Protein AF-0000000078442994 (afdb_homodimer)

Sequence (1228 aa):
MGSVDSTATPLGGVQLVDRFIDEPRSLRVAVVGGGLSGITAGILLPAKVPGIQLTIFEKNNELSGTWLTNRYPGVRCDIPSHAYQSTFAPNPQWTDAFSFGGEIRDYWQGVARQHGVYDHVQLGRRVDAAEWSQEAGEWTVTVSDVATGATYVHTFDILITAVGIFDNWALPDYPGLADFQGHLRHAQNWDASFDPAGKRVAVIGNGASGIQLTTNLQKTVARLDHYVRHRTWIASSFAANGDKNDEATVTTQEDGQGAPREPGDLGSDIFHHERKATPQPYTEKQRAARAADPEAYLAFRKALEIKYWHRFGTVFKHAPANDTLREQFTASMRERVQKKPALLHDLIPDFSPNCRRLTPGPGYLEALAEDNVDYVRTPIRRFTATGIETEDGVVREVDAIICATGADASKSGPGPAPPFPITVAGSTKSLGDVWTAHGHPHTYLGTATPGFPNLFFVLGPHASGPSGTVPYSVETHVAHLARVLRKVASEGIRSIVPSRQAALDFEAWATAFFQTTVFSEPCRSWYNAGTPGGYISGLWPGSMAHLATIRRAPRWEDYEYTYLGPADETGSVNRFAWYFGNGWTRKETDPAADLVSYLHIPGTVPLKDLHDVEMGSVDSTATPLGGVQLVDRFIDEPRSLRVAVVGGGLSGITAGILLPAKVPGIQLTIFEKNNELSGTWLTNRYPGVRCDIPSHAYQSTFAPNPQWTDAFSFGGEIRDYWQGVARQHGVYDHVQLGRRVDAAEWSQEAGEWTVTVSDVATGATYVHTFDILITAVGIFDNWALPDYPGLADFQGHLRHAQNWDASFDPAGKRVAVIGNGASGIQLTTNLQKTVARLDHYVRHRTWIASSFAANGDKNDEATVTTQEDGQGAPREPGDLGSDIFHHERKATPQPYTEKQRAARAADPEAYLAFRKALEIKYWHRFGTVFKHAPANDTLREQFTASMRERVQKKPALLHDLIPDFSPNCRRLTPGPGYLEALAEDNVDYVRTPIRRFTATGIETEDGVVREVDAIICATGADASKSGPGPAPPFPITVAGSTKSLGDVWTAHGHPHTYLGTATPGFPNLFFVLGPHASGPSGTVPYSVETHVAHLARVLRKVASEGIRSIVPSRQAALDFEAWATAFFQTTVFSEPCRSWYNAGTPGGYISGLWPGSMAHLATIRRAPRWEDYEYTYLGPADETGSVNRFAWYFGNGWTRKETDPAADLVSYLHIPGTVPLKDLHDVE

Solvent-accessible surface area (backbone atoms only — not comparable to full-atom values): 64532 Å² total; per-residue (Å²): 128,56,62,78,72,45,68,60,69,83,67,60,80,49,69,76,32,92,43,39,39,77,57,55,45,68,43,39,33,38,32,37,22,35,16,70,54,26,42,48,41,43,45,41,40,66,55,48,22,76,64,55,43,63,38,29,34,16,50,46,86,60,60,25,38,68,35,59,51,40,65,37,64,70,44,52,48,91,52,45,36,81,54,61,46,49,67,69,61,71,66,52,65,57,56,27,50,52,32,40,24,66,59,53,22,51,49,50,44,47,51,26,61,76,55,51,24,67,82,32,48,42,63,25,23,33,69,59,34,36,35,35,32,80,88,75,43,30,33,41,36,35,32,26,32,64,89,78,63,49,74,47,79,47,74,25,52,33,43,33,42,19,63,60,78,67,73,53,64,50,77,79,94,48,51,41,56,87,49,39,69,49,50,75,36,39,43,61,56,49,60,88,83,67,73,57,66,66,31,32,36,32,38,36,30,69,48,71,64,18,35,36,36,50,36,55,46,58,79,46,30,55,30,34,42,39,37,34,87,71,57,55,65,51,33,63,27,87,77,58,72,56,78,91,71,73,70,71,68,82,68,73,77,76,70,83,82,78,71,77,72,61,85,48,80,73,63,70,63,63,74,73,53,51,63,56,63,57,88,50,66,51,49,71,65,53,25,50,52,31,61,72,32,60,68,62,34,49,53,50,39,45,65,57,44,50,56,36,57,66,51,55,66,34,43,33,56,93,26,69,58,25,53,51,48,43,54,50,36,51,51,50,52,49,64,46,20,57,85,35,58,77,52,48,73,70,36,61,50,96,64,60,63,61,29,38,86,73,40,42,48,42,53,26,51,48,39,56,37,36,88,50,32,45,80,37,61,69,53,76,54,30,34,34,53,50,30,42,26,28,70,89,65,54,70,46,76,34,50,28,41,38,38,23,68,53,34,34,37,76,80,15,43,44,40,66,47,69,96,40,54,39,34,41,67,92,54,91,54,30,53,57,52,32,19,51,48,42,63,29,64,62,36,37,84,22,36,32,25,52,32,41,59,36,40,35,40,45,62,42,47,29,38,40,34,85,20,54,41,69,51,58,38,44,50,46,49,47,46,34,49,30,56,50,50,42,49,35,30,35,41,29,44,47,36,46,26,42,34,62,65,50,21,48,43,45,50,18,44,37,52,45,49,36,66,52,22,30,59,43,39,79,44,68,24,73,40,24,32,58,34,53,52,40,70,68,34,50,39,29,68,32,30,33,69,33,50,53,59,54,44,68,53,80,66,50,54,42,41,41,78,44,53,38,60,66,54,37,97,85,62,51,52,46,69,48,32,42,21,48,20,66,20,36,40,58,59,70,75,37,87,83,49,75,87,54,71,82,58,57,62,66,76,75,61,52,67,58,50,52,82,70,65,132,128,58,62,77,70,43,67,61,69,83,68,60,81,49,71,79,30,93,43,38,37,79,56,55,45,67,44,39,34,37,34,36,23,36,17,72,53,24,42,48,41,43,43,42,39,67,54,49,24,76,65,55,44,62,39,28,34,17,50,47,86,61,59,25,39,67,36,59,52,40,67,39,64,71,44,53,47,90,53,46,36,81,54,62,47,49,68,68,61,72,67,51,65,56,56,27,49,52,31,42,23,66,59,53,23,51,49,50,44,49,51,28,60,75,56,51,23,66,82,31,48,42,63,24,25,34,71,59,33,36,36,34,32,80,88,75,44,31,33,41,34,35,33,28,32,65,88,78,62,49,74,47,79,46,75,25,52,33,43,32,43,20,64,60,80,67,73,54,63,51,76,78,90,49,50,40,57,86,51,39,69,49,52,74,36,40,43,60,56,48,60,86,83,67,74,58,65,66,31,33,35,33,38,34,30,69,49,71,63,19,35,36,36,50,34,54,45,56,79,46,30,55,30,36,42,39,36,33,86,69,56,54,64,52,33,64,27,86,76,58,72,56,76,88,70,72,70,71,70,82,68,74,78,78,68,85,81,78,74,78,72,63,85,47,79,75,63,67,63,64,76,72,54,54,61,58,64,57,89,52,66,50,49,70,65,53,24,51,52,32,61,73,33,60,68,62,36,48,52,51,41,45,65,58,44,50,55,37,59,66,51,54,63,36,42,33,56,92,26,69,58,26,53,50,48,44,54,51,36,51,52,51,52,49,64,47,18,58,82,36,56,77,53,48,73,70,37,63,50,95,66,59,62,61,29,38,87,72,38,42,49,40,53,26,52,48,40,56,37,35,89,48,32,44,81,37,60,70,52,76,54,29,34,33,53,50,30,42,26,27,70,89,64,54,70,47,76,33,52,28,40,38,38,24,68,54,34,36,38,76,79,15,42,43,41,69,49,70,95,40,54,37,34,40,67,92,53,91,54,32,52,56,51,33,20,50,48,43,62,30,63,63,37,38,84,24,36,34,26,53,33,41,60,36,40,35,40,44,63,42,47,29,39,41,35,84,21,53,42,68,51,56,38,44,51,45,50,45,44,32,49,30,54,52,50,42,48,35,29,36,42,30,44,46,36,45,25,40,34,62,65,50,21,47,40,44,52,18,44,38,52,44,47,36,66,52,22,31,61,42,38,81,44,68,25,74,40,23,36,58,33,52,50,41,70,67,36,50,40,29,69,32,30,33,68,32,49,53,57,53,43,68,52,79,66,50,55,43,40,43,76,45,52,39,61,68,53,39,98,85,63,51,54,46,70,48,31,43,21,49,20,65,21,36,38,59,60,68,75,38,87,83,49,76,88,54,72,83,58,56,60,68,76,76,62,52,68,58,51,51,81,71,66,131

Radius of gyration: 36.92 Å; Cα contacts (8 Å, |Δi|>4): 2644; chains: 2; bounding box: 71×122×85 Å

Secondary structure (DSSP, 8-state):
--------------PPP---TT-PPP-EEEEE--SHHHHHHHHHHHHHSTT-EEEEEESSSSS-THHHH--STT-B-SS-GGGSS-SSS--TT-SBSS-BHHHHHHHHHHHHHHTTGGGGEEETEEEEEEEEETTTTEEEEEEEETTT--EEEEEESEEEE---SSS-B-----TTGGG--SEEEEGGG--TT---TT-EEEEE--SHHHHHHHHHHTTT-SEEEEE-SS---B-S-SSTTS-TT----------SSS------SS-GGGTT----SS--BPPHHHHHHHHH-HHHHHHHHHHHHGGGGS-GGGGBTT-HHHHHHHHHHHHHHHHHTTTSTTHHHHHS-SS-TTSS--B--TTHHHHHTSTTEEEE-SPEEEE-SSEEEETTS-EEE-SEEEE---B-SSTTTTS---SS-EEETT-S-BHHHHHHHHTS---BTTTB-TT-TTEEESS-TT-S-SSS-HHHHHHHHHHHHHHHHHHHHHTTEEEEEE-HHHHHHHHHHHHHHHHTBGGGSS---GGGTT-TT----SS-SS-HHHHHHHHTS--GGGEEEEE-S-B-TTS-B-TTHHHHTTS--GGGG-TTS-TTTT---TTSS-GGGTTT--/--------------PPP---TT-PPP-EEEEE--SHHHHHHHHHHHHHSTT-EEEEEESSSSS-THHHH--STT-B-SS-GGGSS-SSS--TT-SBSS-BHHHHHHHHHHHHHHTTGGGGEEETEEEEEEEEETTTTEEEEEEEETTT--EEEEEESEEEE---SSS-B-----TTGGG--SEEEEGGG--TT---TT-EEEEE--SHHHHHHHHHHTTT-SEEEEE-SS---B-S-SSTTS-TT----------SSS------SS-GGGTT----SS--BPPHHHHHHHHH-HHHHHHHHHHHHGGGGS-GGGGBTT-HHHHHHHHHHHHHHHHHTTTSTTHHHHHS-SS-TTSS--B--TTHHHHHTSTTEEEE-SPEEEE-SSEEEETTS-EEE-SEEEE---B-SSTTTTTT--SS-EEETT-S-BHHHHHHHHTS---BTTTB-TT-TTEEESS-TT-S-SSS-HHHHHHHHHHHHHHHHHHHHHTTEEEEEE-HHHHHHHHHHHHHHHHTBGGGSS---GGGTT-TT----SS-SS-HHHHHHHHTS--GGGEEEEE-S-B-TTS-B-TTHHHHTTS--GGGG-TTS-TTTT---TTSS-GGGTTT--

Organism: NCBI:txid1398154

Foldseek 3Di:
DDPPDPDDDDDFDADFFFDFLPDFFEFEEEEEAQALLLLLLLQVLPVQFPNYQAAYEAQAQAHHALLVQQDAPQAWDQAFPQQADAPVDGALQAFFRIHHSVVSSVRSRVSSVVRVSVVRYDYNKAWFEWAAEPVVLWIWIWIARNVPRDIDIDITNFYEYDNADFRQADDDDFACPVLAAFAEEASSNDDPPDDQAAFEEEEEEDPQSSLSNLLRSLVGHQAYEYEYAAAAQAAQGPLQLDDPPPPVPPPPPDPDDDDPPPVPPLPPPSNHDGDASDTHTDDPVSSVVCVVDVVNVVVSSCVRQVSQQPCQQLFFPPGPSQVSRLVVSLVVLCVLLVLPNVCSVVHRHPFTPPLADHHNSHSSSNSCNDPRYHYHNADWNHAHHFATAGPVGDGDGTNYYYYHPTRQLVVCFLWRDDPHFYYYPPDPDTQNRVQNVVRHRQAQCQFAHAPHWSYTYALGWQQAASGGYNSVSSNLSSVLVSVVSNCCRSQQWSTKHFDSVNSVVLQVVLVVLCVRGSNQAQDQYSQRSRGGNHRGGNHNSDGRVVSSVCSVDDDSVRMDTDGDRDAGPVRHHDSRSVNCRPVHHPQVVDPPHDPPVLDDDPPPDDPVCRPVDD/DDPPDPDDDDDFDADFFFDFLPDFFEFEEEEEAQALLLLLLLQVLPVQFPNYQAAYEAQAQAHHALLVQQDAPQAWDQAFPQQADAPVDGALQQFFRIHHSVVSSVRSRVSSVVRVSVVRYDYNKAWFEWAAEPVVLWIWIWIARNVPRDIDIDITNFYEYDNAFFRQADDDDFACPVQAAFAEEASSNDDPPDDQAAFEEEEEEDDQSSLSNLLRSLVGHQAYEYEYAAAAQAAQGPLQLDDPPPPVPPPPPDPDDDDPPPVPPLPPPSNHDGDASDTHTDDPVSSVVCVVDVVNVVVSSCVRQVSQQPCQQLFFPPGPSQVSRLVVSLVVLCVLLVLPNVCSVVHRHPATPPLADHHNSHSSSNSCNDPRYHYHNFDWNHAHHFATAGPVGDGDGTNYYYYHPTRPLVVCFLFNDDPHFYYYPPDPDTQSRVQNVVRHRQAQCQFAHAPHWSYTYALGWQQAASGGYNSVSSNLSSVLVSVVSNCCRSQQWSTKHFDSVNSVVLQVVLVVLCVRGSNQAQDQYSQRSRGGNHRGGNHNSDGRVVSSVCSVDDDSVRMDTDGDRDAGPVRHHDSRSVNCRPVHHPQVVDPPHDPPVLDDDPPPDDPVCRPVDD

pLDDT: mean 88.98, std 16.57, range [26.0, 98.94]

Nearest PDB structures (foldseek):
  2xls-assembly1_A  TM=7.537E-01  e=5.213E-21  Methylophaga aminisulfidivorans
  2xlp-assembly2_C  TM=7.330E-01  e=2.479E-21  Methylophaga aminisulfidivorans
  2xvi-assembly2_C  TM=7.214E-01  e=2.211E-21  Methylophaga aminisulfidivorans
  2xlr-assembly2_A  TM=7.302E-01  e=2.943E-21  Methylophaga aminisulfidivorans
  5iq4-assembly1_B  TM=7.133E-01  e=6.552E-21  Roseovarius nubinhibens ISM

InterPro domains:
  IPR020946 Flavin monooxygenase-like [PF00743] (28-244)
  IPR036188 FAD/NAD(P)-binding domain superfamily [G3DSA:3.50.50.60] (22-303)
  IPR036188 FAD/NAD(P)-binding domain superfamily [G3DSA:3.50.50.60] (380-563)
  IPR036188 FAD/NAD(P)-binding domain superfamily [SSF51905] (25-247)
  IPR036188 FAD/NAD(P)-binding domain superfamily [SSF51905] (346-560)

Structure (mmCIF, N/CA/C/O backbone):
data_AF-0000000078442994-model_v1
#
loop_
_entity.id
_entity.type
_entity.pdbx_description
1 polymer 'Uncharacterized protein'
#
loop_
_atom_site.group_PDB
_atom_site.id
_atom_site.type_symbol
_atom_site.label_atom_id
_atom_site.label_alt_id
_atom_site.label_comp_id
_atom_site.label_asym_id
_atom_site.label_entity_id
_atom_site.label_seq_id
_atom_site.pdbx_PDB_ins_code
_atom_site.Cartn_x
_atom_site.Cartn_y
_atom_site.Cartn_z
_atom_site.occupancy
_atom_site.B_iso_or_equiv
_atom_site.auth_seq_id
_atom_site.auth_comp_id
_atom_site.auth_asym_id
_atom_site.auth_atom_id
_atom_site.pdbx_PDB_model_num
ATOM 1 N N . MET A 1 1 ? -6.871 13.547 -18.406 1 42.81 1 MET A N 1
ATOM 2 C CA . MET A 1 1 ? -6.043 14 -17.281 1 42.81 1 MET A CA 1
ATOM 3 C C . MET A 1 1 ? -6.59 15.289 -16.688 1 42.81 1 MET A C 1
ATOM 5 O O . MET A 1 1 ? -7.434 15.953 -17.297 1 42.81 1 MET A O 1
ATOM 9 N N . GLY A 1 2 ? -6.281 15.695 -15.477 1 50.88 2 GLY A N 1
ATOM 10 C CA . GLY A 1 2 ? -6.891 16.594 -14.508 1 50.88 2 GLY A CA 1
ATOM 11 C C . GLY A 1 2 ? -7.086 18 -15.031 1 50.88 2 GLY A C 1
ATOM 12 O O . GLY A 1 2 ? -6.145 18.797 -15.07 1 50.88 2 GLY A O 1
ATOM 13 N N . SER A 1 3 ? -8.055 18.078 -15.883 1 62.03 3 SER A N 1
ATOM 14 C CA . SER A 1 3 ? -8.352 19.438 -16.297 1 62.03 3 SER A CA 1
ATOM 15 C C . SER A 1 3 ? -8.562 20.359 -15.086 1 62.03 3 SER A C 1
ATOM 17 O O . SER A 1 3 ? -9.055 19.906 -14.047 1 62.03 3 SER A O 1
ATOM 19 N N . VAL A 1 4 ? -7.832 21.453 -15.125 1 68.19 4 VAL A N 1
ATOM 20 C CA . VAL A 1 4 ? -8.031 22.484 -14.125 1 68.19 4 VAL A CA 1
ATOM 21 C C . VAL A 1 4 ? -9.484 22.969 -14.156 1 68.19 4 VAL A C 1
ATOM 23 O O . VAL A 1 4 ? -9.953 23.5 -15.164 1 68.19 4 VAL A O 1
ATOM 26 N N . ASP A 1 5 ? -10.422 22.25 -13.445 1 66 5 ASP A N 1
ATOM 27 C CA . ASP A 1 5 ? -11.828 22.641 -13.336 1 66 5 ASP A CA 1
ATOM 28 C C . ASP A 1 5 ? -12.039 23.594 -12.164 1 66 5 ASP A C 1
ATOM 30 O O . ASP A 1 5 ? -11.727 23.266 -11.016 1 66 5 ASP A O 1
ATOM 34 N N . SER A 1 6 ? -12.344 24.812 -12.469 1 59.19 6 SER A N 1
ATOM 35 C CA . SER A 1 6 ? -12.516 25.859 -11.469 1 59.19 6 SER A CA 1
ATOM 36 C C . SER A 1 6 ? -13.984 26.047 -11.109 1 59.19 6 SER A C 1
ATOM 38 O O . SER A 1 6 ? -14.375 27.109 -10.617 1 59.19 6 SER A O 1
ATOM 40 N N . THR A 1 7 ? -14.812 25.047 -11.414 1 62.41 7 THR A N 1
ATOM 41 C CA . THR A 1 7 ? -16.219 25.25 -11.102 1 62.41 7 THR A CA 1
ATOM 42 C C . THR A 1 7 ? -16.516 24.859 -9.664 1 62.41 7 THR A C 1
ATOM 44 O O . THR A 1 7 ? -16.047 23.828 -9.188 1 62.41 7 THR A O 1
ATOM 47 N N . ALA A 1 8 ? -17.125 25.812 -8.93 1 66.19 8 ALA A N 1
ATOM 48 C CA . ALA A 1 8 ? -17.594 25.516 -7.582 1 66.19 8 ALA A CA 1
ATOM 49 C C . ALA A 1 8 ? -18.641 24.391 -7.605 1 66.19 8 ALA A C 1
ATOM 51 O O . ALA A 1 8 ? -19.641 24.484 -8.328 1 66.19 8 ALA A O 1
ATOM 52 N N . THR A 1 9 ? -18.328 23.188 -7.145 1 68.88 9 THR A N 1
ATOM 53 C CA . THR A 1 9 ? -19.266 22.078 -7.031 1 68.88 9 THR A CA 1
ATOM 54 C C . THR A 1 9 ? -19.844 22 -5.617 1 68.88 9 THR A C 1
ATOM 56 O O . THR A 1 9 ? -19.094 21.969 -4.641 1 68.88 9 THR A O 1
ATOM 59 N N . PRO A 1 10 ? -21.203 22.188 -5.516 1 68.31 10 PRO A N 1
ATOM 60 C CA . PRO A 1 10 ? -21.781 22.031 -4.18 1 68.31 10 PRO A CA 1
ATOM 61 C C . PRO A 1 10 ? -21.406 20.703 -3.525 1 68.31 10 PRO A C 1
ATOM 63 O O . PRO A 1 10 ? -21.391 19.672 -4.195 1 68.31 10 PRO A O 1
ATOM 66 N N . LEU A 1 11 ? -20.906 20.891 -2.271 1 75.06 11 LEU A N 1
ATOM 67 C CA . LEU A 1 11 ? -20.578 19.688 -1.532 1 75.06 11 LEU A CA 1
ATOM 68 C C . LEU A 1 11 ? -21.844 18.953 -1.106 1 75.06 11 LEU A C 1
ATOM 70 O O . LEU A 1 11 ? -22.812 19.578 -0.66 1 75.06 11 LEU A O 1
ATOM 74 N N . GLY A 1 12 ? -22.094 17.766 -1.598 1 68.06 12 GLY A N 1
ATOM 75 C CA . GLY A 1 12 ? -23.25 16.984 -1.16 1 68.06 12 GLY A CA 1
ATOM 76 C C . GLY A 1 12 ? -23.25 16.703 0.331 1 68.06 12 GLY A C 1
ATOM 77 O O . GLY A 1 12 ? -22.219 16.828 0.991 1 68.06 12 GLY A O 1
ATOM 78 N N . GLY A 1 13 ? -24.438 16.484 0.915 1 82.31 13 GLY A N 1
ATOM 79 C CA . GLY A 1 13 ? -24.562 16.094 2.309 1 82.31 13 GLY A CA 1
ATOM 80 C C . GLY A 1 13 ? -24 14.719 2.594 1 82.31 13 GLY A C 1
ATOM 81 O O . GLY A 1 13 ? -24.109 13.812 1.768 1 82.31 13 GLY A O 1
ATOM 82 N N . VAL A 1 14 ? -23.141 14.586 3.59 1 91.94 14 VAL A N 1
ATOM 83 C CA . VAL A 1 14 ? -22.594 13.32 4.047 1 91.94 14 VAL A CA 1
ATOM 84 C C . VAL A 1 14 ? -23.062 13.031 5.469 1 91.94 14 VAL A C 1
ATOM 86 O O . VAL A 1 14 ? -23.047 13.914 6.328 1 91.94 14 VAL A O 1
ATOM 89 N N . GLN A 1 15 ? -23.609 11.875 5.602 1 93.88 15 GLN A N 1
ATOM 90 C CA . GLN A 1 15 ? -23.922 11.414 6.953 1 93.88 15 GLN A CA 1
ATOM 91 C C . GLN A 1 15 ? -22.703 10.734 7.582 1 93.88 15 GLN A C 1
ATOM 93 O O . GLN A 1 15 ? -22.156 9.789 7.012 1 93.88 15 GLN A O 1
ATOM 98 N N . LEU A 1 16 ? -22.344 11.195 8.711 1 95.75 16 LEU A N 1
ATOM 99 C CA . LEU A 1 16 ? -21.188 10.602 9.398 1 95.75 16 LEU A CA 1
ATOM 100 C C . LEU A 1 16 ? -21.547 9.227 9.945 1 95.75 16 LEU A C 1
ATOM 102 O O . LEU A 1 16 ? -22.672 9.008 10.406 1 95.75 16 LEU A O 1
ATOM 106 N N . VAL A 1 17 ? -20.672 8.406 9.883 1 97.06 17 VAL A N 1
ATOM 107 C CA . VAL A 1 17 ? -20.812 7.066 10.445 1 97.06 17 VAL A CA 1
ATOM 108 C C . VAL A 1 17 ? -20.078 6.984 11.781 1 97.06 17 VAL A C 1
ATOM 110 O O . VAL A 1 17 ? -18.906 7.328 11.867 1 97.06 17 VAL A O 1
ATOM 113 N N . ASP A 1 18 ? -20.781 6.578 12.828 1 97.25 18 ASP A N 1
ATOM 114 C CA . ASP A 1 18 ? -20.188 6.512 14.156 1 97.25 18 ASP A CA 1
ATOM 115 C C . ASP A 1 18 ? -19.375 5.223 14.336 1 97.25 18 ASP A C 1
ATOM 117 O O . ASP A 1 18 ? -19.875 4.254 14.922 1 97.25 18 ASP A O 1
ATOM 121 N N . ARG A 1 19 ? -18.172 5.23 13.898 1 97.81 19 ARG A N 1
ATOM 122 C CA . ARG A 1 19 ? -17.219 4.129 14.031 1 97.81 19 ARG A CA 1
ATOM 123 C C . ARG A 1 19 ? -15.789 4.652 14.117 1 97.81 19 ARG A C 1
ATOM 125 O O . ARG A 1 19 ? -15.516 5.789 13.734 1 97.81 19 ARG A O 1
ATOM 132 N N . PHE A 1 20 ? -14.898 3.775 14.602 1 98.06 20 PHE A N 1
ATOM 133 C CA . PHE A 1 20 ? -13.484 4.129 14.711 1 98.06 20 PHE A CA 1
ATOM 134 C C . PHE A 1 20 ? -12.711 3.627 13.5 1 98.06 20 PHE A C 1
ATOM 136 O O . PHE A 1 20 ? -12.961 2.525 13.008 1 98.06 20 PHE A O 1
ATOM 143 N N . ILE A 1 21 ? -11.773 4.391 13.031 1 97.81 21 ILE A N 1
ATOM 144 C CA . ILE A 1 21 ? -11.078 4.109 11.781 1 97.81 21 ILE A CA 1
ATOM 145 C C . ILE A 1 21 ? -10.25 2.838 11.93 1 97.81 21 ILE A C 1
ATOM 147 O O . ILE A 1 21 ? -9.984 2.145 10.945 1 97.81 21 ILE A O 1
ATOM 151 N N . ASP A 1 22 ? -9.828 2.469 13.156 1 96.44 22 ASP A N 1
ATOM 152 C CA . ASP A 1 22 ? -8.922 1.343 13.367 1 96.44 22 ASP A CA 1
ATOM 153 C C . ASP A 1 22 ? -9.695 0.079 13.734 1 96.44 22 ASP A C 1
ATOM 155 O O . ASP A 1 22 ? -9.133 -0.844 14.328 1 96.44 22 ASP A O 1
ATOM 159 N N . GLU A 1 23 ? -10.969 0.028 13.391 1 96.5 23 GLU A N 1
ATOM 160 C CA . GLU A 1 23 ? -11.789 -1.155 13.617 1 96.5 23 GLU A CA 1
ATOM 161 C C . GLU A 1 23 ? -12.258 -1.761 12.297 1 96.5 23 GLU A C 1
ATOM 163 O O . GLU A 1 23 ? -13.336 -1.434 11.797 1 96.5 23 GLU A O 1
ATOM 168 N N . PRO A 1 24 ? -11.555 -2.707 11.828 1 97.12 24 PRO A N 1
ATOM 169 C CA . PRO A 1 24 ? -11.984 -3.367 10.594 1 97.12 24 PRO A CA 1
ATOM 170 C C . PRO A 1 24 ? -13.234 -4.219 10.789 1 97.12 24 PRO A C 1
ATOM 172 O O . PRO A 1 24 ? -13.484 -4.715 11.891 1 97.12 24 PRO A O 1
ATOM 175 N N . ARG A 1 25 ? -14.031 -4.344 9.773 1 97.75 25 ARG A N 1
ATOM 176 C CA . ARG A 1 25 ? -15.172 -5.25 9.852 1 97.75 25 ARG A CA 1
ATOM 177 C C . ARG A 1 25 ? -14.742 -6.695 9.633 1 97.75 25 ARG A C 1
ATOM 179 O O . ARG A 1 25 ? -13.656 -6.953 9.109 1 97.75 25 ARG A O 1
ATOM 186 N N . SER A 1 26 ? -15.562 -7.586 10.055 1 98.12 26 SER A N 1
ATOM 187 C CA . SER A 1 26 ? -15.352 -9 9.766 1 98.12 26 SER A CA 1
ATOM 188 C C . SER A 1 26 ? -15.742 -9.336 8.328 1 98.12 26 SER A C 1
ATOM 190 O O . SER A 1 26 ? -16.719 -8.797 7.805 1 98.12 26 SER A O 1
ATOM 192 N N . LEU A 1 27 ? -15 -10.211 7.699 1 98.75 27 LEU A N 1
ATOM 193 C CA . LEU A 1 27 ? -15.289 -10.648 6.336 1 98.75 27 LEU A CA 1
ATOM 194 C C . LEU A 1 27 ? -15.617 -12.141 6.301 1 98.75 27 LEU A C 1
ATOM 196 O O . LEU A 1 27 ? -14.859 -12.953 6.828 1 98.75 27 LEU A O 1
ATOM 200 N N . ARG A 1 28 ? -16.812 -12.508 5.812 1 98.81 28 ARG A N 1
ATOM 201 C CA . ARG A 1 28 ? -17.109 -13.898 5.473 1 98.81 28 ARG A CA 1
ATOM 202 C C . ARG A 1 28 ? -16.406 -14.305 4.176 1 98.81 28 ARG A C 1
ATOM 204 O O . ARG A 1 28 ? -16.766 -13.812 3.1 1 98.81 28 ARG A O 1
ATOM 211 N N . VAL A 1 29 ? -15.375 -15.211 4.215 1 98.94 29 VAL A N 1
ATOM 212 C CA . VAL A 1 29 ? -14.547 -15.562 3.064 1 98.94 29 VAL A CA 1
ATOM 213 C C . VAL A 1 29 ? -14.688 -17.047 2.756 1 98.94 29 VAL A C 1
ATOM 215 O O . VAL A 1 29 ? -14.547 -17.891 3.646 1 98.94 29 VAL A O 1
ATOM 218 N N . ALA A 1 30 ? -14.984 -17.391 1.535 1 98.94 30 ALA A N 1
ATOM 219 C CA . ALA A 1 30 ? -15.008 -18.781 1.066 1 98.94 30 ALA A CA 1
ATOM 220 C C . ALA A 1 30 ? -13.781 -19.094 0.224 1 98.94 30 ALA A C 1
ATOM 222 O O . ALA A 1 30 ? -13.383 -18.297 -0.635 1 98.94 30 ALA A O 1
ATOM 223 N N . VAL A 1 31 ? -13.18 -20.188 0.523 1 98.81 31 VAL A N 1
ATOM 224 C CA . VAL A 1 31 ? -12.133 -20.766 -0.314 1 98.81 31 VAL A CA 1
ATOM 225 C C . VAL A 1 31 ? -12.594 -22.094 -0.88 1 98.81 31 VAL A C 1
ATOM 227 O O . VAL A 1 31 ? -13.07 -22.969 -0.137 1 98.81 31 VAL A O 1
ATOM 230 N N . VAL A 1 32 ? -12.484 -22.25 -2.197 1 97.94 32 VAL A N 1
ATOM 231 C CA . VAL A 1 32 ? -12.914 -23.484 -2.826 1 97.94 32 VAL A CA 1
ATOM 232 C C . VAL A 1 32 ? -11.703 -24.328 -3.197 1 97.94 32 VAL A C 1
ATOM 234 O O . VAL A 1 32 ? -10.953 -23.984 -4.113 1 97.94 32 VAL A O 1
ATOM 237 N N . GLY A 1 33 ? -11.547 -25.453 -2.527 1 96.56 33 GLY A N 1
ATOM 238 C CA . GLY A 1 33 ? -10.414 -26.344 -2.742 1 96.56 33 GLY A CA 1
ATOM 239 C C . GLY A 1 33 ? -9.555 -26.516 -1.505 1 96.56 33 GLY A C 1
ATOM 240 O O . GLY A 1 33 ? -9.273 -25.562 -0.789 1 96.56 33 GLY A O 1
ATOM 241 N N . GLY A 1 34 ? -9.211 -27.75 -1.244 1 97.25 34 GLY A N 1
ATOM 242 C CA . GLY A 1 34 ? -8.422 -28.078 -0.069 1 97.25 34 GLY A CA 1
ATOM 243 C C . GLY A 1 34 ? -7.09 -28.719 -0.407 1 97.25 34 GLY A C 1
ATOM 244 O O . GLY A 1 34 ? -6.617 -29.609 0.315 1 97.25 34 GLY A O 1
ATOM 245 N N . GLY A 1 35 ? -6.523 -28.391 -1.581 1 96.25 35 GLY A N 1
ATOM 246 C CA . GLY A 1 35 ? -5.156 -28.766 -1.896 1 96.25 35 GLY A CA 1
ATOM 247 C C . GLY A 1 35 ? -4.121 -27.859 -1.256 1 96.25 35 GLY A C 1
ATOM 248 O O . GLY A 1 35 ? -4.367 -27.281 -0.197 1 96.25 35 GLY A O 1
ATOM 249 N N . LEU A 1 36 ? -2.967 -27.812 -1.879 1 94.94 36 LEU A N 1
ATOM 250 C CA . LEU A 1 36 ? -1.866 -26.984 -1.392 1 94.94 36 LEU A CA 1
ATOM 251 C C . LEU A 1 36 ? -2.312 -25.547 -1.207 1 94.94 36 LEU A C 1
ATOM 253 O O . LEU A 1 36 ? -2.023 -24.922 -0.179 1 94.94 36 LEU A O 1
ATOM 257 N N . SER A 1 37 ? -3.057 -25 -2.15 1 96.75 37 SER A N 1
ATOM 258 C CA . SER A 1 37 ? -3.508 -23.609 -2.113 1 96.75 37 SER A CA 1
ATOM 259 C C . SER A 1 37 ? -4.516 -23.391 -0.989 1 96.75 37 SER A C 1
ATOM 261 O O . SER A 1 37 ? -4.41 -22.422 -0.24 1 96.75 37 SER A O 1
ATOM 263 N N . GLY A 1 38 ? -5.473 -24.297 -0.859 1 98.12 38 GLY A N 1
ATOM 264 C CA . GLY A 1 38 ? -6.461 -24.172 0.201 1 98.12 38 GLY A CA 1
ATOM 265 C C . GLY A 1 38 ? -5.863 -24.312 1.59 1 98.12 38 GLY A C 1
ATOM 266 O O . GLY A 1 38 ? -6.238 -23.562 2.504 1 98.12 38 GLY A O 1
ATOM 267 N N . ILE A 1 39 ? -4.953 -25.25 1.737 1 98.75 39 ILE A N 1
ATOM 268 C CA . ILE A 1 39 ? -4.281 -25.438 3.016 1 98.75 39 ILE A CA 1
ATOM 269 C C . ILE A 1 39 ? -3.502 -24.188 3.389 1 98.75 39 ILE A C 1
ATOM 271 O O . ILE A 1 39 ? -3.604 -23.688 4.516 1 98.75 39 ILE A O 1
ATOM 275 N N . THR A 1 40 ? -2.777 -23.656 2.428 1 98.62 40 THR A N 1
ATOM 276 C CA . THR A 1 40 ? -1.991 -22.453 2.666 1 98.62 40 THR A CA 1
ATOM 277 C C . THR A 1 40 ? -2.896 -21.281 3.031 1 98.62 40 THR A C 1
ATOM 279 O O . THR A 1 40 ? -2.598 -20.516 3.959 1 98.62 40 THR A O 1
ATOM 282 N N . ALA A 1 41 ? -4.004 -21.141 2.354 1 98.75 41 ALA A N 1
ATOM 283 C CA . ALA A 1 41 ? -4.977 -20.094 2.676 1 98.75 41 ALA A CA 1
ATOM 284 C C . ALA A 1 41 ? -5.52 -20.266 4.09 1 98.75 41 ALA A C 1
ATOM 286 O O . ALA A 1 41 ? -5.656 -19.297 4.836 1 98.75 41 ALA A O 1
ATOM 287 N N . GLY A 1 42 ? -5.797 -21.531 4.43 1 98.81 42 GLY A N 1
ATOM 288 C CA . GLY A 1 42 ? -6.324 -21.828 5.75 1 98.81 42 GLY A CA 1
ATOM 289 C C . GLY A 1 42 ? -5.348 -21.516 6.871 1 98.81 42 GLY A C 1
ATOM 290 O O . GLY A 1 42 ? -5.754 -21.328 8.016 1 98.81 42 GLY A O 1
ATOM 291 N N . ILE A 1 43 ? -4.117 -21.469 6.523 1 98.69 43 ILE A N 1
ATOM 292 C CA . ILE A 1 43 ? -3.092 -21.188 7.523 1 98.69 43 ILE A CA 1
ATOM 293 C C . ILE A 1 43 ? -2.84 -19.688 7.594 1 98.69 43 ILE A C 1
ATOM 295 O O . ILE A 1 43 ? -2.885 -19.094 8.672 1 98.69 43 ILE A O 1
ATOM 299 N N . LEU A 1 44 ? -2.639 -19.016 6.484 1 98.62 44 LEU A N 1
ATOM 300 C CA . LEU A 1 44 ? -2.115 -17.656 6.461 1 98.62 44 LEU A CA 1
ATOM 301 C C . LEU A 1 44 ? -3.234 -16.625 6.645 1 98.62 44 LEU A C 1
ATOM 303 O O . LEU A 1 44 ? -3.041 -15.602 7.297 1 98.62 44 LEU A O 1
ATOM 307 N N . LEU A 1 45 ? -4.395 -16.891 6.066 1 98.81 45 LEU A N 1
ATOM 308 C CA . LEU A 1 45 ? -5.438 -15.867 6.094 1 98.81 45 LEU A CA 1
ATOM 309 C C . LEU A 1 45 ? -5.902 -15.609 7.523 1 98.81 45 LEU A C 1
ATOM 311 O O . LEU A 1 45 ? -5.996 -14.453 7.945 1 98.81 45 LEU A O 1
ATOM 315 N N . PRO A 1 46 ? -6.164 -16.672 8.344 1 98.62 46 PRO A N 1
ATOM 316 C CA . PRO A 1 46 ? -6.574 -16.391 9.727 1 98.62 46 PRO A CA 1
ATOM 317 C C . PRO A 1 46 ? -5.512 -15.625 10.516 1 98.62 46 PRO A C 1
ATOM 319 O O . PRO A 1 46 ? -5.844 -14.812 11.383 1 98.62 46 PRO A O 1
ATOM 322 N N . ALA A 1 47 ? -4.285 -15.875 10.164 1 97.94 47 ALA A N 1
ATOM 323 C CA . ALA A 1 47 ? -3.189 -15.219 10.867 1 97.94 47 ALA A CA 1
ATOM 324 C C . ALA A 1 47 ? -3.047 -13.766 10.422 1 97.94 47 ALA A C 1
ATOM 326 O O . ALA A 1 47 ? -2.645 -12.906 11.211 1 97.94 47 ALA A O 1
ATOM 327 N N . LYS A 1 48 ? -3.414 -13.469 9.258 1 97.81 48 LYS A N 1
ATOM 328 C CA . LYS A 1 48 ? -3.045 -12.188 8.656 1 97.81 48 LYS A CA 1
ATOM 329 C C . LYS A 1 48 ? -4.242 -11.242 8.594 1 97.81 48 LYS A C 1
ATOM 331 O O . LYS A 1 48 ? -4.082 -10.031 8.453 1 97.81 48 LYS A O 1
ATOM 336 N N . VAL A 1 49 ? -5.434 -11.742 8.625 1 98.25 49 VAL A N 1
ATOM 337 C CA . VAL A 1 49 ? -6.637 -10.93 8.445 1 98.25 49 VAL A CA 1
ATOM 338 C C . VAL A 1 49 ? -7.477 -10.969 9.719 1 98.25 49 VAL A C 1
ATOM 340 O O . VAL A 1 49 ? -8.258 -11.906 9.93 1 98.25 49 VAL A O 1
ATOM 343 N N . PRO A 1 50 ? -7.414 -9.945 10.445 1 96.44 50 PRO A N 1
ATOM 344 C CA . PRO A 1 50 ? -8.156 -9.945 11.711 1 96.44 50 PRO A CA 1
ATOM 345 C C . PRO A 1 50 ? -9.664 -10.078 11.508 1 96.44 50 PRO A C 1
ATOM 347 O O . PRO A 1 50 ? -10.234 -9.406 10.641 1 96.44 50 PRO A O 1
ATOM 350 N N . GLY A 1 51 ? -10.242 -11 12.281 1 97 51 GLY A N 1
ATOM 351 C CA . GLY A 1 51 ? -11.688 -11.125 12.312 1 97 51 GLY A CA 1
ATOM 352 C C . GLY A 1 51 ? -12.242 -11.93 11.156 1 97 51 GLY A C 1
ATOM 353 O O . GLY A 1 51 ? -13.461 -12.039 10.992 1 97 51 GLY A O 1
ATOM 354 N N . ILE A 1 52 ? -11.461 -12.547 10.383 1 98.56 52 ILE A N 1
ATOM 355 C CA . ILE A 1 52 ? -11.891 -13.281 9.203 1 98.56 52 ILE A CA 1
ATOM 356 C C . ILE A 1 52 ? -12.773 -14.453 9.617 1 98.56 52 ILE A C 1
ATOM 358 O O . ILE A 1 52 ? -12.5 -15.117 10.625 1 98.56 52 ILE A O 1
ATOM 362 N N . GLN A 1 53 ? -13.867 -14.664 8.969 1 98.81 53 GLN A N 1
ATOM 363 C CA . GLN A 1 53 ? -14.688 -15.867 9.023 1 98.81 53 GLN A CA 1
ATOM 364 C C . GLN A 1 53 ? -14.477 -16.75 7.793 1 98.81 53 GLN A C 1
ATOM 366 O O . GLN A 1 53 ? -15.156 -16.578 6.781 1 98.81 53 GLN A O 1
ATOM 371 N N . LEU A 1 54 ? -13.594 -17.672 7.945 1 98.88 54 LEU A N 1
ATOM 372 C CA . LEU A 1 54 ? -13.102 -18.453 6.809 1 98.88 54 LEU A CA 1
ATOM 373 C C . LEU A 1 54 ? -13.836 -19.797 6.715 1 98.88 54 LEU A C 1
ATOM 375 O O . LEU A 1 54 ? -14.047 -20.469 7.73 1 98.88 54 LEU A O 1
ATOM 379 N N . THR A 1 55 ? -14.273 -20.125 5.547 1 98.94 55 THR A N 1
ATOM 380 C CA . THR A 1 55 ? -14.781 -21.453 5.223 1 98.94 55 THR A CA 1
ATOM 381 C C . THR A 1 55 ? -14.094 -22 3.98 1 98.94 55 THR A C 1
ATOM 383 O O . THR A 1 55 ? -14.07 -21.359 2.934 1 98.94 55 THR A O 1
ATOM 386 N N . ILE A 1 56 ? -13.562 -23.172 4.133 1 98.88 56 ILE A N 1
ATOM 387 C CA . ILE A 1 56 ? -12.945 -23.859 3.006 1 98.88 56 ILE A CA 1
ATOM 388 C C . ILE A 1 56 ? -13.805 -25.062 2.596 1 98.88 56 ILE A C 1
ATOM 390 O O . ILE A 1 56 ? -14.094 -25.938 3.412 1 98.88 56 ILE A O 1
ATOM 394 N N . PHE A 1 57 ? -14.219 -25.094 1.359 1 98.75 57 PHE A N 1
ATOM 395 C CA . PHE A 1 57 ? -14.984 -26.219 0.833 1 98.75 57 PHE A CA 1
ATOM 396 C C . PHE A 1 57 ? -14.078 -27.172 0.071 1 98.75 57 PHE A C 1
ATOM 398 O O . PHE A 1 57 ? -13.328 -26.75 -0.812 1 98.75 57 PHE A O 1
ATOM 405 N N . GLU A 1 58 ? -14.102 -28.422 0.406 1 98 58 GLU A N 1
ATOM 406 C CA . GLU A 1 58 ? -13.359 -29.484 -0.268 1 98 58 GLU A CA 1
ATOM 407 C C . GLU A 1 58 ? -14.266 -30.656 -0.618 1 98 58 GLU A C 1
ATOM 409 O O . GLU A 1 58 ? -14.906 -31.234 0.261 1 98 58 GLU A O 1
ATOM 414 N N . LYS A 1 59 ? -14.312 -30.953 -1.868 1 95.81 59 LYS A N 1
ATOM 415 C CA . LYS A 1 59 ? -15.234 -32 -2.328 1 95.81 59 LYS A CA 1
ATOM 416 C C . LYS A 1 59 ? -14.773 -33.375 -1.857 1 95.81 59 LYS A C 1
ATOM 418 O O . LYS A 1 59 ? -15.594 -34.281 -1.702 1 95.81 59 LYS A O 1
ATOM 423 N N . ASN A 1 60 ? -13.477 -33.562 -1.707 1 95.44 60 ASN A N 1
ATOM 424 C CA . ASN A 1 60 ? -12.945 -34.844 -1.233 1 95.44 60 ASN A CA 1
ATOM 425 C C . ASN A 1 60 ? -13.164 -35.031 0.266 1 95.44 60 ASN A C 1
ATOM 427 O O . ASN A 1 60 ? -13.562 -34.094 0.955 1 95.44 60 ASN A O 1
ATOM 431 N N . ASN A 1 61 ? -12.906 -36.219 0.797 1 96.88 61 ASN A N 1
ATOM 432 C CA . ASN A 1 61 ? -13.117 -36.531 2.209 1 96.88 61 ASN A CA 1
ATOM 433 C C . ASN A 1 61 ? -11.875 -36.219 3.043 1 96.88 61 ASN A C 1
ATOM 435 O O . ASN A 1 61 ? -11.883 -36.406 4.262 1 96.88 61 ASN A O 1
ATOM 439 N N . GLU A 1 62 ? -10.922 -35.781 2.373 1 97.81 62 GLU A N 1
ATOM 440 C CA . GLU A 1 62 ? -9.688 -35.375 3.041 1 97.81 62 GLU A CA 1
ATOM 441 C C . GLU A 1 62 ? -8.953 -34.281 2.256 1 97.81 62 GLU A C 1
ATOM 443 O O . GLU A 1 62 ? -9.305 -34 1.108 1 97.81 62 GLU A O 1
ATOM 448 N N . LEU A 1 63 ? -7.98 -33.625 2.922 1 98.06 63 LEU A N 1
ATOM 449 C CA . LEU A 1 63 ? -7.207 -32.562 2.305 1 98.06 63 LEU A CA 1
ATOM 450 C C . LEU A 1 63 ? -6.047 -33.125 1.492 1 98.06 63 LEU A C 1
ATOM 452 O O . LEU A 1 63 ? -5.781 -34.344 1.534 1 98.06 63 LEU A O 1
ATOM 456 N N . SER A 1 64 ? -5.414 -32.219 0.688 1 96.25 64 SER A N 1
ATOM 457 C CA . SER A 1 64 ? -4.172 -32.406 -0.045 1 96.25 64 SER A CA 1
ATOM 458 C C . SER A 1 64 ? -4.422 -32.531 -1.545 1 96.25 64 SER A C 1
ATOM 460 O O . SER A 1 64 ? -3.498 -32.781 -2.318 1 96.25 64 SER A O 1
ATOM 462 N N . GLY A 1 65 ? -5.66 -32.406 -1.952 1 92.62 65 GLY A N 1
ATOM 463 C CA . GLY A 1 65 ? -6 -32.219 -3.352 1 92.62 65 GLY A CA 1
ATOM 464 C C . GLY A 1 65 ? -5.398 -33.25 -4.273 1 92.62 65 GLY A C 1
ATOM 465 O O . GLY A 1 65 ? -5.613 -34.438 -4.09 1 92.62 65 GLY A O 1
ATOM 466 N N . THR A 1 66 ? -4.496 -32.812 -5.129 1 90.62 66 THR A N 1
ATOM 467 C CA . THR A 1 66 ? -3.889 -33.625 -6.168 1 90.62 66 THR A CA 1
ATOM 468 C C . THR A 1 66 ? -3.178 -34.812 -5.551 1 90.62 66 THR A C 1
ATOM 470 O O . THR A 1 66 ? -3.189 -35.906 -6.121 1 90.62 66 THR A O 1
ATOM 473 N N . TRP A 1 67 ? -2.602 -34.688 -4.398 1 93.94 67 TRP A N 1
ATOM 474 C CA . TRP A 1 67 ? -1.811 -35.75 -3.787 1 93.94 67 TRP A CA 1
ATOM 475 C C . TRP A 1 67 ? -2.709 -36.75 -3.082 1 93.94 67 TRP A C 1
ATOM 477 O O . TRP A 1 67 ? -2.275 -37.875 -2.76 1 93.94 67 TRP A O 1
ATOM 487 N N . LEU A 1 68 ? -3.889 -36.312 -2.824 1 94.06 68 LEU A N 1
ATOM 488 C CA . LEU A 1 68 ? -4.883 -37.25 -2.299 1 94.06 68 LEU A CA 1
ATOM 489 C C . LEU A 1 68 ? -5.441 -38.125 -3.412 1 94.06 68 LEU A C 1
ATOM 491 O O . LEU A 1 68 ? -5.641 -39.312 -3.219 1 94.06 68 LEU A O 1
ATOM 495 N N . THR A 1 69 ? -5.641 -37.562 -4.613 1 90.56 69 THR A N 1
ATOM 496 C CA . THR A 1 69 ? -6.43 -38.219 -5.648 1 90.56 69 THR A CA 1
ATOM 497 C C . THR A 1 69 ? -5.535 -39.031 -6.574 1 90.56 69 THR A C 1
ATOM 499 O O . THR A 1 69 ? -5.969 -40.062 -7.137 1 90.56 69 THR A O 1
ATOM 502 N N . ASN A 1 70 ? -4.359 -38.594 -6.816 1 91.69 70 ASN A N 1
ATOM 503 C CA . ASN A 1 70 ? -3.451 -39.344 -7.68 1 91.69 70 ASN A CA 1
ATOM 504 C C . ASN A 1 70 ? -2.76 -40.469 -6.922 1 91.69 70 ASN A C 1
ATOM 506 O O . ASN A 1 70 ? -1.93 -40.219 -6.047 1 91.69 70 ASN A O 1
ATOM 510 N N . ARG A 1 71 ? -3.057 -41.75 -7.379 1 93 71 ARG A N 1
ATOM 511 C CA . ARG A 1 71 ? -2.553 -42.906 -6.633 1 93 71 ARG A CA 1
ATOM 512 C C . ARG A 1 71 ? -1.988 -43.938 -7.574 1 93 71 ARG A C 1
ATOM 514 O O . ARG A 1 71 ? -1.838 -45.125 -7.188 1 93 71 ARG A O 1
ATOM 521 N N . TYR A 1 72 ? -1.718 -43.625 -8.797 1 92.75 72 TYR A N 1
ATOM 522 C CA . TYR A 1 72 ? -1.185 -44.594 -9.75 1 92.75 72 TYR A CA 1
ATOM 523 C C . TYR A 1 72 ? 0.233 -45 -9.375 1 92.75 72 TYR A C 1
ATOM 525 O O . TYR A 1 72 ? 0.914 -44.312 -8.625 1 92.75 72 TYR A O 1
ATOM 533 N N . PRO A 1 73 ? 0.622 -46.094 -9.875 1 91.56 73 PRO A N 1
ATOM 534 C CA . PRO A 1 73 ? 1.954 -46.562 -9.523 1 91.56 73 PRO A CA 1
ATOM 535 C C . PRO A 1 73 ? 3.068 -45.625 -9.922 1 91.56 73 PRO A C 1
ATOM 537 O O . PRO A 1 73 ? 3.135 -45.188 -11.078 1 91.56 73 PRO A O 1
ATOM 540 N N . GLY A 1 74 ? 3.924 -45.281 -8.891 1 89.31 74 GLY A N 1
ATOM 541 C CA . GLY A 1 74 ? 5.102 -44.5 -9.18 1 89.31 74 GLY A CA 1
ATOM 542 C C . GLY A 1 74 ? 4.852 -43 -9.039 1 89.31 74 GLY A C 1
ATOM 543 O O . GLY A 1 74 ? 5.758 -42.188 -9.242 1 89.31 74 GLY A O 1
ATOM 544 N N . VAL A 1 75 ? 3.623 -42.656 -8.625 1 91.69 75 VAL A N 1
ATOM 545 C CA . VAL A 1 75 ? 3.295 -41.219 -8.508 1 91.69 75 VAL A CA 1
ATOM 546 C C . VAL A 1 75 ? 4.246 -40.562 -7.516 1 91.69 75 VAL A C 1
ATOM 548 O O . VAL A 1 75 ? 4.379 -41 -6.371 1 91.69 75 VAL A O 1
ATOM 551 N N . ARG A 1 76 ? 4.961 -39.469 -7.98 1 90.38 76 ARG A N 1
ATOM 552 C CA . ARG A 1 76 ? 5.918 -38.719 -7.156 1 90.38 76 ARG A CA 1
ATOM 553 C C . ARG A 1 76 ? 6.16 -37.344 -7.719 1 90.38 76 ARG A C 1
ATOM 555 O O . ARG A 1 76 ? 5.719 -37.031 -8.828 1 90.38 76 ARG A O 1
ATOM 562 N N . CYS A 1 77 ? 6.766 -36.562 -6.922 1 88.62 77 CYS A N 1
ATOM 563 C CA . CYS A 1 77 ? 7.133 -35.219 -7.363 1 88.62 77 CYS A CA 1
ATOM 564 C C . CYS A 1 77 ? 8.508 -35.219 -8.016 1 88.62 77 CYS A C 1
ATOM 566 O O . CYS A 1 77 ? 9.422 -35.906 -7.562 1 88.62 77 CYS A O 1
ATOM 568 N N . ASP A 1 78 ? 8.648 -34.406 -9.07 1 83.81 78 ASP A N 1
ATOM 569 C CA . ASP A 1 78 ? 9.914 -34.312 -9.789 1 83.81 78 ASP A CA 1
ATOM 570 C C . ASP A 1 78 ? 10.828 -33.281 -9.172 1 83.81 78 ASP A C 1
ATOM 572 O O . ASP A 1 78 ? 11.977 -33.125 -9.594 1 83.81 78 ASP A O 1
ATOM 576 N N . ILE A 1 79 ? 10.367 -32.562 -8.219 1 87.62 79 ILE A N 1
ATOM 577 C CA . ILE A 1 79 ? 11.133 -31.562 -7.465 1 87.62 79 ILE A CA 1
ATOM 578 C C . ILE A 1 79 ? 11.594 -32.188 -6.141 1 87.62 79 ILE A C 1
ATOM 580 O O . ILE A 1 79 ? 10.836 -32.875 -5.48 1 87.62 79 ILE A O 1
ATOM 584 N N . PRO A 1 80 ? 12.844 -31.875 -5.793 1 91.06 80 PRO A N 1
ATOM 585 C CA . PRO A 1 80 ? 13.312 -32.406 -4.516 1 91.06 80 PRO A CA 1
ATOM 586 C C . PRO A 1 80 ? 12.375 -32.094 -3.355 1 91.06 80 PRO A C 1
ATOM 588 O O . PRO A 1 80 ? 11.859 -30.969 -3.268 1 91.06 80 PRO A O 1
ATOM 591 N N . SER A 1 81 ? 12.211 -33.125 -2.484 1 93.81 81 SER A N 1
ATOM 592 C CA . SER A 1 81 ? 11.273 -33 -1.373 1 93.81 81 SER A CA 1
ATOM 593 C C . SER A 1 81 ? 11.516 -31.75 -0.558 1 93.81 81 SER A C 1
ATOM 595 O O . SER A 1 81 ? 10.562 -31.047 -0.206 1 93.81 81 SER A O 1
ATOM 597 N N . HIS A 1 82 ? 12.766 -31.406 -0.37 1 94.88 82 HIS A N 1
ATOM 598 C CA . HIS A 1 82 ? 13.125 -30.312 0.517 1 94.88 82 HIS A CA 1
ATOM 599 C C . HIS A 1 82 ? 12.938 -28.953 -0.172 1 94.88 82 HIS A C 1
ATOM 601 O O . HIS A 1 82 ? 13.047 -27.906 0.468 1 94.88 82 HIS A O 1
ATOM 607 N N . ALA A 1 83 ? 12.555 -28.953 -1.463 1 92.81 83 ALA A N 1
ATOM 608 C CA . ALA A 1 83 ? 12.234 -27.719 -2.195 1 92.81 83 ALA A CA 1
ATOM 609 C C . ALA A 1 83 ? 10.75 -27.656 -2.535 1 92.81 83 ALA A C 1
ATOM 611 O O . ALA A 1 83 ? 10.281 -26.688 -3.127 1 92.81 83 ALA A O 1
ATOM 612 N N . TYR A 1 84 ? 10.07 -28.672 -2.197 1 93.88 84 TYR A N 1
ATOM 613 C CA . TYR A 1 84 ? 8.633 -28.766 -2.418 1 93.88 84 TYR A CA 1
ATOM 614 C C . TYR A 1 84 ? 7.883 -28.891 -1.097 1 93.88 84 TYR A C 1
ATOM 616 O O . TYR A 1 84 ? 7.23 -29.906 -0.844 1 93.88 84 TYR A O 1
ATOM 624 N N . GLN A 1 85 ? 7.988 -27.938 -0.35 1 97.31 85 GLN A N 1
ATOM 625 C CA . GLN A 1 85 ? 7.391 -27.844 0.978 1 97.31 85 GLN A CA 1
ATOM 626 C C . GLN A 1 85 ? 7.117 -26.406 1.361 1 97.31 85 GLN A C 1
ATOM 628 O O . GLN A 1 85 ? 7.551 -25.469 0.671 1 97.31 85 GLN A O 1
ATOM 633 N N . SER A 1 86 ? 6.344 -26.219 2.367 1 97.25 86 SER A N 1
ATOM 634 C CA . SER A 1 86 ? 6.082 -24.875 2.887 1 97.25 86 SER A CA 1
ATOM 635 C C . SER A 1 86 ? 7.371 -24.188 3.322 1 97.25 86 SER A C 1
ATOM 637 O O . SER A 1 86 ? 8.258 -24.828 3.9 1 97.25 86 SER A O 1
ATOM 639 N N . THR A 1 87 ? 7.438 -22.859 3.113 1 96.38 87 THR A N 1
ATOM 640 C CA . THR A 1 87 ? 8.633 -22.141 3.516 1 96.38 87 THR A CA 1
ATOM 641 C C . THR A 1 87 ? 8.719 -22.031 5.035 1 96.38 87 THR A C 1
ATOM 643 O O . THR A 1 87 ? 9.812 -21.906 5.594 1 96.38 87 THR A O 1
ATOM 646 N N . PHE A 1 88 ? 7.566 -22.156 5.75 1 96.44 88 PHE A N 1
ATOM 647 C CA . PHE A 1 88 ? 7.547 -21.922 7.188 1 96.44 88 PHE A CA 1
ATOM 648 C C . PHE A 1 88 ? 7.316 -23.219 7.949 1 96.44 88 PHE A C 1
ATOM 650 O O . PHE A 1 88 ? 7.34 -23.234 9.18 1 96.44 88 PHE A O 1
ATOM 657 N N . ALA A 1 89 ? 7.09 -24.312 7.25 1 96.94 89 ALA A N 1
ATOM 658 C CA . ALA A 1 89 ? 6.91 -25.609 7.879 1 96.94 89 ALA A CA 1
ATOM 659 C C . ALA A 1 89 ? 7.77 -26.672 7.195 1 96.94 89 ALA A C 1
ATOM 661 O O . ALA A 1 89 ? 7.246 -27.656 6.656 1 96.94 89 ALA A O 1
ATOM 662 N N . PRO A 1 90 ? 9.039 -26.547 7.324 1 97 90 PRO A N 1
ATOM 663 C CA . PRO A 1 90 ? 9.93 -27.516 6.676 1 97 90 PRO A CA 1
ATOM 664 C C . PRO A 1 90 ? 9.914 -28.875 7.355 1 97 90 PRO A C 1
ATOM 666 O O . PRO A 1 90 ? 9.719 -28.969 8.57 1 97 90 PRO A O 1
ATOM 669 N N . ASN A 1 91 ? 10.109 -29.906 6.605 1 97.25 91 ASN A N 1
ATOM 670 C CA . ASN A 1 91 ? 10.164 -31.281 7.086 1 97.25 91 ASN A CA 1
ATOM 671 C C . ASN A 1 91 ? 11.57 -31.859 6.969 1 97.25 91 ASN A C 1
ATOM 673 O O . ASN A 1 91 ? 11.961 -32.344 5.91 1 97.25 91 ASN A O 1
ATOM 677 N N . PRO A 1 92 ? 12.289 -31.922 8.008 1 96 92 PRO A N 1
ATOM 678 C CA . PRO A 1 92 ? 13.633 -32.5 7.957 1 96 92 PRO A CA 1
ATOM 679 C C . PRO A 1 92 ? 13.617 -34.031 7.836 1 96 92 PRO A C 1
ATOM 681 O O . PRO A 1 92 ? 14.656 -34.656 7.605 1 96 92 PRO A O 1
ATOM 684 N N . GLN A 1 93 ? 12.445 -34.594 7.848 1 95.81 93 GLN A N 1
ATOM 685 C CA . GLN A 1 93 ? 12.344 -36.062 7.98 1 95.81 93 GLN A CA 1
ATOM 686 C C . GLN A 1 93 ? 11.914 -36.688 6.664 1 95.81 93 GLN A C 1
ATOM 688 O O . GLN A 1 93 ? 11.461 -37.844 6.645 1 95.81 93 GLN A O 1
ATOM 693 N N . TRP A 1 94 ? 11.938 -35.938 5.598 1 96.25 94 TRP A N 1
ATOM 694 C CA . TRP A 1 94 ? 11.633 -36.594 4.32 1 96.25 94 TRP A CA 1
ATOM 695 C C . TRP A 1 94 ? 12.406 -37.875 4.16 1 96.25 94 TRP A C 1
ATOM 697 O O . TRP A 1 94 ? 13.594 -37.969 4.496 1 96.25 94 TRP A O 1
ATOM 707 N N . THR A 1 95 ? 11.758 -38.906 3.623 1 94.62 95 THR A N 1
ATOM 708 C CA . THR A 1 95 ? 12.391 -40.219 3.566 1 94.62 95 THR A CA 1
ATOM 709 C C . THR A 1 95 ? 13.117 -40.406 2.238 1 94.62 95 THR A C 1
ATOM 711 O O . THR A 1 95 ? 13.961 -41.281 2.107 1 94.62 95 THR A O 1
ATOM 714 N N . ASP A 1 96 ? 12.75 -39.625 1.276 1 92.44 96 ASP A N 1
ATOM 715 C CA . ASP A 1 96 ? 13.32 -39.75 -0.061 1 92.44 96 ASP A CA 1
ATOM 716 C C . ASP A 1 96 ? 13.641 -38.375 -0.641 1 92.44 96 ASP A C 1
ATOM 718 O O . ASP A 1 96 ? 12.977 -37.375 -0.312 1 92.44 96 ASP A O 1
ATOM 722 N N . ALA A 1 97 ? 14.688 -38.312 -1.476 1 89.75 97 ALA A N 1
ATOM 723 C CA . ALA A 1 97 ? 15.07 -37.031 -2.117 1 89.75 97 ALA A CA 1
ATOM 724 C C . ALA A 1 97 ? 13.945 -36.5 -3.002 1 89.75 97 ALA A C 1
ATOM 726 O O . ALA A 1 97 ? 13.773 -35.312 -3.135 1 89.75 97 ALA A O 1
ATOM 727 N N . PHE A 1 98 ? 13.25 -37.469 -3.613 1 90.75 98 PHE A N 1
ATOM 728 C CA . PHE A 1 98 ? 12.062 -37.188 -4.41 1 90.75 98 PHE A CA 1
ATOM 729 C C . PHE A 1 98 ? 10.875 -38.031 -3.908 1 90.75 98 PHE A C 1
ATOM 731 O O . PHE A 1 98 ? 10.719 -39.188 -4.293 1 90.75 98 PHE A O 1
ATOM 738 N N . SER A 1 99 ? 10.102 -37.406 -3.145 1 92.19 99 SER A N 1
ATOM 739 C CA . SER A 1 99 ? 9.109 -38.125 -2.352 1 92.19 99 SER A CA 1
ATOM 740 C C . SER A 1 99 ? 7.973 -38.656 -3.227 1 92.19 99 SER A C 1
ATOM 742 O O . SER A 1 99 ? 7.566 -38 -4.188 1 92.19 99 SER A O 1
ATOM 744 N N . PHE A 1 100 ? 7.441 -39.75 -2.852 1 93.12 100 PHE A N 1
ATOM 745 C CA . PHE A 1 100 ? 6.246 -40.312 -3.475 1 93.12 100 PHE A CA 1
ATOM 746 C C . PHE A 1 100 ? 5.004 -39.562 -3.033 1 93.12 100 PHE A C 1
ATOM 748 O O . PHE A 1 100 ? 5.035 -38.812 -2.035 1 93.12 100 PHE A O 1
ATOM 755 N N . GLY A 1 101 ? 3.951 -39.781 -3.791 1 95 101 GLY A N 1
ATOM 756 C CA . GLY A 1 101 ? 2.721 -39.031 -3.57 1 95 101 GLY A CA 1
ATOM 757 C C . GLY A 1 101 ? 2.162 -39.188 -2.172 1 95 101 GLY A C 1
ATOM 758 O O . GLY A 1 101 ? 1.705 -38.25 -1.556 1 95 101 GLY A O 1
ATOM 759 N N . GLY A 1 102 ? 2.217 -40.406 -1.673 1 96.19 102 GLY A N 1
ATOM 760 C CA . GLY A 1 102 ? 1.688 -40.688 -0.344 1 96.19 102 GLY A CA 1
ATOM 761 C C . GLY A 1 102 ? 2.373 -39.875 0.741 1 96.19 102 GLY A C 1
ATOM 762 O O . GLY A 1 102 ? 1.714 -39.344 1.642 1 96.19 102 GLY A O 1
ATOM 763 N N . GLU A 1 103 ? 3.672 -39.781 0.693 1 96.88 103 GLU A N 1
ATOM 764 C CA . GLU A 1 103 ? 4.418 -39 1.691 1 96.88 103 GLU A CA 1
ATOM 765 C C . GLU A 1 103 ? 4.117 -37.531 1.588 1 96.88 103 GLU A C 1
ATOM 767 O O . GLU A 1 103 ? 4.027 -36.844 2.604 1 96.88 103 GLU A O 1
ATOM 772 N N . ILE A 1 104 ? 3.982 -37.031 0.395 1 97.62 104 ILE A N 1
ATOM 773 C CA . ILE A 1 104 ? 3.652 -35.625 0.176 1 97.62 104 ILE A CA 1
ATOM 774 C C . ILE A 1 104 ? 2.258 -35.312 0.724 1 97.62 104 ILE A C 1
ATOM 776 O O . ILE A 1 104 ? 2.047 -34.312 1.391 1 97.62 104 ILE A O 1
ATOM 780 N N . ARG A 1 105 ? 1.317 -36.219 0.424 1 97.69 105 ARG A N 1
ATOM 781 C CA . ARG A 1 105 ? -0.027 -36.125 0.982 1 97.69 105 ARG A CA 1
ATOM 782 C C . ARG A 1 105 ? 0.018 -36 2.502 1 97.69 105 ARG A C 1
ATOM 784 O O . ARG A 1 105 ? -0.571 -35.094 3.078 1 97.69 105 ARG A O 1
ATOM 791 N N . ASP A 1 106 ? 0.766 -36.906 3.125 1 98.31 106 ASP A N 1
ATOM 792 C CA . ASP A 1 106 ? 0.846 -36.938 4.582 1 98.31 106 ASP A CA 1
ATOM 793 C C . ASP A 1 106 ? 1.473 -35.656 5.129 1 98.31 106 ASP A C 1
ATOM 795 O O . ASP A 1 106 ? 1.05 -35.156 6.168 1 98.31 106 ASP A O 1
ATOM 799 N N . TYR A 1 107 ? 2.451 -35.156 4.527 1 98 107 TYR A N 1
ATOM 800 C CA . TYR A 1 107 ? 3.1 -33.938 4.941 1 98 107 TYR A CA 1
ATOM 801 C C . TYR A 1 107 ? 2.105 -32.781 4.973 1 98 107 TYR A C 1
ATOM 803 O O . TYR A 1 107 ? 1.967 -32.094 5.992 1 98 107 TYR A O 1
ATOM 811 N N . TRP A 1 108 ? 1.387 -32.562 3.891 1 98.5 108 TRP A N 1
ATOM 812 C CA . TRP A 1 108 ? 0.476 -31.422 3.807 1 98.5 108 TRP A CA 1
ATOM 813 C C . TRP A 1 108 ? -0.688 -31.594 4.777 1 98.5 108 TRP A C 1
ATOM 815 O O . TRP A 1 108 ? -1.147 -30.609 5.375 1 98.5 108 TRP A O 1
ATOM 825 N N . GLN A 1 109 ? -1.183 -32.812 4.914 1 98.69 109 GLN A N 1
ATOM 826 C CA . GLN A 1 109 ? -2.215 -33.062 5.918 1 98.69 109 GLN A CA 1
ATOM 827 C C . GLN A 1 109 ? -1.697 -32.781 7.324 1 98.69 109 GLN A C 1
ATOM 829 O O . GLN A 1 109 ? -2.424 -32.219 8.164 1 98.69 109 GLN A O 1
ATOM 834 N N . GLY A 1 110 ? -0.462 -33.156 7.52 1 98.62 110 GLY A N 1
ATOM 835 C CA . GLY A 1 110 ? 0.16 -32.875 8.797 1 98.62 110 GLY A CA 1
ATOM 836 C C . GLY A 1 110 ? 0.282 -31.375 9.062 1 98.62 110 GLY A C 1
ATOM 837 O O . GLY A 1 110 ? -0.015 -30.906 10.164 1 98.62 110 GLY A O 1
ATOM 838 N N . VAL A 1 111 ? 0.691 -30.641 8.086 1 98.25 111 VAL A N 1
ATOM 839 C CA . VAL A 1 111 ? 0.81 -29.188 8.18 1 98.25 111 VAL A CA 1
ATOM 840 C C . VAL A 1 111 ? -0.559 -28.578 8.469 1 98.25 111 VAL A C 1
ATOM 842 O O . VAL A 1 111 ? -0.68 -27.672 9.305 1 98.25 111 VAL A O 1
ATOM 845 N N . ALA A 1 112 ? -1.565 -29.047 7.773 1 98.75 112 ALA A N 1
ATOM 846 C CA . ALA A 1 112 ? -2.93 -28.578 7.988 1 98.75 112 ALA A CA 1
ATOM 847 C C . ALA A 1 112 ? -3.365 -28.781 9.438 1 98.75 112 ALA A C 1
ATOM 849 O O . ALA A 1 112 ? -3.955 -27.891 10.055 1 98.75 112 ALA A O 1
ATOM 850 N N . ARG A 1 113 ? -3.117 -29.953 9.961 1 98.56 113 ARG A N 1
ATOM 851 C CA . ARG A 1 113 ? -3.467 -30.266 11.344 1 98.56 113 ARG A CA 1
ATOM 852 C C . ARG A 1 113 ? -2.709 -29.375 12.312 1 98.56 113 ARG A C 1
ATOM 854 O O . ARG A 1 113 ? -3.299 -28.812 13.242 1 98.56 113 ARG A O 1
ATOM 861 N N . GLN A 1 114 ? -1.468 -29.234 12.062 1 97.75 114 GLN A N 1
ATOM 862 C CA . GLN A 1 114 ? -0.596 -28.469 12.945 1 97.75 114 GLN A CA 1
ATOM 863 C C . GLN A 1 114 ? -1.051 -27.016 13.039 1 97.75 114 GLN A C 1
ATOM 865 O O . GLN A 1 114 ? -0.931 -26.391 14.094 1 97.75 114 GLN A O 1
ATOM 870 N N . HIS A 1 115 ? -1.614 -26.484 11.984 1 97.88 115 HIS A N 1
ATOM 871 C CA . HIS A 1 115 ? -1.927 -25.062 11.938 1 97.88 115 HIS A CA 1
ATOM 872 C C . HIS A 1 115 ? -3.432 -24.828 12.008 1 97.88 115 HIS A C 1
ATOM 874 O O . HIS A 1 115 ? -3.906 -23.719 11.711 1 97.88 115 HIS A O 1
ATOM 880 N N . GLY A 1 116 ? -4.203 -25.812 12.242 1 98.12 116 GLY A N 1
ATOM 881 C CA . GLY A 1 116 ? -5.617 -25.672 12.555 1 98.12 116 GLY A CA 1
ATOM 882 C C . GLY A 1 116 ? -6.473 -25.422 11.328 1 98.12 116 GLY A C 1
ATOM 883 O O . GLY A 1 116 ? -7.527 -24.781 11.422 1 98.12 116 GLY A O 1
ATOM 884 N N . VAL A 1 117 ? -6.098 -25.906 10.203 1 98.81 117 VAL A N 1
ATOM 885 C CA . VAL A 1 117 ? -6.832 -25.688 8.961 1 98.81 117 VAL A CA 1
ATOM 886 C C . VAL A 1 117 ? -8.18 -26.406 9.016 1 98.81 117 VAL A C 1
ATOM 888 O O . VAL A 1 117 ? -9.18 -25.906 8.5 1 98.81 117 VAL A O 1
ATOM 891 N N . TYR A 1 118 ? -8.195 -27.484 9.672 1 98.62 118 TYR A N 1
ATOM 892 C CA . TYR A 1 118 ? -9.383 -28.328 9.703 1 98.62 118 TYR A CA 1
ATOM 893 C C . TYR A 1 118 ? -10.539 -27.625 10.406 1 98.62 118 TYR A C 1
ATOM 895 O O . TYR A 1 118 ? -11.703 -27.969 10.211 1 98.62 118 TYR A O 1
ATOM 903 N N . ASP A 1 119 ? -10.273 -26.609 11.203 1 98.31 119 ASP A N 1
ATOM 904 C CA . ASP A 1 119 ? -11.305 -25.828 11.867 1 98.31 119 ASP A CA 1
ATOM 905 C C . ASP A 1 119 ? -12.109 -25.016 10.859 1 98.31 119 ASP A C 1
ATOM 907 O O . ASP A 1 119 ? -13.211 -24.547 11.164 1 98.31 119 ASP A O 1
ATOM 911 N N . HIS A 1 120 ? -11.562 -24.812 9.688 1 98.62 120 HIS A N 1
ATOM 912 C CA . HIS A 1 120 ? -12.172 -23.953 8.68 1 98.62 120 HIS A CA 1
ATOM 913 C C . HIS A 1 120 ? -12.711 -24.766 7.508 1 98.62 120 HIS A C 1
ATOM 915 O O . HIS A 1 120 ? -13.297 -24.203 6.582 1 98.62 120 HIS A O 1
ATOM 921 N N . VAL A 1 121 ? -12.539 -26.078 7.5 1 98.62 121 VAL A N 1
ATOM 922 C CA . VAL A 1 121 ? -12.773 -26.859 6.293 1 98.62 121 VAL A CA 1
ATOM 923 C C . VAL A 1 121 ? -14.062 -27.656 6.438 1 98.62 121 VAL A C 1
ATOM 925 O O . VAL A 1 121 ? -14.344 -28.219 7.5 1 98.62 121 VAL A O 1
ATOM 928 N N . GLN A 1 122 ? -14.844 -27.656 5.445 1 98.62 122 GLN A N 1
ATOM 929 C CA . GLN A 1 122 ? -15.953 -28.594 5.262 1 98.62 122 GLN A CA 1
ATOM 930 C C . GLN A 1 122 ? -15.625 -29.641 4.207 1 98.62 122 GLN A C 1
ATOM 932 O O . GLN A 1 122 ? -15.672 -29.359 3.006 1 98.62 122 GLN A O 1
ATOM 937 N N . LEU A 1 123 ? -15.336 -30.859 4.66 1 98.38 123 LEU A N 1
ATOM 938 C CA . LEU A 1 123 ? -14.984 -31.969 3.773 1 98.38 123 LEU A CA 1
ATOM 939 C C . LEU A 1 123 ? -16.234 -32.594 3.15 1 98.38 123 LEU A C 1
ATOM 941 O O . LEU A 1 123 ? -17.328 -32.469 3.693 1 98.38 123 LEU A O 1
ATOM 945 N N . GLY A 1 124 ? -16.031 -33.188 1.976 1 98 124 GLY A N 1
ATOM 946 C CA . GLY A 1 124 ? -17.141 -33.812 1.279 1 98 124 GLY A CA 1
ATOM 947 C C . GLY A 1 124 ? -18.172 -32.812 0.768 1 98 124 GLY A C 1
ATOM 948 O O . GLY A 1 124 ? -19.344 -33.125 0.662 1 98 124 GLY A O 1
ATOM 949 N N . ARG A 1 125 ? -17.797 -31.609 0.606 1 98.31 125 ARG A N 1
ATOM 950 C CA . ARG A 1 125 ? -18.672 -30.547 0.133 1 98.31 125 ARG A CA 1
ATOM 951 C C . ARG A 1 125 ? -18.219 -30.031 -1.226 1 98.31 125 ARG A C 1
ATOM 953 O O . ARG A 1 125 ? -17.141 -29.438 -1.341 1 98.31 125 ARG A O 1
ATOM 960 N N . ARG A 1 126 ? -18.953 -30.234 -2.244 1 97 126 ARG A N 1
ATOM 961 C CA . ARG A 1 126 ? -18.656 -29.766 -3.596 1 97 126 ARG A CA 1
ATOM 962 C C . ARG A 1 126 ? -19.391 -28.469 -3.898 1 97 126 ARG A C 1
ATOM 964 O O . ARG A 1 126 ? -20.609 -28.375 -3.717 1 97 126 ARG A O 1
ATOM 971 N N . VAL A 1 127 ? -18.719 -27.453 -4.297 1 97.69 127 VAL A N 1
ATOM 972 C CA . VAL A 1 127 ? -19.344 -26.219 -4.75 1 97.69 127 VAL A CA 1
ATOM 973 C C . VAL A 1 127 ? -19.922 -26.422 -6.152 1 97.69 127 VAL A C 1
ATOM 975 O O . VAL A 1 127 ? -19.203 -26.781 -7.078 1 97.69 127 VAL A O 1
ATOM 978 N N . ASP A 1 128 ? -21.156 -26.078 -6.324 1 97.31 128 ASP A N 1
ATOM 979 C CA . ASP A 1 128 ? -21.859 -26.344 -7.578 1 97.31 128 ASP A CA 1
ATOM 980 C C . ASP A 1 128 ? -22.062 -25.062 -8.375 1 97.31 128 ASP A C 1
ATOM 982 O O . ASP A 1 128 ? -22.234 -25.109 -9.602 1 97.31 128 ASP A O 1
ATOM 986 N N . ALA A 1 129 ? -22.125 -24 -7.605 1 97.12 129 ALA A N 1
ATOM 987 C CA . ALA A 1 129 ? -22.344 -22.719 -8.266 1 97.12 129 ALA A CA 1
ATOM 988 C C . ALA A 1 129 ? -22.062 -21.562 -7.316 1 97.12 129 ALA A C 1
ATOM 990 O O . ALA A 1 129 ? -22.109 -21.719 -6.098 1 97.12 129 ALA A O 1
ATOM 991 N N . ALA A 1 130 ? -21.781 -20.406 -7.836 1 98.25 130 ALA A N 1
ATOM 992 C CA . ALA A 1 130 ? -21.625 -19.156 -7.105 1 98.25 130 ALA A CA 1
ATOM 993 C C . ALA A 1 130 ? -22.219 -17.984 -7.883 1 98.25 130 ALA A C 1
ATOM 995 O O . ALA A 1 130 ? -22.047 -17.891 -9.102 1 98.25 130 ALA A O 1
ATOM 996 N N . GLU A 1 131 ? -22.969 -17.156 -7.188 1 98.38 131 GLU A N 1
ATOM 997 C CA . GLU A 1 131 ? -23.594 -16 -7.832 1 98.38 131 GLU A CA 1
ATOM 998 C C . GLU A 1 131 ? -23.391 -14.727 -7.02 1 98.38 131 GLU A C 1
ATOM 1000 O O . GLU A 1 131 ? -23.672 -14.703 -5.816 1 98.38 131 GLU A O 1
ATOM 1005 N N . TRP A 1 132 ? -22.906 -13.672 -7.656 1 98.5 132 TRP A N 1
ATOM 1006 C CA . TRP A 1 132 ? -22.734 -12.367 -7.031 1 98.5 132 TRP A CA 1
ATOM 1007 C C . TRP A 1 132 ? -24 -11.531 -7.145 1 98.5 132 TRP A C 1
ATOM 1009 O O . TRP A 1 132 ? -24.578 -11.414 -8.227 1 98.5 132 TRP A O 1
ATOM 1019 N N . SER A 1 133 ? -24.391 -10.922 -6.043 1 97.62 133 SER A N 1
ATOM 1020 C CA . SER A 1 133 ? -25.484 -9.961 -6.031 1 97.62 133 SER A CA 1
ATOM 1021 C C . SER A 1 133 ? -24.969 -8.539 -5.863 1 97.62 133 SER A C 1
ATOM 1023 O O . SER A 1 133 ? -24.5 -8.164 -4.781 1 97.62 133 SER A O 1
ATOM 1025 N N . GLN A 1 134 ? -25.094 -7.766 -6.859 1 94.19 134 GLN A N 1
ATOM 1026 C CA . GLN A 1 134 ? -24.688 -6.367 -6.762 1 94.19 134 GLN A CA 1
ATOM 1027 C C . GLN A 1 134 ? -25.469 -5.641 -5.676 1 94.19 134 GLN A C 1
ATOM 1029 O O . GLN A 1 134 ? -24.922 -4.793 -4.969 1 94.19 134 GLN A O 1
ATOM 1034 N N . GLU A 1 135 ? -26.672 -5.965 -5.586 1 93.12 135 GLU A N 1
ATOM 1035 C CA . GLU A 1 135 ? -27.547 -5.312 -4.617 1 93.12 135 GLU A CA 1
ATOM 1036 C C . GLU A 1 135 ? -27.141 -5.645 -3.188 1 93.12 135 GLU A C 1
ATOM 1038 O O . GLU A 1 135 ? -27.031 -4.754 -2.342 1 93.12 135 GLU A O 1
ATOM 1043 N N . ALA A 1 136 ? -26.859 -6.914 -3.008 1 95.62 136 ALA A N 1
ATOM 1044 C CA . ALA A 1 136 ? -26.531 -7.348 -1.653 1 95.62 136 ALA A CA 1
ATOM 1045 C C . ALA A 1 136 ? -25.047 -7.141 -1.362 1 95.62 136 ALA A C 1
ATOM 1047 O O . ALA A 1 136 ? -24.641 -7.059 -0.2 1 95.62 136 ALA A O 1
ATOM 1048 N N . GLY A 1 137 ? -24.266 -7.117 -2.395 1 96.88 137 GLY A N 1
ATOM 1049 C CA . GLY A 1 137 ? -22.828 -7.027 -2.23 1 96.88 137 GLY A CA 1
ATOM 1050 C C . GLY A 1 137 ? -22.203 -8.289 -1.653 1 96.88 137 GLY A C 1
ATOM 1051 O O . GLY A 1 137 ? -21.328 -8.219 -0.795 1 96.88 137 GLY A O 1
ATOM 1052 N N . GLU A 1 138 ? -22.75 -9.398 -2.025 1 98.12 138 GLU A N 1
ATOM 1053 C CA . GLU A 1 138 ? -22.25 -10.664 -1.467 1 98.12 138 GLU A CA 1
ATOM 1054 C C . GLU A 1 138 ? -22.359 -11.789 -2.486 1 98.12 138 GLU A C 1
ATOM 1056 O O . GLU A 1 138 ? -23.109 -11.688 -3.461 1 98.12 138 GLU A O 1
ATOM 1061 N N . TRP A 1 139 ? -21.656 -12.852 -2.287 1 98.81 139 TRP A N 1
ATOM 1062 C CA . TRP A 1 139 ? -21.719 -14.102 -3.041 1 98.81 139 TRP A CA 1
ATOM 1063 C C . TRP A 1 139 ? -22.703 -15.078 -2.398 1 98.81 139 TRP A C 1
ATOM 1065 O O . TRP A 1 139 ? -22.719 -15.242 -1.178 1 98.81 139 TRP A O 1
ATOM 1075 N N . THR A 1 140 ? -23.531 -15.633 -3.215 1 98.81 140 THR A N 1
ATOM 1076 C CA . THR A 1 140 ? -24.297 -16.828 -2.836 1 98.81 140 THR A CA 1
ATOM 1077 C C . THR A 1 140 ? -23.656 -18.078 -3.418 1 98.81 140 THR A C 1
ATOM 1079 O O . THR A 1 140 ? -23.516 -18.203 -4.637 1 98.81 140 THR A O 1
ATOM 1082 N N . VAL A 1 141 ? -23.312 -19.047 -2.557 1 98.75 141 VAL A N 1
ATOM 1083 C CA . VAL A 1 141 ? -22.594 -20.25 -2.979 1 98.75 141 VAL A CA 1
ATOM 1084 C C . VAL A 1 141 ? -23.469 -21.484 -2.691 1 98.75 141 VAL A C 1
ATOM 1086 O O . VAL A 1 141 ? -23.891 -21.688 -1.555 1 98.75 141 VAL A O 1
ATOM 1089 N N . THR A 1 142 ? -23.719 -22.203 -3.748 1 98.75 142 THR A N 1
ATOM 1090 C CA . THR A 1 142 ? -24.453 -23.453 -3.619 1 98.75 142 THR A CA 1
ATOM 1091 C C . THR A 1 142 ? -23.484 -24.625 -3.465 1 98.75 142 THR A C 1
ATOM 1093 O O . THR A 1 142 ? -22.578 -24.812 -4.285 1 98.75 142 THR A O 1
ATOM 1096 N N . VAL A 1 143 ? -23.703 -25.422 -2.393 1 98.62 143 VAL A N 1
ATOM 1097 C CA . VAL A 1 143 ? -22.797 -26.5 -2.037 1 98.62 143 VAL A CA 1
ATOM 1098 C C . VAL A 1 143 ? -23.578 -27.797 -1.883 1 98.62 143 VAL A C 1
ATOM 1100 O O . VAL A 1 143 ? -24.672 -27.812 -1.327 1 98.62 143 VAL A O 1
ATOM 1103 N N . SER A 1 144 ? -23 -28.891 -2.396 1 98.25 144 SER A N 1
ATOM 1104 C CA . SER A 1 144 ? -23.625 -30.203 -2.223 1 98.25 144 SER A CA 1
ATOM 1105 C C . SER A 1 144 ? -22.75 -31.109 -1.376 1 98.25 144 SER A C 1
ATOM 1107 O O . SER A 1 144 ? -21.531 -31.109 -1.507 1 98.25 144 SER A O 1
ATOM 1109 N N . ASP A 1 145 ? -23.406 -31.828 -0.536 1 98.12 145 ASP A N 1
ATOM 1110 C CA . ASP A 1 145 ? -22.75 -32.938 0.151 1 98.12 145 ASP A CA 1
ATOM 1111 C C . ASP A 1 145 ? -22.516 -34.125 -0.794 1 98.12 145 ASP A C 1
ATOM 1113 O O . ASP A 1 145 ? -23.484 -34.688 -1.317 1 98.12 145 ASP A O 1
ATOM 1117 N N . VAL A 1 146 ? -21.328 -34.5 -0.948 1 96.88 146 VAL A N 1
ATOM 1118 C CA . VAL A 1 146 ? -20.984 -35.469 -1.96 1 96.88 146 VAL A CA 1
ATOM 1119 C C . VAL A 1 146 ? -21.562 -36.844 -1.573 1 96.88 146 VAL A C 1
ATOM 1121 O O . VAL A 1 146 ? -22 -37.594 -2.438 1 96.88 146 VAL A O 1
ATOM 1124 N N . ALA A 1 147 ? -21.625 -37.188 -0.32 1 96.62 147 ALA A N 1
ATOM 1125 C CA . ALA A 1 147 ? -22.094 -38.469 0.156 1 96.62 147 ALA A CA 1
ATOM 1126 C C . ALA A 1 147 ? -23.609 -38.594 0.089 1 96.62 147 ALA A C 1
ATOM 1128 O O . ALA A 1 147 ? -24.156 -39.594 -0.328 1 96.62 147 ALA A O 1
ATOM 1129 N N . THR A 1 148 ? -24.359 -37.5 0.43 1 97.12 148 THR A N 1
ATOM 1130 C CA . THR A 1 148 ? -25.812 -37.594 0.59 1 97.12 148 THR A CA 1
ATOM 1131 C C . THR A 1 148 ? -26.531 -36.938 -0.591 1 97.12 148 THR A C 1
ATOM 1133 O O . THR A 1 148 ? -27.719 -37.188 -0.82 1 97.12 148 THR A O 1
ATOM 1136 N N . GLY A 1 149 ? -25.828 -36.031 -1.261 1 96.75 149 GLY A N 1
ATOM 1137 C CA . GLY A 1 149 ? -26.484 -35.281 -2.338 1 96.75 149 GLY A CA 1
ATOM 1138 C C . GLY A 1 149 ? -27.266 -34.094 -1.853 1 96.75 149 GLY A C 1
ATOM 1139 O O . GLY A 1 149 ? -27.812 -33.344 -2.658 1 96.75 149 GLY A O 1
ATOM 1140 N N . ALA A 1 150 ? -27.281 -33.875 -0.559 1 97.88 150 ALA A N 1
ATOM 1141 C CA . ALA A 1 150 ? -27.984 -32.719 0.001 1 97.88 150 ALA A CA 1
ATOM 1142 C C . ALA A 1 150 ? -27.344 -31.406 -0.436 1 97.88 150 ALA A C 1
ATOM 1144 O O . ALA A 1 150 ? -26.125 -31.312 -0.516 1 97.88 150 ALA A O 1
ATOM 1145 N N . THR A 1 151 ? -28.156 -30.422 -0.703 1 97.94 151 THR A N 1
ATOM 1146 C CA . THR A 1 151 ? -27.672 -29.125 -1.185 1 97.94 151 THR A CA 1
ATOM 1147 C C . THR A 1 151 ? -27.828 -28.062 -0.106 1 97.94 151 THR A C 1
ATOM 1149 O O . THR A 1 151 ? -28.844 -28.016 0.599 1 97.94 151 THR A O 1
ATOM 1152 N N . TYR A 1 152 ? -26.844 -27.203 0.066 1 98 152 TYR A N 1
ATOM 1153 C CA . TYR A 1 152 ? -26.812 -26.094 1.003 1 98 152 TYR A CA 1
ATOM 1154 C C . TYR A 1 152 ? -26.484 -24.781 0.289 1 98 152 TYR A C 1
ATOM 1156 O O . TYR A 1 152 ? -25.812 -24.797 -0.748 1 98 152 TYR A O 1
ATOM 1164 N N . VAL A 1 153 ? -26.984 -23.703 0.838 1 98.44 153 VAL A N 1
ATOM 1165 C CA . VAL A 1 153 ? -26.703 -22.375 0.298 1 98.44 153 VAL A CA 1
ATOM 1166 C C . VAL A 1 153 ? -26.047 -21.5 1.372 1 98.44 153 VAL A C 1
ATOM 1168 O O . VAL A 1 153 ? -26.531 -21.438 2.504 1 98.44 153 VAL A O 1
ATOM 1171 N N . HIS A 1 154 ? -24.938 -20.906 1.029 1 98.56 154 HIS A N 1
ATOM 1172 C CA . HIS A 1 154 ? -24.172 -20.031 1.919 1 98.56 154 HIS A CA 1
ATOM 1173 C C . HIS A 1 154 ? -23.953 -18.672 1.289 1 98.56 154 HIS A C 1
ATOM 1175 O O . HIS A 1 154 ? -24 -18.531 0.064 1 98.56 154 HIS A O 1
ATOM 1181 N N . THR A 1 155 ? -23.75 -17.625 2.131 1 98.75 155 THR A N 1
ATOM 1182 C CA . THR A 1 155 ? -23.422 -16.297 1.644 1 98.75 155 THR A CA 1
ATOM 1183 C C . THR A 1 155 ? -22.062 -15.852 2.141 1 98.75 155 THR A C 1
ATOM 1185 O O . THR A 1 155 ? -21.672 -16.141 3.277 1 98.75 155 THR A O 1
ATOM 1188 N N . PHE A 1 156 ? -21.312 -15.203 1.312 1 98.88 156 PHE A N 1
ATOM 1189 C CA . PHE A 1 156 ? -19.969 -14.75 1.636 1 98.88 156 PHE A CA 1
ATOM 1190 C C . PHE A 1 156 ? -19.719 -13.359 1.064 1 98.88 156 PHE A C 1
ATOM 1192 O O . PHE A 1 156 ? -20.375 -12.945 0.099 1 98.88 156 PHE A O 1
ATOM 1199 N N . ASP A 1 157 ? -18.797 -12.57 1.691 1 98.88 157 ASP A N 1
ATOM 1200 C CA . ASP A 1 157 ? -18.344 -11.289 1.155 1 98.88 157 ASP A CA 1
ATOM 1201 C C . ASP A 1 157 ? -17.328 -11.492 0.032 1 98.88 157 ASP A C 1
ATOM 1203 O O . ASP A 1 157 ? -17.281 -10.719 -0.925 1 98.88 157 ASP A O 1
ATOM 1207 N N . ILE A 1 158 ? -16.469 -12.531 0.169 1 98.88 158 ILE A N 1
ATOM 1208 C CA . ILE A 1 158 ? -15.336 -12.789 -0.72 1 98.88 158 ILE A CA 1
ATOM 1209 C C . ILE A 1 158 ? -15.352 -14.258 -1.157 1 98.88 158 ILE A C 1
ATOM 1211 O O . ILE A 1 158 ? -15.609 -15.148 -0.348 1 98.88 158 ILE A O 1
ATOM 1215 N N . LEU A 1 159 ? -15.094 -14.477 -2.424 1 98.88 159 LEU A N 1
ATOM 1216 C CA . LEU A 1 159 ? -14.906 -15.82 -2.959 1 98.88 159 LEU A CA 1
ATOM 1217 C C . LEU A 1 159 ? -13.5 -15.992 -3.525 1 98.88 159 LEU A C 1
ATOM 1219 O O . LEU A 1 159 ? -13.062 -15.195 -4.355 1 98.88 159 LEU A O 1
ATOM 1223 N N . ILE A 1 160 ? -12.766 -17 -3.055 1 98.56 160 ILE A N 1
ATOM 1224 C CA . ILE A 1 160 ? -11.438 -17.344 -3.549 1 98.56 160 ILE A CA 1
ATOM 1225 C C . ILE A 1 160 ? -11.453 -18.766 -4.125 1 98.56 160 ILE A C 1
ATOM 1227 O O . ILE A 1 160 ? -11.797 -19.719 -3.43 1 98.56 160 ILE A O 1
ATOM 1231 N N . THR A 1 161 ? -11.07 -18.875 -5.363 1 96.31 161 THR A N 1
ATOM 1232 C CA . THR A 1 161 ? -10.984 -20.203 -5.965 1 96.31 161 THR A CA 1
ATOM 1233 C C . THR A 1 161 ? -9.57 -20.75 -5.852 1 96.31 161 THR A C 1
ATOM 1235 O O . THR A 1 161 ? -8.609 -20.094 -6.254 1 96.31 161 THR A O 1
ATOM 1238 N N . ALA A 1 162 ? -9.469 -21.875 -5.293 1 94.81 162 ALA A N 1
ATOM 1239 C CA . ALA A 1 162 ? -8.234 -22.641 -5.141 1 94.81 162 ALA A CA 1
ATOM 1240 C C . ALA A 1 162 ? -8.406 -24.062 -5.633 1 94.81 162 ALA A C 1
ATOM 1242 O O . ALA A 1 162 ? -8.047 -25.016 -4.938 1 94.81 162 ALA A O 1
ATOM 1243 N N . VAL A 1 163 ? -8.922 -24.219 -6.816 1 88.75 163 VAL A N 1
ATOM 1244 C CA . VAL A 1 163 ? -9.398 -25.516 -7.305 1 88.75 163 VAL A CA 1
ATOM 1245 C C . VAL A 1 163 ? -8.273 -26.234 -8.047 1 88.75 163 VAL A C 1
ATOM 1247 O O . VAL A 1 163 ? -8.406 -27.391 -8.422 1 88.75 163 VAL A O 1
ATOM 1250 N N . GLY A 1 164 ? -7.203 -25.625 -8.172 1 77 164 GLY A N 1
ATOM 1251 C CA . GLY A 1 164 ? -6.078 -26.266 -8.844 1 77 164 GLY A CA 1
ATOM 1252 C C . GLY A 1 164 ? -6.309 -26.469 -10.328 1 77 164 GLY A C 1
ATOM 1253 O O . GLY A 1 164 ? -7.383 -26.156 -10.844 1 77 164 GLY A O 1
ATOM 1254 N N . ILE A 1 165 ? -5.312 -27 -10.984 1 72.62 165 ILE A N 1
ATOM 1255 C CA . ILE A 1 165 ? -5.391 -27.156 -12.43 1 72.62 165 ILE A CA 1
ATOM 1256 C C . ILE A 1 165 ? -5.344 -28.625 -12.805 1 72.62 165 ILE A C 1
ATOM 1258 O O . ILE A 1 165 ? -5.523 -28.984 -13.969 1 72.62 165 ILE A O 1
ATOM 1262 N N . PHE A 1 166 ? -5.285 -29.531 -11.805 1 72.75 166 PHE A N 1
ATOM 1263 C CA . PHE A 1 166 ? -5.004 -30.922 -12.148 1 72.75 166 PHE A CA 1
ATOM 1264 C C . PHE A 1 166 ? -6.168 -31.828 -11.766 1 72.75 166 PHE A C 1
ATOM 1266 O O . PHE A 1 166 ? -6.16 -33.031 -12.062 1 72.75 166 PHE A O 1
ATOM 1273 N N . ASP A 1 167 ? -7.207 -31.391 -11.211 1 70.19 167 ASP A N 1
ATOM 1274 C CA . ASP A 1 167 ? -8.219 -32.281 -10.641 1 70.19 167 ASP A CA 1
ATOM 1275 C C . ASP A 1 167 ? -9.398 -32.438 -11.594 1 70.19 167 ASP A C 1
ATOM 1277 O O . ASP A 1 167 ? -10.305 -33.25 -11.336 1 70.19 167 ASP A O 1
ATOM 1281 N N . ASN A 1 168 ? -9.391 -31.906 -12.648 1 73.25 168 ASN A N 1
ATOM 1282 C CA . ASN A 1 168 ? -10.508 -32.062 -13.578 1 73.25 168 ASN A CA 1
ATOM 1283 C C . ASN A 1 168 ? -10.156 -32.969 -14.742 1 73.25 168 ASN A C 1
ATOM 1285 O O . ASN A 1 168 ? -10.18 -32.531 -15.898 1 73.25 168 ASN A O 1
ATOM 1289 N N . TRP A 1 169 ? -10.062 -34.312 -14.32 1 76 169 TRP A N 1
ATOM 1290 C CA . TRP A 1 169 ? -9.664 -35.25 -15.352 1 76 169 TRP A CA 1
ATOM 1291 C C . TRP A 1 169 ? -10.867 -35.75 -16.156 1 76 169 TRP A C 1
ATOM 1293 O O . TRP A 1 169 ? -12.008 -35.656 -15.672 1 76 169 TRP A O 1
ATOM 1303 N N . ALA A 1 170 ? -10.625 -36.062 -17.453 1 77.62 170 ALA A N 1
ATOM 1304 C CA . ALA A 1 170 ? -11.641 -36.688 -18.312 1 77.62 170 ALA A CA 1
ATOM 1305 C C . ALA A 1 170 ? -11.023 -37.75 -19.234 1 77.62 170 ALA A C 1
ATOM 1307 O O . ALA A 1 170 ? -9.883 -37.594 -19.688 1 77.62 170 ALA A O 1
ATOM 1308 N N . LEU A 1 171 ? -11.797 -38.75 -19.344 1 88 171 LEU A N 1
ATOM 1309 C CA . LEU A 1 171 ? -11.375 -39.688 -20.375 1 88 171 LEU A CA 1
ATOM 1310 C C . LEU A 1 171 ? -11.391 -39.062 -21.75 1 88 171 LEU A C 1
ATOM 1312 O O . LEU A 1 171 ? -12.242 -38.219 -22.047 1 88 171 LEU A O 1
ATOM 1316 N N . PRO A 1 172 ? -10.375 -39.406 -22.531 1 87.62 172 PRO A N 1
ATOM 1317 C CA . PRO A 1 172 ? -10.383 -38.844 -23.875 1 87.62 172 PRO A CA 1
ATOM 1318 C C . PRO A 1 172 ? -11.586 -39.281 -24.703 1 87.62 172 PRO A C 1
ATOM 1320 O O . PRO A 1 172 ? -12.18 -40.344 -24.422 1 87.62 172 PRO A O 1
ATOM 1323 N N . ASP A 1 173 ? -11.945 -38.5 -25.719 1 87.31 173 ASP A N 1
ATOM 1324 C CA . ASP A 1 173 ? -13.125 -38.75 -26.547 1 87.31 173 ASP A CA 1
ATOM 1325 C C . ASP A 1 173 ? -12.742 -39.5 -27.828 1 87.31 173 ASP A C 1
ATOM 1327 O O . ASP A 1 173 ? -12.828 -38.938 -28.922 1 87.31 173 ASP A O 1
ATOM 1331 N N . TYR A 1 174 ? -12.391 -40.719 -27.688 1 93.25 174 TYR A N 1
ATOM 1332 C CA . TYR A 1 174 ? -12.125 -41.531 -28.859 1 93.25 174 TYR A CA 1
ATOM 1333 C C . TYR A 1 174 ? -13.359 -42.344 -29.25 1 93.25 174 TYR A C 1
ATOM 1335 O O . TYR A 1 174 ? -14.078 -42.844 -28.391 1 93.25 174 TYR A O 1
ATOM 1343 N N . PRO A 1 175 ? -13.562 -42.469 -30.531 1 95.88 175 PRO A N 1
ATOM 1344 C CA . PRO A 1 175 ? -14.633 -43.406 -30.938 1 95.88 175 PRO A CA 1
ATOM 1345 C C . PRO A 1 175 ? -14.445 -44.812 -30.391 1 95.88 175 PRO A C 1
ATOM 1347 O O . PRO A 1 175 ? -13.32 -45.312 -30.344 1 95.88 175 PRO A O 1
ATOM 1350 N N . GLY A 1 176 ? -15.539 -45.344 -29.875 1 96.5 176 GLY A N 1
ATOM 1351 C CA . GLY A 1 176 ? -15.516 -46.75 -29.438 1 96.5 176 GLY A CA 1
ATOM 1352 C C . GLY A 1 176 ? -15.055 -46.906 -28 1 96.5 176 GLY A C 1
ATOM 1353 O O . GLY A 1 176 ? -14.914 -48.031 -27.516 1 96.5 176 GLY A O 1
ATOM 1354 N N . LEU A 1 177 ? -14.828 -45.844 -27.359 1 94.19 177 LEU A N 1
ATOM 1355 C CA . LEU A 1 177 ? -14.383 -45.906 -25.984 1 94.19 177 LEU A CA 1
ATOM 1356 C C . LEU A 1 177 ? -15.32 -46.75 -25.125 1 94.19 177 LEU A C 1
ATOM 1358 O O . LEU A 1 177 ? -14.867 -47.562 -24.328 1 94.19 177 LEU A O 1
ATOM 1362 N N . ALA A 1 178 ? -16.594 -46.625 -25.297 1 93.56 178 ALA A N 1
ATOM 1363 C CA . ALA A 1 178 ? -17.609 -47.312 -24.516 1 93.56 178 ALA A CA 1
ATOM 1364 C C . ALA A 1 178 ? -17.672 -48.812 -24.859 1 93.56 178 ALA A C 1
ATOM 1366 O O . ALA A 1 178 ? -18.234 -49.594 -24.109 1 93.56 178 ALA A O 1
ATOM 1367 N N . ASP A 1 179 ? -17.062 -49.156 -25.969 1 95.62 179 ASP A N 1
ATOM 1368 C CA . ASP A 1 179 ? -17.141 -50.531 -26.453 1 95.62 179 ASP A CA 1
ATOM 1369 C C . ASP A 1 179 ? -16.047 -51.375 -25.812 1 95.62 179 ASP A C 1
ATOM 1371 O O . ASP A 1 179 ? -16.125 -52.594 -25.844 1 95.62 179 ASP A O 1
ATOM 1375 N N . PHE A 1 180 ? -15.07 -50.781 -25.375 1 97.44 180 PHE A N 1
ATOM 1376 C CA . PHE A 1 180 ? -13.953 -51.531 -24.828 1 97.44 180 PHE A CA 1
ATOM 1377 C C . PHE A 1 180 ? -14.391 -52.375 -23.625 1 97.44 180 PHE A C 1
ATOM 1379 O O . PHE A 1 180 ? -15.031 -51.844 -22.703 1 97.44 180 PHE A O 1
ATOM 1386 N N . GLN A 1 181 ? -14.062 -53.594 -23.547 1 97.25 181 GLN A N 1
ATOM 1387 C CA . GLN A 1 181 ? -14.578 -54.5 -22.531 1 97.25 181 GLN A CA 1
ATOM 1388 C C . GLN A 1 181 ? -13.547 -54.75 -21.438 1 97.25 181 GLN A C 1
ATOM 1390 O O . GLN A 1 181 ? -13.859 -55.344 -20.406 1 97.25 181 GLN A O 1
ATOM 1395 N N . GLY A 1 182 ? -12.312 -54.344 -21.672 1 97 182 GLY A N 1
ATOM 1396 C CA . GLY A 1 182 ? -11.273 -54.5 -20.672 1 97 182 GLY A CA 1
ATOM 1397 C C . GLY A 1 182 ? -11.289 -53.438 -19.594 1 97 182 GLY A C 1
ATOM 1398 O O . GLY A 1 182 ? -12.305 -52.75 -19.391 1 97 182 GLY A O 1
ATOM 1399 N N . HIS A 1 183 ? -10.219 -53.406 -18.797 1 97.44 183 HIS A N 1
ATOM 1400 C CA . HIS A 1 183 ? -10.07 -52.438 -17.734 1 97.44 183 HIS A CA 1
ATOM 1401 C C . HIS A 1 183 ? -9.703 -51.062 -18.297 1 97.44 183 HIS A C 1
ATOM 1403 O O . HIS A 1 183 ? -8.641 -50.906 -18.922 1 97.44 183 HIS A O 1
ATOM 1409 N N . LEU A 1 184 ? -10.594 -50.062 -18.219 1 97 184 LEU A N 1
ATOM 1410 C CA . LEU A 1 184 ? -10.383 -48.719 -18.719 1 97 184 LEU A CA 1
ATOM 1411 C C . LEU A 1 184 ? -10.414 -47.688 -17.578 1 97 184 LEU A C 1
ATOM 1413 O O . LEU A 1 184 ? -11.422 -47.562 -16.875 1 97 184 LEU A O 1
ATOM 1417 N N . ARG A 1 185 ? -9.273 -47 -17.406 1 95.75 185 ARG A N 1
ATOM 1418 C CA . ARG A 1 185 ? -9.203 -46 -16.344 1 95.75 185 ARG A CA 1
ATOM 1419 C C . ARG A 1 185 ? -8.352 -44.812 -16.766 1 95.75 185 ARG A C 1
ATOM 1421 O O . ARG A 1 185 ? -7.477 -44.938 -17.625 1 95.75 185 ARG A O 1
ATOM 1428 N N . HIS A 1 186 ? -8.758 -43.656 -16.234 1 93.94 186 HIS A N 1
ATOM 1429 C CA . HIS A 1 186 ? -7.824 -42.531 -16.219 1 93.94 186 HIS A CA 1
ATOM 1430 C C . HIS A 1 186 ? -6.789 -42.688 -15.109 1 93.94 186 HIS A C 1
ATOM 1432 O O . HIS A 1 186 ? -7.102 -43.188 -14.031 1 93.94 186 HIS A O 1
ATOM 1438 N N . ALA A 1 187 ? -5.566 -42.125 -15.383 1 92.56 187 ALA A N 1
ATOM 1439 C CA . ALA A 1 187 ? -4.477 -42.25 -14.414 1 92.56 187 ALA A CA 1
ATOM 1440 C C . ALA A 1 187 ? -4.863 -41.625 -13.07 1 92.56 187 ALA A C 1
ATOM 1442 O O . ALA A 1 187 ? -4.48 -42.125 -12.016 1 92.56 187 ALA A O 1
ATOM 1443 N N . GLN A 1 188 ? -5.641 -40.594 -13.078 1 90.25 188 GLN A N 1
ATOM 1444 C CA . GLN A 1 188 ? -6.027 -39.875 -11.859 1 90.25 188 GLN A CA 1
ATOM 1445 C C . GLN A 1 188 ? -7.141 -40.625 -11.125 1 90.25 188 GLN A C 1
ATOM 1447 O O . GLN A 1 188 ? -7.449 -40.312 -9.977 1 90.25 188 GLN A O 1
ATOM 1452 N N . ASN A 1 189 ? -7.758 -41.469 -11.766 1 90.94 189 ASN A N 1
ATOM 1453 C CA . ASN A 1 189 ? -8.758 -42.344 -11.172 1 90.94 189 ASN A CA 1
ATOM 1454 C C . ASN A 1 189 ? -8.289 -43.781 -11.164 1 90.94 189 ASN A C 1
ATOM 1456 O O . ASN A 1 189 ? -8.992 -44.688 -11.656 1 90.94 189 ASN A O 1
ATOM 1460 N N . TRP A 1 190 ? -7.168 -43.938 -10.609 1 94.38 190 TRP A N 1
ATOM 1461 C CA . TRP A 1 190 ? -6.531 -45.25 -10.578 1 94.38 190 TRP A CA 1
ATOM 1462 C C . TRP A 1 190 ? -7.371 -46.25 -9.781 1 94.38 190 TRP A C 1
ATOM 1464 O O . TRP A 1 190 ? -7.891 -45.906 -8.719 1 94.38 190 TRP A O 1
ATOM 1474 N N . ASP A 1 191 ? -7.488 -47.406 -10.289 1 95.25 191 ASP A N 1
ATOM 1475 C CA . ASP A 1 191 ? -8.156 -48.5 -9.602 1 95.25 191 ASP A CA 1
ATOM 1476 C C . ASP A 1 191 ? -7.156 -49.312 -8.797 1 95.25 191 ASP A C 1
ATOM 1478 O O . ASP A 1 191 ? -6.441 -50.156 -9.359 1 95.25 191 ASP A O 1
ATOM 1482 N N . ALA A 1 192 ? -7.219 -49.25 -7.562 1 91.25 192 ALA A N 1
ATOM 1483 C CA . ALA A 1 192 ? -6.254 -49.906 -6.688 1 91.25 192 ALA A CA 1
ATOM 1484 C C . ALA A 1 192 ? -6.398 -51.438 -6.77 1 91.25 192 ALA A C 1
ATOM 1486 O O . ALA A 1 192 ? -5.473 -52.156 -6.422 1 91.25 192 ALA A O 1
ATOM 1487 N N . SER A 1 193 ? -7.449 -51.875 -7.238 1 94.75 193 SER A N 1
ATOM 1488 C CA . SER A 1 193 ? -7.684 -53.312 -7.305 1 94.75 193 SER A CA 1
ATOM 1489 C C . SER A 1 193 ? -7.133 -53.906 -8.602 1 94.75 193 SER A C 1
ATOM 1491 O O . SER A 1 193 ? -7.066 -55.125 -8.75 1 94.75 193 SER A O 1
ATOM 1493 N N . PHE A 1 194 ? -6.754 -53.062 -9.5 1 96 194 PHE A N 1
ATOM 1494 C CA . PHE A 1 194 ? -6.227 -53.531 -10.773 1 96 194 PHE A CA 1
ATOM 1495 C C . PHE A 1 194 ? -4.828 -54.125 -10.602 1 96 194 PHE A C 1
ATOM 1497 O O . PHE A 1 194 ? -3.928 -53.438 -10.102 1 96 194 PHE A O 1
ATOM 1504 N N . ASP A 1 195 ? -4.598 -55.344 -10.984 1 96.06 195 ASP A N 1
ATOM 1505 C CA . ASP A 1 195 ? -3.291 -56 -11.008 1 96.06 195 ASP A CA 1
ATOM 1506 C C . ASP A 1 195 ? -2.752 -56.094 -12.43 1 96.06 195 ASP A C 1
ATOM 1508 O O . ASP A 1 195 ? -3.25 -56.906 -13.234 1 96.06 195 ASP A O 1
ATOM 1512 N N . PRO A 1 196 ? -1.735 -55.438 -12.742 1 96.56 196 PRO A N 1
ATOM 1513 C CA . PRO A 1 196 ? -1.228 -55.375 -14.117 1 96.56 196 PRO A CA 1
ATOM 1514 C C . PRO A 1 196 ? -0.334 -56.594 -14.445 1 96.56 196 PRO A C 1
ATOM 1516 O O . PRO A 1 196 ? 0.031 -56.781 -15.609 1 96.56 196 PRO A O 1
ATOM 1519 N N . ALA A 1 197 ? -0.016 -57.375 -13.547 1 96.88 197 ALA A N 1
ATOM 1520 C CA . ALA A 1 197 ? 0.957 -58.469 -13.742 1 96.88 197 ALA A CA 1
ATOM 1521 C C . ALA A 1 197 ? 0.524 -59.406 -14.867 1 96.88 197 ALA A C 1
ATOM 1523 O O . ALA A 1 197 ? -0.584 -59.938 -14.844 1 96.88 197 ALA A O 1
ATOM 1524 N N . GLY A 1 198 ? 1.461 -59.5 -15.828 1 97.25 198 GLY A N 1
ATOM 1525 C CA . GLY A 1 198 ? 1.266 -60.469 -16.922 1 97.25 198 GLY A CA 1
ATOM 1526 C C . GLY A 1 198 ? 0.223 -60 -17.922 1 97.25 198 GLY A C 1
ATOM 1527 O O . GLY A 1 198 ? -0.151 -60.75 -18.828 1 97.25 198 GLY A O 1
ATOM 1528 N N . LYS A 1 199 ? -0.217 -58.875 -17.844 1 98.12 199 LYS A N 1
ATOM 1529 C CA . LYS A 1 199 ? -1.277 -58.406 -18.719 1 98.12 199 LYS A CA 1
ATOM 1530 C C . LYS A 1 199 ? -0.705 -57.562 -19.859 1 98.12 199 LYS A C 1
ATOM 1532 O O . LYS A 1 199 ? 0.454 -57.156 -19.812 1 98.12 199 LYS A O 1
ATOM 1537 N N . ARG A 1 200 ? -1.492 -57.406 -20.938 1 98.56 200 ARG A N 1
ATOM 1538 C CA . ARG A 1 200 ? -1.228 -56.438 -22 1 98.56 200 ARG A CA 1
ATOM 1539 C C . ARG A 1 200 ? -1.916 -55.094 -21.703 1 98.56 200 ARG A C 1
ATOM 1541 O O . ARG A 1 200 ? -3.145 -55.031 -21.625 1 98.56 200 ARG A O 1
ATOM 1548 N N . VAL A 1 201 ? -1.132 -54.156 -21.531 1 98.5 201 VAL A N 1
ATOM 1549 C CA . VAL A 1 201 ? -1.668 -52.875 -21.062 1 98.5 201 VAL A CA 1
ATOM 1550 C C . VAL A 1 201 ? -1.311 -51.75 -22.062 1 98.5 201 VAL A C 1
ATOM 1552 O O . VAL A 1 201 ? -0.2 -51.75 -22.594 1 98.5 201 VAL A O 1
ATOM 1555 N N . ALA A 1 202 ? -2.26 -50.875 -22.375 1 98.69 202 ALA A N 1
ATOM 1556 C CA . ALA A 1 202 ? -2.016 -49.656 -23.141 1 98.69 202 ALA A CA 1
ATOM 1557 C C . ALA A 1 202 ? -1.972 -48.406 -22.234 1 98.69 202 ALA A C 1
ATOM 1559 O O . ALA A 1 202 ? -2.809 -48.281 -21.344 1 98.69 202 ALA A O 1
ATOM 1560 N N . VAL A 1 203 ? -0.979 -47.594 -22.375 1 98.12 203 VAL A N 1
ATOM 1561 C CA . VAL A 1 203 ? -0.894 -46.312 -21.719 1 98.12 203 VAL A CA 1
ATOM 1562 C C . VAL A 1 203 ? -0.952 -45.188 -22.781 1 98.12 203 VAL A C 1
ATOM 1564 O O . VAL A 1 203 ? -0.169 -45.188 -23.734 1 98.12 203 VAL A O 1
ATOM 1567 N N . ILE A 1 204 ? -1.866 -44.25 -22.594 1 97 204 ILE A N 1
ATOM 1568 C CA . ILE A 1 204 ? -2.041 -43.156 -23.562 1 97 204 ILE A CA 1
ATOM 1569 C C . ILE A 1 204 ? -1.561 -41.844 -22.969 1 97 204 ILE A C 1
ATOM 1571 O O . ILE A 1 204 ? -2.131 -41.344 -21.984 1 97 204 ILE A O 1
ATOM 1575 N N . GLY A 1 205 ? -0.557 -41.281 -23.578 1 94.06 205 GLY A N 1
ATOM 1576 C CA . GLY A 1 205 ? -0.042 -40 -23.125 1 94.06 205 GLY A CA 1
ATOM 1577 C C . GLY A 1 205 ? 1.357 -40.094 -22.547 1 94.06 205 GLY A C 1
ATOM 1578 O O . GLY A 1 205 ? 1.694 -41.062 -21.875 1 94.06 205 GLY A O 1
ATOM 1579 N N . ASN A 1 206 ? 2.166 -38.969 -22.75 1 93.5 206 ASN A N 1
ATOM 1580 C CA . ASN A 1 206 ? 3.537 -38.969 -22.25 1 93.5 206 ASN A CA 1
ATOM 1581 C C . ASN A 1 206 ? 3.84 -37.688 -21.484 1 93.5 206 ASN A C 1
ATOM 1583 O O . ASN A 1 206 ? 4.953 -37.156 -21.562 1 93.5 206 ASN A O 1
ATOM 1587 N N . GLY A 1 207 ? 2.773 -37.125 -20.844 1 89.81 207 GLY A N 1
ATOM 1588 C CA . GLY A 1 207 ? 3.047 -36.125 -19.812 1 89.81 207 GLY A CA 1
ATOM 1589 C C . GLY A 1 207 ? 3.664 -36.719 -18.562 1 89.81 207 GLY A C 1
ATOM 1590 O O . GLY A 1 207 ? 4.211 -37.812 -18.594 1 89.81 207 GLY A O 1
ATOM 1591 N N . ALA A 1 208 ? 3.586 -36 -17.5 1 88.12 208 ALA A N 1
ATOM 1592 C CA . ALA A 1 208 ? 4.215 -36.469 -16.266 1 88.12 208 ALA A CA 1
ATOM 1593 C C . ALA A 1 208 ? 3.635 -37.812 -15.812 1 88.12 208 ALA A C 1
ATOM 1595 O O . ALA A 1 208 ? 4.379 -38.75 -15.516 1 88.12 208 ALA A O 1
ATOM 1596 N N . SER A 1 209 ? 2.303 -37.969 -15.789 1 91.06 209 SER A N 1
ATOM 1597 C CA . SER A 1 209 ? 1.668 -39.188 -15.344 1 91.06 209 SER A CA 1
ATOM 1598 C C . SER A 1 209 ? 1.975 -40.344 -16.297 1 91.06 209 SER A C 1
ATOM 1600 O O . SER A 1 209 ? 2.236 -41.469 -15.859 1 91.06 209 SER A O 1
ATOM 1602 N N . GLY A 1 210 ? 1.957 -40.062 -17.625 1 93.69 210 GLY A N 1
ATOM 1603 C CA . GLY A 1 210 ? 2.254 -41.094 -18.609 1 93.69 210 GLY A CA 1
ATOM 1604 C C . GLY A 1 210 ? 3.67 -41.625 -18.5 1 93.69 210 GLY A C 1
ATOM 1605 O O . GLY A 1 210 ? 3.891 -42.844 -18.578 1 93.69 210 GLY A O 1
ATOM 1606 N N . ILE A 1 211 ? 4.562 -40.719 -18.312 1 93.44 211 ILE A N 1
ATOM 1607 C CA . ILE A 1 211 ? 5.969 -41.094 -18.188 1 93.44 211 ILE A CA 1
ATOM 1608 C C . ILE A 1 211 ? 6.172 -41.938 -16.953 1 93.44 211 ILE A C 1
ATOM 1610 O O . ILE A 1 211 ? 6.812 -43 -17.016 1 93.44 211 ILE A O 1
ATOM 1614 N N . GLN A 1 212 ? 5.578 -41.594 -15.891 1 92.62 212 GLN A N 1
ATOM 1615 C CA . GLN A 1 212 ? 5.742 -42.312 -14.648 1 92.62 212 GLN A CA 1
ATOM 1616 C C . GLN A 1 212 ? 5.02 -43.656 -14.703 1 92.62 212 GLN A C 1
ATOM 1618 O O . GLN A 1 212 ? 5.562 -44.688 -14.273 1 92.62 212 GLN A O 1
ATOM 1623 N N . LEU A 1 213 ? 3.871 -43.688 -15.281 1 94.44 213 LEU A N 1
ATOM 1624 C CA . LEU A 1 213 ? 3.09 -44.906 -15.383 1 94.44 213 LEU A CA 1
ATOM 1625 C C . LEU A 1 213 ? 3.797 -45.938 -16.266 1 94.44 213 LEU A C 1
ATOM 1627 O O . LEU A 1 213 ? 3.939 -47.094 -15.883 1 94.44 213 LEU A O 1
ATOM 1631 N N . THR A 1 214 ? 4.219 -45.469 -17.406 1 96.25 214 THR A N 1
ATOM 1632 C CA . THR A 1 214 ? 4.891 -46.344 -18.359 1 96.25 214 THR A CA 1
ATOM 1633 C C . THR A 1 214 ? 6.133 -46.969 -17.719 1 96.25 214 THR A C 1
ATOM 1635 O O . THR A 1 214 ? 6.34 -48.188 -17.812 1 96.25 214 THR A O 1
ATOM 1638 N N . THR A 1 215 ? 6.898 -46.156 -17.094 1 94.44 215 THR A N 1
ATOM 1639 C CA . THR A 1 215 ? 8.141 -46.594 -16.469 1 94.44 215 THR A CA 1
ATOM 1640 C C . THR A 1 215 ? 7.863 -47.688 -15.422 1 94.44 215 THR A C 1
ATOM 1642 O O . THR A 1 215 ? 8.578 -48.688 -15.352 1 94.44 215 THR A O 1
ATOM 1645 N N . ASN A 1 216 ? 6.855 -47.531 -14.656 1 93.69 216 ASN A N 1
ATOM 1646 C CA . ASN A 1 216 ? 6.598 -48.406 -13.523 1 93.69 216 ASN A CA 1
ATOM 1647 C C . ASN A 1 216 ? 5.82 -49.656 -13.945 1 93.69 216 ASN A C 1
ATOM 1649 O O . ASN A 1 216 ? 6.055 -50.75 -13.43 1 93.69 216 ASN A O 1
ATOM 1653 N N . LEU A 1 217 ? 4.938 -49.562 -14.93 1 96.44 217 LEU A N 1
ATOM 1654 C CA . LEU A 1 217 ? 4.133 -50.688 -15.383 1 96.44 217 LEU A CA 1
ATOM 1655 C C . LEU A 1 217 ? 4.969 -51.656 -16.234 1 96.44 217 LEU A C 1
ATOM 1657 O O . LEU A 1 217 ? 4.727 -52.875 -16.234 1 96.44 217 LEU A O 1
ATOM 1661 N N . GLN A 1 218 ? 5.914 -51.125 -16.969 1 97.19 218 GLN A N 1
ATOM 1662 C CA . GLN A 1 218 ? 6.738 -51.906 -17.875 1 97.19 218 GLN A CA 1
ATOM 1663 C C . GLN A 1 218 ? 7.348 -53.125 -17.172 1 97.19 218 GLN A C 1
ATOM 1665 O O . GLN A 1 218 ? 7.438 -54.219 -17.75 1 97.19 218 GLN A O 1
ATOM 1670 N N . LYS A 1 219 ? 7.652 -53 -15.93 1 94.31 219 LYS A N 1
ATOM 1671 C CA . LYS A 1 219 ? 8.367 -54 -15.156 1 94.31 219 LYS A CA 1
ATOM 1672 C C . LYS A 1 219 ? 7.461 -55.188 -14.812 1 94.31 219 LYS A C 1
ATOM 1674 O O . LYS A 1 219 ? 7.941 -56.281 -14.5 1 94.31 219 LYS A O 1
ATOM 1679 N N . THR A 1 220 ? 6.223 -54.969 -14.906 1 95.75 220 THR A N 1
ATOM 1680 C CA . THR A 1 220 ? 5.316 -56 -14.375 1 95.75 220 THR A CA 1
ATOM 1681 C C . THR A 1 220 ? 4.422 -56.531 -15.477 1 95.75 220 THR A C 1
ATOM 1683 O O . THR A 1 220 ? 4.035 -57.719 -15.438 1 95.75 220 THR A O 1
ATOM 1686 N N . VAL A 1 221 ? 4.145 -55.844 -16.5 1 98 221 VAL A N 1
ATOM 1687 C CA . VAL A 1 221 ? 3.191 -56.25 -17.531 1 98 221 VAL A CA 1
ATOM 1688 C C . VAL A 1 221 ? 3.863 -57.188 -18.5 1 98 221 VAL A C 1
ATOM 1690 O O . VAL A 1 221 ? 5.094 -57.25 -18.594 1 98 221 VAL A O 1
ATOM 1693 N N . ALA A 1 222 ? 3.047 -58 -19.188 1 98.31 222 ALA A N 1
ATOM 1694 C CA . ALA A 1 222 ? 3.564 -58.844 -20.25 1 98.31 222 ALA A CA 1
ATOM 1695 C C . ALA A 1 222 ? 3.936 -58 -21.484 1 98.31 222 ALA A C 1
ATOM 1697 O O . ALA A 1 222 ? 4.957 -58.281 -22.125 1 98.31 222 ALA A O 1
ATOM 1698 N N . ARG A 1 223 ? 3.123 -57.125 -21.828 1 98.31 223 ARG A N 1
ATOM 1699 C CA . ARG A 1 223 ? 3.338 -56.219 -22.953 1 98.31 223 ARG A CA 1
ATOM 1700 C C . ARG A 1 223 ? 2.738 -54.844 -22.672 1 98.31 223 ARG A C 1
ATOM 1702 O O . ARG A 1 223 ? 1.659 -54.719 -22.078 1 98.31 223 ARG A O 1
ATOM 1709 N N . LEU A 1 224 ? 3.414 -53.812 -23.094 1 98.62 224 LEU A N 1
ATOM 1710 C CA . LEU A 1 224 ? 2.957 -52.438 -22.906 1 98.62 224 LEU A CA 1
ATOM 1711 C C . LEU A 1 224 ? 2.951 -51.656 -24.234 1 98.62 224 LEU A C 1
ATOM 1713 O O . LEU A 1 224 ? 3.988 -51.531 -24.891 1 98.62 224 LEU A O 1
ATOM 1717 N N . ASP A 1 225 ? 1.811 -51.219 -24.703 1 98.56 225 ASP A N 1
ATOM 1718 C CA . ASP A 1 225 ? 1.682 -50.312 -25.844 1 98.56 225 ASP A CA 1
ATOM 1719 C C . ASP A 1 225 ? 1.583 -48.844 -25.375 1 98.56 225 ASP A C 1
ATOM 1721 O O . ASP A 1 225 ? 0.578 -48.469 -24.781 1 98.56 225 ASP A O 1
ATOM 1725 N N . HIS A 1 226 ? 2.568 -48.125 -25.656 1 98.38 226 HIS A N 1
ATOM 1726 C CA . HIS A 1 226 ? 2.621 -46.719 -25.234 1 98.38 226 HIS A CA 1
ATOM 1727 C C . HIS A 1 226 ? 2.25 -45.781 -26.375 1 98.38 226 HIS A C 1
ATOM 1729 O O . HIS A 1 226 ? 3.053 -45.562 -27.281 1 98.38 226 HIS A O 1
ATOM 1735 N N . TYR A 1 227 ? 1.021 -45.25 -26.312 1 97.81 227 TYR A N 1
ATOM 1736 C CA . TYR A 1 227 ? 0.522 -44.375 -27.359 1 97.81 227 TYR A CA 1
ATOM 1737 C C . TYR A 1 227 ? 0.874 -42.906 -27.062 1 97.81 227 TYR A C 1
ATOM 1739 O O . TYR A 1 227 ? 0.501 -42.375 -26.016 1 97.81 227 TYR A O 1
ATOM 1747 N N . VAL A 1 228 ? 1.539 -42.281 -27.984 1 95.56 228 VAL A N 1
ATOM 1748 C CA . VAL A 1 228 ? 2.029 -40.938 -27.781 1 95.56 228 VAL A CA 1
ATOM 1749 C C . VAL A 1 228 ? 1.704 -40.094 -29.016 1 95.56 228 VAL A C 1
ATOM 1751 O O . VAL A 1 228 ? 2.111 -40.406 -30.125 1 95.56 228 VAL A O 1
ATOM 1754 N N . ARG A 1 229 ? 1.012 -39.031 -28.797 1 89.94 229 ARG A N 1
ATOM 1755 C CA . ARG A 1 229 ? 0.635 -38.156 -29.891 1 89.94 229 ARG A CA 1
ATOM 1756 C C . ARG A 1 229 ? 1.757 -37.156 -30.219 1 89.94 229 ARG A C 1
ATOM 1758 O O . ARG A 1 229 ? 2.086 -36.969 -31.391 1 89.94 229 ARG A O 1
ATOM 1765 N N . HIS A 1 230 ? 2.326 -36.531 -29.172 1 89.69 230 HIS A N 1
ATOM 1766 C CA . HIS A 1 230 ? 3.346 -35.5 -29.375 1 89.69 230 HIS A CA 1
ATOM 1767 C C . HIS A 1 230 ? 4.656 -35.906 -28.688 1 89.69 230 HIS A C 1
ATOM 1769 O O . HIS A 1 230 ? 4.648 -36.469 -27.594 1 89.69 230 HIS A O 1
ATOM 1775 N N . ARG A 1 231 ? 5.781 -35.594 -29.344 1 92.62 231 ARG A N 1
ATOM 1776 C CA . ARG A 1 231 ? 7.098 -35.844 -28.766 1 92.62 231 ARG A CA 1
ATOM 1777 C C . ARG A 1 231 ? 7.344 -34.906 -27.578 1 92.62 231 ARG A C 1
ATOM 1779 O O . ARG A 1 231 ? 6.676 -33.906 -27.422 1 92.62 231 ARG A O 1
ATOM 1786 N N . THR A 1 232 ? 8.219 -35.344 -26.703 1 92.25 232 THR A N 1
ATOM 1787 C CA . THR A 1 232 ? 8.508 -34.562 -25.531 1 92.25 232 THR A CA 1
ATOM 1788 C C . THR A 1 232 ? 9.969 -34.688 -25.109 1 92.25 232 THR A C 1
ATOM 1790 O O . THR A 1 232 ? 10.562 -35.781 -25.266 1 92.25 232 THR A O 1
ATOM 1793 N N . TRP A 1 233 ? 10.516 -33.562 -24.688 1 93 233 TRP A N 1
ATOM 1794 C CA . TRP A 1 233 ? 11.867 -33.594 -24.141 1 93 233 TRP A CA 1
ATOM 1795 C C . TRP A 1 233 ? 11.891 -34.312 -22.797 1 93 233 TRP A C 1
ATOM 1797 O O . TRP A 1 233 ? 11.047 -34.062 -21.938 1 93 233 TRP A O 1
ATOM 1807 N N . ILE A 1 234 ? 12.797 -35.219 -22.656 1 91.69 234 ILE A N 1
ATOM 1808 C CA . ILE A 1 234 ? 13.031 -35.906 -21.375 1 91.69 234 ILE A CA 1
ATOM 1809 C C . ILE A 1 234 ? 14.281 -35.312 -20.719 1 91.69 234 ILE A C 1
ATOM 1811 O O . ILE A 1 234 ? 15.398 -35.531 -21.219 1 91.69 234 ILE A O 1
ATOM 1815 N N . ALA A 1 235 ? 14.086 -34.688 -19.641 1 83.19 235 ALA A N 1
ATOM 1816 C CA . ALA A 1 235 ? 15.18 -34.031 -18.922 1 83.19 235 ALA A CA 1
ATOM 1817 C C . ALA A 1 235 ? 15.961 -35 -18.062 1 83.19 235 ALA A C 1
ATOM 1819 O O . ALA A 1 235 ? 15.43 -36.062 -17.688 1 83.19 235 ALA A O 1
ATOM 1820 N N . SER A 1 236 ? 17.312 -34.812 -17.938 1 66.94 236 SER A N 1
ATOM 1821 C CA . SER A 1 236 ? 18.078 -35.656 -17.016 1 66.94 236 SER A CA 1
ATOM 1822 C C . SER A 1 236 ? 17.797 -35.25 -15.57 1 66.94 236 SER A C 1
ATOM 1824 O O . SER A 1 236 ? 17.562 -36.125 -14.719 1 66.94 236 SER A O 1
ATOM 1826 N N . SER A 1 237 ? 18.094 -34.125 -15.125 1 58.94 237 SER A N 1
ATOM 1827 C CA . SER A 1 237 ? 17.734 -33.531 -13.828 1 58.94 237 SER A CA 1
ATOM 1828 C C . SER A 1 237 ? 17.281 -32.094 -13.961 1 58.94 237 SER A C 1
ATOM 1830 O O . SER A 1 237 ? 17.688 -31.391 -14.891 1 58.94 237 SER A O 1
ATOM 1832 N N . PHE A 1 238 ? 16.125 -31.797 -13.188 1 52.62 238 PHE A N 1
ATOM 1833 C CA . PHE A 1 238 ? 15.734 -30.391 -13.227 1 52.62 238 PHE A CA 1
ATOM 1834 C C . PHE A 1 238 ? 16.891 -29.5 -12.82 1 52.62 238 PHE A C 1
ATOM 1836 O O . PHE A 1 238 ? 17.078 -28.406 -13.391 1 52.62 238 PHE A O 1
ATOM 1843 N N . ALA A 1 239 ? 17.656 -29.875 -11.641 1 47.66 239 ALA A N 1
ATOM 1844 C CA . ALA A 1 239 ? 18.688 -29.047 -11.023 1 47.66 239 ALA A CA 1
ATOM 1845 C C . ALA A 1 239 ? 20 -29.125 -11.805 1 47.66 239 ALA A C 1
ATOM 1847 O O . ALA A 1 239 ? 20.812 -28.203 -11.75 1 47.66 239 ALA A O 1
ATOM 1848 N N . ALA A 1 240 ? 20.359 -30.281 -12.344 1 42.97 240 ALA A N 1
ATOM 1849 C CA . ALA A 1 240 ? 21.703 -30.562 -12.852 1 42.97 240 ALA A CA 1
ATOM 1850 C C . ALA A 1 240 ? 21.938 -29.844 -14.18 1 42.97 240 ALA A C 1
ATOM 1852 O O . ALA A 1 240 ? 23.078 -29.781 -14.656 1 42.97 240 ALA A O 1
ATOM 1853 N N . ASN A 1 241 ? 20.922 -29.359 -14.727 1 42.91 241 ASN A N 1
ATOM 1854 C CA . ASN A 1 241 ? 21.188 -28.969 -16.109 1 42.91 241 ASN A CA 1
ATOM 1855 C C . ASN A 1 241 ? 22 -27.688 -16.188 1 42.91 241 ASN A C 1
ATOM 1857 O O . ASN A 1 241 ? 22.125 -27.094 -17.25 1 42.91 241 ASN A O 1
ATOM 1861 N N . GLY A 1 242 ? 22.344 -27.047 -15.023 1 39.38 242 GLY A N 1
ATOM 1862 C CA . GLY A 1 242 ? 23.266 -25.938 -15.18 1 39.38 242 GLY A CA 1
ATOM 1863 C C . GLY A 1 242 ? 24.688 -26.375 -15.461 1 39.38 242 GLY A C 1
ATOM 1864 O O . GLY A 1 242 ? 24.984 -27.578 -15.5 1 39.38 242 GLY A O 1
ATOM 1865 N N . ASP A 1 243 ? 25.703 -25.344 -15.766 1 35.47 243 ASP A N 1
ATOM 1866 C CA . ASP A 1 243 ? 27.094 -25.547 -16.141 1 35.47 243 ASP A CA 1
ATOM 1867 C C . ASP A 1 243 ? 27.828 -26.438 -15.133 1 35.47 243 ASP A C 1
ATOM 1869 O O . ASP A 1 243 ? 27.609 -26.297 -13.922 1 35.47 243 ASP A O 1
ATOM 1873 N N . LYS A 1 244 ? 28.422 -27.641 -15.484 1 38.59 244 LYS A N 1
ATOM 1874 C CA . LYS A 1 244 ? 29.375 -28.438 -14.719 1 38.59 244 LYS A CA 1
ATOM 1875 C C . LYS A 1 244 ? 30.25 -27.578 -13.828 1 38.59 244 LYS A C 1
ATOM 1877 O O . LYS A 1 244 ? 30.984 -28.078 -12.984 1 38.59 244 LYS A O 1
ATOM 1882 N N . ASN A 1 245 ? 30.625 -26.344 -14.273 1 31.2 245 ASN A N 1
ATOM 1883 C CA . ASN A 1 245 ? 31.781 -25.672 -13.688 1 31.2 245 ASN A CA 1
ATOM 1884 C C . ASN A 1 245 ? 31.438 -25.062 -12.336 1 31.2 245 ASN A C 1
ATOM 1886 O O . ASN A 1 245 ? 32.312 -24.438 -11.703 1 31.2 245 ASN A O 1
ATOM 1890 N N . ASP A 1 246 ? 30.219 -24.625 -12.094 1 33.69 246 ASP A N 1
ATOM 1891 C CA . ASP A 1 246 ? 30.203 -23.75 -10.922 1 33.69 246 ASP A CA 1
ATOM 1892 C C . ASP A 1 246 ? 30.297 -24.562 -9.633 1 33.69 246 ASP A C 1
ATOM 1894 O O . ASP A 1 246 ? 29.281 -25.016 -9.102 1 33.69 246 ASP A O 1
ATOM 1898 N N . GLU A 1 247 ? 31.359 -25.266 -9.414 1 27.61 247 GLU A N 1
ATOM 1899 C CA . GLU A 1 247 ? 31.828 -25.484 -8.039 1 27.61 247 GLU A CA 1
ATOM 1900 C C . GLU A 1 247 ? 31.844 -24.188 -7.254 1 27.61 247 GLU A C 1
ATOM 1902 O O . GLU A 1 247 ? 32.844 -23.438 -7.285 1 27.61 247 GLU A O 1
ATOM 1907 N N . ALA A 1 248 ? 30.984 -23.344 -7.383 1 31.97 248 ALA A N 1
ATOM 1908 C CA . ALA A 1 248 ? 31.078 -22.344 -6.316 1 31.97 248 ALA A CA 1
ATOM 1909 C C . ALA A 1 248 ? 31.312 -23.016 -4.965 1 31.97 248 ALA A C 1
ATOM 1911 O O . ALA A 1 248 ? 30.484 -23.812 -4.512 1 31.97 248 ALA A O 1
ATOM 1912 N N . THR A 1 249 ? 32.562 -23.172 -4.523 1 27.56 249 THR A N 1
ATOM 1913 C CA . THR A 1 249 ? 33.062 -23.234 -3.16 1 27.56 249 THR A CA 1
ATOM 1914 C C . THR A 1 249 ? 32.438 -22.156 -2.295 1 27.56 249 THR A C 1
ATOM 1916 O O . THR A 1 249 ? 32.531 -20.969 -2.594 1 27.56 249 THR A O 1
ATOM 1919 N N . VAL A 1 250 ? 31.172 -22.219 -1.927 1 29.77 250 VAL A N 1
ATOM 1920 C CA . VAL A 1 250 ? 30.859 -21.375 -0.784 1 29.77 250 VAL A CA 1
ATOM 1921 C C . VAL A 1 250 ? 32.094 -21.25 0.123 1 29.77 250 VAL A C 1
ATOM 1923 O O . VAL A 1 250 ? 32.469 -22.219 0.777 1 29.77 250 VAL A O 1
ATOM 1926 N N . THR A 1 251 ? 33.125 -20.594 -0.34 1 28.05 251 THR A N 1
ATOM 1927 C CA . THR A 1 251 ? 34.188 -20.219 0.561 1 28.05 251 THR A CA 1
ATOM 1928 C C . THR A 1 251 ? 33.688 -19.328 1.693 1 28.05 251 THR A C 1
ATOM 1930 O O . THR A 1 251 ? 33.156 -18.25 1.449 1 28.05 251 THR A O 1
ATOM 1933 N N . THR A 1 252 ? 33.125 -19.828 2.764 1 28.67 252 THR A N 1
ATOM 1934 C CA . THR A 1 252 ? 33.031 -19.141 4.051 1 28.67 252 THR A CA 1
ATOM 1935 C C . THR A 1 252 ? 34.344 -18.375 4.32 1 28.67 252 THR A C 1
ATOM 1937 O O . THR A 1 252 ? 35.438 -18.922 4.172 1 28.67 252 THR A O 1
ATOM 1940 N N . GLN A 1 253 ? 34.438 -17.188 3.98 1 26.3 253 GLN A N 1
ATOM 1941 C CA . GLN A 1 253 ? 35.531 -16.391 4.508 1 26.3 253 GLN A CA 1
ATOM 1942 C C . GLN A 1 253 ? 35.938 -16.844 5.914 1 26.3 253 GLN A C 1
ATOM 1944 O O . GLN A 1 253 ? 35.062 -17.156 6.73 1 26.3 253 GLN A O 1
ATOM 1949 N N . GLU A 1 254 ? 37.25 -17.172 6.125 1 26.88 254 GLU A N 1
ATOM 1950 C CA . GLU A 1 254 ? 38.125 -17.453 7.277 1 26.88 254 GLU A CA 1
ATOM 1951 C C . GLU A 1 254 ? 37.969 -16.375 8.352 1 26.88 254 GLU A C 1
ATOM 1953 O O . GLU A 1 254 ? 38.531 -15.297 8.234 1 26.88 254 GLU A O 1
ATOM 1958 N N . ASP A 1 255 ? 37.031 -15.773 8.867 1 26.78 255 ASP A N 1
ATOM 1959 C CA . ASP A 1 255 ? 37.562 -15.258 10.117 1 26.78 255 ASP A CA 1
ATOM 1960 C C . ASP A 1 255 ? 38.375 -16.328 10.867 1 26.78 255 ASP A C 1
ATOM 1962 O O . ASP A 1 255 ? 38.188 -17.516 10.602 1 26.78 255 ASP A O 1
ATOM 1966 N N . GLY A 1 256 ? 39.438 -16.016 11.836 1 26 256 GLY A N 1
ATOM 1967 C CA . GLY A 1 256 ? 40.438 -16.766 12.555 1 26 256 GLY A CA 1
ATOM 1968 C C . GLY A 1 256 ? 40.062 -18.203 12.836 1 26 256 GLY A C 1
ATOM 1969 O O . GLY A 1 256 ? 40.844 -19.125 12.625 1 26 256 GLY A O 1
ATOM 1970 N N . GLN A 1 257 ? 39.562 -18.453 14.07 1 26.19 257 GLN A N 1
ATOM 1971 C CA . GLN A 1 257 ? 39.938 -19.672 14.766 1 26.19 257 GLN A CA 1
ATOM 1972 C C . GLN A 1 257 ? 39.406 -20.906 14.016 1 26.19 257 GLN A C 1
ATOM 1974 O O . GLN A 1 257 ? 40.094 -21.938 13.984 1 26.19 257 GLN A O 1
ATOM 1979 N N . GLY A 1 258 ? 38.094 -21.266 14.141 1 27.53 258 GLY A N 1
ATOM 1980 C CA . GLY A 1 258 ? 37.75 -22.688 14.094 1 27.53 258 GLY A CA 1
ATOM 1981 C C . GLY A 1 258 ? 37.656 -23.234 12.688 1 27.53 258 GLY A C 1
ATOM 1982 O O . GLY A 1 258 ? 37.562 -22.469 11.719 1 27.53 258 GLY A O 1
ATOM 1983 N N . ALA A 1 259 ? 38.031 -24.594 12.422 1 28.09 259 ALA A N 1
ATOM 1984 C CA . ALA A 1 259 ? 38.219 -25.484 11.289 1 28.09 259 ALA A CA 1
ATOM 1985 C C . ALA A 1 259 ? 37.125 -25.328 10.258 1 28.09 259 ALA A C 1
ATOM 1987 O O . ALA A 1 259 ? 35.969 -25.047 10.609 1 28.09 259 ALA A O 1
ATOM 1988 N N . PRO A 1 260 ? 37.469 -25 9.016 1 30.27 260 PRO A N 1
ATOM 1989 C CA . PRO A 1 260 ? 36.469 -25.062 7.957 1 30.27 260 PRO A CA 1
ATOM 1990 C C . PRO A 1 260 ? 35.469 -26.203 8.156 1 30.27 260 PRO A C 1
ATOM 1992 O O . PRO A 1 260 ? 35.875 -27.344 8.375 1 30.27 260 PRO A O 1
ATOM 1995 N N . ARG A 1 261 ? 34.438 -25.984 8.883 1 31.22 261 ARG A N 1
ATOM 1996 C CA . ARG A 1 261 ? 33.594 -27.188 8.984 1 31.22 261 ARG A CA 1
ATOM 1997 C C . ARG A 1 261 ? 33.406 -27.828 7.621 1 31.22 261 ARG A C 1
ATOM 1999 O O . ARG A 1 261 ? 33.125 -27.141 6.637 1 31.22 261 ARG A O 1
ATOM 2006 N N . GLU A 1 262 ? 34.219 -28.797 7.328 1 27.41 262 GLU A N 1
ATOM 2007 C CA . GLU A 1 262 ? 33.906 -29.625 6.16 1 27.41 262 GLU A CA 1
ATOM 2008 C C . GLU A 1 262 ? 32.406 -29.719 5.926 1 27.41 262 GLU A C 1
ATOM 2010 O O . GLU A 1 262 ? 31.641 -29.922 6.867 1 27.41 262 GLU A O 1
ATOM 2015 N N . PRO A 1 263 ? 31.922 -28.891 4.969 1 33.97 263 PRO A N 1
ATOM 2016 C CA . PRO A 1 263 ? 30.516 -29.266 4.727 1 33.97 263 PRO A CA 1
ATOM 2017 C C . PRO A 1 263 ? 30.281 -30.766 4.926 1 33.97 263 PRO A C 1
ATOM 2019 O O . PRO A 1 263 ? 30.781 -31.578 4.145 1 33.97 263 PRO A O 1
ATOM 2022 N N . GLY A 1 264 ? 30.656 -31.297 6.066 1 30.89 264 GLY A N 1
ATOM 2023 C CA . GLY A 1 264 ? 30.453 -32.719 6.395 1 30.89 264 GLY A CA 1
ATOM 2024 C C . GLY A 1 264 ? 29.266 -33.312 5.684 1 30.89 264 GLY A C 1
ATOM 2025 O O . GLY A 1 264 ? 28.656 -32.688 4.809 1 30.89 264 GLY A O 1
ATOM 2026 N N . ASP A 1 265 ? 28.641 -34.25 6.422 1 31.98 265 ASP A N 1
ATOM 2027 C CA . ASP A 1 265 ? 27.578 -35.188 6.09 1 31.98 265 ASP A CA 1
ATOM 2028 C C . ASP A 1 265 ? 26.359 -34.469 5.547 1 31.98 265 ASP A C 1
ATOM 2030 O O . ASP A 1 265 ? 25.266 -35.062 5.438 1 31.98 265 ASP A O 1
ATOM 2034 N N . LEU A 1 266 ? 26.281 -33.312 5.754 1 34.09 266 LEU A N 1
ATOM 2035 C CA . LEU A 1 266 ? 25.078 -32.75 5.141 1 34.09 266 LEU A CA 1
ATOM 2036 C C . LEU A 1 266 ? 25.141 -32.875 3.621 1 34.09 266 LEU A C 1
ATOM 2038 O O . LEU A 1 266 ? 25.984 -32.25 2.982 1 34.09 266 LEU A O 1
ATOM 2042 N N . GLY A 1 267 ? 24.797 -34.188 3.084 1 35.03 267 GLY A N 1
ATOM 2043 C CA . GLY A 1 267 ? 24.594 -34.844 1.805 1 35.03 267 GLY A CA 1
ATOM 2044 C C . GLY A 1 267 ? 25.047 -34 0.623 1 35.03 267 GLY A C 1
ATOM 2045 O O . GLY A 1 267 ? 24.328 -33.094 0.185 1 35.03 267 GLY A O 1
A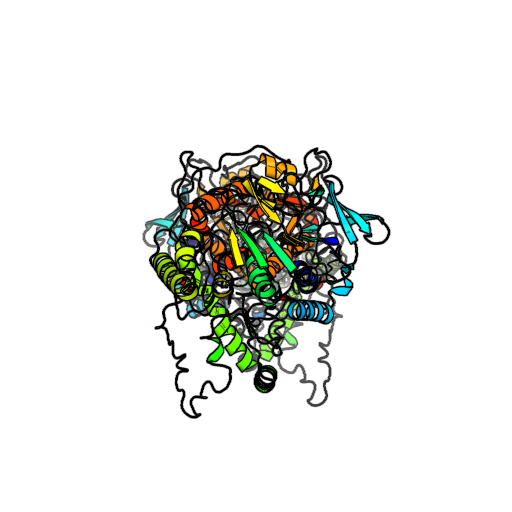TOM 2046 N N . SER A 1 268 ? 26.234 -33.625 0.43 1 37.56 268 SER A N 1
ATOM 2047 C CA . SER A 1 268 ? 26.875 -33.188 -0.82 1 37.56 268 SER A CA 1
ATOM 2048 C C . SER A 1 268 ? 26.219 -33.875 -2.02 1 37.56 268 SER A C 1
ATOM 2050 O O . SER A 1 268 ? 26.266 -33.375 -3.139 1 37.56 268 SER A O 1
ATOM 2052 N N . ASP A 1 269 ? 25.797 -35.094 -1.819 1 37 269 ASP A N 1
ATOM 2053 C CA . ASP A 1 269 ? 25.328 -35.938 -2.916 1 37 269 ASP A CA 1
ATOM 2054 C C . ASP A 1 269 ? 24.047 -35.375 -3.527 1 37 269 ASP A C 1
ATOM 2056 O O . ASP A 1 269 ? 23.547 -35.906 -4.52 1 37 269 ASP A O 1
ATOM 2060 N N . ILE A 1 270 ? 23.328 -34.656 -2.77 1 41.31 270 ILE A N 1
ATOM 2061 C CA . ILE A 1 270 ? 22.031 -34.281 -3.314 1 41.31 270 ILE A CA 1
ATOM 2062 C C . ILE A 1 270 ? 22.234 -33.312 -4.488 1 41.31 270 ILE A C 1
ATOM 2064 O O . ILE A 1 270 ? 21.328 -33.156 -5.316 1 41.31 270 ILE A O 1
ATOM 2068 N N . PHE A 1 271 ? 23.281 -32.406 -4.375 1 44.16 271 PHE A N 1
ATOM 2069 C CA . PHE A 1 271 ? 23.484 -31.391 -5.395 1 44.16 271 PHE A CA 1
ATOM 2070 C C . PHE A 1 271 ? 23.719 -32.031 -6.762 1 44.16 271 PHE A C 1
ATOM 2072 O O . PHE A 1 271 ? 23.422 -31.438 -7.793 1 44.16 271 PHE A O 1
ATOM 2079 N N . HIS A 1 272 ? 24.375 -33.219 -6.723 1 44.88 272 HIS A N 1
ATOM 2080 C CA . HIS A 1 272 ? 24.75 -33.781 -8.016 1 44.88 272 HIS A CA 1
ATOM 2081 C C . HIS A 1 272 ? 23.75 -34.875 -8.445 1 44.88 272 HIS A C 1
ATOM 2083 O O . HIS A 1 272 ? 23.969 -35.562 -9.438 1 44.88 272 HIS A O 1
ATOM 2089 N N . HIS A 1 273 ? 22.594 -35.094 -7.727 1 49.91 273 HIS A N 1
ATOM 2090 C CA . HIS A 1 273 ? 21.969 -36.375 -8.117 1 49.91 273 HIS A CA 1
ATOM 2091 C C . HIS A 1 273 ? 20.766 -36.125 -9.008 1 49.91 273 HIS A C 1
ATOM 2093 O O . HIS A 1 273 ? 19.859 -35.375 -8.641 1 49.91 273 HIS A O 1
ATOM 2099 N N . GLU A 1 274 ? 20.875 -36.438 -10.211 1 61.34 274 GLU A N 1
ATOM 2100 C CA . GLU A 1 274 ? 19.828 -36.656 -11.195 1 61.34 274 GLU A CA 1
ATOM 2101 C C . GLU A 1 274 ? 18.766 -37.625 -10.656 1 61.34 274 GLU A C 1
ATOM 2103 O O . GLU A 1 274 ? 19.094 -38.594 -9.977 1 61.34 274 GLU A O 1
ATOM 2108 N N . ARG A 1 275 ? 17.5 -37.156 -10.641 1 67.19 275 ARG A N 1
ATOM 2109 C CA . ARG A 1 275 ? 16.422 -38.062 -10.258 1 67.19 275 ARG A CA 1
ATOM 2110 C C . ARG A 1 275 ? 16.562 -39.406 -10.945 1 67.19 275 ARG A C 1
ATOM 2112 O O . ARG A 1 275 ? 16.859 -39.469 -12.141 1 67.19 275 ARG A O 1
ATOM 2119 N N . LYS A 1 276 ? 16.516 -40.438 -10.078 1 68 276 LYS A N 1
ATOM 2120 C CA . LYS A 1 276 ? 16.578 -41.781 -10.578 1 68 276 LYS A CA 1
ATOM 2121 C C . LYS A 1 276 ? 15.203 -42.469 -10.539 1 68 276 LYS A C 1
ATOM 2123 O O . LYS A 1 276 ? 14.289 -41.969 -9.883 1 68 276 LYS A O 1
ATOM 2128 N N . ALA A 1 277 ? 15 -43.438 -11.328 1 67.94 277 ALA A N 1
ATOM 2129 C CA . ALA A 1 277 ? 13.758 -44.188 -11.352 1 67.94 277 ALA A CA 1
ATOM 2130 C C . ALA A 1 277 ? 13.531 -44.906 -10.031 1 67.94 277 ALA A C 1
ATOM 2132 O O . ALA A 1 277 ? 12.383 -45.062 -9.594 1 67.94 277 ALA A O 1
ATOM 2133 N N . THR A 1 278 ? 14.656 -45.219 -9.438 1 70.25 278 THR A N 1
ATOM 2134 C CA . THR A 1 278 ? 14.586 -45.906 -8.148 1 70.25 278 THR A CA 1
ATOM 2135 C C . THR A 1 278 ? 14.547 -44.906 -7 1 70.25 278 THR A C 1
ATOM 2137 O O . THR A 1 278 ? 14.961 -43.75 -7.16 1 70.25 278 THR A O 1
ATOM 2140 N N . PRO A 1 279 ? 14.047 -45.375 -5.867 1 73.25 279 PRO A N 1
ATOM 2141 C CA . PRO A 1 279 ? 14.07 -44.5 -4.684 1 73.25 279 PRO A CA 1
ATOM 2142 C C . PRO A 1 279 ? 15.477 -44.031 -4.336 1 73.25 279 PRO A C 1
ATOM 2144 O O . PRO A 1 279 ? 16.453 -44.719 -4.609 1 73.25 279 PRO A O 1
ATOM 2147 N N . GLN A 1 280 ? 15.562 -42.781 -3.943 1 80.69 280 GLN A N 1
ATOM 2148 C CA . GLN A 1 280 ? 16.766 -42.188 -3.41 1 80.69 280 GLN A CA 1
ATOM 2149 C C . GLN A 1 280 ? 16.594 -41.781 -1.941 1 80.69 280 GLN A C 1
ATOM 2151 O O . GLN A 1 280 ? 16.484 -40.625 -1.611 1 80.69 280 GLN A O 1
ATOM 2156 N N . PRO A 1 281 ? 16.641 -42.812 -1.11 1 87.69 281 PRO A N 1
ATOM 2157 C CA . PRO A 1 281 ? 16.266 -42.625 0.294 1 87.69 281 PRO A CA 1
ATOM 2158 C C . PRO A 1 281 ? 17.297 -41.812 1.081 1 87.69 281 PRO A C 1
ATOM 2160 O O . PRO A 1 281 ? 18.5 -41.938 0.825 1 87.69 281 PRO A O 1
ATOM 2163 N N . TYR A 1 282 ? 16.875 -41.062 1.968 1 89.81 282 TYR A N 1
ATOM 2164 C CA . TYR A 1 282 ? 17.703 -40.469 3.014 1 89.81 282 TYR A CA 1
ATOM 2165 C C . TYR A 1 282 ? 17.859 -41.406 4.191 1 89.81 282 TYR A C 1
ATOM 2167 O O . TYR A 1 282 ? 16.891 -42.062 4.613 1 89.81 282 TYR A O 1
ATOM 2175 N N . THR A 1 283 ? 19.047 -41.438 4.66 1 91.06 283 THR A N 1
ATOM 2176 C CA . THR A 1 283 ? 19.281 -42.312 5.801 1 91.06 283 THR A CA 1
ATOM 2177 C C . THR A 1 283 ? 18.688 -41.719 7.078 1 91.06 283 THR A C 1
ATOM 2179 O O . THR A 1 283 ? 18.406 -40.531 7.129 1 91.06 283 THR A O 1
ATOM 2182 N N . GLU A 1 284 ? 18.547 -42.625 8.023 1 92.75 284 GLU A N 1
ATOM 2183 C CA . GLU A 1 284 ? 18.078 -42.156 9.328 1 92.75 284 GLU A CA 1
ATOM 2184 C C . GLU A 1 284 ? 19.047 -41.156 9.922 1 92.75 284 GLU A C 1
ATOM 2186 O O . GLU A 1 284 ? 18.609 -40.188 10.562 1 92.75 284 GLU A O 1
ATOM 2191 N N . LYS A 1 285 ? 20.219 -41.344 9.742 1 92.12 285 LYS A N 1
ATOM 2192 C CA . LYS A 1 285 ? 21.25 -40.438 10.25 1 92.12 285 LYS A CA 1
ATOM 2193 C C . LYS A 1 285 ? 21.141 -39.062 9.609 1 92.12 285 LYS A C 1
ATOM 2195 O O . LYS A 1 285 ? 21.25 -38.031 10.297 1 92.12 285 LYS A O 1
ATOM 2200 N N . GLN A 1 286 ? 20.953 -39.062 8.328 1 90.5 286 GLN A N 1
ATOM 2201 C CA . GLN A 1 286 ? 20.797 -37.781 7.609 1 90.5 286 GLN A CA 1
ATOM 2202 C C . GLN A 1 286 ? 19.578 -37.031 8.109 1 90.5 286 GLN A C 1
ATOM 2204 O O . GLN A 1 286 ? 19.656 -35.812 8.344 1 90.5 286 GLN A O 1
ATOM 2209 N N . ARG A 1 287 ? 18.531 -37.719 8.281 1 94.56 287 ARG A N 1
ATOM 2210 C CA . ARG A 1 287 ? 17.297 -37.125 8.742 1 94.56 287 ARG A CA 1
ATOM 2211 C C . ARG A 1 287 ? 17.438 -36.594 10.172 1 94.56 287 ARG A C 1
ATOM 2213 O O . ARG A 1 287 ? 16.984 -35.5 10.477 1 94.56 287 ARG A O 1
ATOM 2220 N N . ALA A 1 288 ? 18.109 -37.344 11 1 94.5 288 ALA A N 1
ATOM 2221 C CA . ALA A 1 288 ? 18.328 -36.938 12.383 1 94.5 288 ALA A CA 1
ATOM 2222 C C . ALA A 1 288 ? 19.219 -35.688 12.453 1 94.5 288 ALA A C 1
ATOM 2224 O O . ALA A 1 288 ? 18.969 -34.812 13.273 1 94.5 288 ALA A O 1
ATOM 2225 N N . ALA A 1 289 ? 20.156 -35.656 11.672 1 92.19 289 ALA A N 1
ATOM 2226 C CA . ALA A 1 289 ? 21.062 -34.531 11.641 1 92.19 289 ALA A CA 1
ATOM 2227 C C . ALA A 1 289 ? 20.344 -33.25 11.227 1 92.19 289 ALA A C 1
ATOM 2229 O O . ALA A 1 289 ? 20.578 -32.188 11.781 1 92.19 289 ALA A O 1
ATOM 2230 N N . ARG A 1 290 ? 19.531 -33.344 10.273 1 93 290 ARG A N 1
ATOM 2231 C CA . ARG A 1 290 ? 18.75 -32.219 9.797 1 93 290 ARG A CA 1
ATOM 2232 C C . ARG A 1 290 ? 17.781 -31.734 10.852 1 93 290 ARG A C 1
ATOM 2234 O O . ARG A 1 290 ? 17.562 -30.531 11.008 1 93 290 ARG A O 1
ATOM 2241 N N . ALA A 1 291 ? 17.234 -32.656 11.539 1 94.62 291 ALA A N 1
ATOM 2242 C CA . ALA A 1 291 ? 16.281 -32.312 12.594 1 94.62 291 ALA A CA 1
ATOM 2243 C C . ALA A 1 291 ? 17 -31.656 13.781 1 94.62 291 ALA A C 1
ATOM 2245 O O . ALA A 1 291 ? 16.422 -30.797 14.453 1 94.62 291 ALA A O 1
ATOM 2246 N N . ALA A 1 292 ? 18.188 -31.984 14.031 1 95.38 292 ALA A N 1
ATOM 2247 C CA . ALA A 1 292 ? 18.922 -31.578 15.227 1 95.38 292 ALA A CA 1
ATOM 2248 C C . ALA A 1 292 ? 19.516 -30.172 15.062 1 95.38 292 ALA A C 1
ATOM 2250 O O . ALA A 1 292 ? 19.75 -29.469 16.047 1 95.38 292 ALA A O 1
ATOM 2251 N N . ASP A 1 293 ? 19.75 -29.734 13.875 1 95.56 293 ASP A N 1
ATOM 2252 C CA . ASP A 1 293 ? 20.406 -28.453 13.633 1 95.56 293 ASP A CA 1
ATOM 2253 C C . ASP A 1 293 ? 19.625 -27.609 12.625 1 95.56 293 ASP A C 1
ATOM 2255 O O . ASP A 1 293 ? 19.938 -27.625 11.43 1 95.56 293 ASP A O 1
ATOM 2259 N N . PRO A 1 294 ? 18.797 -26.797 13.125 1 94.94 294 PRO A N 1
ATOM 2260 C CA . PRO A 1 294 ? 17.938 -25.984 12.242 1 94.94 294 PRO A CA 1
ATOM 2261 C C . PRO A 1 294 ? 18.75 -25.047 11.352 1 94.94 294 PRO A C 1
ATOM 2263 O O . PRO A 1 294 ? 18.359 -24.781 10.211 1 94.94 294 PRO A O 1
ATOM 2266 N N . GLU A 1 295 ? 19.828 -24.531 11.805 1 95.56 295 GLU A N 1
ATOM 2267 C CA . GLU A 1 295 ? 20.656 -23.625 11.008 1 95.56 295 GLU A CA 1
ATOM 2268 C C . GLU A 1 295 ? 21.297 -24.359 9.828 1 95.56 295 GLU A C 1
ATOM 2270 O O . GLU A 1 295 ? 21.297 -23.859 8.703 1 95.56 295 GLU A O 1
ATOM 2275 N N . ALA A 1 296 ? 21.828 -25.5 10.094 1 94.12 296 ALA A N 1
ATOM 2276 C CA . ALA A 1 296 ? 22.422 -26.297 9.031 1 94.12 296 ALA A CA 1
ATOM 2277 C C . ALA A 1 296 ? 21.359 -26.734 8.016 1 94.12 296 ALA A C 1
ATOM 2279 O O . ALA A 1 296 ? 21.625 -26.766 6.809 1 94.12 296 ALA A O 1
ATOM 2280 N N . TYR A 1 297 ? 20.25 -27.094 8.516 1 96.12 297 TYR A N 1
ATOM 2281 C CA . TYR A 1 297 ? 19.172 -27.484 7.621 1 96.12 297 TYR A CA 1
ATOM 2282 C C . TYR A 1 297 ? 18.734 -26.312 6.742 1 96.12 297 TYR A C 1
ATOM 2284 O O . TYR A 1 297 ? 18.484 -26.484 5.551 1 96.12 297 TYR A O 1
ATOM 2292 N N . LEU A 1 298 ? 18.672 -25.125 7.355 1 96.25 298 LEU A N 1
ATOM 2293 C CA . LEU A 1 298 ? 18.328 -23.938 6.578 1 96.25 298 LEU A CA 1
ATOM 2294 C C . LEU A 1 298 ? 19.344 -23.703 5.465 1 96.25 298 LEU A C 1
ATOM 2296 O O . LEU A 1 298 ? 18.969 -23.422 4.328 1 96.25 298 LEU A O 1
ATOM 2300 N N . ALA A 1 299 ? 20.547 -23.812 5.789 1 94.88 299 ALA A N 1
ATOM 2301 C CA . ALA A 1 299 ? 21.594 -23.641 4.793 1 94.88 299 ALA A CA 1
ATOM 2302 C C . ALA A 1 299 ? 21.453 -24.656 3.66 1 94.88 299 ALA A C 1
ATOM 2304 O O . ALA A 1 299 ? 21.625 -24.312 2.486 1 94.88 299 ALA A O 1
ATOM 2305 N N . PHE A 1 300 ? 21.156 -25.906 4.039 1 93.44 300 PHE A N 1
ATOM 2306 C CA . PHE A 1 300 ? 20.922 -26.969 3.068 1 93.44 300 PHE A CA 1
ATOM 2307 C C . PHE A 1 300 ? 19.75 -26.641 2.154 1 93.44 300 PHE A C 1
ATOM 2309 O O . PHE A 1 300 ? 19.859 -26.75 0.931 1 93.44 300 PHE A O 1
ATOM 2316 N N . ARG A 1 301 ? 18.688 -26.188 2.727 1 95.38 301 ARG A N 1
ATOM 2317 C CA . ARG A 1 301 ? 17.5 -25.844 1.954 1 95.38 301 ARG A CA 1
ATOM 2318 C C . ARG A 1 301 ? 17.797 -24.703 0.986 1 95.38 301 ARG A C 1
ATOM 2320 O O . ARG A 1 301 ? 17.375 -24.734 -0.169 1 95.38 301 ARG A O 1
ATOM 2327 N N . LYS A 1 302 ? 18.5 -23.672 1.441 1 94.38 302 LYS A N 1
ATOM 2328 C CA . LYS A 1 302 ? 18.828 -22.516 0.611 1 94.38 302 LYS A CA 1
ATOM 2329 C C . LYS A 1 302 ? 19.703 -22.922 -0.571 1 94.38 302 LYS A C 1
ATOM 2331 O O . LYS A 1 302 ? 19.469 -22.5 -1.702 1 94.38 302 LYS A O 1
ATOM 2336 N N . ALA A 1 303 ? 20.641 -23.766 -0.314 1 91.31 303 ALA A N 1
ATOM 2337 C CA . ALA A 1 303 ? 21.547 -24.219 -1.365 1 91.31 303 ALA A CA 1
ATOM 2338 C C . ALA A 1 303 ? 20.781 -25.016 -2.424 1 91.31 303 ALA A C 1
ATOM 2340 O O . ALA A 1 303 ? 21.125 -24.969 -3.609 1 91.31 303 ALA A O 1
ATOM 2341 N N . LEU A 1 304 ? 19.828 -25.734 -1.98 1 91.12 304 LEU A N 1
ATOM 2342 C CA . LEU A 1 304 ? 19.031 -26.547 -2.885 1 91.12 304 LEU A CA 1
ATOM 2343 C C . LEU A 1 304 ? 18.062 -25.672 -3.686 1 91.12 304 LEU A C 1
ATOM 2345 O O . LEU A 1 304 ? 18.016 -25.75 -4.914 1 91.12 304 LEU A O 1
ATOM 2349 N N . GLU A 1 305 ? 17.375 -24.828 -3.027 1 92.62 305 GLU A N 1
ATOM 2350 C CA . GLU A 1 305 ? 16.281 -24.078 -3.637 1 92.62 305 GLU A CA 1
ATOM 2351 C C . GLU A 1 305 ? 16.797 -23 -4.582 1 92.62 305 GLU A C 1
ATOM 2353 O O . GLU A 1 305 ? 16.156 -22.688 -5.582 1 92.62 305 GLU A O 1
ATOM 2358 N N . ILE A 1 306 ? 17.969 -22.391 -4.289 1 92.19 306 ILE A N 1
ATOM 2359 C CA . ILE A 1 306 ? 18.516 -21.281 -5.062 1 92.19 306 ILE A CA 1
ATOM 2360 C C . ILE A 1 306 ? 18.703 -21.719 -6.512 1 92.19 306 ILE A C 1
ATOM 2362 O O . ILE A 1 306 ? 18.641 -20.891 -7.426 1 92.19 306 ILE A O 1
ATOM 2366 N N . LYS A 1 307 ? 18.844 -22.984 -6.777 1 86.44 307 LYS A N 1
ATOM 2367 C CA . LYS A 1 307 ? 19.047 -23.516 -8.117 1 86.44 307 LYS A CA 1
ATOM 2368 C C . LYS A 1 307 ? 17.828 -23.281 -9 1 86.44 307 LYS A C 1
ATOM 2370 O O . LYS A 1 307 ? 17.953 -23.125 -10.219 1 86.44 307 LYS A O 1
ATOM 2375 N N . TYR A 1 308 ? 16.734 -23.219 -8.422 1 89.88 308 TYR A N 1
ATOM 2376 C CA . TYR A 1 308 ? 15.492 -23.078 -9.164 1 89.88 308 TYR A CA 1
ATOM 2377 C C . TYR A 1 308 ? 15.188 -21.609 -9.445 1 89.88 308 TYR A C 1
ATOM 2379 O O . TYR A 1 308 ? 14.227 -21.297 -10.148 1 89.88 308 TYR A O 1
ATOM 2387 N N . TRP A 1 309 ? 16.016 -20.703 -9 1 91.06 309 TRP A N 1
ATOM 2388 C CA . TRP A 1 309 ? 15.828 -19.281 -9.211 1 91.06 309 TRP A CA 1
ATOM 2389 C C . TRP A 1 309 ? 16.75 -18.766 -10.312 1 91.06 309 TRP A C 1
ATOM 2391 O O . TRP A 1 309 ? 16.594 -17.625 -10.781 1 91.06 309 TRP A O 1
ATOM 2401 N N . HIS A 1 310 ? 17.594 -19.594 -10.797 1 86.44 310 HIS A N 1
ATOM 2402 C CA . HIS A 1 310 ? 18.594 -19.141 -11.773 1 86.44 310 HIS A CA 1
ATOM 2403 C C . HIS A 1 310 ? 18.328 -19.75 -13.148 1 86.44 310 HIS A C 1
ATOM 2405 O O . HIS A 1 310 ? 19.125 -19.594 -14.07 1 86.44 310 HIS A O 1
ATOM 2411 N N . ARG A 1 311 ? 17.234 -20.312 -13.398 1 83 311 ARG A N 1
ATOM 2412 C CA . ARG A 1 311 ? 17 -21.031 -14.641 1 83 311 ARG A CA 1
ATOM 2413 C C . ARG A 1 311 ? 16.078 -20.25 -15.57 1 83 311 ARG A C 1
ATOM 2415 O O . ARG A 1 311 ? 15.719 -20.719 -16.641 1 83 311 ARG A O 1
ATOM 2422 N N . PHE A 1 312 ? 15.781 -19.078 -15.203 1 92.5 312 PHE A N 1
ATOM 2423 C CA . PHE A 1 312 ? 14.805 -18.297 -15.961 1 92.5 312 PHE A CA 1
ATOM 2424 C C . PHE A 1 312 ? 15.344 -17.953 -17.344 1 92.5 312 PHE A C 1
ATOM 2426 O O . PHE A 1 312 ? 14.586 -17.875 -18.312 1 92.5 312 PHE A O 1
ATOM 2433 N N . GLY A 1 313 ? 16.594 -17.906 -17.5 1 92.5 313 GLY A N 1
ATOM 2434 C CA . GLY A 1 313 ? 17.219 -17.531 -18.766 1 92.5 313 GLY A CA 1
ATOM 2435 C C . GLY A 1 313 ? 17.047 -18.578 -19.844 1 92.5 313 GLY A C 1
ATOM 2436 O O . GLY A 1 313 ? 17.188 -18.281 -21.031 1 92.5 313 GLY A O 1
ATOM 2437 N N . THR A 1 314 ? 16.688 -19.828 -19.547 1 93.06 314 THR A N 1
ATOM 2438 C CA . THR A 1 314 ? 16.641 -20.938 -20.484 1 93.06 314 THR A CA 1
ATOM 2439 C C . THR A 1 314 ? 15.336 -20.906 -21.281 1 93.06 314 THR A C 1
ATOM 2441 O O . THR A 1 314 ? 15.18 -21.656 -22.25 1 93.06 314 THR A O 1
ATOM 2444 N N . VAL A 1 315 ? 14.406 -20 -20.922 1 96 315 VAL A N 1
ATOM 2445 C CA . VAL A 1 315 ? 13.086 -20.078 -21.531 1 96 315 VAL A CA 1
ATOM 2446 C C . VAL A 1 315 ? 13 -19.125 -22.719 1 96 315 VAL A C 1
ATOM 2448 O O . VAL A 1 315 ? 11.961 -19.031 -23.391 1 96 315 VAL A O 1
ATOM 2451 N N . PHE A 1 316 ? 14.07 -18.391 -23.031 1 96.81 316 PHE A N 1
ATOM 2452 C CA . PHE A 1 316 ? 14.031 -17.391 -24.094 1 96.81 316 PHE A CA 1
ATOM 2453 C C . PHE A 1 316 ? 14.453 -17.984 -25.422 1 96.81 316 PHE A C 1
ATOM 2455 O O . PHE A 1 316 ? 15.336 -18.844 -25.484 1 96.81 316 PHE A O 1
ATOM 2462 N N . LYS A 1 317 ? 13.805 -17.5 -26.453 1 96.62 317 LYS A N 1
ATOM 2463 C CA . LYS A 1 317 ? 14.164 -17.906 -27.812 1 96.62 317 LYS A CA 1
ATOM 2464 C C . LYS A 1 317 ? 15.586 -17.469 -28.156 1 96.62 317 LYS A C 1
ATOM 2466 O O . LYS A 1 317 ? 16.016 -16.391 -27.781 1 96.62 317 LYS A O 1
ATOM 2471 N N . HIS A 1 318 ? 16.312 -18.391 -28.828 1 93.38 318 HIS A N 1
ATOM 2472 C CA . HIS A 1 318 ? 17.641 -18.125 -29.359 1 93.38 318 HIS A CA 1
ATOM 2473 C C . HIS A 1 318 ? 18.641 -17.859 -28.234 1 93.38 318 HIS A C 1
ATOM 2475 O O . HIS A 1 318 ? 19.641 -17.172 -28.438 1 93.38 318 HIS A O 1
ATOM 2481 N N . ALA A 1 319 ? 18.297 -18.219 -27.094 1 94.62 319 ALA A N 1
ATOM 2482 C CA . ALA A 1 319 ? 19.234 -18.109 -25.984 1 94.62 319 ALA A CA 1
ATOM 2483 C C . ALA A 1 319 ? 20.266 -19.25 -26 1 94.62 319 ALA A C 1
ATOM 2485 O O . ALA A 1 319 ? 19.891 -20.406 -26.172 1 94.62 319 ALA A O 1
ATOM 2486 N N . PRO A 1 320 ? 21.484 -18.906 -25.781 1 94.38 320 PRO A N 1
ATOM 2487 C CA . PRO A 1 320 ? 22.5 -19.953 -25.734 1 94.38 320 PRO A CA 1
ATOM 2488 C C . PRO A 1 320 ? 22.203 -21.031 -24.688 1 94.38 320 PRO A C 1
ATOM 2490 O O . PRO A 1 320 ? 22.484 -22.203 -24.906 1 94.38 320 PRO A O 1
ATOM 2493 N N . ALA A 1 321 ? 21.641 -20.594 -23.672 1 91.62 321 ALA A N 1
ATOM 2494 C CA . ALA A 1 321 ? 21.328 -21.531 -22.609 1 91.62 321 ALA A CA 1
ATOM 2495 C C . ALA A 1 321 ? 20.297 -22.562 -23.078 1 91.62 321 ALA A C 1
ATOM 2497 O O . ALA A 1 321 ? 20.344 -23.719 -22.672 1 91.62 321 ALA A O 1
ATOM 2498 N N . ASN A 1 322 ? 19.359 -22.156 -23.891 1 94.62 322 ASN A N 1
ATOM 2499 C CA . ASN A 1 322 ? 18.359 -23.094 -24.422 1 94.62 322 ASN A CA 1
ATOM 2500 C C . ASN A 1 322 ? 18.969 -24.047 -25.453 1 94.62 322 ASN A C 1
ATOM 2502 O O . ASN A 1 322 ? 18.641 -25.234 -25.469 1 94.62 322 ASN A O 1
ATOM 2506 N N . ASP A 1 323 ? 19.891 -23.578 -26.203 1 94.31 323 ASP A N 1
ATOM 2507 C CA . ASP A 1 323 ? 20.609 -24.406 -27.172 1 94.31 323 ASP A CA 1
ATOM 2508 C C . ASP A 1 323 ? 21.406 -25.5 -26.453 1 94.31 323 ASP A C 1
ATOM 2510 O O . ASP A 1 323 ? 21.438 -26.641 -26.906 1 94.31 323 ASP A O 1
ATOM 2514 N N . THR A 1 324 ? 21.953 -25.078 -25.453 1 93 324 THR A N 1
ATOM 2515 C CA . THR A 1 324 ? 22.719 -26.016 -24.656 1 93 324 THR A CA 1
ATOM 2516 C C . THR A 1 324 ? 21.812 -27.125 -24.094 1 93 324 THR A C 1
ATOM 2518 O O . THR A 1 324 ? 22.188 -28.297 -24.109 1 93 324 THR A O 1
ATOM 2521 N N . LEU A 1 325 ? 20.656 -26.812 -23.688 1 92.44 325 LEU A N 1
ATOM 2522 C CA . LEU A 1 325 ? 19.688 -27.797 -23.203 1 92.44 325 LEU A CA 1
ATOM 2523 C C . LEU A 1 325 ? 19.312 -28.766 -24.312 1 92.44 325 LEU A C 1
ATOM 2525 O O . LEU A 1 325 ? 19.25 -29.984 -24.078 1 92.44 325 LEU A O 1
ATOM 2529 N N . ARG A 1 326 ? 19.109 -28.234 -25.438 1 93.94 326 ARG A N 1
ATOM 2530 C CA . ARG A 1 326 ? 18.75 -29.078 -26.578 1 93.94 326 ARG A CA 1
ATOM 2531 C C . ARG A 1 326 ? 19.828 -30.109 -26.844 1 93.94 326 ARG A C 1
ATOM 2533 O O . ARG A 1 326 ? 19.531 -31.297 -27.047 1 93.94 326 ARG A O 1
ATOM 2540 N N . GLU A 1 327 ? 21.031 -29.688 -26.875 1 94.19 327 GLU A N 1
ATOM 2541 C CA . GLU A 1 327 ? 22.156 -30.578 -27.109 1 94.19 327 GLU A CA 1
ATOM 2542 C C . GLU A 1 327 ? 22.281 -31.641 -26.016 1 94.19 327 GLU A C 1
ATOM 2544 O O . GLU A 1 327 ? 22.438 -32.812 -26.312 1 94.19 327 GLU A O 1
ATOM 2549 N N . GLN A 1 328 ? 22.125 -31.188 -24.859 1 91.44 328 GLN A N 1
ATOM 2550 C CA . GLN A 1 328 ? 22.266 -32.062 -23.719 1 91.44 328 GLN A CA 1
ATOM 2551 C C . GLN A 1 328 ? 21.141 -33.125 -23.688 1 91.44 328 GLN A C 1
ATOM 2553 O O . GLN A 1 328 ? 21.391 -34.312 -23.469 1 91.44 328 GLN A O 1
ATOM 2558 N N . PHE A 1 329 ? 19.938 -32.688 -23.875 1 93.06 329 PHE A N 1
ATOM 2559 C CA . PHE A 1 329 ? 18.812 -33.594 -23.844 1 93.06 329 PHE A CA 1
ATOM 2560 C C . PHE A 1 329 ? 18.891 -34.594 -25 1 93.06 329 PHE A C 1
ATOM 2562 O O . PHE A 1 329 ? 18.609 -35.781 -24.828 1 93.06 329 PHE A O 1
ATOM 2569 N N . THR A 1 330 ? 19.328 -34.125 -26.141 1 94.25 330 THR A N 1
ATOM 2570 C CA . THR A 1 330 ? 19.469 -35 -27.297 1 94.25 330 THR A CA 1
ATOM 2571 C C . THR A 1 330 ? 20.5 -36.094 -27.016 1 94.25 330 THR A C 1
ATOM 2573 O O . THR A 1 330 ? 20.266 -37.281 -27.297 1 94.25 330 THR A O 1
ATOM 2576 N N . ALA A 1 331 ? 21.578 -35.656 -26.484 1 93.31 331 ALA A N 1
ATOM 2577 C CA . ALA A 1 331 ? 22.656 -36.594 -26.188 1 93.31 331 ALA A CA 1
ATOM 2578 C C . ALA A 1 331 ? 22.203 -37.625 -25.141 1 93.31 331 ALA A C 1
ATOM 2580 O O . ALA A 1 331 ? 22.453 -38.812 -25.281 1 93.31 331 ALA A O 1
ATOM 2581 N N . SER A 1 332 ? 21.578 -37.188 -24.188 1 91.31 332 SER A N 1
ATOM 2582 C CA . SER A 1 332 ? 21.109 -38.031 -23.109 1 91.31 332 SER A CA 1
ATOM 2583 C C . SER A 1 332 ? 20.062 -39.031 -23.641 1 91.31 332 SER A C 1
ATOM 2585 O O . SER A 1 332 ? 20.109 -40.219 -23.312 1 91.31 332 SER A O 1
ATOM 2587 N N . MET A 1 333 ? 19.125 -38.562 -24.359 1 93.94 333 MET A N 1
ATOM 2588 C CA . MET A 1 333 ? 18.078 -39.406 -24.906 1 93.94 333 MET A CA 1
ATOM 2589 C C . MET A 1 333 ? 18.688 -40.469 -25.844 1 93.94 333 MET A C 1
ATOM 2591 O O . MET A 1 333 ? 18.297 -41.625 -25.797 1 93.94 333 MET A O 1
ATOM 2595 N N . ARG A 1 334 ? 19.672 -40.062 -26.625 1 94.88 334 ARG A N 1
ATOM 2596 C CA . ARG A 1 334 ? 20.359 -41 -27.5 1 94.88 334 ARG A CA 1
ATOM 2597 C C . ARG A 1 334 ? 21.031 -42.094 -26.719 1 94.88 334 ARG A C 1
ATOM 2599 O O . ARG A 1 334 ? 20.906 -43.281 -27.047 1 94.88 334 ARG A O 1
ATOM 2606 N N . GLU A 1 335 ? 21.672 -41.719 -25.719 1 93.12 335 GLU A N 1
ATOM 2607 C CA . GLU A 1 335 ? 22.406 -42.656 -24.891 1 93.12 335 GLU A CA 1
ATOM 2608 C C . GLU A 1 335 ? 21.453 -43.656 -24.219 1 93.12 335 GLU A C 1
ATOM 2610 O O . GLU A 1 335 ? 21.766 -44.844 -24.094 1 93.12 335 GLU A O 1
ATOM 2615 N N . ARG A 1 336 ? 20.359 -43.25 -23.844 1 92.25 336 ARG A N 1
ATOM 2616 C CA . ARG A 1 336 ? 19.469 -44.031 -22.969 1 92.25 336 ARG A CA 1
ATOM 2617 C C . ARG A 1 336 ? 18.594 -44.969 -23.797 1 92.25 336 ARG A C 1
ATOM 2619 O O . ARG A 1 336 ? 17.984 -45.875 -23.266 1 92.25 336 ARG A O 1
ATOM 2626 N N . VAL A 1 337 ? 18.516 -44.781 -25.062 1 95.06 337 VAL A N 1
ATOM 2627 C CA . VAL A 1 337 ? 17.703 -45.688 -25.891 1 95.06 337 VAL A CA 1
ATOM 2628 C C . VAL A 1 337 ? 18.625 -46.5 -26.797 1 95.06 337 VAL A C 1
ATOM 2630 O O . VAL A 1 337 ? 18.203 -46.969 -27.859 1 95.06 337 VAL A O 1
ATOM 2633 N N . GLN A 1 338 ? 19.797 -46.719 -26.453 1 94.25 338 GLN A N 1
ATOM 2634 C CA . GLN A 1 338 ? 20.797 -47.375 -27.266 1 94.25 338 GLN A CA 1
ATOM 2635 C C . GLN A 1 338 ? 20.359 -48.781 -27.625 1 94.25 338 GLN A C 1
ATOM 2637 O O . GLN A 1 338 ? 20.734 -49.344 -28.672 1 94.25 338 GLN A O 1
ATOM 2642 N N . LYS A 1 339 ? 19.609 -49.406 -26.766 1 95.06 339 LYS A N 1
ATOM 2643 C CA . LYS A 1 339 ? 19.094 -50.75 -27.031 1 95.06 339 LYS A CA 1
ATOM 2644 C C . LYS A 1 339 ? 18.172 -50.75 -28.25 1 95.06 339 LYS A C 1
ATOM 2646 O O . LYS A 1 339 ? 18.031 -51.781 -28.922 1 95.06 339 LYS A O 1
ATOM 2651 N N . LYS A 1 340 ? 17.516 -49.656 -28.484 1 96.12 340 LYS A N 1
ATOM 2652 C CA . LYS A 1 340 ? 16.656 -49.438 -29.641 1 96.12 340 LYS A CA 1
ATOM 2653 C C . LYS A 1 340 ? 16.891 -48.062 -30.25 1 96.12 340 LYS A C 1
ATOM 2655 O O . LYS A 1 340 ? 16.016 -47.188 -30.172 1 96.12 340 LYS A O 1
ATOM 2660 N N . PRO A 1 341 ? 17.922 -47.844 -30.969 1 94.62 341 PRO A N 1
ATOM 2661 C CA . PRO A 1 341 ? 18.328 -46.531 -31.422 1 94.62 341 PRO A CA 1
ATOM 2662 C C . PRO A 1 341 ? 17.328 -45.875 -32.375 1 94.62 341 PRO A C 1
ATOM 2664 O O . PRO A 1 341 ? 17.25 -44.656 -32.469 1 94.62 341 PRO A O 1
ATOM 2667 N N . ALA A 1 342 ? 16.594 -46.688 -33.062 1 93.25 342 ALA A N 1
ATOM 2668 C CA . ALA A 1 342 ? 15.617 -46.188 -34.031 1 93.25 342 ALA A CA 1
ATOM 2669 C C . ALA A 1 342 ? 14.539 -45.344 -33.344 1 93.25 342 ALA A C 1
ATOM 2671 O O . ALA A 1 342 ? 13.883 -44.531 -33.969 1 93.25 342 ALA A O 1
ATOM 2672 N N . LEU A 1 343 ? 14.359 -45.594 -32.031 1 95.06 343 LEU A N 1
ATOM 2673 C CA . LEU A 1 343 ? 13.359 -44.875 -31.234 1 95.06 343 LEU A CA 1
ATOM 2674 C C . LEU A 1 343 ? 13.656 -43.375 -31.203 1 95.06 343 LEU A C 1
ATOM 2676 O O . LEU A 1 343 ? 12.75 -42.562 -31 1 95.06 343 LEU A O 1
ATOM 2680 N N . LEU A 1 344 ? 14.93 -43 -31.297 1 94.62 344 LEU A N 1
ATOM 2681 C CA . LEU A 1 344 ? 15.359 -41.625 -31.109 1 94.62 344 LEU A CA 1
ATOM 2682 C C . LEU A 1 344 ? 14.625 -40.688 -32.062 1 94.62 344 LEU A C 1
ATOM 2684 O O . LEU A 1 344 ? 14.242 -39.562 -31.672 1 94.62 344 LEU A O 1
ATOM 2688 N N . HIS A 1 345 ? 14.461 -41.062 -33.25 1 92.62 345 HIS A N 1
ATOM 2689 C CA . HIS A 1 345 ? 13.781 -40.25 -34.25 1 92.62 345 HIS A CA 1
ATOM 2690 C C . HIS A 1 345 ? 12.367 -39.906 -33.812 1 92.62 345 HIS A C 1
ATOM 2692 O O . HIS A 1 345 ? 11.906 -38.781 -34.031 1 92.62 345 HIS A O 1
ATOM 2698 N N . ASP A 1 346 ? 11.758 -40.812 -33.188 1 93 346 ASP A N 1
ATOM 2699 C CA . ASP A 1 346 ? 10.367 -40.625 -32.781 1 93 346 ASP A CA 1
ATOM 2700 C C . ASP A 1 346 ? 10.281 -39.906 -31.438 1 93 346 ASP A C 1
ATOM 2702 O O . ASP A 1 346 ? 9.203 -39.469 -31.016 1 93 346 ASP A O 1
ATOM 2706 N N . LEU A 1 347 ? 11.391 -39.719 -30.828 1 94.5 347 LEU A N 1
ATOM 2707 C CA . LEU A 1 347 ? 11.375 -39.156 -29.484 1 94.5 347 LEU A CA 1
ATOM 2708 C C . LEU A 1 347 ? 11.727 -37.688 -29.5 1 94.5 347 LEU A C 1
ATOM 2710 O O . LEU A 1 347 ? 11.18 -36.906 -28.719 1 94.5 347 LEU A O 1
ATOM 2714 N N . ILE A 1 348 ? 12.57 -37.219 -30.375 1 94.94 348 ILE A N 1
ATOM 2715 C CA . ILE A 1 348 ? 13.109 -35.875 -30.359 1 94.94 348 ILE A CA 1
ATOM 2716 C C . ILE A 1 348 ? 12.055 -34.906 -30.891 1 94.94 348 ILE A C 1
ATOM 2718 O O . ILE A 1 348 ? 11.594 -35.031 -32.031 1 94.94 348 ILE A O 1
ATOM 2722 N N . PRO A 1 349 ? 11.719 -33.875 -30.094 1 94.56 349 PRO A N 1
ATOM 2723 C CA . PRO A 1 349 ? 10.727 -32.906 -30.547 1 94.56 349 PRO A CA 1
ATOM 2724 C C . PRO A 1 349 ? 11.281 -31.922 -31.562 1 94.56 349 PRO A C 1
ATOM 2726 O O . PRO A 1 349 ? 12.5 -31.797 -31.703 1 94.56 349 PRO A O 1
ATOM 2729 N N . ASP A 1 350 ? 10.367 -31.219 -32.25 1 92.5 350 ASP A N 1
ATOM 2730 C CA . ASP A 1 350 ? 10.734 -30.188 -33.219 1 92.5 350 ASP A CA 1
ATOM 2731 C C . ASP A 1 350 ? 10.617 -28.797 -32.562 1 92.5 350 ASP A C 1
ATOM 2733 O O . ASP A 1 350 ? 10.742 -27.781 -33.281 1 92.5 350 ASP A O 1
ATOM 2737 N N . PHE A 1 351 ? 10.266 -28.734 -31.391 1 94.56 351 PHE A N 1
ATOM 2738 C CA . PHE A 1 351 ? 10.219 -27.484 -30.641 1 94.56 351 PHE A CA 1
ATOM 2739 C C . PHE A 1 351 ? 11.336 -27.422 -29.609 1 94.56 351 PHE A C 1
ATOM 2741 O O . PHE A 1 351 ? 12.016 -28.422 -29.359 1 94.56 351 PHE A O 1
ATOM 2748 N N . SER A 1 352 ? 11.531 -26.281 -29.016 1 95.75 352 SER A N 1
ATOM 2749 C CA . SER A 1 352 ? 12.656 -26.078 -28.125 1 95.75 352 SER A CA 1
ATOM 2750 C C . SER A 1 352 ? 12.375 -26.641 -26.734 1 95.75 352 SER A C 1
ATOM 2752 O O . SER A 1 352 ? 11.211 -26.75 -26.328 1 95.75 352 SER A O 1
ATOM 2754 N N . PRO A 1 353 ? 13.484 -27 -26 1 94.44 353 PRO A N 1
ATOM 2755 C CA . PRO A 1 353 ? 13.289 -27.297 -24.578 1 94.44 353 PRO A CA 1
ATOM 2756 C C . PRO A 1 353 ? 12.539 -26.188 -23.844 1 94.44 353 PRO A C 1
ATOM 2758 O O . PRO A 1 353 ? 12.734 -25.016 -24.125 1 94.44 353 PRO A O 1
ATOM 2761 N N . ASN A 1 354 ? 11.688 -26.594 -22.938 1 93.19 354 ASN A N 1
ATOM 2762 C CA . ASN A 1 354 ? 10.898 -25.719 -22.078 1 93.19 354 ASN A CA 1
ATOM 2763 C C . ASN A 1 354 ? 9.633 -25.234 -22.781 1 93.19 354 ASN A C 1
ATOM 2765 O O . ASN A 1 354 ? 8.758 -24.641 -22.141 1 93.19 354 ASN A O 1
ATOM 2769 N N . CYS A 1 355 ? 9.492 -25.469 -24.062 1 94.5 355 CYS A N 1
ATOM 2770 C CA . CYS A 1 355 ? 8.242 -25.109 -24.734 1 94.5 355 CYS A CA 1
ATOM 2771 C C . CYS A 1 355 ? 7.051 -25.781 -24.047 1 94.5 355 CYS A C 1
ATOM 2773 O O . CYS A 1 355 ? 5.98 -25.172 -23.938 1 94.5 355 CYS A O 1
ATOM 2775 N N . ARG A 1 356 ? 7.23 -26.969 -23.625 1 89.88 356 ARG A N 1
ATOM 2776 C CA . ARG A 1 356 ? 6.336 -27.703 -22.734 1 89.88 356 ARG A CA 1
ATOM 2777 C C . ARG A 1 356 ? 7.059 -28.125 -21.469 1 89.88 356 ARG A C 1
ATOM 2779 O O . ARG A 1 356 ? 8.289 -28.047 -21.391 1 89.88 356 ARG A O 1
ATOM 2786 N N . ARG A 1 357 ? 6.293 -28.438 -20.516 1 85.81 357 ARG A N 1
ATOM 2787 C CA . ARG A 1 357 ? 6.891 -28.781 -19.234 1 85.81 357 ARG A CA 1
ATOM 2788 C C . ARG A 1 357 ? 7.945 -29.875 -19.406 1 85.81 357 ARG A C 1
ATOM 2790 O O . ARG A 1 357 ? 7.695 -30.891 -20.047 1 85.81 357 ARG A O 1
ATOM 2797 N N . LEU A 1 358 ? 9.125 -29.625 -18.875 1 84.88 358 LEU A N 1
ATOM 2798 C CA . LEU A 1 358 ? 10.18 -30.641 -18.859 1 84.88 358 LEU A CA 1
ATOM 2799 C C . LEU A 1 358 ? 9.883 -31.703 -17.812 1 84.88 358 LEU A C 1
ATOM 2801 O O . LEU A 1 358 ? 9.422 -31.406 -16.70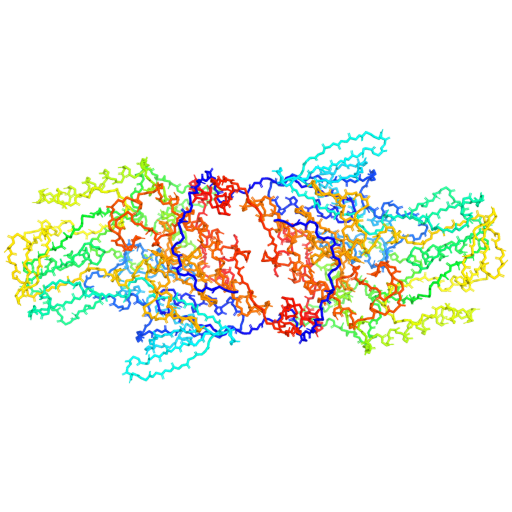3 1 84.88 358 LEU A O 1
ATOM 2805 N N . THR A 1 359 ? 10.055 -32.938 -18.219 1 80.62 359 THR A N 1
ATOM 2806 C CA . THR A 1 359 ? 9.906 -34.031 -17.281 1 80.62 359 THR A CA 1
ATOM 2807 C C . THR A 1 359 ? 11.164 -34.875 -17.25 1 80.62 359 THR A C 1
ATOM 2809 O O . THR A 1 359 ? 11.617 -35.375 -18.281 1 80.62 359 THR A O 1
ATOM 2812 N N . PRO A 1 360 ? 11.977 -35 -16.172 1 79.5 360 PRO A N 1
ATOM 2813 C CA . PRO A 1 360 ? 13.18 -35.812 -16.094 1 79.5 360 PRO A CA 1
ATOM 2814 C C . PRO A 1 360 ? 12.93 -37.25 -16.516 1 79.5 360 PRO A C 1
ATOM 2816 O O . PRO A 1 360 ? 13.688 -37.812 -17.312 1 79.5 360 PRO A O 1
ATOM 2819 N N . GLY A 1 361 ? 11.969 -37.969 -16.25 1 85 361 GLY A N 1
ATOM 2820 C CA . GLY A 1 361 ? 11.523 -39.312 -16.594 1 85 361 GLY A CA 1
ATOM 2821 C C . GLY A 1 361 ? 12.578 -40.375 -16.344 1 85 361 GLY A C 1
ATOM 2822 O O . GLY A 1 361 ? 12.977 -41.094 -17.281 1 85 361 GLY A O 1
ATOM 2823 N N . PRO A 1 362 ? 13.102 -40.469 -15.141 1 85.69 362 PRO A N 1
ATOM 2824 C CA . PRO A 1 362 ? 14.055 -41.562 -14.859 1 85.69 362 PRO A CA 1
ATOM 2825 C C . PRO A 1 362 ? 13.492 -42.938 -15.18 1 85.69 362 PRO A C 1
ATOM 2827 O O . PRO A 1 362 ? 12.398 -43.281 -14.719 1 85.69 362 PRO A O 1
ATOM 2830 N N . GLY A 1 363 ? 14.312 -43.656 -15.984 1 89.75 363 GLY A N 1
ATOM 2831 C CA . GLY A 1 363 ? 13.922 -45.031 -16.328 1 89.75 363 GLY A CA 1
ATOM 2832 C C . GLY A 1 363 ? 12.945 -45.094 -17.484 1 89.75 363 GLY A C 1
ATOM 2833 O O . GLY A 1 363 ? 12.688 -46.156 -18.031 1 89.75 363 GLY A O 1
ATOM 2834 N N . TYR A 1 364 ? 12.391 -44.031 -17.906 1 94.44 364 TYR A N 1
ATOM 2835 C CA . TYR A 1 364 ? 11.359 -44 -18.938 1 94.44 364 TYR A CA 1
ATOM 2836 C C . TYR A 1 364 ? 11.914 -44.406 -20.297 1 94.44 364 TYR A C 1
ATOM 2838 O O . TYR A 1 364 ? 11.367 -45.312 -20.953 1 94.44 364 TYR A O 1
ATOM 2846 N N . LEU A 1 365 ? 13.039 -43.781 -20.672 1 94.69 365 LEU A N 1
ATOM 2847 C CA . LEU A 1 365 ? 13.648 -44.094 -21.969 1 94.69 365 LEU A CA 1
ATOM 2848 C C . LEU A 1 365 ? 14.156 -45.531 -22 1 94.69 365 LEU A C 1
ATOM 2850 O O . LEU A 1 365 ? 14.008 -46.219 -23.016 1 94.69 365 LEU A O 1
ATOM 2854 N N . GLU A 1 366 ? 14.703 -45.969 -20.906 1 94.19 366 GLU A N 1
ATOM 2855 C CA . GLU A 1 366 ? 15.133 -47.375 -20.797 1 94.19 366 GLU A CA 1
ATOM 2856 C C . GLU A 1 366 ? 13.945 -48.312 -20.922 1 94.19 366 GLU A C 1
ATOM 2858 O O . GLU A 1 366 ? 14.055 -49.375 -21.562 1 94.19 366 GLU A O 1
ATOM 2863 N N . ALA A 1 367 ? 12.875 -47.875 -20.312 1 95.88 367 ALA A N 1
ATOM 2864 C CA . ALA A 1 367 ? 11.664 -48.688 -20.406 1 95.88 367 ALA A CA 1
ATOM 2865 C C . ALA A 1 367 ? 11.164 -48.781 -21.844 1 95.88 367 ALA A C 1
ATOM 2867 O O . ALA A 1 367 ? 10.758 -49.875 -22.297 1 95.88 367 ALA A O 1
ATOM 2868 N N . LEU A 1 368 ? 11.18 -47.75 -22.531 1 97.19 368 LEU A N 1
ATOM 2869 C CA . LEU A 1 368 ? 10.727 -47.719 -23.922 1 97.19 368 LEU A CA 1
ATOM 2870 C C . LEU A 1 368 ? 11.562 -48.656 -24.781 1 97.19 368 LEU A C 1
ATOM 2872 O O . LEU A 1 368 ? 11.086 -49.156 -25.812 1 97.19 368 LEU A O 1
ATOM 2876 N N . ALA A 1 369 ? 12.805 -48.875 -24.344 1 96.5 369 ALA A N 1
ATOM 2877 C CA . ALA A 1 369 ? 13.742 -49.625 -25.156 1 96.5 369 ALA A CA 1
ATOM 2878 C C . ALA A 1 369 ? 13.641 -51.125 -24.828 1 96.5 369 ALA A C 1
ATOM 2880 O O . ALA A 1 369 ? 14.32 -51.938 -25.453 1 96.5 369 ALA A O 1
ATOM 2881 N N . GLU A 1 370 ? 12.844 -51.469 -23.922 1 97.12 370 GLU A N 1
ATOM 2882 C CA . GLU A 1 370 ? 12.664 -52.875 -23.578 1 97.12 370 GLU A CA 1
ATOM 2883 C C . GLU A 1 370 ? 11.844 -53.625 -24.641 1 97.12 370 GLU A C 1
ATOM 2885 O O . GLU A 1 370 ? 11.031 -53 -25.328 1 97.12 370 GLU A O 1
ATOM 2890 N N . ASP A 1 371 ? 11.961 -54.844 -24.703 1 96.56 371 ASP A N 1
ATOM 2891 C CA . ASP A 1 371 ? 11.367 -55.656 -25.766 1 96.56 371 ASP A CA 1
ATOM 2892 C C . ASP A 1 371 ? 9.852 -55.719 -25.609 1 96.56 371 ASP A C 1
ATOM 2894 O O . ASP A 1 371 ? 9.125 -55.906 -26.594 1 96.56 371 ASP A O 1
ATOM 2898 N N . ASN A 1 372 ? 9.453 -55.562 -24.375 1 97.81 372 ASN A N 1
ATOM 2899 C CA . ASN A 1 372 ? 8.023 -55.75 -24.156 1 97.81 372 ASN A CA 1
ATOM 2900 C C . ASN A 1 372 ? 7.27 -54.438 -24.281 1 97.81 372 ASN A C 1
ATOM 2902 O O . ASN A 1 372 ? 6.113 -54.312 -23.859 1 97.81 372 ASN A O 1
ATOM 2906 N N . VAL A 1 373 ? 7.871 -53.406 -24.812 1 98.25 373 VAL A N 1
ATOM 2907 C CA . VAL A 1 373 ? 7.207 -52.125 -24.953 1 98.25 373 VAL A CA 1
ATOM 2908 C C . VAL A 1 373 ? 7.148 -51.719 -26.422 1 98.25 373 VAL A C 1
ATOM 2910 O O . VAL A 1 373 ? 8.156 -51.812 -27.141 1 98.25 373 VAL A O 1
ATOM 2913 N N . ASP A 1 374 ? 6.043 -51.375 -26.922 1 97.19 374 ASP A N 1
ATOM 2914 C CA . ASP A 1 374 ? 5.871 -50.75 -28.234 1 97.19 374 ASP A CA 1
ATOM 2915 C C . ASP A 1 374 ? 5.555 -49.25 -28.094 1 97.19 374 ASP A C 1
ATOM 2917 O O . ASP A 1 374 ? 4.578 -48.875 -27.453 1 97.19 374 ASP A O 1
ATOM 2921 N N . TYR A 1 375 ? 6.383 -48.469 -28.641 1 97.44 375 TYR A N 1
ATOM 2922 C CA . TYR A 1 375 ? 6.168 -47.031 -28.703 1 97.44 375 TYR A CA 1
ATOM 2923 C C . TYR A 1 375 ? 5.387 -46.656 -29.953 1 97.44 375 TYR A C 1
ATOM 2925 O O . TYR A 1 375 ? 5.906 -46.75 -31.078 1 97.44 375 TYR A O 1
ATOM 2933 N N . VAL A 1 376 ? 4.156 -46.219 -29.812 1 97.44 376 VAL A N 1
ATOM 2934 C CA . VAL A 1 376 ? 3.25 -46.062 -30.953 1 97.44 376 VAL A CA 1
ATOM 2935 C C . VAL A 1 376 ? 2.979 -44.562 -31.188 1 97.44 376 VAL A C 1
ATOM 2937 O O . VAL A 1 376 ? 2.352 -43.906 -30.359 1 97.44 376 VAL A O 1
ATOM 2940 N N . ARG A 1 377 ? 3.32 -44.031 -32.312 1 95.75 377 ARG A N 1
ATOM 2941 C CA . ARG A 1 377 ? 3.131 -42.656 -32.656 1 95.75 377 ARG A CA 1
ATOM 2942 C C . ARG A 1 377 ? 1.977 -42.469 -33.625 1 95.75 377 ARG A C 1
ATOM 2944 O O . ARG A 1 377 ? 1.497 -41.344 -33.844 1 95.75 377 ARG A O 1
ATOM 2951 N N . THR A 1 378 ? 1.557 -43.625 -34.219 1 96.19 378 THR A N 1
ATOM 2952 C CA . THR A 1 378 ? 0.399 -43.562 -35.125 1 96.19 378 THR A CA 1
ATOM 2953 C C . THR A 1 378 ? -0.856 -43.188 -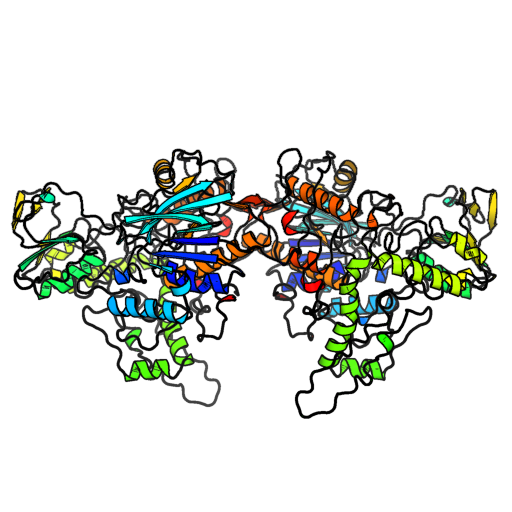34.344 1 96.19 378 THR A C 1
ATOM 2955 O O . THR A 1 378 ? -1.151 -43.75 -33.281 1 96.19 378 THR A O 1
ATOM 2958 N N . PRO A 1 379 ? -1.604 -42.219 -34.844 1 96.62 379 PRO A N 1
ATOM 2959 C CA . PRO A 1 379 ? -2.787 -41.75 -34.125 1 96.62 379 PRO A CA 1
ATOM 2960 C C . PRO A 1 379 ? -3.822 -42.844 -33.906 1 96.62 379 PRO A C 1
ATOM 2962 O O . PRO A 1 379 ? -3.994 -43.719 -34.781 1 96.62 379 PRO A O 1
ATOM 2965 N N . ILE A 1 380 ? -4.422 -42.75 -32.75 1 97.31 380 ILE A N 1
ATOM 2966 C CA . ILE A 1 380 ? -5.5 -43.688 -32.438 1 97.31 380 ILE A CA 1
ATOM 2967 C C . ILE A 1 380 ? -6.727 -43.375 -33.281 1 97.31 380 ILE A C 1
ATOM 2969 O O . ILE A 1 380 ? -7.188 -42.219 -33.312 1 97.31 380 ILE A O 1
ATOM 2973 N N . ARG A 1 381 ? -7.199 -44.344 -33.938 1 97.56 381 ARG A N 1
ATOM 2974 C CA . ARG A 1 381 ? -8.43 -44.156 -34.719 1 97.56 381 ARG A CA 1
ATOM 2975 C C . ARG A 1 381 ? -9.656 -44.406 -33.844 1 97.56 381 ARG A C 1
ATOM 2977 O O . ARG A 1 381 ? -10.594 -43.594 -33.844 1 97.56 381 ARG A O 1
ATOM 2984 N N . ARG A 1 382 ? -9.641 -45.5 -33.125 1 98 382 ARG A N 1
ATOM 2985 C CA . ARG A 1 382 ? -10.773 -45.844 -32.25 1 98 382 ARG A CA 1
ATOM 2986 C C . ARG A 1 382 ? -10.406 -46.938 -31.266 1 98 382 ARG A C 1
ATOM 2988 O O . ARG A 1 382 ? -9.391 -47.625 -31.438 1 98 382 ARG A O 1
ATOM 2995 N N . PHE A 1 383 ? -11.234 -47.031 -30.266 1 97.94 383 PHE A N 1
ATOM 2996 C CA . PHE A 1 383 ? -11.195 -48.188 -29.391 1 97.94 383 PHE A CA 1
ATOM 2997 C C . PHE A 1 383 ? -12.07 -49.312 -29.922 1 97.94 383 PHE A C 1
ATOM 2999 O O . PHE A 1 383 ? -13.102 -49.062 -30.547 1 97.94 383 PHE A O 1
ATOM 3006 N N . THR A 1 384 ? -11.625 -50.531 -29.75 1 97.75 384 THR A N 1
ATOM 3007 C CA . THR A 1 384 ? -12.438 -51.688 -30.062 1 97.75 384 THR A CA 1
ATOM 3008 C C . THR A 1 384 ? -12.859 -52.406 -28.781 1 97.75 384 THR A C 1
ATOM 3010 O O . THR A 1 384 ? -12.484 -52 -27.688 1 97.75 384 THR A O 1
ATOM 3013 N N . ALA A 1 385 ? -13.602 -53.5 -28.953 1 97.69 385 ALA A N 1
ATOM 3014 C CA . ALA A 1 385 ? -14.047 -54.281 -27.797 1 97.69 385 ALA A CA 1
ATOM 3015 C C . ALA A 1 385 ? -12.859 -54.875 -27.062 1 97.69 385 ALA A C 1
ATOM 3017 O O . ALA A 1 385 ? -12.93 -55.094 -25.844 1 97.69 385 ALA A O 1
ATOM 3018 N N . THR A 1 386 ? -11.758 -55.031 -27.828 1 97.81 386 THR A N 1
ATOM 3019 C CA . THR A 1 386 ? -10.68 -55.781 -27.203 1 97.81 386 THR A CA 1
ATOM 3020 C C . THR A 1 386 ? -9.391 -54.969 -27.172 1 97.81 386 THR A C 1
ATOM 3022 O O . THR A 1 386 ? -8.352 -55.438 -26.719 1 97.81 386 THR A O 1
ATOM 3025 N N . GLY A 1 387 ? -9.5 -53.75 -27.75 1 98 387 GLY A N 1
ATOM 3026 C CA . GLY A 1 387 ? -8.25 -53 -27.734 1 98 387 GLY A CA 1
ATOM 3027 C C . GLY A 1 387 ? -8.344 -51.656 -28.469 1 98 387 GLY A C 1
ATOM 3028 O O . GLY A 1 387 ? -9.312 -50.906 -28.297 1 98 387 GLY A O 1
ATOM 3029 N N . ILE A 1 388 ? -7.223 -51.25 -29.219 1 98.44 388 ILE A N 1
ATOM 3030 C CA . ILE A 1 388 ? -7.113 -49.969 -29.875 1 98.44 388 ILE A CA 1
ATOM 3031 C C . ILE A 1 388 ? -6.746 -50.156 -31.344 1 98.44 388 ILE A C 1
ATOM 3033 O O . ILE A 1 388 ? -5.875 -50.969 -31.672 1 98.44 388 ILE A O 1
ATOM 3037 N N . GLU A 1 389 ? -7.414 -49.5 -32.188 1 98.5 389 GLU A N 1
ATOM 3038 C CA . GLU A 1 389 ? -7.082 -49.438 -33.594 1 98.5 389 GLU A CA 1
ATOM 3039 C C . GLU A 1 389 ? -6.465 -48.094 -33.969 1 98.5 389 GLU A C 1
ATOM 3041 O O . GLU A 1 389 ? -7.012 -47.062 -33.656 1 98.5 389 GLU A O 1
ATOM 3046 N N . THR A 1 390 ? -5.332 -48.156 -34.656 1 98.06 390 THR A N 1
ATOM 3047 C CA . THR A 1 390 ? -4.688 -46.938 -35.125 1 98.06 390 THR A CA 1
ATOM 3048 C C . THR A 1 390 ? -5.113 -46.625 -36.531 1 98.06 390 THR A C 1
ATOM 3050 O O . THR A 1 390 ? -5.777 -47.406 -37.188 1 98.06 390 THR A O 1
ATOM 3053 N N . GLU A 1 391 ? -4.758 -45.469 -36.969 1 97.31 391 GLU A N 1
ATOM 3054 C CA . GLU A 1 391 ? -5.215 -44.938 -38.25 1 97.31 391 GLU A CA 1
ATOM 3055 C C . GLU A 1 391 ? -4.699 -45.781 -39.406 1 97.31 391 GLU A C 1
ATOM 3057 O O . GLU A 1 391 ? -5.312 -45.812 -40.5 1 97.31 391 GLU A O 1
ATOM 3062 N N . ASP A 1 392 ? -3.613 -46.531 -39.219 1 97.12 392 ASP A N 1
ATOM 3063 C CA . ASP A 1 392 ? -3.07 -47.375 -40.281 1 97.12 392 ASP A CA 1
ATOM 3064 C C . ASP A 1 392 ? -3.777 -48.719 -40.312 1 97.12 392 ASP A C 1
ATOM 3066 O O . ASP A 1 392 ? -3.42 -49.594 -41.094 1 97.12 392 ASP A O 1
ATOM 3070 N N . GLY A 1 393 ? -4.621 -48.969 -39.344 1 96.56 393 GLY A N 1
ATOM 3071 C CA . GLY A 1 393 ? -5.445 -50.156 -39.375 1 96.56 393 GLY A CA 1
ATOM 3072 C C . GLY A 1 393 ? -4.938 -51.25 -38.438 1 96.56 393 GLY A C 1
ATOM 3073 O O . GLY A 1 393 ? -5.562 -52.312 -38.312 1 96.56 393 GLY A O 1
ATOM 3074 N N . VAL A 1 394 ? -3.939 -51.031 -37.812 1 97.62 394 VAL A N 1
ATOM 3075 C CA . VAL A 1 394 ? -3.375 -52 -36.906 1 97.62 394 VAL A CA 1
ATOM 3076 C C . VAL A 1 394 ? -4.191 -52.062 -35.625 1 97.62 394 VAL A C 1
ATOM 3078 O O . VAL A 1 394 ? -4.418 -51.031 -35 1 97.62 394 VAL A O 1
ATOM 3081 N N . VAL A 1 395 ? -4.66 -53.25 -35.281 1 97.56 395 VAL A N 1
ATOM 3082 C CA . VAL A 1 395 ? -5.402 -53.438 -34.031 1 97.56 395 VAL A CA 1
ATOM 3083 C C . VAL A 1 395 ? -4.504 -54.125 -33 1 97.56 395 VAL A C 1
ATOM 3085 O O . VAL A 1 395 ? -3.904 -55.156 -33.281 1 97.56 395 VAL A O 1
ATOM 3088 N N . ARG A 1 396 ? -4.402 -53.562 -31.891 1 97.88 396 ARG A N 1
ATOM 3089 C CA . ARG A 1 396 ? -3.666 -54.125 -30.781 1 97.88 396 ARG A CA 1
ATOM 3090 C C . ARG A 1 396 ? -4.605 -54.5 -29.641 1 97.88 396 ARG A C 1
ATOM 3092 O O . ARG A 1 396 ? -5.246 -53.625 -29.047 1 97.88 396 ARG A O 1
ATOM 3099 N N . GLU A 1 397 ? -4.633 -55.781 -29.359 1 97.94 397 GLU A N 1
ATOM 3100 C CA . GLU A 1 397 ? -5.461 -56.281 -28.25 1 97.94 397 GLU A CA 1
ATOM 3101 C C . GLU A 1 397 ? -4.781 -56.031 -26.906 1 97.94 397 GLU A C 1
ATOM 3103 O O . GLU A 1 397 ? -3.59 -56.312 -26.75 1 97.94 397 GLU A O 1
ATOM 3108 N N . VAL A 1 398 ? -5.535 -55.5 -26 1 98.31 398 VAL A N 1
ATOM 3109 C CA . VAL A 1 398 ? -4.984 -55.25 -24.672 1 98.31 398 VAL A CA 1
ATOM 3110 C C . VAL A 1 398 ? -6.02 -55.594 -23.609 1 98.31 398 VAL A C 1
ATOM 3112 O O . VAL A 1 398 ? -7.223 -55.594 -23.875 1 98.31 398 VAL A O 1
ATOM 3115 N N . ASP A 1 399 ? -5.535 -55.875 -22.406 1 98.25 399 ASP A N 1
ATOM 3116 C CA . ASP A 1 399 ? -6.383 -56.188 -21.266 1 98.25 399 ASP A CA 1
ATOM 3117 C C . ASP A 1 399 ? -6.836 -54.938 -20.547 1 98.25 399 ASP A C 1
ATOM 3119 O O . ASP A 1 399 ? -7.879 -54.906 -19.891 1 98.25 399 ASP A O 1
ATOM 3123 N N . ALA A 1 400 ? -6.062 -53.938 -20.625 1 98.38 400 ALA A N 1
ATOM 3124 C CA . ALA A 1 400 ? -6.348 -52.688 -19.922 1 98.38 400 ALA A CA 1
ATOM 3125 C C . ALA A 1 400 ? -5.848 -51.5 -20.719 1 98.38 400 ALA A C 1
ATOM 3127 O O . ALA A 1 400 ? -4.832 -51.562 -21.406 1 98.38 400 ALA A O 1
ATOM 3128 N N . ILE A 1 401 ? -6.562 -50.375 -20.625 1 98.19 401 ILE A N 1
ATOM 3129 C CA . ILE A 1 401 ? -6.184 -49.062 -21.172 1 98.19 401 ILE A CA 1
ATOM 3130 C C . ILE A 1 401 ? -6.152 -48.031 -20.062 1 98.19 401 ILE A C 1
ATOM 3132 O O . ILE A 1 401 ? -7.176 -47.75 -19.422 1 98.19 401 ILE A O 1
ATOM 3136 N N . ILE A 1 402 ? -4.977 -47.5 -19.797 1 97.44 402 ILE A N 1
ATOM 3137 C CA . ILE A 1 402 ? -4.809 -46.406 -18.828 1 97.44 402 ILE A CA 1
ATOM 3138 C C . ILE A 1 402 ? -4.578 -45.094 -19.578 1 97.44 402 ILE A C 1
ATOM 3140 O O . ILE A 1 402 ? -3.578 -44.938 -20.281 1 97.44 402 ILE A O 1
ATOM 3144 N N . CYS A 1 403 ? -5.484 -44.156 -19.359 1 95.25 403 CYS A N 1
ATOM 3145 C CA . CYS A 1 403 ? -5.402 -42.844 -20.016 1 95.25 403 CYS A CA 1
ATOM 3146 C C . CYS A 1 403 ? -4.66 -41.844 -19.141 1 95.25 403 CYS A C 1
ATOM 3148 O O . CYS A 1 403 ? -5.156 -41.438 -18.094 1 95.25 403 CYS A O 1
ATOM 3150 N N . ALA A 1 404 ? -3.502 -41.5 -19.516 1 93 404 ALA A N 1
ATOM 3151 C CA . ALA A 1 404 ? -2.729 -40.406 -18.922 1 93 404 ALA A CA 1
ATOM 3152 C C . ALA A 1 404 ? -2.787 -39.156 -19.781 1 93 404 ALA A C 1
ATOM 3154 O O . ALA A 1 404 ? -1.75 -38.594 -20.141 1 93 404 ALA A O 1
ATOM 3155 N N . THR A 1 405 ? -3.941 -38.688 -20.031 1 87.31 405 THR A N 1
ATOM 3156 C CA . THR A 1 405 ? -4.195 -37.656 -21.031 1 87.31 405 THR A CA 1
ATOM 3157 C C . THR A 1 405 ? -4.406 -36.281 -20.391 1 87.31 405 THR A C 1
ATOM 3159 O O . THR A 1 405 ? -4.887 -35.344 -21.031 1 87.31 405 THR A O 1
ATOM 3162 N N . GLY A 1 406 ? -3.879 -36.219 -19.172 1 77 406 GLY A N 1
ATOM 3163 C CA . GLY A 1 406 ? -3.926 -34.938 -18.484 1 77 406 GLY A CA 1
ATOM 3164 C C . GLY A 1 406 ? -5.336 -34.5 -18.125 1 77 406 GLY A C 1
ATOM 3165 O O . GLY A 1 406 ? -6.289 -35.281 -18.328 1 77 406 GLY A O 1
ATOM 3166 N N . ALA A 1 407 ? -5.32 -33.469 -17.328 1 61.5 407 ALA A N 1
ATOM 3167 C CA . ALA A 1 407 ? -6.613 -32.906 -16.953 1 61.5 407 ALA A CA 1
ATOM 3168 C C . ALA A 1 407 ? -7.277 -32.219 -18.141 1 61.5 407 ALA A C 1
ATOM 3170 O O . ALA A 1 407 ? -6.598 -31.812 -19.094 1 61.5 407 ALA A O 1
ATOM 3171 N N . ASP A 1 408 ? -8.453 -32.531 -18.359 1 53.66 408 ASP A N 1
ATOM 3172 C CA . ASP A 1 408 ? -9.195 -32.062 -19.531 1 53.66 408 ASP A CA 1
ATOM 3173 C C . ASP A 1 408 ? -9 -30.562 -19.75 1 53.66 408 ASP A C 1
ATOM 3175 O O . ASP A 1 408 ? -9.641 -29.75 -19.094 1 53.66 408 ASP A O 1
ATOM 3179 N N . ALA A 1 409 ? -7.805 -30.281 -20.391 1 46.78 409 ALA A N 1
ATOM 3180 C CA . ALA A 1 409 ? -7.57 -28.875 -20.75 1 46.78 409 ALA A CA 1
ATOM 3181 C C . ALA A 1 409 ? -8.719 -28.328 -21.594 1 46.78 409 ALA A C 1
ATOM 3183 O O . ALA A 1 409 ? -9.008 -27.125 -21.547 1 46.78 409 ALA A O 1
ATOM 3184 N N . SER A 1 410 ? -9.125 -29.219 -22.578 1 44.03 410 SER A N 1
ATOM 3185 C CA . SER A 1 410 ? -10.18 -28.844 -23.5 1 44.03 410 SER A CA 1
ATOM 3186 C C . SER A 1 410 ? -11.461 -28.469 -22.766 1 44.03 410 SER A C 1
ATOM 3188 O O . SER A 1 410 ? -12.273 -27.703 -23.281 1 44.03 410 SER A O 1
ATOM 3190 N N . LYS A 1 411 ? -11.742 -29.156 -21.797 1 45.28 411 LYS A N 1
ATOM 3191 C CA . LYS A 1 411 ? -12.922 -28.844 -21 1 45.28 411 LYS A CA 1
ATOM 3192 C C . LYS A 1 411 ? -12.641 -27.703 -20.031 1 45.28 411 LYS A C 1
ATOM 3194 O O . LYS A 1 411 ? -13.539 -27.219 -19.344 1 45.28 411 LYS A O 1
ATOM 3199 N N . SER A 1 412 ? -11.32 -27.5 -19.969 1 42.06 412 SER A N 1
ATOM 3200 C CA . SER A 1 412 ? -10.984 -26.312 -19.203 1 42.06 412 SER A CA 1
ATOM 3201 C C . SER A 1 412 ? -10.984 -25.062 -20.078 1 42.06 412 SER A C 1
ATOM 3203 O O . SER A 1 412 ? -10.688 -23.969 -19.609 1 42.06 412 SER A O 1
ATOM 3205 N N . GLY A 1 413 ? -11.625 -25.047 -21.156 1 39.59 413 GLY A N 1
ATOM 3206 C CA . GLY A 1 413 ? -11.633 -23.844 -21.969 1 39.59 413 GLY A CA 1
ATOM 3207 C C . GLY A 1 413 ? -10.305 -23.109 -21.969 1 39.59 413 GLY A C 1
ATOM 3208 O O . GLY A 1 413 ? -9.266 -23.688 -21.656 1 39.59 413 GLY A O 1
ATOM 3209 N N . PRO A 1 414 ? -10.148 -21.797 -22.609 1 41.72 414 PRO A N 1
ATOM 3210 C CA . PRO A 1 414 ? -8.945 -20.953 -22.719 1 41.72 414 PRO A CA 1
ATOM 3211 C C . PRO A 1 414 ? -8.211 -20.812 -21.391 1 41.72 414 PRO A C 1
ATOM 3213 O O . PRO A 1 414 ? -7.418 -19.891 -21.219 1 41.72 414 PRO A O 1
ATOM 3216 N N . GLY A 1 415 ? -8.227 -21.656 -20.578 1 52.28 415 GLY A N 1
ATOM 3217 C CA . GLY A 1 415 ? -7.68 -21.75 -19.234 1 52.28 415 GLY A CA 1
ATOM 3218 C C . GLY A 1 415 ? -8.734 -22.031 -18.172 1 52.28 415 GLY A C 1
ATOM 3219 O O . GLY A 1 415 ? -9.906 -21.672 -18.359 1 52.28 415 GLY A O 1
ATOM 3220 N N . PRO A 1 416 ? -8.57 -23.094 -17.297 1 60.97 416 PRO A N 1
ATOM 3221 C CA . PRO A 1 416 ? -9.656 -23.766 -16.578 1 60.97 416 PRO A CA 1
ATOM 3222 C C . PRO A 1 416 ? -10.375 -22.844 -15.594 1 60.97 416 PRO A C 1
ATOM 3224 O O . PRO A 1 416 ? -9.758 -22.359 -14.633 1 60.97 416 PRO A O 1
ATOM 3227 N N . ALA A 1 417 ? -11.477 -22.109 -16.328 1 69.5 417 ALA A N 1
ATOM 3228 C CA . ALA A 1 417 ? -12.406 -21.609 -15.32 1 69.5 417 ALA A CA 1
ATOM 3229 C C . ALA A 1 417 ? -12.742 -22.688 -14.297 1 69.5 417 ALA A C 1
ATOM 3231 O O . ALA A 1 417 ? -12.609 -23.891 -14.578 1 69.5 417 ALA A O 1
ATOM 3232 N N . PRO A 1 418 ? -12.914 -22.234 -13.141 1 83.38 418 PRO A N 1
ATOM 3233 C CA . PRO A 1 418 ? -13.359 -23.219 -12.156 1 83.38 418 PRO A CA 1
ATOM 3234 C C . PRO A 1 418 ? -14.5 -24.094 -12.664 1 83.38 418 PRO A C 1
ATOM 3236 O O . PRO A 1 418 ? -15.32 -23.641 -13.469 1 83.38 418 PRO A O 1
ATOM 3239 N N . PRO A 1 419 ? -14.508 -25.344 -12.312 1 84.38 419 PRO A N 1
ATOM 3240 C CA . PRO A 1 419 ? -15.43 -26.328 -12.867 1 84.38 419 PRO A CA 1
ATOM 3241 C C . PRO A 1 419 ? -16.859 -26.172 -12.336 1 84.38 419 PRO A C 1
ATOM 3243 O O . PRO A 1 419 ? -17.516 -27.156 -12.039 1 84.38 419 PRO A O 1
ATOM 3246 N N . PHE A 1 420 ? -17.344 -25.047 -12.055 1 91.12 420 PHE A N 1
ATOM 3247 C CA . PHE A 1 420 ? -18.719 -24.703 -11.656 1 91.12 420 PHE A CA 1
ATOM 3248 C C . PHE A 1 420 ? -19.078 -23.297 -12.125 1 91.12 420 PHE A C 1
ATOM 3250 O O . PHE A 1 420 ? -18.188 -22.438 -12.289 1 91.12 420 PHE A O 1
ATOM 3257 N N . PRO A 1 421 ? -20.297 -23.094 -12.406 1 94.19 421 PRO A N 1
ATOM 3258 C CA . PRO A 1 421 ? -20.688 -21.766 -12.914 1 94.19 421 PRO A CA 1
ATOM 3259 C C . PRO A 1 421 ? -20.5 -20.672 -11.867 1 94.19 421 PRO A C 1
ATOM 3261 O O . PRO A 1 421 ? -20.953 -20.812 -10.727 1 94.19 421 PRO A O 1
ATOM 3264 N N . ILE A 1 422 ? -19.859 -19.656 -12.188 1 96.62 422 ILE A N 1
ATOM 3265 C CA . ILE A 1 422 ? -19.734 -18.406 -11.461 1 96.62 422 ILE A CA 1
ATOM 3266 C C . ILE A 1 422 ? -20.406 -17.281 -12.25 1 96.62 422 ILE A C 1
ATOM 3268 O O . ILE A 1 422 ? -20 -16.984 -13.375 1 96.62 422 ILE A O 1
ATOM 3272 N N . THR A 1 423 ? -21.422 -16.688 -11.641 1 96.75 423 THR A N 1
ATOM 3273 C CA . THR A 1 423 ? -22.234 -15.742 -12.383 1 96.75 423 THR A CA 1
ATOM 3274 C C . THR A 1 423 ? -22.469 -14.477 -11.562 1 96.75 423 THR A C 1
ATOM 3276 O O . THR A 1 423 ? -22.234 -14.453 -10.359 1 96.75 423 THR A O 1
ATOM 3279 N N . VAL A 1 424 ? -22.797 -13.398 -12.195 1 97.06 424 VAL A N 1
ATOM 3280 C CA . VAL A 1 424 ? -23.297 -12.18 -11.578 1 97.06 424 VAL A CA 1
ATOM 3281 C C . VAL A 1 424 ? -24.812 -12.078 -11.805 1 97.06 424 VAL A C 1
ATOM 3283 O O . VAL A 1 424 ? -25.281 -12.266 -12.922 1 97.06 424 VAL A O 1
ATOM 3286 N N . ALA A 1 425 ? -25.516 -11.758 -10.719 1 94.25 425 ALA A N 1
ATOM 3287 C CA . ALA A 1 425 ? -26.969 -11.688 -10.812 1 94.25 425 ALA A CA 1
ATOM 3288 C C . ALA A 1 425 ? -27.391 -10.734 -11.93 1 94.25 425 ALA A C 1
ATOM 3290 O O . ALA A 1 425 ? -26.891 -9.609 -12.016 1 94.25 425 ALA A O 1
ATOM 3291 N N . GLY A 1 426 ? -28.25 -11.203 -12.758 1 90.81 426 GLY A N 1
ATOM 3292 C CA . GLY A 1 426 ? -28.734 -10.406 -13.867 1 90.81 426 GLY A CA 1
ATOM 3293 C C . GLY A 1 426 ? -28.016 -10.695 -15.172 1 90.81 426 GLY A C 1
ATOM 3294 O O . GLY A 1 426 ? -28.469 -10.289 -16.25 1 90.81 426 GLY A O 1
ATOM 3295 N N . SER A 1 427 ? -26.922 -11.328 -15.062 1 89.38 427 SER A N 1
ATOM 3296 C CA . SER A 1 427 ? -26.203 -11.719 -16.266 1 89.38 427 SER A CA 1
ATOM 3297 C C . SER A 1 427 ? -26.547 -13.156 -16.672 1 89.38 427 SER A C 1
ATOM 3299 O O . SER A 1 427 ? -26.797 -14 -15.812 1 89.38 427 SER A O 1
ATOM 3301 N N . THR A 1 428 ? -26.5 -13.422 -17.969 1 87.75 428 THR A N 1
ATOM 3302 C CA . THR A 1 428 ? -26.766 -14.766 -18.469 1 87.75 428 THR A CA 1
ATOM 3303 C C . THR A 1 428 ? -25.453 -15.508 -18.734 1 87.75 428 THR A C 1
ATOM 3305 O O . THR A 1 428 ? -25.453 -16.703 -19.047 1 87.75 428 THR A O 1
ATOM 3308 N N . LYS A 1 429 ? -24.422 -14.812 -18.578 1 91.38 429 LYS A N 1
ATOM 3309 C CA . LYS A 1 429 ? -23.125 -15.422 -18.891 1 91.38 429 LYS A CA 1
ATOM 3310 C C . LYS A 1 429 ? -22.359 -15.75 -17.609 1 91.38 429 LYS A C 1
ATOM 3312 O O . LYS A 1 429 ? -22.281 -14.93 -16.688 1 91.38 429 LYS A O 1
ATOM 3317 N N . SER A 1 430 ? -21.859 -16.969 -17.609 1 93.75 430 SER A N 1
ATOM 3318 C CA . SER A 1 430 ? -20.953 -17.375 -16.547 1 93.75 430 SER A CA 1
ATOM 3319 C C . SER A 1 430 ? -19.531 -16.906 -16.812 1 93.75 430 SER A C 1
ATOM 3321 O O . SER A 1 430 ? -19.219 -16.422 -17.906 1 93.75 430 SER A O 1
ATOM 3323 N N . LEU A 1 431 ? -18.719 -17.031 -15.773 1 94.06 431 LEU A N 1
ATOM 3324 C CA . LEU A 1 431 ? -17.297 -16.719 -15.938 1 94.06 431 LEU A CA 1
ATOM 3325 C C . LEU A 1 431 ? -16.703 -17.516 -17.109 1 94.06 431 LEU A C 1
ATOM 3327 O O . LEU A 1 431 ? -15.984 -16.953 -17.938 1 94.06 431 LEU A O 1
ATOM 3331 N N . GLY A 1 432 ? -16.984 -18.844 -17.172 1 89.94 432 GLY A N 1
ATOM 3332 C CA . GLY A 1 432 ? -16.516 -19.656 -18.281 1 89.94 432 GLY A CA 1
ATOM 3333 C C . GLY A 1 432 ? -16.938 -19.141 -19.641 1 89.94 432 GLY A C 1
ATOM 3334 O O . GLY A 1 432 ? -16.141 -19.141 -20.578 1 89.94 432 GLY A O 1
ATOM 3335 N N . ASP A 1 433 ? -18.172 -18.672 -19.703 1 89.94 433 ASP A N 1
ATOM 3336 C CA . ASP A 1 433 ? -18.688 -18.094 -20.953 1 89.94 433 ASP A CA 1
ATOM 3337 C C . ASP A 1 433 ? -17.922 -16.844 -21.344 1 89.94 433 ASP A C 1
ATOM 3339 O O . ASP A 1 433 ? -17.594 -16.656 -22.516 1 89.94 433 ASP A O 1
ATOM 3343 N N . VAL A 1 434 ? -17.688 -16 -20.359 1 91.12 434 VAL A N 1
ATOM 3344 C CA . VAL A 1 434 ? -16.984 -14.742 -20.594 1 91.12 434 VAL A CA 1
ATOM 3345 C C . VAL A 1 434 ? -15.578 -15.016 -21.109 1 91.12 434 VAL A C 1
ATOM 3347 O O . VAL A 1 434 ? -15.133 -14.398 -22.078 1 91.12 434 VAL A O 1
ATOM 3350 N N . TRP A 1 435 ? -14.906 -15.953 -20.531 1 90.5 435 TRP A N 1
ATOM 3351 C CA . TRP A 1 435 ? -13.539 -16.266 -20.922 1 90.5 435 TRP A CA 1
ATOM 3352 C C . TRP A 1 435 ? -13.516 -16.922 -22.312 1 90.5 435 TRP A C 1
ATOM 3354 O O . TRP A 1 435 ? -12.617 -16.656 -23.109 1 90.5 435 TRP A O 1
ATOM 3364 N N . THR A 1 436 ? -14.477 -17.734 -22.578 1 87.12 436 THR A N 1
ATOM 3365 C CA . THR A 1 436 ? -14.586 -18.344 -23.891 1 87.12 436 THR A CA 1
ATOM 3366 C C . THR A 1 436 ? -14.773 -17.281 -24.969 1 87.12 436 THR A C 1
ATOM 3368 O O . THR A 1 436 ? -14.102 -17.312 -26 1 87.12 436 THR A O 1
ATOM 3371 N N . ALA A 1 437 ? -15.68 -16.391 -24.688 1 87.88 437 ALA A N 1
ATOM 3372 C CA . ALA A 1 437 ? -15.945 -15.312 -25.641 1 87.88 437 ALA A CA 1
ATOM 3373 C C . ALA A 1 437 ? -14.719 -14.438 -25.828 1 87.88 437 ALA A C 1
ATOM 3375 O O . ALA A 1 437 ? -14.469 -13.93 -26.922 1 87.88 437 ALA A O 1
ATOM 3376 N N . HIS A 1 438 ? -14.016 -14.266 -24.766 1 89.88 438 HIS A N 1
ATOM 3377 C CA . HIS A 1 438 ? -12.805 -13.461 -24.781 1 89.88 438 HIS A CA 1
ATOM 3378 C C . HIS A 1 438 ? -11.672 -14.18 -25.5 1 89.88 438 HIS A C 1
ATOM 3380 O O . HIS A 1 438 ? -10.727 -13.547 -25.984 1 89.88 438 HIS A O 1
ATOM 3386 N N . GLY A 1 439 ? -11.734 -15.562 -25.594 1 86.62 439 GLY A N 1
ATOM 3387 C CA . GLY A 1 439 ? -10.758 -16.375 -26.312 1 86.62 439 GLY A CA 1
ATOM 3388 C C . GLY A 1 439 ? -9.711 -16.984 -25.391 1 86.62 439 GLY A C 1
ATOM 3389 O O . GLY A 1 439 ? -9.055 -17.953 -25.766 1 86.62 439 GLY A O 1
ATOM 3390 N N . HIS A 1 440 ? -9.492 -16.453 -24.312 1 90.19 440 HIS A N 1
ATOM 3391 C CA . HIS A 1 440 ? -8.594 -16.922 -23.266 1 90.19 440 HIS A CA 1
ATOM 3392 C C . HIS A 1 440 ? -8.992 -16.375 -21.891 1 90.19 440 HIS A C 1
ATOM 3394 O O . HIS A 1 440 ? -9.875 -15.516 -21.797 1 90.19 440 HIS A O 1
ATOM 3400 N N . PRO A 1 441 ? -8.469 -16.906 -20.797 1 90.5 441 PRO A N 1
ATOM 3401 C CA . PRO A 1 441 ? -8.805 -16.344 -19.484 1 90.5 441 PRO A CA 1
ATOM 3402 C C . PRO A 1 441 ? -8.539 -14.844 -19.406 1 90.5 441 PRO A C 1
ATOM 3404 O O . PRO A 1 441 ? -7.41 -14.398 -19.625 1 90.5 441 PRO A O 1
ATOM 3407 N N . HIS A 1 442 ? -9.562 -14.133 -19.188 1 92.5 442 HIS A N 1
ATOM 3408 C CA . HIS A 1 442 ? -9.508 -12.688 -19.016 1 92.5 442 HIS A CA 1
ATOM 3409 C C . HIS A 1 442 ? -9.234 -12.312 -17.562 1 92.5 442 HIS A C 1
ATOM 3411 O O . HIS A 1 442 ? -10.172 -12.109 -16.781 1 92.5 442 HIS A O 1
ATOM 3417 N N . THR A 1 443 ? -7.934 -12.188 -17.172 1 92.56 443 THR A N 1
ATOM 3418 C CA . THR A 1 443 ? -7.605 -11.984 -15.758 1 92.56 443 THR A CA 1
ATOM 3419 C C . THR A 1 443 ? -6.68 -10.789 -15.586 1 92.56 443 THR A C 1
ATOM 3421 O O . THR A 1 443 ? -6.004 -10.375 -16.531 1 92.56 443 THR A O 1
ATOM 3424 N N . TYR A 1 444 ? -6.703 -10.211 -14.469 1 96.88 444 TYR A N 1
ATOM 3425 C CA . TYR A 1 444 ? -5.762 -9.188 -14.016 1 96.88 444 TYR A CA 1
ATOM 3426 C C . TYR A 1 444 ? -4.684 -9.797 -13.133 1 96.88 444 TYR A C 1
ATOM 3428 O O . TYR A 1 444 ? -4.953 -10.172 -11.984 1 96.88 444 TYR A O 1
ATOM 3436 N N . LEU A 1 445 ? -3.465 -9.914 -13.656 1 96.69 445 LEU A N 1
ATOM 3437 C CA . LEU A 1 445 ? -2.275 -10.406 -12.977 1 96.69 445 LEU A CA 1
ATOM 3438 C C . LEU A 1 445 ? -2.498 -11.82 -12.445 1 96.69 445 LEU A C 1
ATOM 3440 O O . LEU A 1 445 ? -1.904 -12.211 -11.438 1 96.69 445 LEU A O 1
ATOM 3444 N N . GLY A 1 446 ? -3.484 -12.531 -12.977 1 93.75 446 GLY A N 1
ATOM 3445 C CA . GLY A 1 446 ? -3.766 -13.891 -12.539 1 93.75 446 GLY A CA 1
ATOM 3446 C C . GLY A 1 446 ? -4.445 -13.961 -11.188 1 93.75 446 GLY A C 1
ATOM 3447 O O . GLY A 1 446 ? -4.531 -15.031 -10.586 1 93.75 446 GLY A O 1
ATOM 3448 N N . THR A 1 447 ? -4.957 -12.844 -10.672 1 95.81 447 THR A N 1
ATOM 3449 C CA . THR A 1 447 ? -5.465 -12.766 -9.305 1 95.81 447 THR A CA 1
ATOM 3450 C C . THR A 1 447 ? -6.973 -12.531 -9.305 1 95.81 447 THR A C 1
ATOM 3452 O O . THR A 1 447 ? -7.684 -13.031 -8.43 1 95.81 447 THR A O 1
ATOM 3455 N N . ALA A 1 448 ? -7.453 -11.789 -10.227 1 97.06 448 ALA A N 1
ATOM 3456 C CA . ALA A 1 448 ? -8.852 -11.391 -10.312 1 97.06 448 ALA A CA 1
ATOM 3457 C C . ALA A 1 448 ? -9.297 -11.234 -11.766 1 97.06 448 ALA A C 1
ATOM 3459 O O . ALA A 1 448 ? -8.492 -11.406 -12.688 1 97.06 448 ALA A O 1
ATOM 3460 N N . THR A 1 449 ? -10.57 -11.016 -11.992 1 96.12 449 THR A N 1
ATOM 3461 C CA . THR A 1 449 ? -11.125 -10.922 -13.336 1 96.12 449 THR A CA 1
ATOM 3462 C C . THR A 1 449 ? -12.164 -9.812 -13.422 1 96.12 449 THR A C 1
ATOM 3464 O O . THR A 1 449 ? -12.969 -9.633 -12.5 1 96.12 449 THR A O 1
ATOM 3467 N N . PRO A 1 450 ? -12.094 -9.008 -14.508 1 96.5 450 PRO A N 1
ATOM 3468 C CA . PRO A 1 450 ? -13.109 -7.965 -14.68 1 96.5 450 PRO A CA 1
ATOM 3469 C C . PRO A 1 450 ? -14.523 -8.523 -14.711 1 96.5 450 PRO A C 1
ATOM 3471 O O . PRO A 1 450 ? -14.75 -9.617 -15.234 1 96.5 450 PRO A O 1
ATOM 3474 N N . GLY A 1 451 ? -15.391 -7.785 -14.141 1 95.88 451 GLY A N 1
ATOM 3475 C CA . GLY A 1 451 ? -16.812 -8.125 -14.25 1 95.88 451 GLY A CA 1
ATOM 3476 C C . GLY A 1 451 ? -17.297 -9 -13.117 1 95.88 451 GLY A C 1
ATOM 3477 O O . GLY A 1 451 ? -18.5 -9.195 -12.945 1 95.88 451 GLY A O 1
ATOM 3478 N N . PHE A 1 452 ? -16.438 -9.523 -12.32 1 97.38 452 PHE A N 1
ATOM 3479 C CA . PHE A 1 452 ? -16.797 -10.391 -11.203 1 97.38 452 PHE A CA 1
ATOM 3480 C C . PHE A 1 452 ? -16.219 -9.875 -9.898 1 97.38 452 PHE A C 1
ATOM 3482 O O . PHE A 1 452 ? -15.109 -10.273 -9.508 1 97.38 452 PHE A O 1
ATOM 3489 N N . PRO A 1 453 ? -16.969 -9.062 -9.18 1 98 453 PRO A N 1
ATOM 3490 C CA . PRO A 1 453 ? -16.453 -8.414 -7.973 1 98 453 PRO A CA 1
ATOM 3491 C C . PRO A 1 453 ? -16.141 -9.406 -6.855 1 98 453 PRO A C 1
ATOM 3493 O O . PRO A 1 453 ? -16.812 -10.438 -6.738 1 98 453 PRO A O 1
ATOM 3496 N N . ASN A 1 454 ? -15.148 -9.078 -6.055 1 98.75 454 ASN A N 1
ATOM 3497 C CA . ASN A 1 454 ? -14.812 -9.805 -4.832 1 98.75 454 ASN A CA 1
ATOM 3498 C C . ASN A 1 454 ? -14.484 -11.266 -5.117 1 98.75 454 ASN A C 1
ATOM 3500 O O . ASN A 1 454 ? -14.688 -12.133 -4.262 1 98.75 454 ASN A O 1
ATOM 3504 N N . LEU A 1 455 ? -14.055 -11.539 -6.359 1 98.44 455 LEU A N 1
ATOM 3505 C CA . LEU A 1 455 ? -13.609 -12.867 -6.77 1 98.44 455 LEU A CA 1
ATOM 3506 C C . LEU A 1 455 ? -12.094 -12.891 -6.984 1 98.44 455 LEU A C 1
ATOM 3508 O O . LEU A 1 455 ? -11.555 -12.039 -7.691 1 98.44 455 LEU A O 1
ATOM 3512 N N . PHE A 1 456 ? -11.445 -13.883 -6.371 1 97.94 456 PHE A N 1
ATOM 3513 C CA . PHE A 1 456 ? -10 -13.984 -6.508 1 97.94 456 PHE A CA 1
ATOM 3514 C C . PHE A 1 456 ? -9.578 -15.43 -6.766 1 97.94 456 PHE A C 1
ATOM 3516 O O . PHE A 1 456 ? -10.328 -16.359 -6.453 1 97.94 456 PHE A O 1
ATOM 3523 N N . PHE A 1 457 ? -8.375 -15.523 -7.359 1 95.06 457 PHE A N 1
ATOM 3524 C CA . PHE A 1 457 ? -7.832 -16.828 -7.715 1 95.06 457 PHE A CA 1
ATOM 3525 C C . PHE A 1 457 ? -6.496 -17.062 -7.02 1 95.06 457 PHE A C 1
ATOM 3527 O O . PHE A 1 457 ? -5.684 -16.141 -6.898 1 95.06 457 PHE A O 1
ATOM 3534 N N . VAL A 1 458 ? -6.336 -18.297 -6.594 1 94.88 458 VAL A N 1
ATOM 3535 C CA . VAL A 1 458 ? -5.02 -18.75 -6.168 1 94.88 458 VAL A CA 1
ATOM 3536 C C . VAL A 1 458 ? -4.582 -19.938 -7.031 1 94.88 458 VAL A C 1
ATOM 3538 O O . VAL A 1 458 ? -5.328 -20.906 -7.191 1 94.88 458 VAL A O 1
ATOM 3541 N N . LEU A 1 459 ? -3.424 -19.812 -7.621 1 90.56 459 LEU A N 1
ATOM 3542 C CA . LEU A 1 459 ? -2.854 -20.812 -8.516 1 90.56 459 LEU A CA 1
ATOM 3543 C C . LEU A 1 459 ? -3.771 -21.062 -9.711 1 90.56 459 LEU A C 1
ATOM 3545 O O . LEU A 1 459 ? -4.055 -22.203 -10.055 1 90.56 459 LEU A O 1
ATOM 3549 N N . GLY A 1 460 ? -4.379 -19.938 -10.18 1 88.12 460 GLY A N 1
ATOM 3550 C CA . GLY A 1 460 ? -5.129 -19.922 -11.422 1 88.12 460 GLY A CA 1
ATOM 3551 C C . GLY A 1 460 ? -4.293 -19.516 -12.617 1 88.12 460 GLY A C 1
ATOM 3552 O O . GLY A 1 460 ? -3.141 -19.938 -12.75 1 88.12 460 GLY A O 1
ATOM 3553 N N . PRO A 1 461 ? -4.867 -18.797 -13.508 1 90.12 461 PRO A N 1
ATOM 3554 C CA . PRO A 1 461 ? -4.086 -18.312 -14.648 1 90.12 461 PRO A CA 1
ATOM 3555 C C . PRO A 1 461 ? -2.959 -17.359 -14.234 1 90.12 461 PRO A C 1
ATOM 3557 O O . PRO A 1 461 ? -3.133 -16.547 -13.32 1 90.12 461 PRO A O 1
ATOM 3560 N N . HIS A 1 462 ? -1.803 -17.547 -14.836 1 92.31 462 HIS A N 1
ATOM 3561 C CA . HIS A 1 462 ? -0.644 -16.672 -14.672 1 92.31 462 HIS A CA 1
ATOM 3562 C C . HIS A 1 462 ? -0.164 -16.672 -13.219 1 92.31 462 HIS A C 1
ATOM 3564 O O . HIS A 1 462 ? 0.345 -15.664 -12.734 1 92.31 462 HIS A O 1
ATOM 3570 N N . ALA A 1 463 ? -0.396 -17.781 -12.508 1 87.69 463 ALA A N 1
ATOM 3571 C CA . ALA A 1 463 ? -0.237 -17.781 -11.055 1 87.69 463 ALA A CA 1
ATOM 3572 C C . ALA A 1 463 ? 1.215 -18.047 -10.664 1 87.69 463 ALA A C 1
ATOM 3574 O O . ALA A 1 463 ? 1.64 -17.688 -9.562 1 87.69 463 ALA A O 1
ATOM 3575 N N . SER A 1 464 ? 1.884 -18.719 -11.516 1 87.81 464 SER A N 1
ATOM 3576 C CA . SER A 1 464 ? 3.262 -19.078 -11.188 1 87.81 464 SER A CA 1
ATOM 3577 C C . SER A 1 464 ? 4.156 -19 -12.422 1 87.81 464 SER A C 1
ATOM 3579 O O . SER A 1 464 ? 3.662 -18.984 -13.555 1 87.81 464 SER A O 1
ATOM 3581 N N . GLY A 1 465 ? 5.414 -18.828 -12.188 1 79 465 GLY A N 1
ATOM 3582 C CA . GLY A 1 465 ? 6.355 -18.672 -13.281 1 79 465 GLY A CA 1
ATOM 3583 C C . GLY A 1 465 ? 7.203 -19.906 -13.516 1 79 465 GLY A C 1
ATOM 3584 O O . GLY A 1 465 ? 6.984 -20.953 -12.891 1 79 465 GLY A O 1
ATOM 3585 N N . PRO A 1 466 ? 8.07 -19.703 -14.453 1 89.12 466 PRO A N 1
ATOM 3586 C CA . PRO A 1 466 ? 8.93 -20.828 -14.852 1 89.12 466 PRO A CA 1
ATOM 3587 C C . PRO A 1 466 ? 10.109 -21.031 -13.906 1 89.12 466 PRO A C 1
ATOM 3589 O O . PRO A 1 466 ? 10.922 -21.938 -14.109 1 89.12 466 PRO A O 1
ATOM 3592 N N . SER A 1 467 ? 10.156 -20.172 -12.914 1 91.69 467 SER A N 1
ATOM 3593 C CA . SER A 1 467 ? 11.195 -20.312 -11.906 1 91.69 467 SER A CA 1
ATOM 3594 C C . SER A 1 467 ? 10.609 -20.266 -10.492 1 91.69 467 SER A C 1
ATOM 3596 O O . SER A 1 467 ? 9.414 -20.031 -10.32 1 91.69 467 SER A O 1
ATOM 3598 N N . GLY A 1 468 ? 11.484 -20.656 -9.555 1 91.94 468 GLY A N 1
ATOM 3599 C CA . GLY A 1 468 ? 11.031 -20.703 -8.18 1 91.94 468 GLY A CA 1
ATOM 3600 C C . GLY A 1 468 ? 10.305 -21.984 -7.828 1 91.94 468 GLY A C 1
ATOM 3601 O O . GLY A 1 468 ? 10.547 -23.031 -8.445 1 91.94 468 GLY A O 1
ATOM 3602 N N . THR A 1 469 ? 9.555 -21.922 -6.715 1 93.31 469 THR A N 1
ATOM 3603 C CA . THR A 1 469 ? 8.82 -23.109 -6.277 1 93.31 469 THR A CA 1
ATOM 3604 C C . THR A 1 469 ? 7.328 -22.812 -6.18 1 93.31 469 THR A C 1
ATOM 3606 O O . THR A 1 469 ? 6.93 -21.672 -5.922 1 93.31 469 THR A O 1
ATOM 3609 N N . VAL A 1 470 ? 6.516 -23.781 -6.402 1 92.69 470 VAL A N 1
ATOM 3610 C CA . VAL A 1 470 ? 5.066 -23.609 -6.398 1 92.69 470 VAL A CA 1
ATOM 3611 C C . VAL A 1 470 ? 4.594 -23.234 -4.996 1 92.69 470 VAL A C 1
ATOM 3613 O O . VAL A 1 470 ? 3.783 -22.312 -4.836 1 92.69 470 VAL A O 1
ATOM 3616 N N . PRO A 1 471 ? 5.141 -23.875 -3.891 1 95.81 471 PRO A N 1
ATOM 3617 C CA . PRO A 1 471 ? 4.688 -23.469 -2.557 1 95.81 471 PRO A CA 1
ATOM 3618 C C . PRO A 1 471 ? 4.957 -22 -2.256 1 95.81 471 PRO A C 1
ATOM 3620 O O . PRO A 1 471 ? 4.09 -21.312 -1.718 1 95.81 471 PRO A O 1
ATOM 3623 N N . TYR A 1 472 ? 6.133 -21.547 -2.66 1 96.25 472 TYR A N 1
ATOM 3624 C CA . TYR A 1 472 ? 6.445 -20.125 -2.461 1 96.25 472 TYR A CA 1
ATOM 3625 C C . TYR A 1 472 ? 5.492 -19.234 -3.25 1 96.25 472 TYR A C 1
ATOM 3627 O O . TYR A 1 472 ? 5.031 -18.219 -2.746 1 96.25 472 TYR A O 1
ATOM 3635 N N . SER A 1 473 ? 5.227 -19.625 -4.445 1 95.19 473 SER A N 1
ATOM 3636 C CA . SER A 1 473 ? 4.301 -18.875 -5.281 1 95.19 473 SER A CA 1
ATOM 3637 C C . SER A 1 473 ? 2.926 -18.766 -4.625 1 95.19 473 SER A C 1
ATOM 3639 O O . SER A 1 473 ? 2.33 -17.688 -4.594 1 95.19 473 SER A O 1
ATOM 3641 N N . VAL A 1 474 ? 2.436 -19.828 -4.078 1 96.44 474 VAL A N 1
ATOM 3642 C CA . VAL A 1 474 ? 1.119 -19.844 -3.449 1 96.44 474 VAL A CA 1
ATOM 3643 C C . VAL A 1 474 ? 1.139 -18.984 -2.184 1 96.44 474 VAL A C 1
ATOM 3645 O O . VAL A 1 474 ? 0.215 -18.203 -1.94 1 96.44 474 VAL A O 1
ATOM 3648 N N . GLU A 1 475 ? 2.188 -19.125 -1.444 1 97.81 475 GLU A N 1
ATOM 3649 C CA . GLU A 1 475 ? 2.289 -18.375 -0.2 1 97.81 475 GLU A CA 1
ATOM 3650 C C . GLU A 1 475 ? 2.291 -16.859 -0.466 1 97.81 475 GLU A C 1
ATOM 3652 O O . GLU A 1 475 ? 1.585 -16.109 0.206 1 97.81 475 GLU A O 1
ATOM 3657 N N . THR A 1 476 ? 3.068 -16.422 -1.453 1 96.88 476 THR A N 1
ATOM 3658 C CA . THR A 1 476 ? 3.123 -15 -1.768 1 96.88 476 THR A CA 1
ATOM 3659 C C . THR A 1 476 ? 1.792 -14.523 -2.342 1 96.88 476 THR A C 1
ATOM 3661 O O . THR A 1 476 ? 1.391 -13.375 -2.121 1 96.88 476 THR A O 1
ATOM 3664 N N . HIS A 1 477 ? 1.123 -15.414 -3.043 1 97 477 HIS A N 1
ATOM 3665 C CA . HIS A 1 477 ? -0.192 -15.07 -3.574 1 97 477 HIS A CA 1
ATOM 3666 C C . HIS A 1 477 ? -1.205 -14.875 -2.451 1 97 477 HIS A C 1
ATOM 3668 O O . HIS A 1 477 ? -1.969 -13.906 -2.461 1 97 477 HIS A O 1
ATOM 3674 N N . VAL A 1 478 ? -1.208 -15.773 -1.484 1 98.25 478 VAL A N 1
ATOM 3675 C CA . VAL A 1 478 ? -2.139 -15.688 -0.363 1 98.25 478 VAL A CA 1
ATOM 3676 C C . VAL A 1 478 ? -1.81 -14.461 0.488 1 98.25 478 VAL A C 1
ATOM 3678 O O . VAL A 1 478 ? -2.711 -13.766 0.96 1 98.25 478 VAL A O 1
ATOM 3681 N N . ALA A 1 479 ? -0.546 -14.203 0.65 1 97.94 479 ALA A N 1
ATOM 3682 C CA . ALA A 1 479 ? -0.149 -13 1.37 1 97.94 479 ALA A CA 1
ATOM 3683 C C . ALA A 1 479 ? -0.659 -11.742 0.664 1 97.94 479 ALA A C 1
ATOM 3685 O O . ALA A 1 479 ? -1.105 -10.797 1.314 1 97.94 479 ALA A O 1
ATOM 3686 N N . HIS A 1 480 ? -0.531 -11.727 -0.63 1 97.25 480 HIS A N 1
ATOM 3687 C CA . HIS A 1 480 ? -1.076 -10.633 -1.426 1 97.25 480 HIS A CA 1
ATOM 3688 C C . HIS A 1 480 ? -2.576 -10.477 -1.194 1 97.25 480 HIS A C 1
ATOM 3690 O O . HIS A 1 480 ? -3.064 -9.367 -0.986 1 97.25 480 HIS A O 1
ATOM 3696 N N . LEU A 1 481 ? -3.293 -11.555 -1.216 1 98.12 481 LEU A N 1
ATOM 3697 C CA . LEU A 1 481 ? -4.738 -11.516 -1.004 1 98.12 481 LEU A CA 1
ATOM 3698 C C . LEU A 1 481 ? -5.066 -11.055 0.411 1 98.12 481 LEU A C 1
ATOM 3700 O O . LEU A 1 481 ? -6.074 -10.375 0.627 1 98.12 481 LEU A O 1
ATOM 3704 N N . ALA A 1 482 ? -4.238 -11.461 1.345 1 98.44 482 ALA A N 1
ATOM 3705 C CA . ALA A 1 482 ? -4.453 -10.992 2.713 1 98.44 482 ALA A CA 1
ATOM 3706 C C . ALA A 1 482 ? -4.414 -9.469 2.783 1 98.44 482 ALA A C 1
ATOM 3708 O O . ALA A 1 482 ? -5.207 -8.859 3.5 1 98.44 482 ALA A O 1
ATOM 3709 N N . ARG A 1 483 ? -3.508 -8.859 2.1 1 97.12 483 ARG A N 1
ATOM 3710 C CA . ARG A 1 483 ? -3.455 -7.398 2.039 1 97.12 483 ARG A CA 1
ATOM 3711 C C . ARG A 1 483 ? -4.742 -6.828 1.452 1 97.12 483 ARG A C 1
ATOM 3713 O O . ARG A 1 483 ? -5.262 -5.824 1.94 1 97.12 483 ARG A O 1
ATOM 3720 N N . VAL A 1 484 ? -5.23 -7.465 0.429 1 98.19 484 VAL A N 1
ATOM 3721 C CA . VAL A 1 484 ? -6.473 -7.027 -0.198 1 98.19 484 VAL A CA 1
ATOM 3722 C C . VAL A 1 484 ? -7.621 -7.125 0.804 1 98.19 484 VAL A C 1
ATOM 3724 O O . VAL A 1 484 ? -8.398 -6.18 0.964 1 98.19 484 VAL A O 1
ATOM 3727 N N . LEU A 1 485 ? -7.68 -8.234 1.492 1 98.62 485 LEU A N 1
ATOM 3728 C CA . LEU A 1 485 ? -8.773 -8.461 2.428 1 98.62 485 LEU A CA 1
ATOM 3729 C C . LEU A 1 485 ? -8.711 -7.48 3.594 1 98.62 485 LEU A C 1
ATOM 3731 O O . LEU A 1 485 ? -9.742 -6.988 4.055 1 98.62 485 LEU A O 1
ATOM 3735 N N . ARG A 1 486 ? -7.531 -7.188 4.062 1 97.62 486 ARG A N 1
ATOM 3736 C CA . ARG A 1 486 ? -7.398 -6.207 5.133 1 97.62 486 ARG A CA 1
ATOM 3737 C C . ARG A 1 486 ? -7.898 -4.836 4.684 1 97.62 486 ARG A C 1
ATOM 3739 O O . ARG A 1 486 ? -8.57 -4.133 5.445 1 97.62 486 ARG A O 1
ATOM 3746 N N . LYS A 1 487 ? -7.527 -4.473 3.494 1 97.94 487 LYS A N 1
ATOM 3747 C CA . LYS A 1 487 ? -8.008 -3.191 2.986 1 97.94 487 LYS A CA 1
ATOM 3748 C C . LYS A 1 487 ? -9.531 -3.184 2.879 1 97.94 487 LYS A C 1
ATOM 3750 O O . LYS A 1 487 ? -10.188 -2.217 3.279 1 97.94 487 LYS A O 1
ATOM 3755 N N . VAL A 1 488 ? -10.094 -4.258 2.322 1 98.62 488 VAL A N 1
ATOM 3756 C CA . VAL A 1 488 ? -11.539 -4.367 2.17 1 98.62 488 VAL A CA 1
ATOM 3757 C C . VAL A 1 488 ? -12.219 -4.223 3.533 1 98.62 488 VAL A C 1
ATOM 3759 O O . VAL A 1 488 ? -13.188 -3.479 3.676 1 98.62 488 VAL A O 1
ATOM 3762 N N . ALA A 1 489 ? -11.664 -4.867 4.48 1 98.5 489 ALA A N 1
ATOM 3763 C CA . ALA A 1 489 ? -12.234 -4.887 5.828 1 98.5 489 ALA A CA 1
ATOM 3764 C C . ALA A 1 489 ? -12.109 -3.518 6.492 1 98.5 489 ALA A C 1
ATOM 3766 O O . ALA A 1 489 ? -13.055 -3.051 7.137 1 98.5 489 ALA A O 1
ATOM 3767 N N . SER A 1 490 ? -11.023 -2.848 6.309 1 97.75 490 SER A N 1
ATOM 3768 C CA . SER A 1 490 ? -10.727 -1.64 7.07 1 97.75 490 SER A CA 1
ATOM 3769 C C . SER A 1 490 ? -11.367 -0.411 6.43 1 97.75 490 SER A C 1
ATOM 3771 O O . SER A 1 490 ? -11.688 0.558 7.121 1 97.75 490 SER A O 1
ATOM 3773 N N . GLU A 1 491 ? -11.57 -0.432 5.125 1 97.94 491 GLU A N 1
ATOM 3774 C CA . GLU A 1 491 ? -11.977 0.803 4.457 1 97.94 491 GLU A CA 1
ATOM 3775 C C . GLU A 1 491 ? -13.438 0.742 4.02 1 97.94 491 GLU A C 1
ATOM 3777 O O . GLU A 1 491 ? -13.898 1.591 3.252 1 97.94 491 GLU A O 1
ATOM 3782 N N . GLY A 1 492 ? -14.133 -0.251 4.469 1 97.25 492 GLY A N 1
ATOM 3783 C CA . GLY A 1 492 ? -15.547 -0.361 4.156 1 97.25 492 GLY A CA 1
ATOM 3784 C C . GLY A 1 492 ? -15.812 -0.546 2.674 1 97.25 492 GLY A C 1
ATOM 3785 O O . GLY A 1 492 ? -16.703 0.101 2.113 1 97.25 492 GLY A O 1
ATOM 3786 N N . ILE A 1 493 ? -15.008 -1.281 2.025 1 98.44 493 ILE A N 1
ATOM 3787 C CA . ILE A 1 493 ? -15.188 -1.583 0.61 1 98.44 493 ILE A CA 1
ATOM 3788 C C . ILE A 1 493 ? -16.25 -2.656 0.442 1 98.44 493 ILE A C 1
ATOM 3790 O O . ILE A 1 493 ? -16.141 -3.748 1.008 1 98.44 493 ILE A O 1
ATOM 3794 N N . ARG A 1 494 ? -17.266 -2.287 -0.283 1 98.06 494 ARG A N 1
ATOM 3795 C CA . ARG A 1 494 ? -18.359 -3.211 -0.563 1 98.06 494 ARG A CA 1
ATOM 3796 C C . ARG A 1 494 ? -17.984 -4.176 -1.686 1 98.06 494 ARG A C 1
ATOM 3798 O O . ARG A 1 494 ? -18.234 -5.379 -1.584 1 98.06 494 ARG A O 1
ATOM 3805 N N . SER A 1 495 ? -17.422 -3.646 -2.75 1 98.38 495 SER A N 1
ATOM 3806 C CA . SER A 1 495 ? -16.969 -4.469 -3.865 1 98.38 495 SER A CA 1
ATOM 3807 C C . SER A 1 495 ? -15.672 -3.934 -4.453 1 98.38 495 SER A C 1
ATOM 3809 O O . SER A 1 495 ? -15.43 -2.725 -4.441 1 98.38 495 SER A O 1
ATOM 3811 N N . ILE A 1 496 ? -14.844 -4.762 -4.879 1 98.62 496 ILE A N 1
ATOM 3812 C CA . ILE A 1 496 ? -13.586 -4.484 -5.566 1 98.62 496 ILE A CA 1
ATOM 3813 C C . ILE A 1 496 ? -13.461 -5.379 -6.793 1 98.62 496 ILE A C 1
ATOM 3815 O O . ILE A 1 496 ? -13.695 -6.59 -6.719 1 98.62 496 ILE A O 1
ATOM 3819 N N . VAL A 1 497 ? -13.172 -4.852 -7.969 1 98.5 497 VAL A N 1
ATOM 3820 C CA . VAL A 1 497 ? -13.062 -5.59 -9.219 1 98.5 497 VAL A CA 1
ATOM 3821 C C . VAL A 1 497 ? -12.031 -4.922 -10.125 1 98.5 497 VAL A C 1
ATOM 3823 O O . VAL A 1 497 ? -11.969 -3.693 -10.203 1 98.5 497 VAL A O 1
ATOM 3826 N N . PRO A 1 498 ? -11.094 -5.676 -10.703 1 98.06 498 PRO A N 1
ATOM 3827 C CA . PRO A 1 498 ? -10.141 -5.012 -11.594 1 98.06 498 PRO A CA 1
ATOM 3828 C C . PRO A 1 498 ? -10.82 -4.352 -12.797 1 98.06 498 PRO A C 1
ATOM 3830 O O . PRO A 1 498 ? -11.805 -4.879 -13.32 1 98.06 498 PRO A O 1
ATOM 3833 N N . SER A 1 499 ? -10.289 -3.232 -13.211 1 97.31 499 SER A N 1
ATOM 3834 C CA . SER A 1 499 ? -10.828 -2.586 -14.406 1 97.31 499 SER A CA 1
ATOM 3835 C C . SER A 1 499 ? -10.539 -3.406 -15.656 1 97.31 499 SER A C 1
ATOM 3837 O O . SER A 1 499 ? -9.516 -4.086 -15.734 1 97.31 499 SER A O 1
ATOM 3839 N N . ARG A 1 500 ? -11.414 -3.305 -16.609 1 95.5 500 ARG A N 1
ATOM 3840 C CA . ARG A 1 500 ? -11.234 -4.008 -17.875 1 95.5 500 ARG A CA 1
ATOM 3841 C C . ARG A 1 500 ? -9.945 -3.578 -18.562 1 95.5 500 ARG A C 1
ATOM 3843 O O . ARG A 1 500 ? -9.195 -4.414 -19.078 1 95.5 500 ARG A O 1
ATOM 3850 N N . GLN A 1 501 ? -9.695 -2.283 -18.547 1 94.94 501 GLN A N 1
ATOM 3851 C CA . GLN A 1 501 ? -8.516 -1.768 -19.234 1 94.94 501 GLN A CA 1
ATOM 3852 C C . GLN A 1 501 ? -7.23 -2.281 -18.578 1 94.94 501 GLN A C 1
ATOM 3854 O O . GLN A 1 501 ? -6.258 -2.582 -19.281 1 94.94 501 GLN A O 1
ATOM 3859 N N . ALA A 1 502 ? -7.207 -2.35 -17.25 1 97 502 ALA A N 1
ATOM 3860 C CA . ALA A 1 502 ? -6.027 -2.879 -16.562 1 97 502 ALA A CA 1
ATOM 3861 C C . ALA A 1 502 ? -5.766 -4.328 -16.969 1 97 502 ALA A C 1
ATOM 3863 O O . ALA A 1 502 ? -4.617 -4.719 -17.203 1 97 502 ALA A O 1
ATOM 3864 N N . 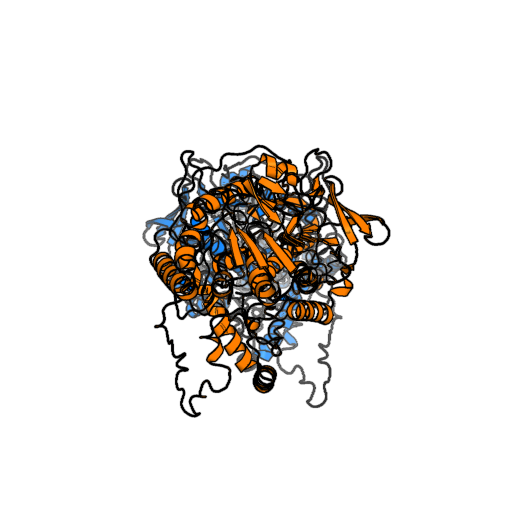ALA A 1 503 ? -6.816 -5.113 -17.062 1 96.56 503 ALA A N 1
ATOM 3865 C CA . ALA A 1 503 ? -6.68 -6.512 -17.469 1 96.56 503 ALA A CA 1
ATOM 3866 C C . ALA A 1 503 ? -6.18 -6.613 -18.906 1 96.56 503 ALA A C 1
ATOM 3868 O O . ALA A 1 503 ? -5.293 -7.418 -19.203 1 96.56 503 ALA A O 1
ATOM 3869 N N . LEU A 1 504 ? -6.727 -5.805 -19.734 1 95.75 504 LEU A N 1
ATOM 3870 C CA . LEU A 1 504 ? -6.309 -5.816 -21.141 1 95.75 504 LEU A CA 1
ATOM 3871 C C . LEU A 1 504 ? -4.848 -5.395 -21.281 1 95.75 504 LEU A C 1
ATOM 3873 O O . LEU A 1 504 ? -4.102 -5.984 -22.062 1 95.75 504 LEU A O 1
ATOM 3877 N N . ASP A 1 505 ? -4.457 -4.359 -20.562 1 96.44 505 ASP A N 1
ATOM 3878 C CA . ASP A 1 505 ? -3.061 -3.932 -20.594 1 96.44 505 ASP A CA 1
ATOM 3879 C C . ASP A 1 505 ? -2.133 -5.062 -20.141 1 96.44 505 ASP A C 1
ATOM 3881 O O . ASP A 1 505 ? -1.059 -5.25 -20.719 1 96.44 505 ASP A O 1
ATOM 3885 N N . PHE A 1 506 ? -2.521 -5.781 -19.156 1 97.44 506 PHE A N 1
ATOM 3886 C CA . PHE A 1 506 ? -1.72 -6.902 -18.688 1 97.44 506 PHE A CA 1
ATOM 3887 C C . PHE A 1 506 ? -1.604 -7.98 -19.75 1 97.44 506 PHE A C 1
ATOM 3889 O O . PHE A 1 506 ? -0.507 -8.469 -20.031 1 97.44 506 PHE A O 1
ATOM 3896 N N . GLU A 1 507 ? -2.719 -8.352 -20.281 1 95.94 507 GLU A N 1
ATOM 3897 C CA . GLU A 1 507 ? -2.74 -9.391 -21.312 1 95.94 507 GLU A CA 1
ATOM 3898 C C . GLU A 1 507 ? -1.87 -9 -22.5 1 95.94 507 GLU A C 1
ATOM 3900 O O . GLU A 1 507 ? -1.167 -9.844 -23.062 1 95.94 507 GLU A O 1
ATOM 3905 N N . ALA A 1 508 ? -1.968 -7.734 -22.844 1 95.94 508 ALA A N 1
ATOM 3906 C CA . ALA A 1 508 ? -1.154 -7.25 -23.953 1 95.94 508 ALA A CA 1
ATOM 3907 C C . ALA A 1 508 ? 0.334 -7.355 -23.625 1 95.94 508 ALA A C 1
ATOM 3909 O O . ALA A 1 508 ? 1.126 -7.805 -24.453 1 95.94 508 ALA A O 1
ATOM 3910 N N . TRP A 1 509 ? 0.702 -6.926 -22.469 1 96.94 509 TRP A N 1
ATOM 3911 C CA . TRP A 1 509 ? 2.102 -7.023 -22.062 1 96.94 509 TRP A CA 1
ATOM 3912 C C . TRP A 1 509 ? 2.547 -8.484 -21.984 1 96.94 509 TRP A C 1
ATOM 3914 O O . TRP A 1 509 ? 3.633 -8.828 -22.469 1 96.94 509 TRP A O 1
ATOM 3924 N N . ALA A 1 510 ? 1.735 -9.352 -21.422 1 96.69 510 ALA A N 1
ATOM 3925 C CA . ALA A 1 510 ? 2.043 -10.773 -21.312 1 96.69 510 ALA A CA 1
ATOM 3926 C C . ALA A 1 510 ? 2.271 -11.398 -22.688 1 96.69 510 ALA A C 1
ATOM 3928 O O . ALA A 1 510 ? 3.211 -12.172 -22.875 1 96.69 510 ALA A O 1
ATOM 3929 N N . THR A 1 511 ? 1.404 -11.062 -23.578 1 95.75 511 THR A N 1
ATOM 3930 C CA . THR A 1 511 ? 1.526 -11.578 -24.938 1 95.75 511 THR A CA 1
ATOM 3931 C C . THR A 1 511 ? 2.857 -11.164 -25.562 1 95.75 511 THR A C 1
ATOM 3933 O O . THR A 1 511 ? 3.566 -11.992 -26.141 1 95.75 511 THR A O 1
ATOM 3936 N N . ALA A 1 512 ? 3.152 -9.891 -25.406 1 96 512 ALA A N 1
ATOM 3937 C CA . ALA A 1 512 ? 4.426 -9.391 -25.938 1 96 512 ALA A CA 1
ATOM 3938 C C . ALA A 1 512 ? 5.602 -10.109 -25.281 1 96 512 ALA A C 1
ATOM 3940 O O . ALA A 1 512 ? 6.555 -10.5 -25.969 1 96 512 ALA A O 1
ATOM 3941 N N . PHE A 1 513 ? 5.562 -10.289 -24.078 1 97.12 513 PHE A N 1
ATOM 3942 C CA . PHE A 1 513 ? 6.637 -10.969 -23.344 1 97.12 513 PHE A CA 1
ATOM 3943 C C . PHE A 1 513 ? 6.793 -12.398 -23.844 1 97.12 513 PHE A C 1
ATOM 3945 O O . PHE A 1 513 ? 7.898 -12.836 -24.156 1 97.12 513 PHE A O 1
ATOM 3952 N N . PHE A 1 514 ? 5.723 -13.156 -23.891 1 96.62 514 PHE A N 1
ATOM 3953 C CA . PHE A 1 514 ? 5.781 -14.578 -24.219 1 96.62 514 PHE A CA 1
ATOM 3954 C C . PHE A 1 514 ? 6.285 -14.773 -25.656 1 96.62 514 PHE A C 1
ATOM 3956 O O . PHE A 1 514 ? 6.902 -15.789 -25.953 1 96.62 514 PHE A O 1
ATOM 3963 N N . GLN A 1 515 ? 6.113 -13.805 -26.469 1 95.56 515 GLN A N 1
ATOM 3964 C CA . GLN A 1 515 ? 6.621 -13.891 -27.828 1 95.56 515 GLN A CA 1
ATOM 3965 C C . GLN A 1 515 ? 8.148 -13.977 -27.844 1 95.56 515 GLN A C 1
ATOM 3967 O O . GLN A 1 515 ? 8.734 -14.477 -28.812 1 95.56 515 GLN A O 1
ATOM 3972 N N . THR A 1 516 ? 8.727 -13.523 -26.797 1 96.44 516 THR A N 1
ATOM 3973 C CA . THR A 1 516 ? 10.188 -13.578 -26.719 1 96.44 516 THR A CA 1
ATOM 3974 C C . THR A 1 516 ? 10.656 -14.93 -26.188 1 96.44 516 THR A C 1
ATOM 3976 O O . THR A 1 516 ? 11.852 -15.211 -26.172 1 96.44 516 THR A O 1
ATOM 3979 N N . THR A 1 517 ? 9.797 -15.766 -25.797 1 96.94 517 THR A N 1
ATOM 3980 C CA . THR A 1 517 ? 10.133 -17.016 -25.109 1 96.94 517 THR A CA 1
ATOM 3981 C C . THR A 1 517 ? 9.766 -18.219 -25.984 1 96.94 517 THR A C 1
ATOM 3983 O O . THR A 1 517 ? 8.992 -18.094 -26.922 1 96.94 517 THR A O 1
ATOM 3986 N N . VAL A 1 518 ? 10.234 -19.375 -25.609 1 96.88 518 VAL A N 1
ATOM 3987 C CA . VAL A 1 518 ? 9.984 -20.625 -26.344 1 96.88 518 VAL A CA 1
ATOM 3988 C C . VAL A 1 518 ? 8.562 -21.109 -26.047 1 96.88 518 VAL A C 1
ATOM 3990 O O . VAL A 1 518 ? 8.055 -22 -26.734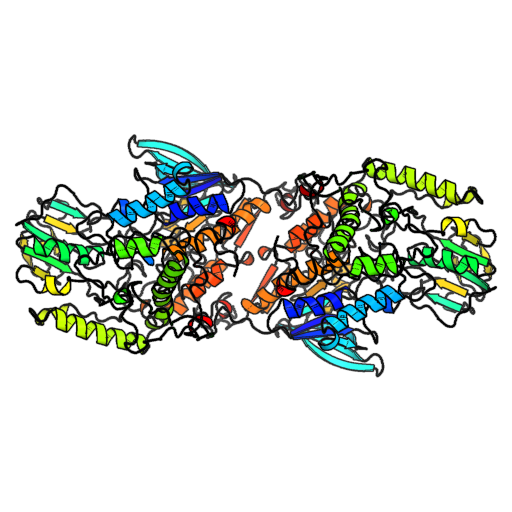 1 96.88 518 VAL A O 1
ATOM 3993 N N . PHE A 1 519 ? 7.863 -20.5 -25.078 1 95.56 519 PHE A N 1
ATOM 3994 C CA . PHE A 1 519 ? 6.504 -20.891 -24.734 1 95.56 519 PHE A CA 1
ATOM 3995 C C . PHE A 1 519 ? 5.547 -20.609 -25.891 1 95.56 519 PHE A C 1
ATOM 3997 O O . PHE A 1 519 ? 4.48 -21.219 -25.969 1 95.56 519 PHE A O 1
ATOM 4004 N N . SER A 1 520 ? 5.938 -19.688 -26.734 1 95.19 520 SER A N 1
ATOM 4005 C CA . SER A 1 520 ? 5.062 -19.297 -27.828 1 95.19 520 SER A CA 1
ATOM 4006 C C . SER A 1 520 ? 5.336 -20.125 -29.078 1 95.19 520 SER A C 1
ATOM 4008 O O . SER A 1 520 ? 4.688 -19.953 -30.109 1 95.19 520 SER A O 1
ATOM 4010 N N . GLU A 1 521 ? 6.277 -21.078 -29 1 95.06 521 GLU A N 1
ATOM 4011 C CA . GLU A 1 521 ? 6.504 -22 -30.094 1 95.06 521 GLU A CA 1
ATOM 4012 C C . GLU A 1 521 ? 5.328 -22.953 -30.266 1 95.06 521 GLU A C 1
ATOM 4014 O O . GLU A 1 521 ? 4.461 -23.047 -29.391 1 95.06 521 GLU A O 1
ATOM 4019 N N . PRO A 1 522 ? 5.27 -23.625 -31.391 1 91.81 522 PRO A N 1
ATOM 4020 C CA . PRO A 1 522 ? 4.094 -24.438 -31.672 1 91.81 522 PRO A CA 1
ATOM 4021 C C . PRO A 1 522 ? 4.141 -25.797 -30.984 1 91.81 522 PRO A C 1
ATOM 4023 O O . PRO A 1 522 ? 4.195 -26.844 -31.656 1 91.81 522 PRO A O 1
ATOM 4026 N N . CYS A 1 523 ? 4.152 -25.812 -29.797 1 91.31 523 CYS A N 1
ATOM 4027 C CA . CYS A 1 523 ? 4.02 -27.031 -29 1 91.31 523 CYS A CA 1
ATOM 4028 C C . CYS A 1 523 ? 2.705 -27.031 -28.234 1 91.31 523 CYS A C 1
ATOM 4030 O O . CYS A 1 523 ? 2.203 -25.984 -27.844 1 91.31 523 CYS A O 1
ATOM 4032 N N . ARG A 1 524 ? 2.102 -28.188 -28.094 1 88.44 524 ARG A N 1
ATOM 4033 C CA . ARG A 1 524 ? 0.887 -28.344 -27.297 1 88.44 524 ARG A CA 1
ATOM 4034 C C . ARG A 1 524 ? 1.218 -28.531 -25.828 1 88.44 524 ARG A C 1
ATOM 4036 O O . ARG A 1 524 ? 1.972 -29.438 -25.453 1 88.44 524 ARG A O 1
ATOM 4043 N N . SER A 1 525 ? 0.68 -27.672 -25.016 1 85.44 525 SER A N 1
ATOM 4044 C CA . SER A 1 525 ? 0.953 -27.719 -23.578 1 85.44 525 SER A CA 1
ATOM 4045 C C . SER A 1 525 ? -0.223 -27.172 -22.781 1 85.44 525 SER A C 1
ATOM 4047 O O . SER A 1 525 ? -1.104 -26.5 -23.328 1 85.44 525 SER A O 1
ATOM 4049 N N . TRP A 1 526 ? -0.268 -27.484 -21.469 1 83.06 526 TRP A N 1
ATOM 4050 C CA . TRP A 1 526 ? -1.284 -26.875 -20.625 1 83.06 526 TRP A CA 1
ATOM 4051 C C . TRP A 1 526 ? -1.021 -25.375 -20.438 1 83.06 526 TRP A C 1
ATOM 4053 O O . TRP A 1 526 ? -1.917 -24.625 -20.047 1 83.06 526 TRP A O 1
ATOM 4063 N N . TYR A 1 527 ? 0.209 -24.875 -20.781 1 88.75 527 TYR A N 1
ATOM 4064 C CA . TYR A 1 527 ? 0.509 -23.438 -20.734 1 88.75 527 TYR A CA 1
ATOM 4065 C C . TYR A 1 527 ? -0.417 -22.656 -21.641 1 88.75 527 TYR A C 1
ATOM 4067 O O . TYR A 1 527 ? -0.806 -21.531 -21.328 1 88.75 527 TYR A O 1
ATOM 4075 N N . ASN A 1 528 ? -0.706 -23.25 -22.828 1 89 528 ASN A N 1
ATOM 4076 C CA . ASN A 1 528 ? -1.506 -22.578 -23.844 1 89 528 ASN A CA 1
ATOM 4077 C C . ASN A 1 528 ? -2.873 -23.234 -24.016 1 89 528 ASN A C 1
ATOM 4079 O O . ASN A 1 528 ? -3.449 -23.219 -25.094 1 89 528 ASN A O 1
ATOM 4083 N N . ALA A 1 529 ? -3.312 -23.891 -22.984 1 82.38 529 ALA A N 1
ATOM 4084 C CA . ALA A 1 529 ? -4.621 -24.547 -22.938 1 82.38 529 ALA A CA 1
ATOM 4085 C C . ALA A 1 529 ? -4.773 -25.547 -24.078 1 82.38 529 ALA A C 1
ATOM 4087 O O . ALA A 1 529 ? -5.863 -25.703 -24.641 1 82.38 529 ALA A O 1
ATOM 4088 N N . GLY A 1 530 ? -3.699 -26.109 -24.516 1 82.19 530 GLY A N 1
ATOM 4089 C CA . GLY A 1 530 ? -3.727 -27.188 -25.5 1 82.19 530 GLY A CA 1
ATOM 4090 C C . GLY A 1 530 ? -3.758 -26.672 -26.938 1 82.19 530 GLY A C 1
ATOM 4091 O O . GLY A 1 530 ? -3.98 -27.453 -27.875 1 82.19 530 GLY A O 1
ATOM 4092 N N . THR A 1 531 ? -3.533 -25.391 -27.109 1 86.81 531 THR A N 1
ATOM 4093 C CA . THR A 1 531 ? -3.527 -24.797 -28.453 1 86.81 531 THR A CA 1
ATOM 4094 C C . THR A 1 531 ? -2.119 -24.359 -28.844 1 86.81 531 THR A C 1
ATOM 4096 O O . THR A 1 531 ? -1.655 -23.297 -28.406 1 86.81 531 THR A O 1
ATOM 4099 N N . PRO A 1 532 ? -1.468 -25.172 -29.703 1 89.5 532 PRO A N 1
ATOM 4100 C CA . PRO A 1 532 ? -0.116 -24.781 -30.109 1 89.5 532 PRO A CA 1
ATOM 4101 C C . PRO A 1 532 ? -0.047 -23.359 -30.641 1 89.5 532 PRO A C 1
ATOM 4103 O O . PRO A 1 532 ? -0.842 -22.969 -31.516 1 89.5 532 PRO A O 1
ATOM 4106 N N . GLY A 1 533 ? 0.826 -22.625 -30.109 1 89 533 GLY A N 1
ATOM 4107 C CA . GLY A 1 533 ? 0.989 -21.234 -30.547 1 89 533 GLY A CA 1
ATOM 4108 C C . GLY A 1 533 ? -0.07 -20.312 -29.969 1 89 533 GLY A C 1
ATOM 4109 O O . GLY A 1 533 ? -0.069 -19.109 -30.266 1 89 533 GLY A O 1
ATOM 4110 N N . GLY A 1 534 ? -0.94 -20.797 -29.172 1 89.75 534 GLY A N 1
ATOM 4111 C CA . GLY A 1 534 ? -2.027 -20.016 -28.609 1 89.75 534 GLY A CA 1
ATOM 4112 C C . GLY A 1 534 ? -1.604 -19.172 -27.422 1 89.75 534 GLY A C 1
ATOM 4113 O O . GLY A 1 534 ? -0.415 -19.078 -27.109 1 89.75 534 GLY A O 1
ATOM 4114 N N . TYR A 1 535 ? -2.611 -18.516 -26.828 1 91.56 535 TYR A N 1
ATOM 4115 C CA . TYR A 1 535 ? -2.379 -17.641 -25.688 1 91.56 535 TYR A CA 1
ATOM 4116 C C . TYR A 1 535 ? -1.848 -18.438 -24.5 1 91.56 535 TYR A C 1
ATOM 4118 O O . TYR A 1 535 ? -2.352 -19.516 -24.188 1 91.56 535 TYR A O 1
ATOM 4126 N N . ILE A 1 536 ? -0.831 -17.938 -23.875 1 92.5 536 ILE A N 1
ATOM 4127 C CA . ILE A 1 536 ? -0.229 -18.609 -22.734 1 92.5 536 ILE A CA 1
ATOM 4128 C C . ILE A 1 536 ? -0.847 -18.094 -21.438 1 92.5 536 ILE A C 1
ATOM 4130 O O . ILE A 1 536 ? -0.642 -16.922 -21.078 1 92.5 536 ILE A O 1
ATOM 4134 N N . SER A 1 537 ? -1.575 -18.859 -20.766 1 91.44 537 SER A N 1
ATOM 4135 C CA . SER A 1 537 ? -2.209 -18.469 -19.516 1 91.44 537 SER A CA 1
ATOM 4136 C C . SER A 1 537 ? -1.71 -19.297 -18.344 1 91.44 537 SER A C 1
ATOM 4138 O O . SER A 1 537 ? -1.939 -18.953 -17.188 1 91.44 537 SER A O 1
ATOM 4140 N N . GLY A 1 538 ? -0.991 -20.344 -18.609 1 90.38 538 GLY A N 1
ATOM 4141 C CA . GLY A 1 538 ? -0.6 -21.281 -17.578 1 90.38 538 GLY A CA 1
ATOM 4142 C C . GLY A 1 538 ? 0.635 -20.844 -16.812 1 90.38 538 GLY A C 1
ATOM 4143 O O . GLY A 1 538 ? 0.985 -21.438 -15.789 1 90.38 538 GLY A O 1
ATOM 4144 N N . LEU A 1 539 ? 1.292 -19.75 -17.328 1 93.19 539 LEU A N 1
ATOM 4145 C CA . LEU A 1 539 ? 2.521 -19.281 -16.703 1 93.19 539 LEU A CA 1
ATOM 4146 C C . LEU A 1 539 ? 2.482 -17.766 -16.516 1 93.19 539 LEU A C 1
ATOM 4148 O O . LEU A 1 539 ? 1.878 -17.047 -17.312 1 93.19 539 LEU A O 1
ATOM 4152 N N . TRP A 1 540 ? 3.145 -17.344 -15.492 1 95.75 540 TRP A N 1
ATOM 4153 C CA . TRP A 1 540 ? 3.434 -15.922 -15.375 1 95.75 540 TRP A CA 1
ATOM 4154 C C . TRP A 1 540 ? 4.449 -15.484 -16.422 1 95.75 540 TRP A C 1
ATOM 4156 O O . TRP A 1 540 ? 5.426 -16.188 -16.688 1 95.75 540 TRP A O 1
ATOM 4166 N N . PRO A 1 541 ? 4.242 -14.359 -17.047 1 96.94 541 PRO A N 1
ATOM 4167 C CA . PRO A 1 541 ? 5.184 -13.82 -18.031 1 96.94 541 PRO A CA 1
ATOM 4168 C C . PRO A 1 541 ? 6.395 -13.156 -17.391 1 96.94 541 PRO A C 1
ATOM 4170 O O . PRO A 1 541 ? 6.625 -11.961 -17.594 1 96.94 541 PRO A O 1
ATOM 4173 N N . GLY A 1 542 ? 7.148 -13.836 -16.719 1 97.5 542 GLY A N 1
ATOM 4174 C CA . GLY A 1 542 ? 8.328 -13.383 -16 1 97.5 542 GLY A CA 1
ATOM 4175 C C . GLY A 1 542 ? 8.836 -14.383 -14.977 1 97.5 542 GLY A C 1
ATOM 4176 O O . GLY A 1 542 ? 8.312 -15.5 -14.883 1 97.5 542 GLY A O 1
ATOM 4177 N N . SER A 1 543 ? 9.891 -14.008 -14.258 1 96.56 543 SER A N 1
ATOM 4178 C CA . SER A 1 543 ? 10.445 -14.883 -13.234 1 96.56 543 SER A CA 1
ATOM 4179 C C . SER A 1 543 ? 9.609 -14.852 -11.961 1 96.56 543 SER A C 1
ATOM 4181 O O . SER A 1 543 ? 8.727 -14.008 -11.812 1 96.56 543 SER A O 1
ATOM 4183 N N . MET A 1 544 ? 9.859 -15.789 -11.086 1 95.06 544 MET A N 1
ATOM 4184 C CA . MET A 1 544 ? 9.172 -15.812 -9.805 1 95.06 544 MET A CA 1
ATOM 4185 C C . MET A 1 544 ? 9.555 -14.594 -8.961 1 95.06 544 MET A C 1
ATOM 4187 O O . MET A 1 544 ? 8.711 -14.031 -8.258 1 95.06 544 MET A O 1
ATOM 4191 N N . ALA A 1 545 ? 10.852 -14.195 -9.062 1 95.19 545 ALA A N 1
ATOM 4192 C CA . ALA A 1 545 ? 11.281 -13 -8.344 1 95.19 545 ALA A CA 1
ATOM 4193 C C . ALA A 1 545 ? 10.539 -11.758 -8.844 1 95.19 545 ALA A C 1
ATOM 4195 O O . ALA A 1 545 ? 10.172 -10.883 -8.055 1 95.19 545 ALA A O 1
ATOM 4196 N N . HIS A 1 546 ? 10.359 -11.703 -10.133 1 96.81 546 HIS A N 1
ATOM 4197 C CA . HIS A 1 546 ? 9.57 -10.648 -10.766 1 96.81 546 HIS A CA 1
ATOM 4198 C C . HIS A 1 546 ? 8.148 -10.633 -10.219 1 96.81 546 HIS A C 1
ATOM 4200 O O . HIS A 1 546 ? 7.66 -9.586 -9.781 1 96.81 546 HIS A O 1
ATOM 4206 N N . LEU A 1 547 ? 7.516 -11.766 -10.141 1 96.31 547 LEU A N 1
ATOM 4207 C CA . LEU A 1 547 ? 6.141 -11.883 -9.672 1 96.31 547 LEU A CA 1
ATOM 4208 C C . LEU A 1 547 ? 6.047 -11.555 -8.188 1 96.31 547 LEU A C 1
ATOM 4210 O O . LEU A 1 547 ? 5.109 -10.875 -7.754 1 96.31 547 LEU A O 1
ATOM 4214 N N . ALA A 1 548 ? 7.012 -12.055 -7.453 1 94.88 548 ALA A N 1
ATOM 4215 C CA . ALA A 1 548 ? 7.012 -11.781 -6.016 1 94.88 548 ALA A CA 1
ATOM 4216 C C . ALA A 1 548 ? 7.086 -10.289 -5.742 1 94.88 548 ALA A C 1
ATOM 4218 O O . ALA A 1 548 ? 6.438 -9.781 -4.82 1 94.88 548 ALA A O 1
ATOM 4219 N N . THR A 1 549 ? 7.84 -9.555 -6.535 1 95.19 549 THR A N 1
ATOM 4220 C CA . THR A 1 549 ? 7.949 -8.102 -6.406 1 95.19 549 THR A CA 1
ATOM 4221 C C . THR A 1 549 ? 6.602 -7.43 -6.645 1 95.19 549 THR A C 1
ATOM 4223 O O . THR A 1 549 ? 6.199 -6.547 -5.883 1 95.19 549 THR A O 1
ATOM 4226 N N . ILE A 1 550 ? 5.887 -7.887 -7.602 1 96.31 550 ILE A N 1
ATOM 4227 C CA . ILE A 1 550 ? 4.594 -7.32 -7.973 1 96.31 550 ILE A CA 1
ATOM 4228 C C . ILE A 1 550 ? 3.574 -7.586 -6.871 1 96.31 550 ILE A C 1
ATOM 4230 O O . ILE A 1 550 ? 2.773 -6.715 -6.531 1 96.31 550 ILE A O 1
ATOM 4234 N N . ARG A 1 551 ? 3.633 -8.773 -6.254 1 95.62 551 ARG A N 1
ATOM 4235 C CA . ARG A 1 551 ? 2.639 -9.203 -5.273 1 95.62 551 ARG A CA 1
ATOM 4236 C C . ARG A 1 551 ? 2.846 -8.492 -3.939 1 95.62 551 ARG A C 1
ATOM 4238 O O . ARG A 1 551 ? 1.957 -8.5 -3.086 1 95.62 551 ARG A O 1
ATOM 4245 N N . ARG A 1 552 ? 3.959 -7.82 -3.715 1 92.56 552 ARG A N 1
ATOM 4246 C CA . ARG A 1 552 ? 4.246 -7.125 -2.467 1 92.56 552 ARG A CA 1
ATOM 4247 C C . ARG A 1 552 ? 3.568 -5.758 -2.432 1 92.56 552 ARG A C 1
ATOM 4249 O O . ARG A 1 552 ? 3.428 -5.156 -1.364 1 92.56 552 ARG A O 1
ATOM 4256 N N . ALA A 1 553 ? 3.166 -5.285 -3.547 1 89.06 553 ALA A N 1
ATOM 4257 C CA . ALA A 1 553 ? 2.611 -3.936 -3.623 1 89.06 553 ALA A CA 1
ATOM 4258 C C . ALA A 1 553 ? 1.347 -3.91 -4.477 1 89.06 553 ALA A C 1
ATOM 4260 O O . ALA A 1 553 ? 1.398 -3.58 -5.664 1 89.06 553 ALA A O 1
ATOM 4261 N N . PRO A 1 554 ? 0.202 -4.199 -3.846 1 94.31 554 PRO A N 1
ATOM 4262 C CA . PRO A 1 554 ? -1.017 -4.18 -4.66 1 94.31 554 PRO A CA 1
ATOM 4263 C C . PRO A 1 554 ? -1.244 -2.84 -5.352 1 94.31 554 PRO A C 1
ATOM 4265 O O . PRO A 1 554 ? -1.004 -1.784 -4.762 1 94.31 554 PRO A O 1
ATOM 4268 N N . ARG A 1 555 ? -1.597 -2.873 -6.602 1 97.62 555 ARG A N 1
ATOM 4269 C CA . ARG A 1 555 ? -1.924 -1.683 -7.379 1 97.62 555 ARG A CA 1
ATOM 4270 C C . ARG A 1 555 ? -3.41 -1.358 -7.285 1 97.62 555 ARG A C 1
ATOM 4272 O O . ARG A 1 555 ? -4.184 -1.694 -8.188 1 97.62 555 ARG A O 1
ATOM 4279 N N . TRP A 1 556 ? -3.732 -0.584 -6.281 1 98.44 556 TRP A N 1
ATOM 4280 C CA . TRP A 1 556 ? -5.125 -0.281 -5.98 1 98.44 556 TRP A CA 1
ATOM 4281 C C . TRP A 1 556 ? -5.77 0.517 -7.109 1 98.44 556 TRP A C 1
ATOM 4283 O O . TRP A 1 556 ? -6.98 0.446 -7.316 1 98.44 556 TRP A O 1
ATOM 4293 N N . GLU A 1 557 ? -4.953 1.255 -7.879 1 98.44 557 GLU A N 1
ATOM 4294 C CA . GLU A 1 557 ? -5.41 2.143 -8.945 1 98.44 557 GLU A CA 1
ATOM 4295 C C . GLU A 1 557 ? -6 1.352 -10.109 1 98.44 557 GLU A C 1
ATOM 4297 O O . GLU A 1 557 ? -6.691 1.912 -10.961 1 98.44 557 GLU A O 1
ATOM 4302 N N . ASP A 1 558 ? -5.75 0.077 -10.125 1 98.56 558 ASP A N 1
ATOM 4303 C CA . ASP A 1 558 ? -6.18 -0.743 -11.258 1 98.56 558 ASP A CA 1
ATOM 4304 C C . ASP A 1 558 ? -7.555 -1.354 -11 1 98.56 558 ASP A C 1
ATOM 4306 O O . ASP A 1 558 ? -8.102 -2.051 -11.859 1 98.56 558 ASP A O 1
ATOM 4310 N N . TYR A 1 559 ? -8.133 -1.103 -9.875 1 98.5 559 TYR A N 1
ATOM 4311 C CA . TYR A 1 559 ? -9.414 -1.68 -9.492 1 98.5 559 TYR A CA 1
ATOM 4312 C C . TYR A 1 559 ? -10.508 -0.614 -9.461 1 98.5 559 TYR A C 1
ATOM 4314 O O . TYR A 1 559 ? -10.211 0.584 -9.461 1 98.5 559 TYR A O 1
ATOM 4322 N N . GLU A 1 560 ? -11.656 -1.053 -9.477 1 97.94 560 GLU A N 1
ATOM 4323 C CA . GLU A 1 560 ? -12.867 -0.266 -9.258 1 97.94 560 GLU A CA 1
ATOM 4324 C C . GLU A 1 560 ? -13.562 -0.67 -7.957 1 97.94 560 GLU A C 1
ATOM 4326 O O . GLU A 1 560 ? -13.477 -1.827 -7.539 1 97.94 560 GLU A O 1
ATOM 4331 N N . TYR A 1 561 ? -14.25 0.324 -7.383 1 97.94 561 TYR A N 1
ATOM 4332 C CA . TYR A 1 561 ? -14.703 0.105 -6.012 1 97.94 561 TYR A CA 1
ATOM 4333 C C . TYR A 1 561 ? -16.125 0.596 -5.824 1 97.94 561 TYR A C 1
ATOM 4335 O O . TYR A 1 561 ? -16.562 1.533 -6.5 1 97.94 561 TYR A O 1
ATOM 4343 N N . THR A 1 562 ? -16.859 -0.009 -4.988 1 97.62 562 THR A N 1
ATOM 4344 C CA . THR A 1 562 ? -18 0.553 -4.285 1 97.62 562 THR A CA 1
ATOM 4345 C C . THR A 1 562 ? -17.812 0.453 -2.773 1 97.62 562 THR A C 1
ATOM 4347 O O . THR A 1 562 ? -17.016 -0.36 -2.297 1 97.62 562 THR A O 1
ATOM 4350 N N . TYR A 1 563 ? -18.516 1.26 -2.025 1 97.56 563 TYR A N 1
ATOM 4351 C CA . TYR A 1 563 ? -18.203 1.38 -0.603 1 97.56 563 TYR A CA 1
ATOM 4352 C C . TYR A 1 563 ? -19.469 1.194 0.239 1 97.56 563 TYR A C 1
ATOM 4354 O O . TYR A 1 563 ? -20.578 1.376 -0.252 1 97.56 563 TYR A O 1
ATOM 4362 N N . LEU A 1 564 ? -19.219 0.814 1.46 1 97.19 564 LEU A N 1
ATOM 4363 C CA . LEU A 1 564 ? -20.266 0.819 2.475 1 97.19 564 LEU A CA 1
ATOM 4364 C C . LEU A 1 564 ? -20.516 2.23 2.992 1 97.19 564 LEU A C 1
ATOM 4366 O O . LEU A 1 564 ? -19.656 3.1 2.883 1 97.19 564 LEU A O 1
ATOM 4370 N N . GLY A 1 565 ? -21.672 2.385 3.576 1 94.38 565 GLY A N 1
ATOM 4371 C CA . GLY A 1 565 ? -22.016 3.672 4.16 1 94.38 565 GLY A CA 1
ATOM 4372 C C . GLY A 1 565 ? -23.344 4.215 3.664 1 94.38 565 GLY A C 1
ATOM 4373 O O . GLY A 1 565 ? -23.938 3.662 2.738 1 94.38 565 GLY A O 1
ATOM 4374 N N . PRO A 1 566 ? -23.766 5.316 4.23 1 94.38 566 PRO A N 1
ATOM 4375 C CA . PRO A 1 566 ? -25.047 5.902 3.84 1 94.38 566 PRO A CA 1
ATOM 4376 C C . PRO A 1 566 ? -25.016 6.52 2.443 1 94.38 566 PRO A C 1
ATOM 4378 O O . PRO A 1 566 ? -24.047 7.203 2.092 1 94.38 566 PRO A O 1
ATOM 4381 N N . ALA A 1 567 ? -26.016 6.23 1.674 1 92.31 567 ALA A N 1
ATOM 4382 C CA . ALA A 1 567 ? -26.156 6.867 0.367 1 92.31 567 ALA A CA 1
ATOM 4383 C C . ALA A 1 567 ? -26.812 8.242 0.494 1 92.31 567 ALA A C 1
ATOM 4385 O O . ALA A 1 567 ? -27.656 8.453 1.366 1 92.31 567 ALA A O 1
ATOM 4386 N N . ASP A 1 568 ? -26.391 9.078 -0.3 1 89.12 568 ASP A N 1
ATOM 4387 C CA . ASP A 1 568 ? -27.047 10.383 -0.316 1 89.12 568 ASP A CA 1
ATOM 4388 C C . ASP A 1 568 ? -28.344 10.328 -1.132 1 89.12 568 ASP A C 1
ATOM 4390 O O . ASP A 1 568 ? -28.828 9.242 -1.471 1 89.12 568 ASP A O 1
ATOM 4394 N N . GLU A 1 569 ? -28.922 11.469 -1.391 1 85.06 569 GLU A N 1
ATOM 4395 C CA . GLU A 1 569 ? -30.219 11.555 -2.061 1 85.06 569 GLU A CA 1
ATOM 4396 C C . GLU A 1 569 ? -30.141 11.023 -3.49 1 85.06 569 GLU A C 1
ATOM 4398 O O . GLU A 1 569 ? -31.125 10.555 -4.043 1 85.06 569 GLU A O 1
ATOM 4403 N N . THR A 1 570 ? -28.922 11 -4.07 1 85.81 570 THR A N 1
ATOM 4404 C CA . THR A 1 570 ? -28.719 10.531 -5.438 1 85.81 570 THR A CA 1
ATOM 4405 C C . THR A 1 570 ? -28.359 9.047 -5.453 1 85.81 570 THR A C 1
ATOM 4407 O O . THR A 1 570 ? -28.219 8.453 -6.52 1 85.81 570 THR A O 1
ATOM 4410 N N . GLY A 1 571 ? -28.219 8.516 -4.297 1 88.06 571 GLY A N 1
ATOM 4411 C CA . GLY A 1 571 ? -27.828 7.113 -4.199 1 88.06 571 GLY A CA 1
ATOM 4412 C C . GLY A 1 571 ? -26.328 6.91 -4.145 1 88.06 571 GLY A C 1
ATOM 4413 O O . GLY A 1 571 ? -25.859 5.777 -4.02 1 88.06 571 GLY A O 1
ATOM 4414 N N . SER A 1 572 ? -25.594 7.973 -4.164 1 90.81 572 SER A N 1
ATOM 4415 C CA . SER A 1 572 ? -24.125 7.898 -4.145 1 90.81 572 SER A CA 1
ATOM 4416 C C . SER A 1 572 ? -23.609 7.758 -2.721 1 90.81 572 SER A C 1
ATOM 4418 O O . SER A 1 572 ? -24.125 8.375 -1.795 1 90.81 572 SER A O 1
ATOM 4420 N N . VAL A 1 573 ? -22.656 6.914 -2.584 1 95.38 573 VAL A N 1
ATOM 4421 C CA . VAL A 1 573 ? -22.031 6.672 -1.286 1 95.38 573 VAL A CA 1
ATOM 4422 C C . VAL A 1 573 ? -20.656 7.352 -1.234 1 95.38 573 VAL A C 1
ATOM 4424 O O . VAL A 1 573 ? -19.844 7.184 -2.141 1 95.38 573 VAL A O 1
ATOM 4427 N N . ASN A 1 574 ? -20.469 8.172 -0.215 1 96.81 574 ASN A N 1
ATOM 4428 C CA . ASN A 1 574 ? -19.172 8.812 -0.013 1 96.81 574 ASN A CA 1
ATOM 4429 C C . ASN A 1 574 ? -18.094 7.801 0.352 1 96.81 574 ASN A C 1
ATOM 4431 O O . ASN A 1 574 ? -18.25 7.043 1.311 1 96.81 574 ASN A O 1
ATOM 4435 N N . ARG A 1 575 ? -17 7.801 -0.352 1 97.5 575 ARG A N 1
ATOM 4436 C CA . ARG A 1 575 ? -15.992 6.754 -0.249 1 97.5 575 ARG A CA 1
ATOM 4437 C C . ARG A 1 575 ? -15.297 6.797 1.105 1 97.5 575 ARG A C 1
ATOM 4439 O O . ARG A 1 575 ? -14.656 5.824 1.512 1 97.5 575 ARG A O 1
ATOM 4446 N N . PHE A 1 576 ? -15.422 7.91 1.876 1 97.69 576 PHE A N 1
ATOM 4447 C CA . PHE A 1 576 ? -14.664 8.07 3.111 1 97.69 576 PHE A CA 1
ATOM 4448 C C . PHE A 1 576 ? -15.57 7.914 4.328 1 97.69 576 PHE A C 1
ATOM 4450 O O . PHE A 1 576 ? -15.086 7.727 5.445 1 97.69 576 PHE A O 1
ATOM 4457 N N . ALA A 1 577 ? -16.859 8.023 4.145 1 97.56 577 ALA A N 1
ATOM 4458 C CA . ALA A 1 577 ? -17.797 8.125 5.27 1 97.56 577 ALA A CA 1
ATOM 4459 C C . ALA A 1 577 ? -17.641 6.93 6.211 1 97.56 577 ALA A C 1
ATOM 4461 O O . ALA A 1 577 ? -17.5 7.102 7.422 1 97.56 577 ALA A O 1
ATOM 4462 N N . TRP A 1 578 ? -17.672 5.727 5.66 1 98.12 578 TRP A N 1
ATOM 4463 C CA . TRP A 1 578 ? -17.547 4.531 6.484 1 98.12 578 TRP A CA 1
ATOM 4464 C C . TRP A 1 578 ? -16.125 4.379 7.012 1 98.12 578 TRP A C 1
ATOM 4466 O O . TRP A 1 578 ? -15.922 4.051 8.18 1 98.12 578 TRP A O 1
ATOM 4476 N N . TYR A 1 579 ? -15.164 4.609 6.238 1 98.06 579 TYR A N 1
ATOM 4477 C CA . TYR A 1 579 ? -13.758 4.391 6.551 1 98.06 579 TYR A CA 1
ATOM 4478 C C . TYR A 1 579 ? -13.273 5.379 7.605 1 98.06 579 TYR A C 1
ATOM 4480 O O . TYR A 1 579 ? -12.781 4.977 8.664 1 98.06 579 TYR A O 1
ATOM 4488 N N . PHE A 1 580 ? -13.438 6.703 7.383 1 98.06 580 PHE A N 1
ATOM 4489 C CA . PHE A 1 580 ? -12.922 7.73 8.281 1 98.06 580 PHE A CA 1
ATOM 4490 C C . PHE A 1 580 ? -13.727 7.777 9.57 1 98.06 580 PHE A C 1
ATOM 4492 O O . PHE A 1 580 ? -13.211 8.18 10.617 1 98.06 580 PHE A O 1
ATOM 4499 N N . GLY A 1 581 ? -14.984 7.352 9.492 1 97.81 581 GLY A N 1
ATOM 4500 C CA . GLY A 1 581 ? -15.828 7.238 10.672 1 97.81 581 GLY A CA 1
ATOM 4501 C C . GLY A 1 581 ? -16 8.555 11.406 1 97.81 581 GLY A C 1
ATOM 4502 O O . GLY A 1 581 ? -16.297 9.578 10.797 1 97.81 581 GLY A O 1
ATOM 4503 N N . ASN A 1 582 ? -15.859 8.516 12.703 1 97.06 582 ASN A N 1
ATOM 4504 C CA . ASN A 1 582 ? -16.156 9.664 13.555 1 97.06 582 ASN A CA 1
ATOM 4505 C C . ASN A 1 582 ? -14.914 10.5 13.836 1 97.06 582 ASN A C 1
ATOM 4507 O O . ASN A 1 582 ? -14.914 11.336 14.742 1 97.06 582 ASN A O 1
ATOM 4511 N N . GLY A 1 583 ? -13.789 10.172 13.133 1 97.25 583 GLY A N 1
ATOM 4512 C CA . GLY A 1 583 ? -12.586 10.984 13.234 1 97.25 583 GLY A CA 1
ATOM 4513 C C . GLY A 1 583 ? -11.672 10.555 14.367 1 97.25 583 GLY A C 1
ATOM 4514 O O . GLY A 1 583 ? -10.695 11.234 14.68 1 97.25 583 GLY A O 1
ATOM 4515 N N . TRP A 1 584 ? -12.023 9.352 15.016 1 96.62 584 TRP A N 1
ATOM 4516 C CA . TRP A 1 584 ? -11.281 8.836 16.156 1 96.62 584 TRP A CA 1
ATOM 4517 C C . TRP A 1 584 ? -10.672 7.473 15.844 1 96.62 584 TRP A C 1
ATOM 4519 O O . TRP A 1 584 ? -11.086 6.812 14.891 1 96.62 584 TRP A O 1
ATOM 4529 N N . THR A 1 585 ? -9.664 7.133 16.625 1 96.56 585 THR A N 1
ATOM 4530 C CA . THR A 1 585 ? -9.297 5.727 16.766 1 96.56 585 THR A CA 1
ATOM 4531 C C . THR A 1 585 ? -9.883 5.141 18.047 1 96.56 585 THR A C 1
ATOM 4533 O O . THR A 1 585 ? -10.039 5.848 19.047 1 96.56 585 THR A O 1
ATOM 4536 N N . ARG A 1 586 ? -10.156 3.885 18.016 1 96.31 586 ARG A N 1
ATOM 4537 C CA . ARG A 1 586 ? -10.594 3.203 19.219 1 96.31 586 ARG A CA 1
ATOM 4538 C C . ARG A 1 586 ? -9.516 3.277 20.312 1 96.31 586 ARG A C 1
ATOM 4540 O O . ARG A 1 586 ? -9.828 3.41 21.484 1 96.31 586 ARG A O 1
ATOM 4547 N N . LYS A 1 587 ? -8.328 3.217 19.938 1 94.25 587 LYS A N 1
ATOM 4548 C CA . LYS A 1 587 ? -7.191 3.262 20.844 1 94.25 587 LYS A CA 1
ATOM 4549 C C . LYS A 1 587 ? -7.234 4.516 21.719 1 94.25 587 LYS A C 1
ATOM 4551 O O . LYS A 1 587 ? -6.836 4.48 22.891 1 94.25 587 LYS A O 1
ATOM 4556 N N . GLU A 1 588 ? -7.637 5.605 21.203 1 94.06 588 GLU A N 1
ATOM 4557 C CA . GLU A 1 588 ? -7.672 6.883 21.922 1 94.06 588 GLU A CA 1
ATOM 4558 C C . GLU A 1 588 ? -8.688 6.855 23.047 1 94.06 588 GLU A C 1
ATOM 4560 O O . GLU A 1 588 ? -8.633 7.691 23.953 1 94.06 588 GLU A O 1
ATOM 4565 N N . THR A 1 589 ? -9.594 5.953 22.938 1 92.31 589 THR A N 1
ATOM 4566 C CA . THR A 1 589 ? -10.633 5.891 23.953 1 92.31 589 THR A CA 1
ATOM 4567 C C . THR A 1 589 ? -10.164 5.059 25.141 1 92.31 589 THR A C 1
ATOM 4569 O O . THR A 1 589 ? -10.82 5.031 26.188 1 92.31 589 THR A O 1
ATOM 4572 N N . ASP A 1 590 ? -9.031 4.414 25 1 91.5 590 ASP A N 1
ATOM 4573 C CA . ASP A 1 590 ? -8.414 3.641 26.078 1 91.5 590 ASP A CA 1
ATOM 4574 C C . ASP A 1 590 ? -7.316 4.445 26.766 1 91.5 590 ASP A C 1
ATOM 4576 O O .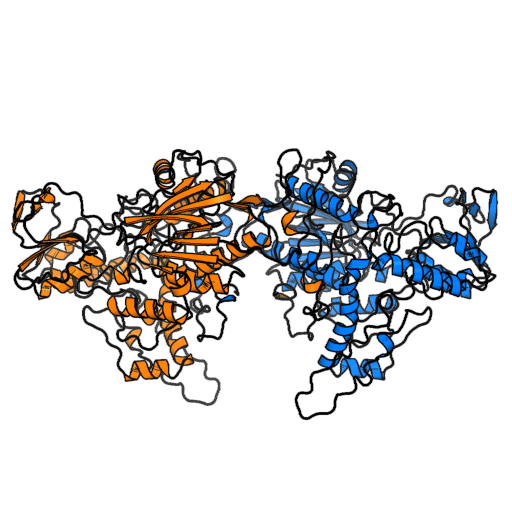 ASP A 1 590 ? -6.238 4.652 26.203 1 91.5 590 ASP A O 1
ATOM 4580 N N . PRO A 1 591 ? -7.551 4.785 27.969 1 87 591 PRO A N 1
ATOM 4581 C CA . PRO A 1 591 ? -6.555 5.598 28.672 1 87 591 PRO A CA 1
ATOM 4582 C C . PRO A 1 591 ? -5.23 4.863 28.875 1 87 591 PRO A C 1
ATOM 4584 O O . PRO A 1 591 ? -4.191 5.5 29.078 1 87 591 PRO A O 1
ATOM 4587 N N . ALA A 1 592 ? -5.273 3.582 28.766 1 89.44 592 ALA A N 1
ATOM 4588 C CA . ALA A 1 592 ? -4.07 2.781 29 1 89.44 592 ALA A CA 1
ATOM 4589 C C . ALA A 1 592 ? -3.305 2.557 27.703 1 89.44 592 ALA A C 1
ATOM 4591 O O . ALA A 1 592 ? -2.17 2.07 27.719 1 89.44 592 ALA A O 1
ATOM 4592 N N . ALA A 1 593 ? -3.893 3.002 26.609 1 91.56 593 ALA A N 1
ATOM 4593 C CA . ALA A 1 593 ? -3.266 2.73 25.328 1 91.56 593 ALA A CA 1
ATOM 4594 C C . ALA A 1 593 ? -2.043 3.619 25.109 1 91.56 593 ALA A C 1
ATOM 4596 O O . ALA A 1 593 ? -2.049 4.797 25.484 1 91.56 593 ALA A O 1
ATOM 4597 N N . ASP A 1 594 ? -0.996 3.064 24.547 1 92.62 594 ASP A N 1
ATOM 4598 C CA . ASP A 1 594 ? 0.195 3.822 24.172 1 92.62 594 ASP A CA 1
ATOM 4599 C C . ASP A 1 594 ? -0 4.527 22.828 1 92.62 594 ASP A C 1
ATOM 4601 O O . ASP A 1 594 ? 0.283 3.957 21.781 1 92.62 594 ASP A O 1
ATOM 4605 N N . LEU A 1 595 ? -0.329 5.777 22.828 1 93.12 595 LEU A N 1
ATOM 4606 C CA . LEU A 1 595 ? -0.582 6.559 21.625 1 93.12 595 LEU A CA 1
ATOM 4607 C C . LEU A 1 595 ? 0.703 7.203 21.109 1 93.12 595 LEU A C 1
ATOM 4609 O O . LEU A 1 595 ? 0.703 7.852 20.062 1 93.12 595 LEU A O 1
ATOM 4613 N N . VAL A 1 596 ? 1.849 7.039 21.828 1 95.19 596 VAL A N 1
ATOM 4614 C CA . VAL A 1 596 ? 3.104 7.68 21.453 1 95.19 596 VAL A CA 1
ATOM 4615 C C . VAL A 1 596 ? 4.176 6.617 21.219 1 95.19 596 VAL A C 1
ATOM 4617 O O . VAL A 1 596 ? 5.352 6.832 21.531 1 95.19 596 VAL A O 1
ATOM 4620 N N . SER A 1 597 ? 3.744 5.457 20.719 1 92.5 597 SER A N 1
ATOM 4621 C CA . SER A 1 597 ? 4.645 4.332 20.484 1 92.5 597 SER A CA 1
ATOM 4622 C C . SER A 1 597 ? 5.68 4.668 19.406 1 92.5 597 SER A C 1
ATOM 4624 O O . SER A 1 597 ? 6.668 3.949 19.25 1 92.5 597 SER A O 1
ATOM 4626 N N . TYR A 1 598 ? 5.531 5.754 18.688 1 93.56 598 TYR A N 1
ATOM 4627 C CA . TYR A 1 598 ? 6.453 6.168 17.625 1 93.56 598 TYR A CA 1
ATOM 4628 C C . TYR A 1 598 ? 7.727 6.762 18.219 1 93.56 598 TYR A C 1
ATOM 4630 O O . TYR A 1 598 ? 8.711 6.961 17.516 1 93.56 598 TYR A O 1
ATOM 4638 N N . LEU A 1 599 ? 7.707 7.105 19.5 1 96.12 599 LEU A N 1
ATOM 4639 C CA . LEU A 1 599 ? 8.898 7.625 20.172 1 96.12 599 LEU A CA 1
ATOM 4640 C C . LEU A 1 599 ? 9.844 6.492 20.547 1 96.12 599 LEU A C 1
ATOM 4642 O O . LEU A 1 599 ? 9.438 5.535 21.219 1 96.12 599 LEU A O 1
ATOM 4646 N N . HIS A 1 600 ? 11.062 6.648 20.094 1 94.81 600 HIS A N 1
ATOM 4647 C CA . HIS A 1 600 ? 12.102 5.656 20.344 1 94.81 600 HIS A CA 1
ATOM 4648 C C . HIS A 1 600 ? 13.391 6.312 20.812 1 94.81 600 HIS A C 1
ATOM 4650 O O . HIS A 1 600 ? 13.555 7.531 20.688 1 94.81 600 HIS A O 1
ATOM 4656 N N . ILE A 1 601 ? 14.203 5.402 21.391 1 94.88 601 ILE A N 1
ATOM 4657 C CA . ILE A 1 601 ? 15.578 5.848 21.578 1 94.88 601 ILE A CA 1
ATOM 4658 C C . ILE A 1 601 ? 16.219 6.137 20.219 1 94.88 601 ILE A C 1
ATOM 4660 O O . ILE A 1 601 ? 16.125 5.328 19.297 1 94.88 601 ILE A O 1
ATOM 4664 N N . PRO A 1 602 ? 16.797 7.316 20.125 1 90.62 602 PRO A N 1
ATOM 4665 C CA . PRO A 1 602 ? 17.391 7.664 18.844 1 90.62 602 PRO A CA 1
ATOM 4666 C C . PRO A 1 602 ? 18.312 6.57 18.297 1 90.62 602 PRO A C 1
ATOM 4668 O O . PRO A 1 602 ? 19.062 5.969 19.062 1 90.62 602 PRO A O 1
ATOM 4671 N N . GLY A 1 603 ? 18.172 6.297 17.047 1 89.69 603 GLY A N 1
ATOM 4672 C CA . GLY A 1 603 ? 19.047 5.324 16.391 1 89.69 603 GLY A CA 1
ATOM 4673 C C . GLY A 1 603 ? 18.453 3.922 16.391 1 89.69 603 GLY A C 1
ATOM 4674 O O . GLY A 1 603 ? 18.906 3.055 15.641 1 89.69 603 GLY A O 1
ATOM 4675 N N . THR A 1 604 ? 17.5 3.654 17.25 1 92.12 604 THR A N 1
ATOM 4676 C CA . THR A 1 604 ? 16.906 2.324 17.297 1 92.12 604 THR A CA 1
ATOM 4677 C C . THR A 1 604 ? 16.125 2.025 16.031 1 92.12 604 THR A C 1
ATOM 4679 O O . THR A 1 604 ? 16.094 0.886 15.562 1 92.12 604 THR A O 1
ATOM 4682 N N . VAL A 1 605 ? 15.484 2.977 15.438 1 91.25 605 VAL A N 1
ATOM 4683 C CA . VAL A 1 605 ? 14.781 2.844 14.172 1 91.25 605 VAL A CA 1
ATOM 4684 C C . VAL A 1 605 ? 15.5 3.652 13.094 1 91.25 605 VAL A C 1
ATOM 4686 O O . VAL A 1 605 ? 15.633 4.871 13.211 1 91.25 605 VAL A O 1
ATOM 4689 N N . PRO A 1 606 ? 15.938 2.951 12.109 1 94 606 PRO A N 1
ATOM 4690 C CA . PRO A 1 606 ? 16.578 3.707 11.023 1 94 606 PRO A CA 1
ATOM 4691 C C . PRO A 1 606 ? 15.617 4.695 10.359 1 94 606 PRO A C 1
ATOM 4693 O O . PRO A 1 606 ? 14.422 4.422 10.242 1 94 606 PRO A O 1
ATOM 4696 N N . LEU A 1 607 ? 16.156 5.855 9.898 1 95.25 607 LEU A N 1
ATOM 4697 C CA . LEU A 1 607 ? 15.344 6.891 9.258 1 95.25 607 LEU A CA 1
ATOM 4698 C C . LEU A 1 607 ? 14.555 6.316 8.086 1 95.25 607 LEU A C 1
ATOM 4700 O O . LEU A 1 607 ? 13.414 6.715 7.844 1 95.25 607 LEU A O 1
ATOM 4704 N N . LYS A 1 608 ? 15.109 5.367 7.391 1 94.75 608 LYS A N 1
ATOM 4705 C CA . LYS A 1 608 ? 14.469 4.766 6.23 1 94.75 608 LYS A CA 1
ATOM 4706 C C . LYS A 1 608 ? 13.172 4.062 6.621 1 94.75 608 LYS A C 1
ATOM 4708 O O . LYS A 1 608 ? 12.25 3.949 5.809 1 94.75 608 LYS A O 1
ATOM 4713 N N . ASP A 1 609 ? 13.062 3.637 7.891 1 92.69 609 ASP A N 1
ATOM 4714 C CA . ASP A 1 609 ? 11.93 2.84 8.336 1 92.69 609 ASP A CA 1
ATOM 4715 C C . ASP A 1 609 ? 11.016 3.654 9.25 1 92.69 609 ASP A C 1
ATOM 4717 O O . ASP A 1 609 ? 9.953 3.178 9.656 1 92.69 609 ASP A O 1
ATOM 4721 N N . LEU A 1 610 ? 11.438 4.863 9.547 1 93.31 610 LEU A N 1
ATOM 4722 C CA . LEU A 1 610 ? 10.703 5.684 10.5 1 93.31 610 LEU A CA 1
ATOM 4723 C C . LEU A 1 610 ? 9.273 5.918 10.023 1 93.31 610 LEU A C 1
ATOM 4725 O O . LEU A 1 610 ? 9.047 6.289 8.867 1 93.31 610 LEU A O 1
ATOM 4729 N N . HIS A 1 611 ? 8.211 5.602 10.852 1 91.69 611 HIS A N 1
ATOM 4730 C CA . HIS A 1 611 ? 6.781 5.816 10.672 1 91.69 611 HIS A CA 1
ATOM 4731 C C . HIS A 1 611 ? 6.207 4.883 9.617 1 91.69 611 HIS A C 1
ATOM 4733 O O . HIS A 1 611 ? 5.09 5.086 9.141 1 91.69 611 HIS A O 1
ATOM 4739 N N . ASP A 1 612 ? 6.934 3.916 9.055 1 80.5 612 ASP A N 1
ATOM 4740 C CA . ASP A 1 612 ? 6.434 2.947 8.086 1 80.5 612 ASP A CA 1
ATOM 4741 C C . ASP A 1 612 ? 5.828 1.731 8.789 1 80.5 612 ASP A C 1
ATOM 4743 O O . ASP A 1 612 ? 4.988 1.036 8.211 1 80.5 612 ASP A O 1
ATOM 4747 N N . VAL A 1 613 ? 6.512 1.381 9.922 1 60.12 613 VAL A N 1
ATOM 4748 C CA . VAL A 1 613 ? 6.082 0.141 10.562 1 60.12 613 VAL A CA 1
ATOM 4749 C C . VAL A 1 613 ? 5.078 0.45 11.664 1 60.12 613 VAL A C 1
ATOM 4751 O O . VAL A 1 613 ? 5.156 1.501 12.312 1 60.12 613 VAL A O 1
ATOM 4754 N N . GLU A 1 614 ? 3.807 -0.175 11.586 1 50.75 614 GLU A N 1
ATOM 4755 C CA . GLU A 1 614 ? 2.793 -0.076 12.633 1 50.75 614 GLU A CA 1
ATOM 4756 C C . GLU A 1 614 ? 3.385 -0.393 14 1 50.75 614 GLU A C 1
ATOM 4758 O O . GLU A 1 614 ? 4.305 -1.204 14.117 1 50.75 614 GLU A O 1
ATOM 4763 N N . MET B 1 1 ? -20.125 -0.081 -12.609 1 42.41 1 MET B N 1
ATOM 4764 C CA . MET B 1 1 ? -19.516 -1.3 -12.078 1 42.41 1 MET B CA 1
ATOM 4765 C C . MET B 1 1 ? -19.391 -2.359 -13.172 1 42.41 1 MET B C 1
ATOM 4767 O O . MET B 1 1 ? -20.016 -2.25 -14.227 1 42.41 1 MET B O 1
ATOM 4771 N N . GLY B 1 2 ? -18.5 -3.318 -13.117 1 50.66 2 GLY B N 1
ATOM 4772 C CA . GLY B 1 2 ? -17.859 -4.184 -14.102 1 50.66 2 GLY B CA 1
ATOM 4773 C C . GLY B 1 2 ? -18.859 -5.016 -14.883 1 50.66 2 GLY B C 1
ATOM 4774 O O . GLY B 1 2 ? -19.391 -5.996 -14.375 1 50.66 2 GLY B O 1
ATOM 4775 N N . SER B 1 3 ? -19.469 -4.328 -15.773 1 62.25 3 SER B N 1
ATOM 4776 C CA . SER B 1 3 ? -20.312 -5.117 -16.656 1 62.25 3 SER B CA 1
ATOM 4777 C C . SER B 1 3 ? -19.547 -6.305 -17.234 1 62.25 3 SER B C 1
ATOM 4779 O O . SER B 1 3 ? -18.344 -6.223 -17.469 1 62.25 3 SER B O 1
ATOM 4781 N N . VAL B 1 4 ? -20.172 -7.469 -17.078 1 68.31 4 VAL B N 1
ATOM 4782 C CA . VAL B 1 4 ? -19.641 -8.672 -17.703 1 68.31 4 VAL B CA 1
ATOM 4783 C C . VAL B 1 4 ? -19.562 -8.469 -19.219 1 68.31 4 VAL B C 1
ATOM 4785 O O . VAL B 1 4 ? -20.578 -8.258 -19.875 1 68.31 4 VAL B O 1
ATOM 4788 N N . ASP B 1 5 ? -18.453 -7.816 -19.75 1 66.25 5 ASP B N 1
ATOM 4789 C CA . ASP B 1 5 ? -18.219 -7.621 -21.172 1 66.25 5 ASP B CA 1
ATOM 4790 C C . ASP B 1 5 ? -17.516 -8.828 -21.797 1 66.25 5 ASP B C 1
ATOM 4792 O O . ASP B 1 5 ? -16.422 -9.195 -21.359 1 66.25 5 ASP B O 1
ATOM 4796 N N . SER B 1 6 ? -18.203 -9.547 -22.609 1 59.53 6 SER B N 1
ATOM 4797 C CA . SER B 1 6 ? -17.703 -10.773 -23.219 1 59.53 6 SER B CA 1
ATOM 4798 C C . SER B 1 6 ? -17.156 -10.508 -24.625 1 59.53 6 SER B C 1
ATOM 4800 O O . SER B 1 6 ? -17.078 -11.422 -25.438 1 59.53 6 SER B O 1
ATOM 4802 N N . THR B 1 7 ? -16.875 -9.227 -24.922 1 62.66 7 THR B N 1
ATOM 4803 C CA . THR B 1 7 ? -16.406 -8.984 -26.281 1 62.66 7 THR B CA 1
ATOM 4804 C C . THR B 1 7 ? -14.898 -9.188 -26.375 1 62.66 7 THR B C 1
ATOM 4806 O O . THR B 1 7 ? -14.148 -8.766 -25.5 1 62.66 7 THR B O 1
ATOM 4809 N N . ALA B 1 8 ? -14.508 -10.047 -27.344 1 66.69 8 ALA B N 1
ATOM 4810 C CA . ALA B 1 8 ? -13.086 -10.211 -27.641 1 66.69 8 ALA B CA 1
ATOM 4811 C C . ALA B 1 8 ? -12.453 -8.891 -28.062 1 66.69 8 ALA B C 1
ATOM 4813 O O . ALA B 1 8 ? -12.945 -8.234 -28.984 1 66.69 8 ALA B O 1
ATOM 4814 N N . THR B 1 9 ? -11.617 -8.266 -27.234 1 68.31 9 THR B N 1
ATOM 4815 C CA . THR B 1 9 ? -10.891 -7.051 -27.594 1 68.31 9 THR B CA 1
ATOM 4816 C C . THR B 1 9 ? -9.477 -7.391 -28.078 1 68.31 9 THR B C 1
ATOM 4818 O O . THR B 1 9 ? -8.734 -8.094 -27.391 1 68.31 9 THR B O 1
ATOM 4821 N N . PRO B 1 10 ? -9.195 -7.059 -29.375 1 68.31 10 PRO B N 1
ATOM 4822 C CA . PRO B 1 10 ? -7.82 -7.293 -29.828 1 68.31 10 PRO B CA 1
ATOM 4823 C C . PRO B 1 10 ? -6.781 -6.664 -28.906 1 68.31 10 PRO B C 1
ATOM 4825 O O . PRO B 1 10 ? -6.969 -5.543 -28.422 1 68.31 10 PRO B O 1
ATOM 4828 N N . LEU B 1 11 ? -5.828 -7.566 -28.516 1 74.88 11 LEU B N 1
ATOM 4829 C CA . LEU B 1 11 ? -4.75 -7.043 -27.688 1 74.88 11 LEU B CA 1
ATOM 4830 C C . LEU B 1 11 ? -3.82 -6.148 -28.5 1 74.88 11 LEU B C 1
ATOM 4832 O O . LEU B 1 11 ? -3.473 -6.473 -29.641 1 74.88 11 LEU B O 1
ATOM 4836 N N . GLY B 1 12 ? -3.758 -4.859 -28.219 1 67.88 12 GLY B N 1
ATOM 4837 C CA . GLY B 1 12 ? -2.826 -3.98 -28.906 1 67.88 12 GLY B CA 1
ATOM 4838 C C . GLY B 1 12 ? -1.379 -4.418 -28.766 1 67.88 12 GLY B C 1
ATOM 4839 O O . GLY B 1 12 ? -1.051 -5.227 -27.906 1 67.88 12 GLY B O 1
ATOM 4840 N N . GLY B 1 13 ? -0.517 -4.027 -29.734 1 82.25 13 GLY B N 1
ATOM 4841 C CA . GLY B 1 13 ? 0.913 -4.281 -29.672 1 82.25 13 GLY B CA 1
ATOM 4842 C C . GLY B 1 13 ? 1.594 -3.539 -28.531 1 82.25 13 GLY B C 1
ATOM 4843 O O . GLY B 1 13 ? 1.237 -2.398 -28.234 1 82.25 13 GLY B O 1
ATOM 4844 N N . VAL B 1 14 ? 2.371 -4.219 -27.703 1 91.94 14 VAL B N 1
ATOM 4845 C CA . VAL B 1 14 ? 3.172 -3.631 -26.641 1 91.94 14 VAL B CA 1
ATOM 4846 C C . VAL B 1 14 ? 4.656 -3.84 -26.938 1 91.94 14 VAL B C 1
ATOM 4848 O O . VAL B 1 14 ? 5.07 -4.938 -27.312 1 91.94 14 VAL B O 1
ATOM 4851 N N . GLN B 1 15 ? 5.352 -2.752 -26.922 1 93.94 15 GLN B N 1
ATOM 4852 C CA . GLN B 1 15 ? 6.805 -2.865 -26.984 1 93.94 15 GLN B CA 1
ATOM 4853 C C . GLN B 1 15 ? 7.402 -3.088 -25.594 1 93.94 15 GLN B C 1
ATOM 4855 O O . GLN B 1 15 ? 7.16 -2.303 -24.672 1 93.94 15 GLN B O 1
ATOM 4860 N N . LEU B 1 16 ? 8.148 -4.125 -25.469 1 95.81 16 LEU B N 1
ATOM 4861 C CA . LEU B 1 16 ? 8.773 -4.418 -24.188 1 95.81 16 LEU B CA 1
ATOM 4862 C C . LEU B 1 16 ? 9.891 -3.426 -23.891 1 95.81 16 LEU B C 1
ATOM 4864 O O . LEU B 1 16 ? 10.617 -3.006 -24.797 1 95.81 16 LEU B O 1
ATOM 4868 N N . VAL B 1 17 ? 9.984 -3.074 -22.734 1 97.12 17 VAL B N 1
ATOM 4869 C CA . VAL B 1 17 ? 11.055 -2.201 -22.266 1 97.12 17 VAL B CA 1
ATOM 4870 C C . VAL B 1 17 ? 12.141 -3.033 -21.578 1 97.12 17 VAL B C 1
ATOM 4872 O O . VAL B 1 17 ? 11.844 -3.82 -20.688 1 97.12 17 VAL B O 1
ATOM 4875 N N . ASP B 1 18 ? 13.383 -2.904 -22.031 1 97.31 18 ASP B N 1
ATOM 4876 C CA . ASP B 1 18 ? 14.477 -3.688 -21.469 1 97.31 18 ASP B CA 1
ATOM 4877 C C . ASP B 1 18 ? 14.992 -3.061 -20.172 1 97.31 18 ASP B C 1
ATOM 4879 O O . ASP B 1 18 ? 16 -2.355 -20.172 1 97.31 18 ASP B O 1
ATOM 4883 N N . ARG B 1 19 ? 14.359 -3.346 -19.094 1 97.81 19 ARG B N 1
ATOM 4884 C CA . ARG B 1 19 ? 14.727 -2.908 -17.75 1 97.81 19 ARG B CA 1
ATOM 4885 C C . ARG B 1 19 ? 14.305 -3.936 -16.703 1 97.81 19 ARG B C 1
ATOM 4887 O O . ARG B 1 19 ? 13.445 -4.781 -16.969 1 97.81 19 ARG B O 1
ATOM 4894 N N . PHE B 1 20 ? 14.906 -3.818 -15.516 1 98.12 20 PHE B N 1
ATOM 4895 C CA . PHE B 1 20 ? 14.586 -4.715 -14.414 1 98.12 20 PHE B CA 1
ATOM 4896 C C . PHE B 1 20 ? 13.555 -4.086 -13.492 1 98.12 20 PHE B C 1
ATOM 4898 O O . PHE B 1 20 ? 13.609 -2.883 -13.211 1 98.12 20 PHE B O 1
ATOM 4905 N N . ILE B 1 21 ? 12.641 -4.855 -12.992 1 97.81 21 ILE B N 1
ATOM 4906 C CA . ILE B 1 21 ? 11.5 -4.348 -12.234 1 97.81 21 ILE B CA 1
ATOM 4907 C C . ILE B 1 21 ? 11.977 -3.732 -10.922 1 97.81 21 ILE B C 1
ATOM 4909 O O . ILE B 1 21 ? 11.328 -2.842 -10.375 1 97.81 21 ILE B O 1
ATOM 4913 N N . ASP B 1 22 ? 13.133 -4.152 -10.391 1 96.5 22 ASP B N 1
ATOM 4914 C CA . ASP B 1 22 ? 13.602 -3.715 -9.078 1 96.5 22 ASP B CA 1
ATOM 4915 C C . ASP B 1 22 ? 14.594 -2.564 -9.203 1 96.5 22 ASP B C 1
ATOM 4917 O O . ASP B 1 22 ? 15.391 -2.324 -8.289 1 96.5 22 ASP B O 1
ATOM 4921 N N . GLU B 1 23 ? 14.562 -1.861 -10.312 1 96.56 23 GLU B N 1
ATOM 4922 C CA . GLU B 1 23 ? 15.406 -0.686 -10.523 1 96.56 23 GLU B CA 1
ATOM 4923 C C . GLU B 1 23 ? 14.562 0.578 -10.664 1 96.56 23 GLU B C 1
ATOM 4925 O O . GLU B 1 23 ? 14.211 0.976 -11.773 1 96.56 23 GLU B O 1
ATOM 4930 N N . PRO B 1 24 ? 14.367 1.259 -9.602 1 97.12 24 PRO B N 1
ATOM 4931 C CA . PRO B 1 24 ? 13.617 2.514 -9.695 1 97.12 24 PRO B CA 1
ATOM 4932 C C . PRO B 1 24 ? 14.383 3.611 -10.422 1 97.12 24 PRO B C 1
ATOM 4934 O O . PRO B 1 24 ? 15.617 3.615 -10.422 1 97.12 24 PRO B O 1
ATOM 4937 N N . ARG B 1 25 ? 13.695 4.488 -11.078 1 97.75 25 ARG B N 1
ATOM 4938 C CA . ARG B 1 25 ? 14.359 5.633 -11.695 1 97.75 25 ARG B CA 1
ATOM 4939 C C . ARG B 1 25 ? 14.664 6.711 -10.656 1 97.75 25 ARG B C 1
ATOM 4941 O O . ARG B 1 25 ? 14.078 6.719 -9.57 1 97.75 25 ARG B O 1
ATOM 4948 N N . SER B 1 26 ? 15.547 7.562 -10.992 1 98.12 26 SER B N 1
ATOM 4949 C CA . SER B 1 26 ? 15.812 8.734 -10.172 1 98.12 26 SER B CA 1
ATOM 4950 C C . SER B 1 26 ? 14.742 9.805 -10.367 1 98.12 26 SER B C 1
ATOM 4952 O O . SER B 1 26 ? 14.258 10 -11.484 1 98.12 26 SER B O 1
ATOM 4954 N N . LEU B 1 27 ? 14.383 10.492 -9.312 1 98.75 27 LEU B N 1
ATOM 4955 C CA . LEU B 1 27 ? 13.398 11.562 -9.375 1 98.75 27 LEU B CA 1
ATOM 4956 C C . LEU B 1 27 ? 14.031 12.898 -9 1 98.75 27 LEU B C 1
ATOM 4958 O O . LEU B 1 27 ? 14.68 13.016 -7.957 1 98.75 27 LEU B O 1
ATOM 4962 N N . ARG B 1 28 ? 13.977 13.898 -9.891 1 98.81 28 ARG B N 1
ATOM 4963 C CA . ARG B 1 28 ? 14.289 15.281 -9.539 1 98.81 28 ARG B CA 1
ATOM 4964 C C . ARG B 1 28 ? 13.156 15.906 -8.734 1 98.81 28 ARG B C 1
ATOM 4966 O O . ARG B 1 28 ? 12.07 16.141 -9.266 1 98.81 28 ARG B O 1
ATOM 4973 N N . VAL B 1 29 ? 13.344 16.203 -7.402 1 98.94 29 VAL B N 1
ATOM 4974 C CA . VAL B 1 29 ? 12.289 16.656 -6.5 1 98.94 29 VAL B CA 1
ATOM 4975 C C . VAL B 1 29 ? 12.641 18.047 -5.965 1 98.94 29 VAL B C 1
ATOM 4977 O O . VAL B 1 29 ? 13.75 18.266 -5.461 1 98.94 29 VAL B O 1
ATOM 4980 N N . ALA B 1 30 ? 11.75 18.984 -6.078 1 98.94 30 ALA B N 1
ATOM 4981 C CA . ALA B 1 30 ? 11.891 20.312 -5.477 1 98.94 30 ALA B CA 1
ATOM 4982 C C . ALA B 1 30 ? 11.016 20.453 -4.23 1 98.94 30 ALA B C 1
ATOM 4984 O O . ALA B 1 30 ? 9.852 20.047 -4.234 1 98.94 30 ALA B O 1
ATOM 4985 N N . VAL B 1 31 ? 11.602 20.938 -3.205 1 98.88 31 VAL B N 1
ATOM 4986 C CA . VAL B 1 31 ? 10.875 21.359 -2.008 1 98.88 31 VAL B CA 1
ATOM 4987 C C . VAL B 1 31 ? 11 22.859 -1.822 1 98.88 31 VAL B C 1
ATOM 4989 O O . VAL B 1 31 ? 12.102 23.406 -1.856 1 98.88 31 VAL B O 1
ATOM 4992 N N . VAL B 1 32 ? 9.867 23.531 -1.655 1 98 32 VAL B N 1
ATOM 4993 C CA . VAL B 1 32 ? 9.883 24.969 -1.485 1 98 32 VAL B CA 1
ATOM 4994 C C . VAL B 1 32 ? 9.648 25.328 -0.018 1 98 32 VAL B C 1
ATOM 4996 O O . VAL B 1 32 ? 8.539 25.156 0.497 1 98 32 VAL B O 1
ATOM 4999 N N . GLY B 1 33 ? 10.664 25.875 0.616 1 96.69 33 GLY B N 1
ATOM 5000 C CA . GLY B 1 33 ? 10.602 26.219 2.025 1 96.69 33 GLY B CA 1
ATOM 5001 C C . GLY B 1 33 ? 11.609 25.469 2.873 1 96.69 33 GLY B C 1
ATOM 5002 O O . GLY B 1 33 ? 11.812 24.266 2.686 1 96.69 33 GLY B O 1
ATOM 5003 N N . GLY B 1 34 ? 12.266 26.203 3.734 1 97.31 34 GLY B N 1
ATOM 5004 C CA . GLY B 1 34 ? 13.289 25.609 4.586 1 97.31 34 GLY B CA 1
ATOM 5005 C C . GLY B 1 34 ? 12.977 25.75 6.066 1 97.31 34 GLY B C 1
ATOM 5006 O O . GLY B 1 34 ? 13.883 25.953 6.879 1 97.31 34 GLY B O 1
ATOM 5007 N N . GLY B 1 35 ? 11.688 25.766 6.426 1 96.31 35 GLY B N 1
ATOM 5008 C CA . GLY B 1 35 ? 11.289 25.672 7.82 1 96.31 35 GLY B CA 1
ATOM 5009 C C . GLY B 1 35 ? 11.289 24.234 8.336 1 96.31 35 GLY B C 1
ATOM 5010 O O . GLY B 1 35 ? 12.062 23.406 7.855 1 96.31 35 GLY B O 1
ATOM 5011 N N . LEU B 1 36 ? 10.484 24.016 9.352 1 95 36 LEU B N 1
ATOM 5012 C CA . LEU B 1 36 ? 10.367 22.703 9.969 1 95 36 LEU B CA 1
ATOM 5013 C C . LEU B 1 36 ? 10.039 21.641 8.922 1 95 36 LEU B C 1
ATOM 5015 O O . LEU B 1 36 ? 10.656 20.562 8.898 1 95 36 LEU B O 1
ATOM 5019 N N . SER B 1 37 ? 9.133 21.922 8.008 1 96.75 37 SER B N 1
ATOM 5020 C CA . SER B 1 37 ? 8.695 20.969 6.984 1 96.75 37 SER B CA 1
ATOM 5021 C C . SER B 1 37 ? 9.812 20.703 5.984 1 96.75 37 SER B C 1
ATOM 5023 O O . SER B 1 37 ? 10.07 19.547 5.637 1 96.75 37 SER B O 1
ATOM 5025 N N . GLY B 1 38 ? 10.477 21.75 5.535 1 98.19 38 GLY B N 1
ATOM 5026 C CA . GLY B 1 38 ? 11.57 21.578 4.594 1 98.19 38 GLY B CA 1
ATOM 5027 C C . GLY B 1 38 ? 12.75 20.812 5.184 1 98.19 38 GLY B C 1
ATOM 5028 O O . GLY B 1 38 ? 13.344 19.969 4.52 1 98.19 38 GLY B O 1
ATOM 5029 N N . ILE B 1 39 ? 13.086 21.141 6.422 1 98.75 39 ILE B N 1
ATOM 5030 C CA . ILE B 1 39 ? 14.172 20.453 7.109 1 98.75 39 ILE B CA 1
ATOM 5031 C C . ILE B 1 39 ? 13.844 18.969 7.242 1 98.75 39 ILE B C 1
ATOM 5033 O O . ILE B 1 39 ? 14.68 18.125 6.926 1 98.75 39 ILE B O 1
ATOM 5037 N N . THR B 1 40 ? 12.625 18.688 7.648 1 98.62 40 THR B N 1
ATOM 5038 C CA . THR B 1 40 ? 12.203 17.297 7.812 1 98.62 40 THR B CA 1
ATOM 5039 C C . THR B 1 40 ? 12.234 16.562 6.477 1 98.62 40 THR B C 1
ATOM 5041 O O . THR B 1 40 ? 12.703 15.422 6.402 1 98.62 40 THR B O 1
ATOM 5044 N N . ALA B 1 41 ? 11.797 17.203 5.43 1 98.75 41 ALA B N 1
ATOM 5045 C CA . ALA B 1 41 ? 11.859 16.609 4.094 1 98.75 41 ALA B CA 1
ATOM 5046 C C . ALA B 1 41 ? 13.305 16.344 3.684 1 98.75 41 ALA B C 1
ATOM 5048 O O . ALA B 1 41 ? 13.602 15.281 3.121 1 98.75 41 ALA B O 1
ATOM 5049 N N . GLY B 1 42 ? 14.172 17.297 4 1 98.81 42 GLY B N 1
ATOM 5050 C CA . GLY B 1 42 ? 15.578 17.156 3.66 1 98.81 42 GLY B CA 1
ATOM 5051 C C . GLY B 1 42 ? 16.25 16.016 4.387 1 98.81 42 GLY B C 1
ATOM 5052 O O . GLY B 1 42 ? 17.281 15.508 3.943 1 98.81 42 GLY B O 1
ATOM 5053 N N . ILE B 1 43 ? 15.68 15.633 5.473 1 98.75 43 ILE B N 1
ATOM 5054 C CA . ILE B 1 43 ? 16.25 14.555 6.262 1 98.75 43 ILE B CA 1
ATOM 5055 C C . ILE B 1 43 ? 15.664 13.219 5.812 1 98.75 43 ILE B C 1
ATOM 5057 O O . ILE B 1 43 ? 16.406 12.273 5.508 1 98.75 43 ILE B O 1
ATOM 5061 N N . LEU B 1 44 ? 14.359 13.094 5.684 1 98.62 44 LEU B N 1
ATOM 5062 C CA . LEU B 1 44 ? 13.68 11.812 5.539 1 98.62 44 LEU B CA 1
ATOM 5063 C C . LEU B 1 44 ? 13.664 11.359 4.082 1 98.62 44 LEU B C 1
ATOM 5065 O O . LEU B 1 44 ? 13.789 10.172 3.791 1 98.62 44 LEU B O 1
ATOM 5069 N N . LEU B 1 45 ? 13.484 12.297 3.168 1 98.81 45 LEU B N 1
ATOM 5070 C CA . LEU B 1 45 ? 13.305 11.891 1.778 1 98.81 45 LEU B CA 1
ATOM 5071 C C . LEU B 1 45 ? 14.57 11.219 1.243 1 98.81 45 LEU B C 1
ATOM 5073 O O . LEU B 1 45 ? 14.5 10.141 0.646 1 98.81 45 LEU B O 1
ATOM 5077 N N . PRO B 1 46 ? 15.789 11.805 1.49 1 98.62 46 PRO B N 1
ATOM 5078 C CA . PRO B 1 46 ? 16.984 11.125 0.997 1 98.62 46 PRO B CA 1
ATOM 5079 C C . PRO B 1 46 ? 17.172 9.742 1.605 1 98.62 46 PRO B C 1
ATOM 5081 O O . PRO B 1 46 ? 17.688 8.836 0.943 1 98.62 46 PRO B O 1
ATOM 5084 N N . ALA B 1 47 ? 16.734 9.602 2.812 1 97.94 47 ALA B N 1
ATOM 5085 C CA . ALA B 1 47 ? 16.875 8.32 3.496 1 97.94 47 ALA B CA 1
ATOM 5086 C C . ALA B 1 47 ? 15.859 7.305 2.971 1 97.94 47 ALA B C 1
ATOM 5088 O O . ALA B 1 47 ? 16.125 6.105 2.941 1 97.94 47 ALA B O 1
ATOM 5089 N N . LYS B 1 48 ? 14.758 7.742 2.506 1 97.81 48 LYS B N 1
ATOM 5090 C CA . LYS B 1 48 ? 13.633 6.84 2.26 1 97.81 48 LYS B CA 1
ATOM 5091 C C . LYS B 1 48 ? 13.445 6.602 0.765 1 97.81 48 LYS B C 1
ATOM 5093 O O . LYS B 1 48 ? 12.797 5.625 0.365 1 97.81 48 LYS B O 1
ATOM 5098 N N . VAL B 1 49 ? 13.914 7.465 -0.074 1 98.25 49 VAL B N 1
ATOM 5099 C CA . VAL B 1 49 ? 13.672 7.379 -1.511 1 98.25 49 VAL B CA 1
ATOM 5100 C C . VAL B 1 49 ? 14.992 7.176 -2.246 1 98.25 49 VAL B C 1
ATOM 5102 O O . VAL B 1 49 ? 15.711 8.141 -2.525 1 98.25 49 VAL B O 1
ATOM 5105 N N . PRO B 1 50 ? 15.227 6.008 -2.654 1 96.44 50 PRO B N 1
ATOM 5106 C CA . PRO B 1 50 ? 16.5 5.738 -3.322 1 96.44 50 PRO B CA 1
ATOM 5107 C C . PRO B 1 50 ? 16.672 6.539 -4.613 1 96.44 50 PRO B C 1
ATOM 5109 O O . PRO B 1 50 ? 15.742 6.621 -5.418 1 96.44 50 PRO B O 1
ATOM 5112 N N . GLY B 1 51 ? 17.859 7.16 -4.719 1 97 51 GLY B N 1
ATOM 5113 C CA . GLY B 1 51 ? 18.219 7.824 -5.961 1 97 51 GLY B CA 1
ATOM 5114 C C . GLY B 1 51 ? 17.609 9.211 -6.09 1 97 51 GLY B C 1
ATOM 5115 O O . GLY B 1 51 ? 17.766 9.859 -7.125 1 97 51 GLY B O 1
ATOM 5116 N N . ILE B 1 52 ? 17 9.734 -5.113 1 98.56 52 ILE B N 1
ATOM 5117 C CA . ILE B 1 52 ? 16.328 11.031 -5.164 1 98.56 52 ILE B CA 1
ATOM 5118 C C . ILE B 1 52 ? 17.359 12.133 -5.43 1 98.56 52 ILE B C 1
ATOM 5120 O O . ILE B 1 52 ? 18.469 12.102 -4.887 1 98.56 52 ILE B O 1
ATOM 5124 N N . GLN B 1 53 ? 17.078 13.023 -6.312 1 98.81 53 GLN B N 1
ATOM 5125 C CA . GLN B 1 53 ? 17.781 14.289 -6.512 1 98.81 53 GLN B CA 1
ATOM 5126 C C . GLN B 1 53 ? 16.984 15.453 -5.922 1 98.81 53 GLN B C 1
ATOM 5128 O O . GLN B 1 53 ? 16.156 16.047 -6.605 1 98.81 53 GLN B O 1
ATOM 5133 N N . LEU B 1 54 ? 17.312 15.773 -4.711 1 98.88 54 LEU B N 1
ATOM 5134 C CA . LEU B 1 54 ? 16.516 16.719 -3.926 1 98.88 54 LEU B CA 1
ATOM 5135 C C . LEU B 1 54 ? 17.109 18.109 -3.98 1 98.88 54 LEU B C 1
ATOM 5137 O O . LEU B 1 54 ? 18.328 18.281 -3.871 1 98.88 54 LEU B O 1
ATOM 5141 N N . THR B 1 55 ? 16.297 19.078 -4.23 1 98.94 55 THR B N 1
ATOM 5142 C CA . THR B 1 55 ? 16.641 20.484 -4.086 1 98.94 55 THR B CA 1
ATOM 5143 C C . THR B 1 55 ? 15.609 21.203 -3.217 1 98.94 55 THR B C 1
ATOM 5145 O O . THR B 1 55 ? 14.414 21.156 -3.488 1 98.94 55 THR B O 1
ATOM 5148 N N . ILE B 1 56 ? 16.109 21.859 -2.213 1 98.88 56 ILE B N 1
ATOM 5149 C CA . ILE B 1 56 ? 15.258 22.672 -1.349 1 98.88 56 ILE B CA 1
ATOM 5150 C C . ILE B 1 56 ? 15.539 24.141 -1.586 1 98.88 56 ILE B C 1
ATOM 5152 O O . ILE B 1 56 ? 16.672 24.594 -1.447 1 98.88 56 ILE B O 1
ATOM 5156 N N . PHE B 1 57 ? 14.531 24.891 -1.943 1 98.75 57 PHE B N 1
ATOM 5157 C CA . PHE B 1 57 ? 14.664 26.344 -2.119 1 98.75 57 PHE B CA 1
ATOM 5158 C C . PHE B 1 57 ? 14.188 27.078 -0.875 1 98.75 57 PHE B C 1
ATOM 5160 O O . PHE B 1 57 ? 13.086 26.828 -0.382 1 98.75 57 PHE B O 1
ATOM 5167 N N . GLU B 1 58 ? 14.984 27.938 -0.342 1 98.06 58 GLU B N 1
ATOM 5168 C CA . GLU B 1 58 ? 14.664 28.797 0.799 1 98.06 58 GLU B CA 1
ATOM 5169 C C . GLU B 1 58 ? 15 30.25 0.514 1 98.06 58 GLU B C 1
ATOM 5171 O O . GLU B 1 58 ? 16.156 30.578 0.208 1 98.06 58 GLU B O 1
ATOM 5176 N N . LYS B 1 59 ? 14.023 31.062 0.602 1 95.94 59 LYS B N 1
ATOM 5177 C CA . LYS B 1 59 ? 14.211 32.469 0.252 1 95.94 59 LYS B CA 1
ATOM 5178 C C . LYS B 1 59 ? 15.094 33.188 1.278 1 95.94 59 LYS B C 1
ATOM 5180 O O . LYS B 1 59 ? 15.766 34.156 0.957 1 95.94 59 LYS B O 1
ATOM 5185 N N . ASN B 1 60 ? 15.039 32.75 2.529 1 95.5 60 ASN B N 1
ATOM 5186 C CA . ASN B 1 60 ? 15.867 33.344 3.576 1 95.5 60 ASN B CA 1
ATOM 5187 C C . ASN B 1 60 ? 17.328 32.906 3.455 1 95.5 60 ASN B C 1
ATOM 5189 O O . ASN B 1 60 ? 17.641 32 2.682 1 95.5 60 ASN B O 1
ATOM 5193 N N . ASN B 1 61 ? 18.234 33.531 4.234 1 96.88 61 ASN B N 1
ATOM 5194 C CA . ASN B 1 61 ? 19.656 33.219 4.172 1 96.88 61 ASN B CA 1
ATOM 5195 C C . ASN B 1 61 ? 20.031 32.094 5.145 1 96.88 61 ASN B C 1
ATOM 5197 O O . ASN B 1 61 ? 21.203 31.703 5.219 1 96.88 61 ASN B O 1
ATOM 5201 N N . GLU B 1 62 ? 19.062 31.656 5.797 1 97.88 62 GLU B N 1
ATOM 5202 C CA . GLU B 1 62 ? 19.25 30.547 6.73 1 97.88 62 GLU B CA 1
ATOM 5203 C C . GLU B 1 62 ? 17.969 29.734 6.898 1 97.88 62 GLU B C 1
ATOM 5205 O O . GLU B 1 62 ? 16.891 30.172 6.465 1 97.88 62 GLU B O 1
ATOM 5210 N N . LEU B 1 63 ? 18.109 28.531 7.469 1 98.06 63 LEU B N 1
ATOM 5211 C CA . LEU B 1 63 ? 16.969 27.641 7.68 1 98.06 63 LEU B CA 1
ATOM 5212 C C . LEU B 1 63 ? 16.234 27.984 8.969 1 98.06 63 LEU B C 1
ATOM 5214 O O . LEU B 1 63 ? 16.703 28.828 9.742 1 98.06 63 LEU B O 1
ATOM 5218 N N . SER B 1 64 ? 15.031 27.359 9.125 1 96.19 64 SER B N 1
ATOM 5219 C CA . SER B 1 64 ? 14.211 27.359 10.336 1 96.19 64 SER B CA 1
ATOM 5220 C C . SER B 1 64 ? 12.961 28.219 10.156 1 96.19 64 SER B C 1
ATOM 5222 O O . SER B 1 64 ? 12.188 28.391 11.102 1 96.19 64 SER B O 1
ATOM 5224 N N . GLY B 1 65 ? 12.797 28.797 9.008 1 92.75 65 GLY B N 1
ATOM 5225 C CA . GLY B 1 65 ? 11.523 29.391 8.617 1 92.75 65 GLY B CA 1
ATOM 5226 C C . GLY B 1 65 ? 11 30.406 9.617 1 92.75 65 GLY B C 1
ATOM 5227 O O . GLY B 1 65 ? 11.695 31.359 9.953 1 92.75 65 GLY B O 1
ATOM 5228 N N . THR B 1 66 ? 9.883 30.078 10.219 1 90.75 66 THR B N 1
ATOM 5229 C CA . THR B 1 66 ? 9.172 30.969 11.133 1 90.75 66 THR B CA 1
ATOM 5230 C C . THR B 1 66 ? 10.062 31.359 12.305 1 90.75 66 THR B C 1
ATOM 5232 O O . THR B 1 66 ? 9.992 32.5 12.789 1 90.75 66 THR B O 1
ATOM 5235 N N . TRP B 1 67 ? 10.914 30.5 12.766 1 94.06 67 TRP B N 1
ATOM 5236 C CA . TRP B 1 67 ? 11.734 30.766 13.945 1 94.06 67 TRP B CA 1
ATOM 5237 C C . TRP B 1 67 ? 12.945 31.609 13.594 1 94.06 67 TRP B C 1
ATOM 5239 O O . TRP B 1 67 ? 13.594 32.188 14.477 1 94.06 67 TRP B O 1
ATOM 5249 N N . LEU B 1 68 ? 13.227 31.609 12.344 1 94.25 68 LEU B N 1
ATOM 5250 C CA . LEU B 1 68 ? 14.273 32.5 11.867 1 94.25 68 LEU B CA 1
ATOM 5251 C C . LEU B 1 68 ? 13.742 33.938 11.766 1 94.25 68 LEU B C 1
ATOM 5253 O O . LEU B 1 68 ? 14.445 34.875 12.117 1 94.25 68 LEU B O 1
ATOM 5257 N N . THR B 1 69 ? 12.484 34.094 11.336 1 90.69 69 THR B N 1
ATOM 5258 C CA . THR B 1 69 ? 11.977 35.406 10.922 1 90.69 69 THR B CA 1
ATOM 5259 C C . THR B 1 69 ? 11.305 36.125 12.094 1 90.69 69 THR B C 1
ATOM 5261 O O . THR B 1 69 ? 11.305 37.344 12.156 1 90.69 69 THR B O 1
ATOM 5264 N N . ASN B 1 70 ? 10.68 35.406 12.945 1 91.69 70 ASN B N 1
ATOM 5265 C CA . ASN B 1 70 ? 10.023 36.031 14.094 1 91.69 70 ASN B CA 1
ATOM 5266 C C . ASN B 1 70 ? 11.016 36.312 15.219 1 91.69 70 ASN B C 1
ATOM 5268 O O . ASN B 1 70 ? 11.531 35.375 15.844 1 91.69 70 ASN B O 1
ATOM 5272 N N . ARG B 1 71 ? 11.18 37.656 15.516 1 92.94 71 ARG B N 1
ATOM 5273 C CA . ARG B 1 71 ? 12.211 38.031 16.484 1 92.94 71 ARG B CA 1
ATOM 5274 C C . ARG B 1 71 ? 11.68 39.094 17.469 1 92.94 71 ARG B C 1
ATOM 5276 O O . ARG B 1 71 ? 12.461 39.781 18.109 1 92.94 71 ARG B O 1
ATOM 5283 N N . TYR B 1 72 ? 10.406 39.25 17.562 1 92.69 72 TYR B N 1
ATOM 5284 C CA . TYR B 1 72 ? 9.836 40.25 18.484 1 92.69 72 TYR B CA 1
ATOM 5285 C C . TYR B 1 72 ? 10.055 39.844 19.922 1 92.69 72 TYR B C 1
ATOM 5287 O O . TYR B 1 72 ? 10.305 38.656 20.219 1 92.69 72 TYR B O 1
ATOM 5295 N N . PRO B 1 73 ? 9.961 40.75 20.766 1 91.44 73 PRO B N 1
ATOM 5296 C CA . PRO B 1 73 ? 10.211 40.469 22.172 1 91.44 73 PRO B CA 1
ATOM 5297 C C . PRO B 1 73 ? 9.242 39.438 22.734 1 91.44 73 PRO B C 1
ATOM 5299 O O . PRO B 1 73 ? 8.023 39.562 22.609 1 91.44 73 PRO B O 1
ATOM 5302 N N . GLY B 1 74 ? 9.859 38.375 23.359 1 89.12 74 GLY B N 1
ATOM 5303 C CA . GLY B 1 74 ? 9.047 37.375 24.047 1 89.12 74 GLY B CA 1
ATOM 5304 C C . GLY B 1 74 ? 8.625 36.219 23.156 1 89.12 74 GLY B C 1
ATOM 5305 O O . GLY B 1 74 ? 7.945 35.281 23.609 1 89.12 74 GLY B O 1
ATOM 5306 N N . VAL B 1 75 ? 9.094 36.25 21.906 1 91.56 75 VAL B N 1
ATOM 5307 C CA . VAL B 1 75 ? 8.703 35.188 20.969 1 91.56 75 VAL B CA 1
ATOM 5308 C C . VAL B 1 75 ? 9.125 33.844 21.531 1 91.56 75 VAL B C 1
ATOM 5310 O O . VAL B 1 75 ? 10.297 33.625 21.844 1 91.56 75 VAL B O 1
ATOM 5313 N N . ARG B 1 76 ? 8.133 32.875 21.672 1 90.19 76 ARG B N 1
ATOM 5314 C CA . ARG B 1 76 ? 8.375 31.547 22.203 1 90.19 76 ARG B CA 1
ATOM 5315 C C . ARG B 1 76 ? 7.27 30.578 21.797 1 90.19 76 ARG B C 1
ATOM 5317 O O . ARG B 1 76 ? 6.242 31 21.266 1 90.19 76 ARG B O 1
ATOM 5324 N N . CYS B 1 77 ? 7.547 29.359 21.984 1 88.44 77 CYS B N 1
ATOM 5325 C CA . CYS B 1 77 ? 6.543 28.328 21.703 1 88.44 77 CYS B CA 1
ATOM 5326 C C . CYS B 1 77 ? 5.68 28.078 22.938 1 88.44 77 CYS B C 1
ATOM 5328 O O . CYS B 1 77 ? 6.18 28.062 24.062 1 88.44 77 CYS B O 1
ATOM 5330 N N . ASP B 1 78 ? 4.395 27.859 22.703 1 83.56 78 ASP B N 1
ATOM 5331 C CA . ASP B 1 78 ? 3.461 27.609 23.797 1 83.56 78 ASP B CA 1
ATOM 5332 C C . ASP B 1 78 ? 3.412 26.125 24.156 1 83.56 78 ASP B C 1
ATOM 5334 O O . ASP B 1 78 ? 2.738 25.719 25.109 1 83.56 78 ASP B O 1
ATOM 5338 N N . ILE B 1 79 ? 4.066 25.297 23.422 1 87.44 79 ILE B N 1
ATOM 5339 C CA . ILE B 1 79 ? 4.191 23.875 23.656 1 87.44 79 ILE B CA 1
ATOM 5340 C C . ILE B 1 79 ? 5.523 23.578 24.344 1 87.44 79 ILE B C 1
ATOM 5342 O O . ILE B 1 79 ? 6.551 24.156 23.984 1 87.44 79 ILE B O 1
ATOM 5346 N N . PRO B 1 80 ? 5.461 22.672 25.328 1 90.81 80 PRO B N 1
ATOM 5347 C CA . PRO B 1 80 ? 6.73 22.344 25.984 1 90.81 80 PRO B CA 1
ATOM 5348 C C . PRO B 1 80 ? 7.82 21.938 24.984 1 90.81 80 PRO B C 1
ATOM 5350 O O . PRO B 1 80 ? 7.551 21.203 24.031 1 90.81 80 PRO B O 1
ATOM 5353 N N . SER B 1 81 ? 9.047 22.438 25.297 1 93.62 81 SER B N 1
ATOM 5354 C CA . SER B 1 81 ? 10.18 22.234 24.406 1 93.62 81 SER B CA 1
ATOM 5355 C C . SER B 1 81 ? 10.359 20.766 24.062 1 93.62 81 SER B C 1
ATOM 5357 O O . SER B 1 81 ? 10.578 20.406 22.891 1 93.62 81 SER B O 1
ATOM 5359 N N . HIS B 1 82 ? 10.141 19.906 25.031 1 94.75 82 HIS B N 1
ATOM 5360 C CA . HIS B 1 82 ? 10.422 18.484 24.859 1 94.75 82 HIS B CA 1
ATOM 5361 C C . HIS B 1 82 ? 9.305 17.781 24.078 1 94.75 82 HIS B C 1
ATOM 5363 O O . HIS B 1 82 ? 9.438 16.625 23.703 1 94.75 82 HIS B O 1
ATOM 5369 N N . ALA B 1 83 ? 8.219 18.5 23.75 1 92.75 83 ALA B N 1
ATOM 5370 C CA . ALA B 1 83 ? 7.137 17.984 22.906 1 92.75 83 ALA B CA 1
ATOM 5371 C C . ALA B 1 83 ? 7.105 18.688 21.547 1 92.75 83 ALA B C 1
ATOM 5373 O O . ALA B 1 83 ? 6.281 18.344 20.688 1 92.75 83 ALA B O 1
ATOM 5374 N N . TYR B 1 84 ? 7.953 19.609 21.391 1 93.81 84 TYR B N 1
ATOM 5375 C CA . TYR B 1 84 ? 8.07 20.359 20.141 1 93.81 84 TYR B CA 1
ATOM 5376 C C . TYR B 1 84 ? 9.453 20.172 19.531 1 93.81 84 TYR B C 1
ATOM 5378 O O . TYR B 1 84 ? 10.219 21.125 19.406 1 93.81 84 TYR B O 1
ATOM 5386 N N . GLN B 1 85 ? 9.719 19.031 19.203 1 97.31 85 GLN B N 1
ATOM 5387 C CA . GLN B 1 85 ? 10.992 18.609 18.625 1 97.31 85 GLN B CA 1
ATOM 5388 C C . GLN B 1 85 ? 10.805 17.391 17.734 1 97.31 85 GLN B C 1
ATOM 5390 O O . GLN B 1 85 ? 9.727 16.797 17.703 1 97.31 85 GLN B O 1
ATOM 5395 N N . SER B 1 86 ? 11.781 17.109 16.953 1 97.25 86 SER B N 1
ATOM 5396 C CA . SER B 1 86 ? 11.766 15.914 16.125 1 97.25 86 SER B CA 1
ATOM 5397 C C . SER B 1 86 ? 11.625 14.656 16.969 1 97.25 86 SER B C 1
ATOM 5399 O O . SER B 1 86 ? 12.211 14.555 18.047 1 97.25 86 SER B O 1
ATOM 5401 N N . THR B 1 87 ? 10.891 13.664 16.422 1 96.38 87 THR B N 1
ATOM 5402 C CA . THR B 1 87 ? 10.727 12.422 17.172 1 96.38 87 THR B CA 1
ATOM 5403 C C . THR B 1 87 ? 12.031 11.625 17.203 1 96.38 87 THR B C 1
ATOM 5405 O O . THR B 1 87 ? 12.258 10.836 18.109 1 96.38 87 THR B O 1
ATOM 5408 N N . PHE B 1 88 ? 12.938 11.859 16.219 1 96.44 88 PHE B N 1
ATOM 5409 C CA . PHE B 1 88 ? 14.133 11.031 16.078 1 96.44 88 PHE B CA 1
ATOM 5410 C C . PHE B 1 88 ? 15.383 11.82 16.469 1 96.44 88 PHE B C 1
ATOM 5412 O O . PHE B 1 88 ? 16.484 11.273 16.484 1 96.44 88 PHE B O 1
ATOM 5419 N N . ALA B 1 89 ? 15.234 13.094 16.75 1 96.94 89 ALA B N 1
ATOM 5420 C CA . ALA B 1 89 ? 16.359 13.922 17.188 1 96.94 89 ALA B CA 1
ATOM 5421 C C . ALA B 1 89 ? 16 14.727 18.422 1 96.94 89 ALA B C 1
ATOM 5423 O O . ALA B 1 89 ? 16.016 15.961 18.406 1 96.94 89 ALA B O 1
ATOM 5424 N N . PRO B 1 90 ? 15.812 14.062 19.5 1 96.94 90 PRO B N 1
ATOM 5425 C CA . PRO B 1 90 ? 15.438 14.766 20.734 1 96.94 90 PRO B CA 1
ATOM 5426 C C . PRO B 1 90 ? 16.594 15.562 21.328 1 96.94 90 PRO B C 1
ATOM 5428 O O . PRO B 1 90 ? 17.766 15.156 21.203 1 96.94 90 PRO B O 1
ATOM 5431 N N . ASN B 1 91 ? 16.312 16.641 21.969 1 97.19 91 ASN B N 1
ATOM 5432 C CA . ASN B 1 91 ? 17.281 17.516 22.641 1 97.19 91 ASN B CA 1
ATOM 5433 C C . ASN B 1 91 ? 17.125 17.453 24.156 1 97.19 91 ASN B C 1
ATOM 5435 O O . ASN B 1 91 ? 16.281 18.156 24.719 1 97.19 91 ASN B O 1
ATOM 5439 N N . PRO B 1 92 ? 17.938 16.75 24.812 1 95.88 92 PRO B N 1
ATOM 5440 C CA . PRO B 1 92 ? 17.844 16.703 26.281 1 95.88 92 PRO B CA 1
ATOM 5441 C C . PRO B 1 92 ? 18.359 17.984 26.953 1 95.88 92 PRO B C 1
ATOM 5443 O O . PRO B 1 92 ? 18.188 18.156 28.156 1 95.88 92 PRO B O 1
ATOM 5446 N N . GLN B 1 93 ? 18.828 18.906 26.156 1 95.69 93 GLN B N 1
ATOM 5447 C CA . GLN B 1 93 ? 19.547 20.047 26.719 1 95.69 93 GLN B CA 1
ATOM 5448 C C . GLN B 1 93 ? 18.719 21.328 26.625 1 95.69 93 GLN B C 1
ATOM 5450 O O . GLN B 1 93 ? 19.25 22.422 26.734 1 95.69 93 GLN B O 1
ATOM 5455 N N . TRP B 1 94 ? 17.453 21.188 26.312 1 96.06 94 TRP B N 1
ATOM 5456 C CA . TRP B 1 94 ? 16.625 22.391 26.328 1 96.06 94 TRP B CA 1
ATOM 5457 C C . TRP B 1 94 ? 16.859 23.203 27.609 1 96.06 94 TRP B C 1
ATOM 5459 O O . TRP B 1 94 ? 16.953 22.625 28.703 1 96.06 94 TRP B O 1
ATOM 5469 N N . THR B 1 95 ? 16.906 24.5 27.484 1 94.31 95 THR B N 1
ATOM 5470 C CA . THR B 1 95 ? 17.25 25.312 28.641 1 94.31 95 THR B CA 1
ATOM 5471 C C . THR B 1 95 ? 15.992 25.766 29.375 1 94.31 95 THR B C 1
ATOM 5473 O O . THR B 1 95 ? 16.062 26.203 30.531 1 94.31 95 THR B O 1
ATOM 5476 N N . ASP B 1 96 ? 14.898 25.734 28.703 1 92.06 96 ASP B N 1
ATOM 5477 C CA . ASP B 1 96 ? 13.633 26.203 29.281 1 92.06 96 ASP B CA 1
ATOM 5478 C C . ASP B 1 96 ? 12.5 25.234 28.938 1 92.06 96 ASP B C 1
ATOM 5480 O O . ASP B 1 96 ? 12.531 24.562 27.906 1 92.06 96 ASP B O 1
ATOM 5484 N N . ALA B 1 97 ? 11.523 25.141 29.844 1 89.25 97 ALA B N 1
ATOM 5485 C CA . ALA B 1 97 ? 10.367 24.266 29.625 1 89.25 97 ALA B CA 1
ATOM 5486 C C . ALA B 1 97 ? 9.594 24.703 28.375 1 89.25 97 ALA B C 1
ATOM 5488 O O . ALA B 1 97 ? 9.023 23.859 27.672 1 89.25 97 ALA B O 1
ATOM 5489 N N . PHE B 1 98 ? 9.57 26.016 28.188 1 90.44 98 PHE B N 1
ATOM 5490 C CA . PHE B 1 98 ? 8.992 26.625 27 1 90.44 98 PHE B CA 1
ATOM 5491 C C . PHE B 1 98 ? 10.008 27.531 26.312 1 90.44 98 PHE B C 1
ATOM 5493 O O . PHE B 1 98 ? 10.172 28.688 26.688 1 90.44 98 PHE B O 1
ATOM 5500 N N . SER B 1 99 ? 10.586 27 25.344 1 91.88 99 SER B N 1
ATOM 5501 C CA . SER B 1 99 ? 11.781 27.609 24.766 1 91.88 99 SER B CA 1
ATOM 5502 C C . SER B 1 99 ? 11.438 28.875 24 1 91.88 99 SER B C 1
ATOM 5504 O O . SER B 1 99 ? 10.391 28.953 23.344 1 91.88 99 SER B O 1
ATOM 5506 N N . PHE B 1 100 ? 12.32 29.828 24.016 1 92.94 100 PHE B N 1
ATOM 5507 C CA . PHE B 1 100 ? 12.227 31.031 23.188 1 92.94 100 PHE B CA 1
ATOM 5508 C C . PHE B 1 100 ? 12.562 30.719 21.734 1 92.94 100 PHE B C 1
ATOM 5510 O O . PHE B 1 100 ? 13.156 29.672 21.438 1 92.94 100 PHE B O 1
ATOM 5517 N N . GLY B 1 101 ? 12.188 31.656 20.891 1 94.94 101 GLY B N 1
ATOM 5518 C CA . GLY B 1 101 ? 12.336 31.453 19.469 1 94.94 101 GLY B CA 1
ATOM 5519 C C . GLY B 1 101 ? 13.766 31.188 19.031 1 94.94 101 GLY B C 1
ATOM 5520 O O . GLY B 1 101 ? 14.023 30.328 18.188 1 94.94 101 GLY B O 1
ATOM 5521 N N . GLY B 1 102 ? 14.695 31.922 19.625 1 96.12 102 GLY B N 1
ATOM 5522 C CA . GLY B 1 102 ? 16.094 31.75 19.266 1 96.12 102 GLY B CA 1
ATOM 5523 C C . GLY B 1 102 ? 16.609 30.344 19.516 1 96.12 102 GLY B C 1
ATOM 5524 O O . GLY B 1 102 ? 17.328 29.781 18.688 1 96.12 102 GLY B O 1
ATOM 5525 N N . GLU B 1 103 ? 16.266 29.75 20.641 1 96.81 103 GLU B N 1
ATOM 5526 C CA . GLU B 1 103 ? 16.703 28.406 20.969 1 96.81 103 GLU B CA 1
ATOM 5527 C C . GLU B 1 103 ? 16.062 27.375 20.031 1 96.81 103 GLU B C 1
ATOM 5529 O O . GLU B 1 103 ? 16.719 26.406 19.625 1 96.81 103 GLU B O 1
ATOM 5534 N N . ILE B 1 104 ? 14.828 27.562 19.688 1 97.56 104 ILE B N 1
ATOM 5535 C CA . ILE B 1 104 ? 14.141 26.672 18.766 1 97.56 104 ILE B CA 1
ATOM 5536 C C . ILE B 1 104 ? 14.789 26.75 17.375 1 97.56 104 ILE B C 1
ATOM 5538 O O . ILE B 1 104 ? 15.016 25.719 16.734 1 97.56 104 ILE B O 1
ATOM 5542 N N . ARG B 1 105 ? 15.055 27.969 16.938 1 97.69 105 ARG B N 1
ATOM 5543 C CA . ARG B 1 105 ? 15.789 28.188 15.695 1 97.69 105 ARG B CA 1
ATOM 5544 C C . ARG B 1 105 ? 17.094 27.406 15.68 1 97.69 105 ARG B C 1
ATOM 5546 O O . ARG B 1 105 ? 17.359 26.641 14.742 1 97.69 105 ARG B O 1
ATOM 5553 N N . ASP B 1 106 ? 17.859 27.531 16.75 1 98.25 106 ASP B N 1
ATOM 5554 C CA . ASP B 1 106 ? 19.172 26.875 16.844 1 98.25 106 ASP B CA 1
ATOM 5555 C C . ASP B 1 106 ? 19.016 25.359 16.828 1 98.25 106 ASP B C 1
ATOM 5557 O O . ASP B 1 106 ? 19.828 24.656 16.219 1 98.25 106 ASP B O 1
ATOM 5561 N N . TYR B 1 107 ? 18.078 24.844 17.484 1 98 107 TYR B N 1
ATOM 5562 C CA . TYR B 1 107 ? 17.828 23.406 17.5 1 98 107 TYR B CA 1
ATOM 5563 C C . TYR B 1 107 ? 17.594 22.875 16.094 1 98 107 TYR B C 1
ATOM 5565 O O . TYR B 1 107 ? 18.25 21.922 15.664 1 98 107 TYR B O 1
ATOM 5573 N N . TRP B 1 108 ? 16.688 23.469 15.367 1 98.5 108 TRP B N 1
ATOM 5574 C CA . TRP B 1 108 ? 16.328 22.969 14.039 1 98.5 108 TRP B CA 1
ATOM 5575 C C . TRP B 1 108 ? 17.5 23.125 13.07 1 98.5 108 TRP B C 1
ATOM 5577 O O . TRP B 1 108 ? 17.719 22.266 12.219 1 98.5 108 TRP B O 1
ATOM 5587 N N . GLN B 1 109 ? 18.203 24.25 13.172 1 98.69 109 GLN B N 1
ATOM 5588 C CA . GLN B 1 109 ? 19.406 24.406 12.359 1 98.69 109 GLN B CA 1
ATOM 5589 C C . GLN B 1 109 ? 20.453 23.344 12.688 1 98.69 109 GLN B C 1
ATOM 5591 O O . GLN B 1 109 ? 21.125 22.828 11.797 1 98.69 109 GLN B O 1
ATOM 5596 N N . GLY B 1 110 ? 20.531 23.078 13.969 1 98.62 110 GLY B N 1
ATOM 5597 C CA . GLY B 1 110 ? 21.438 22.016 14.391 1 98.62 110 GLY B CA 1
ATOM 5598 C C . GLY B 1 110 ? 21.047 20.656 13.828 1 98.62 110 GLY B C 1
ATOM 5599 O O . GLY B 1 110 ? 21.906 19.906 13.352 1 98.62 110 GLY B O 1
ATOM 5600 N N . VAL B 1 111 ? 19.797 20.344 13.867 1 98.25 111 VAL B N 1
ATOM 5601 C CA . VAL B 1 111 ? 19.281 19.094 13.32 1 98.25 111 VAL B CA 1
ATOM 5602 C C . VAL B 1 111 ? 19.562 19.016 11.82 1 98.25 111 VAL B C 1
ATOM 5604 O O . VAL B 1 111 ? 19.969 17.984 11.312 1 98.25 111 VAL B O 1
ATOM 5607 N N . ALA B 1 112 ? 19.328 20.109 11.141 1 98.75 112 ALA B N 1
ATOM 5608 C CA . ALA B 1 112 ? 19.609 20.188 9.703 1 98.75 112 ALA B CA 1
ATOM 5609 C C . ALA B 1 112 ? 21.062 19.875 9.414 1 98.75 112 ALA B C 1
ATOM 5611 O O . ALA B 1 112 ? 21.375 19.125 8.477 1 98.75 112 ALA B O 1
ATOM 5612 N N . ARG B 1 113 ? 21.953 20.484 10.164 1 98.56 113 ARG B N 1
ATOM 5613 C CA . ARG B 1 113 ? 23.391 20.25 9.984 1 98.56 113 ARG B CA 1
ATOM 5614 C C . ARG B 1 113 ? 23.75 18.781 10.258 1 98.56 113 ARG B C 1
ATOM 5616 O O . ARG B 1 113 ? 24.469 18.156 9.477 1 98.56 113 ARG B O 1
ATOM 5623 N N . GLN B 1 114 ? 23.219 18.297 11.305 1 97.75 114 GLN B N 1
ATOM 5624 C CA . GLN B 1 114 ? 23.531 16.938 11.734 1 97.75 114 GLN B CA 1
ATOM 5625 C C . GLN B 1 114 ? 23.109 15.914 10.68 1 97.75 114 GLN B C 1
ATOM 5627 O O . GLN B 1 114 ? 23.781 14.891 10.508 1 97.75 114 GLN B O 1
ATOM 5632 N N . HIS B 1 115 ? 22.062 16.203 9.938 1 97.88 115 HIS B N 1
ATOM 5633 C CA . HIS B 1 115 ? 21.516 15.203 9.023 1 97.88 115 HIS B CA 1
ATOM 5634 C C . HIS B 1 115 ? 21.797 15.586 7.57 1 97.88 115 HIS B C 1
ATOM 5636 O O . HIS B 1 115 ? 21.172 15.039 6.652 1 97.88 115 HIS B O 1
ATOM 5642 N N . GLY B 1 116 ? 22.547 16.578 7.328 1 98.12 116 GLY B N 1
ATOM 5643 C CA . GLY B 1 116 ? 23.047 16.891 6 1 98.12 116 GLY B CA 1
ATOM 5644 C C . GLY B 1 116 ? 22.031 17.594 5.125 1 98.12 116 GLY B C 1
ATOM 5645 O O . GLY B 1 116 ? 22.062 17.469 3.896 1 98.12 116 GLY B O 1
ATOM 5646 N N . VAL B 1 117 ? 21.141 18.328 5.672 1 98.81 117 VAL B N 1
ATOM 5647 C CA . VAL B 1 117 ? 20.094 19 4.922 1 98.81 117 VAL B CA 1
ATOM 5648 C C . VAL B 1 117 ? 20.703 20.094 4.043 1 98.81 117 VAL B C 1
ATOM 5650 O O . VAL B 1 117 ? 20.234 20.344 2.926 1 98.81 117 VAL B O 1
ATOM 5653 N N . TYR B 1 118 ? 21.719 20.672 4.512 1 98.62 118 TYR B N 1
ATOM 5654 C CA . TYR B 1 118 ? 22.328 21.812 3.828 1 98.62 118 TYR B CA 1
ATOM 5655 C C . TYR B 1 118 ? 22.906 21.391 2.48 1 98.62 118 TYR B C 1
ATOM 5657 O O . TYR B 1 118 ? 23.109 22.234 1.599 1 98.62 118 TYR B O 1
ATOM 5665 N N . ASP B 1 119 ? 23.156 20.125 2.26 1 98.31 119 ASP B N 1
ATOM 5666 C CA . ASP B 1 119 ? 23.641 19.625 0.981 1 98.31 119 ASP B CA 1
ATOM 5667 C C . ASP B 1 119 ? 22.578 19.734 -0.102 1 98.31 119 ASP B C 1
ATOM 5669 O O . ASP B 1 119 ? 22.875 19.688 -1.295 1 98.31 119 ASP B O 1
ATOM 5673 N N . HIS B 1 120 ? 21.328 19.891 0.302 1 98.62 120 HIS B N 1
ATOM 5674 C CA . HIS B 1 120 ? 20.219 19.891 -0.633 1 98.62 120 HIS B CA 1
ATOM 5675 C C . HIS B 1 120 ? 19.594 21.281 -0.749 1 98.62 120 HIS B C 1
ATOM 5677 O O . HIS B 1 120 ? 18.672 21.484 -1.533 1 98.62 120 HIS B O 1
ATOM 5683 N N . VAL B 1 121 ? 20.078 22.266 0 1 98.62 121 VAL B N 1
ATOM 5684 C CA . VAL B 1 121 ? 19.359 23.516 0.148 1 98.62 121 VAL B CA 1
ATOM 5685 C C . VAL B 1 121 ? 20.062 24.609 -0.654 1 98.62 121 VAL B C 1
ATOM 5687 O O . VAL B 1 121 ? 21.297 24.688 -0.659 1 98.62 121 VAL B O 1
ATOM 5690 N N . GLN B 1 122 ? 19.344 25.375 -1.354 1 98.62 122 GLN B N 1
ATOM 5691 C CA . GLN B 1 122 ? 19.766 26.641 -1.933 1 98.62 122 GLN B CA 1
ATOM 5692 C C . GLN B 1 122 ? 19.188 27.812 -1.165 1 98.62 122 GLN B C 1
ATOM 5694 O O . GLN B 1 122 ? 18.016 28.156 -1.343 1 98.62 122 GLN B O 1
ATOM 5699 N N . LEU B 1 123 ? 20.016 28.484 -0.355 1 98.38 123 LEU B N 1
ATOM 5700 C CA . LEU B 1 123 ? 19.594 29.625 0.454 1 98.38 123 LEU B CA 1
ATOM 5701 C C . LEU B 1 123 ? 19.531 30.891 -0.387 1 98.38 123 LEU B C 1
ATOM 5703 O O . LEU B 1 123 ? 20.188 30.984 -1.43 1 98.38 123 LEU B O 1
ATOM 5707 N N . GLY B 1 124 ? 18.688 31.812 0.054 1 98 124 GLY B N 1
ATOM 5708 C CA . GLY B 1 124 ? 18.531 33.062 -0.66 1 98 124 GLY B CA 1
ATOM 5709 C C . GLY B 1 124 ? 17.875 32.906 -2.02 1 98 124 GLY B C 1
ATOM 5710 O O . GLY B 1 124 ? 18.156 33.688 -2.939 1 98 124 GLY B O 1
ATOM 5711 N N . ARG B 1 125 ? 17.188 31.875 -2.219 1 98.38 125 ARG B N 1
ATOM 5712 C CA . ARG B 1 125 ? 16.516 31.594 -3.477 1 98.38 125 ARG B CA 1
ATOM 5713 C C . ARG B 1 125 ? 15 31.609 -3.297 1 98.38 125 ARG B C 1
ATOM 5715 O O . ARG B 1 125 ? 14.445 30.75 -2.594 1 98.38 125 ARG B O 1
ATOM 5722 N N . ARG B 1 126 ? 14.32 32.531 -3.855 1 97.06 126 ARG B N 1
ATOM 5723 C CA . ARG B 1 126 ? 12.867 32.656 -3.799 1 97.06 126 ARG B CA 1
ATOM 5724 C C . ARG B 1 126 ? 12.219 32.031 -5.039 1 97.06 126 ARG B C 1
ATOM 5726 O O . ARG B 1 126 ? 12.586 32.375 -6.164 1 97.06 126 ARG B O 1
ATOM 5733 N N . VAL B 1 127 ? 11.312 31.125 -4.887 1 97.75 127 VAL B N 1
ATOM 5734 C CA . VAL B 1 127 ? 10.539 30.594 -6.004 1 97.75 127 VAL B CA 1
ATOM 5735 C C . VAL B 1 127 ? 9.484 31.609 -6.426 1 97.75 127 VAL B C 1
ATOM 5737 O O . VAL B 1 127 ? 8.656 32.031 -5.613 1 97.75 127 VAL B O 1
ATOM 5740 N N . ASP B 1 128 ? 9.438 31.922 -7.688 1 97.38 128 ASP B N 1
ATOM 5741 C CA . ASP B 1 128 ? 8.562 32.969 -8.18 1 97.38 128 ASP B CA 1
ATOM 5742 C C . ASP B 1 128 ? 7.375 32.406 -8.945 1 97.38 128 ASP B C 1
ATOM 5744 O O . ASP B 1 128 ? 6.332 33.031 -9.07 1 97.38 128 ASP B O 1
ATOM 5748 N N . ALA B 1 129 ? 7.652 31.234 -9.469 1 97.25 129 ALA B N 1
ATOM 5749 C CA . ALA B 1 129 ? 6.594 30.594 -10.242 1 97.25 129 ALA B CA 1
ATOM 5750 C C . ALA B 1 129 ? 6.918 29.125 -10.516 1 97.25 129 ALA B C 1
ATOM 5752 O O . ALA B 1 129 ? 8.086 28.719 -10.477 1 97.25 129 ALA B O 1
ATOM 5753 N N . ALA B 1 130 ? 5.934 28.312 -10.773 1 98.25 130 ALA B N 1
ATOM 5754 C CA . ALA B 1 130 ? 6.055 26.922 -11.203 1 98.25 130 ALA B CA 1
ATOM 5755 C C . ALA B 1 130 ? 5.008 26.578 -12.258 1 98.25 130 ALA B C 1
ATOM 5757 O O . ALA B 1 130 ? 3.846 26.969 -12.141 1 98.25 130 ALA B O 1
ATOM 5758 N N . GLU B 1 131 ? 5.441 25.906 -13.297 1 98.38 131 GLU B N 1
ATOM 5759 C CA . GLU B 1 131 ? 4.531 25.531 -14.375 1 98.38 131 GLU B CA 1
ATOM 5760 C C . GLU B 1 131 ? 4.707 24.062 -14.766 1 98.38 131 GLU B C 1
ATOM 5762 O O . GLU B 1 131 ? 5.824 23.609 -15.023 1 98.38 131 GLU B O 1
ATOM 5767 N N . TRP B 1 132 ? 3.621 23.297 -14.797 1 98.5 132 TRP B N 1
ATOM 5768 C CA . TRP B 1 132 ? 3.617 21.906 -15.227 1 98.5 132 TRP B CA 1
ATOM 5769 C C . TRP B 1 132 ? 3.432 21.797 -16.734 1 98.5 132 TRP B C 1
ATOM 5771 O O . TRP B 1 132 ? 2.535 22.422 -17.297 1 98.5 132 TRP B O 1
ATOM 5781 N N . SER B 1 133 ? 4.25 20.984 -17.359 1 97.62 133 SER B N 1
ATOM 5782 C CA . SER B 1 133 ? 4.09 20.656 -18.766 1 97.62 133 SER B CA 1
ATOM 5783 C C . SER B 1 133 ? 3.57 19.219 -18.938 1 97.62 133 SER B C 1
ATOM 5785 O O . SER B 1 133 ? 4.297 18.266 -18.703 1 97.62 133 SER B O 1
ATOM 5787 N N . GLN B 1 134 ? 2.391 19.094 -19.406 1 94.19 134 GLN B N 1
ATOM 5788 C CA . GLN B 1 134 ? 1.836 17.766 -19.672 1 94.19 134 GLN B CA 1
ATOM 5789 C C . GLN B 1 134 ? 2.67 17.016 -20.703 1 94.19 134 GLN B C 1
ATOM 5791 O O . GLN B 1 134 ? 2.852 15.805 -20.594 1 94.19 134 GLN B O 1
ATOM 5796 N N . GLU B 1 135 ? 3.121 17.734 -21.625 1 93.06 135 GLU B N 1
ATOM 5797 C CA . GLU B 1 135 ? 3.898 17.125 -22.703 1 93.06 135 GLU B CA 1
ATOM 5798 C C . GLU B 1 135 ? 5.23 16.594 -22.188 1 93.06 135 GLU B C 1
ATOM 5800 O O . GLU B 1 135 ? 5.609 15.461 -22.5 1 93.06 135 GLU B O 1
ATOM 5805 N N . ALA B 1 136 ? 5.848 17.422 -21.375 1 95.62 136 ALA B N 1
ATOM 5806 C CA . ALA B 1 136 ? 7.168 17.016 -20.891 1 95.62 136 ALA B CA 1
ATOM 5807 C C . ALA B 1 136 ? 7.051 16.125 -19.656 1 95.62 136 ALA B C 1
ATOM 5809 O O . ALA B 1 136 ? 7.977 15.383 -19.328 1 95.62 136 ALA B O 1
ATOM 5810 N N . GLY B 1 137 ? 5.965 16.25 -18.969 1 96.88 137 GLY B N 1
ATOM 5811 C CA . GLY B 1 137 ? 5.789 15.531 -17.719 1 96.88 137 GLY B CA 1
ATOM 5812 C C . GLY B 1 137 ? 6.695 16.031 -16.609 1 96.88 137 GLY B C 1
ATOM 5813 O O . GLY B 1 137 ? 7.262 15.242 -15.852 1 96.88 137 GLY B O 1
ATOM 5814 N N . GLU B 1 138 ? 6.91 17.312 -16.578 1 98.12 138 GLU B N 1
ATOM 5815 C CA . GLU B 1 138 ? 7.816 17.875 -15.586 1 98.12 138 GLU B CA 1
ATOM 5816 C C . GLU B 1 138 ? 7.383 19.266 -15.172 1 98.12 138 GLU B C 1
ATOM 5818 O O . GLU B 1 138 ? 6.613 19.922 -15.883 1 98.12 138 GLU B O 1
ATOM 5823 N N . TRP B 1 139 ? 7.852 19.75 -14.07 1 98.81 139 TRP B N 1
ATOM 5824 C CA . TRP B 1 139 ? 7.691 21.109 -13.562 1 98.81 139 TRP B CA 1
ATOM 5825 C C . TRP B 1 139 ? 8.852 21.984 -14.008 1 98.81 139 TRP B C 1
ATOM 5827 O O . TRP B 1 139 ? 10.016 21.578 -13.938 1 98.81 139 TRP B O 1
ATOM 5837 N N . THR B 1 140 ? 8.508 23.141 -14.5 1 98.81 140 THR B N 1
ATOM 5838 C CA . THR B 1 140 ? 9.477 24.219 -14.648 1 98.81 140 THR B CA 1
ATOM 5839 C C . THR B 1 140 ? 9.328 25.234 -13.508 1 98.81 140 THR B C 1
ATOM 5841 O O . THR B 1 140 ? 8.258 25.812 -13.328 1 98.81 140 THR B O 1
ATOM 5844 N N . VAL B 1 141 ? 10.422 25.469 -12.758 1 98.75 141 VAL B N 1
ATOM 5845 C CA . VAL B 1 141 ? 10.383 26.344 -11.586 1 98.75 141 VAL B CA 1
ATOM 5846 C C . VAL B 1 141 ? 11.305 27.531 -11.805 1 98.75 141 VAL B C 1
ATOM 5848 O O . VAL B 1 141 ? 12.492 27.375 -12.086 1 98.75 141 VAL B O 1
ATOM 5851 N N . THR B 1 142 ? 10.695 28.703 -11.727 1 98.75 142 THR B N 1
ATOM 5852 C CA . THR B 1 142 ? 11.461 29.938 -11.812 1 98.75 142 THR B CA 1
ATOM 5853 C C . THR B 1 142 ? 11.875 30.406 -10.422 1 98.75 142 THR B C 1
ATOM 5855 O O . THR B 1 142 ? 11.031 30.562 -9.531 1 98.75 142 THR B O 1
ATOM 5858 N N . VAL B 1 143 ? 13.195 30.641 -10.266 1 98.62 143 VAL B N 1
ATOM 5859 C CA . VAL B 1 143 ? 13.766 30.984 -8.969 1 98.62 143 VAL B CA 1
ATOM 5860 C C . VAL B 1 143 ? 14.586 32.281 -9.086 1 98.62 143 VAL B C 1
ATOM 5862 O O . VAL B 1 143 ? 15.305 32.469 -10.07 1 98.62 143 VAL B O 1
ATOM 5865 N N . SER B 1 144 ? 14.453 33.156 -8.086 1 98.25 144 SER B N 1
ATOM 5866 C CA . SER B 1 144 ? 15.258 34.375 -8.055 1 98.25 144 SER B CA 1
ATOM 5867 C C . SER B 1 144 ? 16.219 34.375 -6.867 1 98.25 144 SER B C 1
ATOM 5869 O O . SER B 1 144 ? 15.852 33.938 -5.773 1 98.25 144 SER B O 1
ATOM 5871 N N . ASP B 1 145 ? 17.375 34.812 -7.145 1 98.12 145 ASP B N 1
ATOM 5872 C CA . ASP B 1 145 ? 18.297 35.125 -6.059 1 98.12 145 ASP B CA 1
ATOM 5873 C C . ASP B 1 145 ? 17.891 36.406 -5.328 1 98.12 145 ASP B C 1
ATOM 5875 O O . ASP B 1 145 ? 17.844 37.5 -5.922 1 98.12 145 ASP B O 1
ATOM 5879 N N . VAL B 1 146 ? 17.672 36.312 -4.082 1 96.88 146 VAL B N 1
ATOM 5880 C CA . VAL B 1 146 ? 17.094 37.406 -3.326 1 96.88 146 VAL B CA 1
ATOM 5881 C C . VAL B 1 146 ? 18.109 38.562 -3.244 1 96.88 146 VAL B C 1
ATOM 5883 O O . VAL B 1 146 ? 17.734 39.719 -3.289 1 96.88 146 VAL B O 1
ATOM 5886 N N . ALA B 1 147 ? 19.375 38.281 -3.16 1 96.56 147 ALA B N 1
ATOM 5887 C CA . ALA B 1 147 ? 20.406 39.281 -2.994 1 96.56 147 ALA B CA 1
ATOM 5888 C C . ALA B 1 147 ? 20.703 40 -4.309 1 96.56 147 ALA B C 1
ATOM 5890 O O . ALA B 1 147 ? 20.859 41.219 -4.336 1 96.56 147 ALA B O 1
ATOM 5891 N N . THR B 1 148 ? 20.703 39.312 -5.473 1 97.12 148 THR B N 1
ATOM 5892 C CA . THR B 1 148 ? 21.172 39.875 -6.727 1 97.12 148 THR B CA 1
ATOM 5893 C C . THR B 1 148 ? 20 40.188 -7.656 1 97.12 148 THR B C 1
ATOM 5895 O O . THR B 1 148 ? 20.141 40.938 -8.609 1 97.12 148 THR B O 1
ATOM 5898 N N . GLY B 1 149 ? 18.906 39.5 -7.43 1 96.75 149 GLY B N 1
ATOM 5899 C CA . GLY B 1 149 ? 17.781 39.656 -8.328 1 96.75 149 GLY B CA 1
ATOM 5900 C C . GLY B 1 149 ? 17.891 38.781 -9.578 1 96.75 149 GLY B C 1
ATOM 5901 O O . GLY B 1 149 ? 16.969 38.75 -10.391 1 96.75 149 GLY B O 1
ATOM 5902 N N . ALA B 1 150 ? 18.953 38.031 -9.695 1 97.81 150 ALA B N 1
ATOM 5903 C CA . ALA B 1 150 ? 19.125 37.156 -10.844 1 97.81 150 ALA B CA 1
ATOM 5904 C C . ALA B 1 150 ? 18.078 36.031 -10.852 1 97.81 150 ALA B C 1
ATOM 5906 O O . ALA B 1 150 ? 17.719 35.5 -9.797 1 97.81 150 ALA B O 1
ATOM 5907 N N . THR B 1 151 ? 17.609 35.688 -12.016 1 97.94 151 THR B N 1
ATOM 5908 C CA . THR B 1 151 ? 16.562 34.656 -12.164 1 97.94 151 THR B CA 1
ATOM 5909 C C . THR B 1 151 ? 17.125 33.375 -12.781 1 97.94 151 THR B C 1
ATOM 5911 O O . THR B 1 151 ? 17.938 33.438 -13.703 1 97.94 151 THR B O 1
ATOM 5914 N N . TYR B 1 152 ? 16.734 32.25 -12.273 1 98.06 152 TYR B N 1
ATOM 5915 C CA . TYR B 1 152 ? 17.125 30.922 -12.758 1 98.06 152 TYR B CA 1
ATOM 5916 C C . TYR B 1 152 ? 15.898 30.062 -13.039 1 98.06 152 TYR B C 1
ATOM 5918 O O . TYR B 1 152 ? 14.844 30.266 -12.43 1 98.06 152 TYR B O 1
ATOM 5926 N N . VAL B 1 153 ? 16.047 29.141 -13.984 1 98.44 153 VAL B N 1
ATOM 5927 C CA . VAL B 1 153 ? 14.977 28.219 -14.32 1 98.44 153 VAL B CA 1
ATOM 5928 C C . VAL B 1 153 ? 15.461 26.781 -14.125 1 98.44 153 VAL B C 1
ATOM 5930 O O . VAL B 1 153 ? 16.531 26.406 -14.586 1 98.44 153 VAL B O 1
ATOM 5933 N N . HIS B 1 154 ? 14.695 26.016 -13.391 1 98.5 154 HIS B N 1
ATOM 5934 C CA . HIS B 1 154 ? 14.992 24.609 -13.109 1 98.5 154 HIS B CA 1
ATOM 5935 C C . HIS B 1 154 ? 13.836 23.719 -13.531 1 98.5 154 HIS B C 1
ATOM 5937 O O . HIS B 1 154 ? 12.688 24.156 -13.633 1 98.5 154 HIS B O 1
ATOM 5943 N N . THR B 1 155 ? 14.125 22.422 -13.805 1 98.75 155 THR B N 1
ATOM 5944 C CA . THR B 1 155 ? 13.094 21.438 -14.117 1 98.75 155 THR B CA 1
ATOM 5945 C C . THR B 1 155 ? 13.086 20.312 -13.086 1 98.75 155 THR B C 1
ATOM 5947 O O . THR B 1 155 ? 14.148 19.891 -12.617 1 98.75 155 THR B O 1
ATOM 5950 N N . PHE B 1 156 ? 11.945 19.875 -12.719 1 98.94 156 PHE B N 1
ATOM 5951 C CA . PHE B 1 156 ? 11.781 18.828 -11.719 1 98.94 156 PHE B CA 1
ATOM 5952 C C . PHE B 1 156 ? 10.664 17.875 -12.117 1 98.94 156 PHE B C 1
ATOM 5954 O O . PHE B 1 156 ? 9.766 18.234 -12.891 1 98.94 156 PHE B O 1
ATOM 5961 N N . ASP B 1 157 ? 10.711 16.594 -11.633 1 98.88 157 ASP B N 1
ATOM 5962 C CA . ASP B 1 157 ? 9.633 15.625 -11.805 1 98.88 157 ASP B CA 1
ATOM 5963 C C . ASP B 1 157 ? 8.508 15.883 -10.805 1 98.88 157 ASP B C 1
ATOM 5965 O O . ASP B 1 157 ? 7.332 15.672 -11.117 1 98.88 157 ASP B O 1
ATOM 5969 N N . ILE B 1 158 ? 8.867 16.297 -9.57 1 98.88 158 ILE B N 1
ATOM 5970 C CA . ILE B 1 158 ? 7.957 16.453 -8.438 1 98.88 158 ILE B CA 1
ATOM 5971 C C . ILE B 1 158 ? 8.156 17.828 -7.801 1 98.88 158 ILE B C 1
ATOM 5973 O O . ILE B 1 158 ? 9.289 18.281 -7.633 1 98.88 158 ILE B O 1
ATOM 5977 N N . LEU B 1 159 ? 7.059 18.469 -7.469 1 98.88 159 LEU B N 1
ATOM 5978 C CA . LEU B 1 159 ? 7.082 19.719 -6.699 1 98.88 159 LEU B CA 1
ATOM 5979 C C . LEU B 1 159 ? 6.367 19.547 -5.363 1 98.88 159 LEU B C 1
ATOM 5981 O O . LEU B 1 159 ? 5.215 19.109 -5.328 1 98.88 159 LEU B O 1
ATOM 5985 N N . ILE B 1 160 ? 7.051 19.828 -4.254 1 98.62 160 ILE B N 1
ATOM 5986 C CA . ILE B 1 160 ? 6.48 19.797 -2.91 1 98.62 160 ILE B CA 1
ATOM 5987 C C . ILE B 1 160 ? 6.535 21.188 -2.285 1 98.62 160 ILE B C 1
ATOM 5989 O O . ILE B 1 160 ? 7.609 21.781 -2.168 1 98.62 160 ILE B O 1
ATOM 5993 N N . THR B 1 161 ? 5.398 21.688 -1.897 1 96.31 161 THR B N 1
ATOM 5994 C CA . THR B 1 161 ? 5.375 22.984 -1.227 1 96.31 161 THR B CA 1
ATOM 5995 C C . THR B 1 161 ? 5.414 22.797 0.289 1 96.31 161 THR B C 1
ATOM 5997 O O . THR B 1 161 ? 4.598 22.078 0.857 1 96.31 161 THR B O 1
ATOM 6000 N N . ALA B 1 162 ? 6.348 23.406 0.88 1 94.88 162 ALA B N 1
ATOM 6001 C CA . ALA B 1 162 ? 6.543 23.453 2.326 1 94.88 162 ALA B CA 1
ATOM 6002 C C . ALA B 1 162 ? 6.711 24.891 2.809 1 94.88 162 ALA B C 1
ATOM 6004 O O . ALA B 1 162 ? 7.648 25.188 3.551 1 94.88 162 ALA B O 1
ATOM 6005 N N . VAL B 1 163 ? 5.812 25.75 2.428 1 88.94 163 VAL B N 1
ATOM 6006 C CA . VAL B 1 163 ? 5.988 27.188 2.576 1 88.94 163 VAL B CA 1
ATOM 6007 C C . VAL B 1 163 ? 5.402 27.656 3.908 1 88.94 163 VAL B C 1
ATOM 6009 O O . VAL B 1 163 ? 5.574 28.812 4.301 1 88.94 163 VAL B O 1
ATOM 6012 N N . GLY B 1 164 ? 4.832 26.781 4.598 1 77.38 164 GLY B N 1
ATOM 6013 C CA . GLY B 1 164 ? 4.27 27.156 5.891 1 77.38 164 GLY B CA 1
ATOM 6014 C C . GLY B 1 164 ? 3.068 28.062 5.785 1 77.38 164 GLY B C 1
ATOM 6015 O O . GLY B 1 164 ? 2.693 28.484 4.684 1 77.38 164 GLY B O 1
ATOM 6016 N N . ILE B 1 165 ? 2.51 28.406 6.91 1 72.81 165 ILE B N 1
ATOM 6017 C CA . ILE B 1 165 ? 1.285 29.203 6.906 1 72.81 165 ILE B CA 1
ATOM 6018 C C . ILE B 1 165 ? 1.533 30.531 7.609 1 72.81 165 ILE B C 1
ATOM 6020 O O . ILE B 1 165 ? 0.673 31.422 7.598 1 72.81 165 ILE B O 1
ATOM 6024 N N . PHE B 1 166 ? 2.773 30.781 8.062 1 72.94 166 PHE B N 1
ATOM 6025 C CA . PHE B 1 166 ? 2.957 31.938 8.93 1 72.94 166 PHE B CA 1
ATOM 6026 C C . PHE B 1 166 ? 3.891 32.969 8.289 1 72.94 166 PHE B C 1
ATOM 6028 O O . PHE B 1 166 ? 4.082 34.062 8.82 1 72.94 166 PHE B O 1
ATOM 6035 N N . ASP B 1 167 ? 4.422 32.781 7.176 1 70.62 167 ASP B N 1
ATOM 6036 C CA . ASP B 1 167 ? 5.488 33.625 6.656 1 70.62 167 ASP B CA 1
ATOM 6037 C C . ASP B 1 167 ? 4.941 34.656 5.68 1 70.62 167 ASP B C 1
ATOM 6039 O O . ASP B 1 167 ? 5.676 35.531 5.215 1 70.62 167 ASP B O 1
ATOM 6043 N N . ASN B 1 168 ? 3.775 34.719 5.465 1 73.62 168 ASN B N 1
ATOM 6044 C CA . ASN B 1 168 ? 3.225 35.688 4.531 1 73.62 168 ASN B CA 1
ATOM 6045 C C . ASN B 1 168 ? 2.473 36.781 5.258 1 73.62 168 ASN B C 1
ATOM 6047 O O . ASN B 1 168 ? 1.276 37 5.031 1 73.62 168 ASN B O 1
ATOM 6051 N N . TRP B 1 169 ? 3.371 37.625 5.945 1 76.19 169 TRP B N 1
ATOM 6052 C CA . TRP B 1 169 ? 2.748 38.688 6.727 1 76.19 169 TRP B CA 1
ATOM 6053 C C . TRP B 1 169 ? 2.475 39.938 5.863 1 76.19 169 TRP B C 1
ATOM 6055 O O . TRP B 1 169 ? 3.102 40.094 4.816 1 76.19 169 TRP B O 1
ATOM 6065 N N . ALA B 1 170 ? 1.392 40.688 6.234 1 77.88 170 ALA B N 1
ATOM 6066 C CA . ALA B 1 170 ? 1.068 41.969 5.602 1 77.88 170 ALA B CA 1
ATOM 6067 C C . ALA B 1 170 ? 0.554 42.969 6.625 1 77.88 170 ALA B C 1
ATOM 6069 O O . ALA B 1 170 ? -0.135 42.594 7.578 1 77.88 170 ALA B O 1
ATOM 6070 N N . LEU B 1 171 ? 1.011 44.125 6.391 1 88.06 171 LEU B N 1
ATOM 6071 C CA . LEU B 1 171 ? 0.389 45.188 7.195 1 88.06 171 LEU B CA 1
ATOM 6072 C C . LEU B 1 171 ? -1.102 45.281 6.895 1 88.06 171 LEU B C 1
ATOM 6074 O O . LEU B 1 171 ? -1.523 45.094 5.754 1 88.06 171 LEU B O 1
ATOM 6078 N N . PRO B 1 172 ? -1.852 45.531 7.957 1 87.69 172 PRO B N 1
ATOM 6079 C CA . PRO B 1 172 ? -3.285 45.656 7.695 1 87.69 172 PRO B CA 1
ATOM 6080 C C . PRO B 1 172 ? -3.607 46.875 6.82 1 87.69 172 PRO B C 1
ATOM 6082 O O . PRO B 1 172 ? -2.822 47.812 6.762 1 87.69 172 PRO B O 1
ATOM 6085 N N . ASP B 1 173 ? -4.758 46.844 6.152 1 87.38 173 ASP B N 1
ATOM 6086 C CA . ASP B 1 173 ? -5.156 47.875 5.219 1 87.38 173 ASP B CA 1
ATOM 6087 C C . ASP B 1 173 ? -6.09 48.906 5.883 1 87.38 173 ASP B C 1
ATOM 6089 O O . ASP B 1 173 ? -7.277 48.969 5.559 1 87.38 173 ASP B O 1
ATOM 6093 N N . TYR B 1 174 ? -5.566 49.656 6.738 1 93.25 174 TYR B N 1
ATOM 6094 C CA . TYR B 1 174 ? -6.336 50.719 7.352 1 93.25 174 TYR B CA 1
ATOM 6095 C C . TYR B 1 174 ? -6.121 52.031 6.613 1 93.25 174 TYR B C 1
ATOM 6097 O O . TYR B 1 174 ? -5.004 52.344 6.188 1 93.25 174 TYR B O 1
ATOM 6105 N N . PRO B 1 175 ? -7.16 52.812 6.5 1 95.88 175 PRO B N 1
ATOM 6106 C CA . PRO B 1 175 ? -6.949 54.156 5.953 1 95.88 175 PRO B CA 1
ATOM 6107 C C . PRO B 1 175 ? -5.926 54.969 6.75 1 95.88 175 PRO B C 1
ATOM 6109 O O . PRO B 1 175 ? -5.91 54.906 7.98 1 95.88 175 PRO B O 1
ATOM 6112 N N . GLY B 1 176 ? -5.035 55.594 6.023 1 96.5 176 GLY B N 1
ATOM 6113 C CA . GLY B 1 176 ? -4.09 56.5 6.664 1 96.5 176 GLY B CA 1
ATOM 6114 C C . GLY B 1 176 ? -2.832 55.812 7.145 1 96.5 176 GLY B C 1
ATOM 6115 O O . GLY B 1 176 ? -1.969 56.438 7.762 1 96.5 176 GLY B O 1
ATOM 6116 N N . LEU B 1 177 ? -2.725 54.594 6.875 1 94.25 177 LEU B N 1
ATOM 6117 C CA . LEU B 1 177 ? -1.556 53.844 7.293 1 94.25 177 LEU B CA 1
ATOM 6118 C C . LEU B 1 177 ? -0.269 54.5 6.84 1 94.25 177 LEU B C 1
ATOM 6120 O O . LEU B 1 177 ? 0.688 54.625 7.609 1 94.25 177 LEU B O 1
ATOM 6124 N N . ALA B 1 178 ? -0.221 55 5.648 1 93.62 178 ALA B N 1
ATOM 6125 C CA . ALA B 1 178 ? 0.958 55.625 5.039 1 93.62 178 ALA B CA 1
ATOM 6126 C C . ALA B 1 178 ? 1.252 56.969 5.66 1 93.62 178 ALA B C 1
ATOM 6128 O O . ALA B 1 178 ? 2.355 57.5 5.52 1 93.62 178 ALA B O 1
ATOM 6129 N N . ASP B 1 179 ? 0.285 57.5 6.348 1 95.69 179 ASP B N 1
ATOM 6130 C CA . ASP B 1 179 ? 0.415 58.844 6.906 1 95.69 179 ASP B CA 1
ATOM 6131 C C . ASP B 1 179 ? 1.117 58.812 8.266 1 95.69 179 ASP B C 1
ATOM 6133 O O . ASP B 1 179 ? 1.606 59.844 8.742 1 95.69 179 ASP B O 1
ATOM 6137 N N . PHE B 1 180 ? 1.069 57.75 8.867 1 97.44 180 PHE B N 1
ATOM 6138 C CA . PHE B 1 180 ? 1.643 57.656 10.211 1 97.44 180 PHE B CA 1
ATOM 6139 C C . PHE B 1 180 ? 3.137 57.969 10.18 1 97.44 180 PHE B C 1
ATOM 6141 O O . PHE B 1 180 ? 3.877 57.375 9.375 1 97.44 180 PHE B O 1
ATOM 6148 N N . GLN B 1 181 ? 3.635 58.781 11.016 1 97.25 181 GLN B N 1
ATOM 6149 C CA . GLN B 1 181 ? 5.008 59.25 10.969 1 97.25 181 GLN B CA 1
ATOM 6150 C C . GLN B 1 181 ? 5.883 58.562 12 1 97.25 181 GLN B C 1
ATOM 6152 O O . GLN B 1 181 ? 7.105 58.688 11.984 1 97.25 181 GLN B O 1
ATOM 6157 N N . GLY B 1 182 ? 5.27 57.812 12.922 1 97.06 182 GLY B N 1
ATOM 6158 C CA . GLY B 1 182 ? 6.031 57.094 13.922 1 97.06 182 GLY B CA 1
ATOM 6159 C C . GLY B 1 182 ? 6.559 55.781 13.422 1 97.06 182 GLY B C 1
ATOM 6160 O O . GLY B 1 182 ? 6.676 55.562 12.211 1 97.06 182 GLY B O 1
ATOM 6161 N N . HIS B 1 183 ? 7.062 54.969 14.375 1 97.44 183 HIS B N 1
ATOM 6162 C CA . HIS B 1 183 ? 7.586 53.625 14.07 1 97.44 183 HIS B CA 1
ATOM 6163 C C . HIS B 1 183 ? 6.457 52.656 13.781 1 97.44 183 HIS B C 1
ATOM 6165 O O . HIS B 1 183 ? 5.629 52.375 14.656 1 97.44 183 HIS B O 1
ATOM 6171 N N . LEU B 1 184 ? 6.312 52.156 12.539 1 97 184 LEU B N 1
ATOM 6172 C CA . LEU B 1 184 ? 5.281 51.219 12.125 1 97 184 LEU B CA 1
ATOM 6173 C C . LEU B 1 184 ? 5.898 49.906 11.641 1 97 184 LEU B C 1
ATOM 6175 O O . LEU B 1 184 ? 6.68 49.906 10.688 1 97 184 LEU B O 1
ATOM 6179 N N . ARG B 1 185 ? 5.543 48.812 12.344 1 95.75 185 ARG B N 1
ATOM 6180 C CA . ARG B 1 185 ? 6.086 47.531 11.961 1 95.75 185 ARG B CA 1
ATOM 6181 C C . ARG B 1 185 ? 5.062 46.406 12.188 1 95.75 185 ARG B C 1
ATOM 6183 O O . ARG B 1 185 ? 4.188 46.531 13.047 1 95.75 185 ARG B O 1
ATOM 6190 N N . HIS B 1 186 ? 5.148 45.406 11.305 1 93.94 186 HIS B N 1
ATOM 6191 C CA . HIS B 1 186 ? 4.523 44.156 11.633 1 93.94 186 HIS B CA 1
ATOM 6192 C C . HIS B 1 186 ? 5.379 43.344 12.625 1 93.94 186 HIS B C 1
ATOM 6194 O O . HIS B 1 186 ? 6.609 43.406 12.57 1 93.94 186 HIS B O 1
ATOM 6200 N N . ALA B 1 187 ? 4.668 42.531 13.469 1 92.69 187 ALA B N 1
ATOM 6201 C CA . ALA B 1 187 ? 5.363 41.781 14.492 1 92.69 187 ALA B CA 1
ATOM 6202 C C . ALA B 1 187 ? 6.395 40.844 13.867 1 92.69 187 ALA B C 1
ATOM 6204 O O . ALA B 1 187 ? 7.469 40.625 14.438 1 92.69 187 ALA B O 1
ATOM 6205 N N . GLN B 1 188 ? 6.129 40.344 12.711 1 90.44 188 GLN B N 1
ATOM 6206 C CA . GLN B 1 188 ? 7.004 39.375 12.047 1 90.44 188 GLN B CA 1
ATOM 6207 C C . GLN B 1 188 ? 8.188 40.062 11.383 1 90.44 188 GLN B C 1
ATOM 6209 O O . GLN B 1 188 ? 9.148 39.438 10.961 1 90.44 188 GLN B O 1
ATOM 6214 N N . ASN B 1 189 ? 8.07 41.281 11.203 1 91.12 189 ASN B N 1
ATOM 6215 C CA . ASN B 1 189 ? 9.164 42.125 10.703 1 91.12 189 ASN B CA 1
ATOM 6216 C C . ASN B 1 189 ? 9.656 43.094 11.773 1 91.12 189 ASN B C 1
ATOM 6218 O O . ASN B 1 189 ? 9.711 44.281 11.539 1 91.12 189 ASN B O 1
ATOM 6222 N N . TRP B 1 190 ? 9.984 42.5 12.852 1 94.38 190 TRP B N 1
ATOM 6223 C CA . TRP B 1 190 ? 10.414 43.281 14.008 1 94.38 190 TRP B CA 1
ATOM 6224 C C . TRP B 1 190 ? 11.688 44.062 13.695 1 94.38 190 TRP B C 1
ATOM 6226 O O . TRP B 1 190 ? 12.602 43.531 13.062 1 94.38 190 TRP B O 1
ATOM 6236 N N . ASP B 1 191 ? 11.727 45.25 14.102 1 95.25 191 ASP B N 1
ATOM 6237 C CA . ASP B 1 191 ? 12.914 46.094 14 1 95.25 191 ASP B CA 1
ATOM 6238 C C . ASP B 1 191 ? 13.766 46 15.266 1 95.25 191 ASP B C 1
ATOM 6240 O O . ASP B 1 191 ? 13.453 46.625 16.281 1 95.25 191 ASP B O 1
ATOM 6244 N N . ALA B 1 192 ? 14.852 45.406 15.164 1 91.19 192 ALA B N 1
ATOM 6245 C CA . ALA B 1 192 ? 15.703 45.156 16.328 1 91.19 192 ALA B CA 1
ATOM 6246 C C . ALA B 1 192 ? 16.266 46.469 16.875 1 91.19 192 ALA B C 1
ATOM 6248 O O . ALA B 1 192 ? 16.688 46.531 18.031 1 91.19 192 ALA B O 1
ATOM 6249 N N . SER B 1 193 ? 16.234 47.438 16.141 1 94.69 193 SER B N 1
ATOM 6250 C CA . SER B 1 193 ? 16.797 48.719 16.562 1 94.69 193 SER B CA 1
ATOM 6251 C C . SER B 1 193 ? 15.773 49.531 17.328 1 94.69 193 SER B C 1
ATOM 6253 O O . SER B 1 193 ? 16.109 50.562 17.953 1 94.69 193 SER B O 1
ATOM 6255 N N . PHE B 1 194 ? 14.562 49.156 17.297 1 96 194 PHE B N 1
ATOM 6256 C CA . PHE B 1 194 ? 13.508 49.875 17.984 1 96 194 PHE B CA 1
ATOM 6257 C C . PHE B 1 194 ? 13.609 49.719 19.5 1 96 194 PHE B C 1
ATOM 6259 O O . PHE B 1 194 ? 13.609 48.594 20 1 96 194 PHE B O 1
ATOM 6266 N N . ASP B 1 195 ? 13.719 50.781 20.266 1 96.06 195 ASP B N 1
ATOM 6267 C CA . ASP B 1 195 ? 13.695 50.75 21.719 1 96.06 195 ASP B CA 1
ATOM 6268 C C . ASP B 1 195 ? 12.352 51.25 22.25 1 96.06 195 ASP B C 1
ATOM 6270 O O . ASP B 1 195 ? 12.047 52.469 22.156 1 96.06 195 ASP B O 1
ATOM 6274 N N . PRO B 1 196 ? 11.594 50.438 22.859 1 96.56 196 PRO B N 1
ATOM 6275 C CA . PRO B 1 196 ? 10.25 50.844 23.297 1 96.56 196 PRO B CA 1
ATOM 6276 C C . PRO B 1 196 ? 10.258 51.562 24.625 1 96.56 196 PRO B C 1
ATOM 6278 O O . PRO B 1 196 ? 9.227 52.094 25.047 1 96.56 196 PRO B O 1
ATOM 6281 N N . ALA B 1 197 ? 11.32 51.688 25.281 1 96.94 197 ALA B N 1
ATOM 6282 C CA . ALA B 1 197 ? 11.383 52.25 26.625 1 96.94 197 ALA B CA 1
ATOM 6283 C C . ALA B 1 197 ? 10.836 53.656 26.672 1 96.94 197 ALA B C 1
ATOM 6285 O O . ALA B 1 197 ? 11.297 54.531 25.922 1 96.94 197 ALA B O 1
ATOM 6286 N N . GLY B 1 198 ? 9.836 53.812 27.562 1 97.31 198 GLY B N 1
ATOM 6287 C CA . GLY B 1 198 ? 9.281 55.125 27.812 1 97.31 198 GLY B CA 1
ATOM 6288 C C . GLY B 1 198 ? 8.406 55.625 26.688 1 97.31 198 GLY B C 1
ATOM 6289 O O . GLY B 1 198 ? 7.984 56.781 26.703 1 97.31 198 GLY B O 1
ATOM 6290 N N . LYS B 1 199 ? 8.117 54.906 25.781 1 98.12 199 LYS B N 1
ATOM 6291 C CA . LYS B 1 199 ? 7.352 55.312 24.625 1 98.12 199 LYS B CA 1
ATOM 6292 C C . LYS B 1 199 ? 5.883 54.938 24.75 1 98.12 199 LYS B C 1
ATOM 6294 O O . LYS B 1 199 ? 5.527 54.125 25.609 1 98.12 199 LYS B O 1
ATOM 6299 N N . ARG B 1 200 ? 5.02 55.594 23.984 1 98.56 200 ARG B N 1
ATOM 6300 C CA . ARG B 1 200 ? 3.629 55.219 23.797 1 98.56 200 ARG B CA 1
ATOM 6301 C C . ARG B 1 200 ? 3.492 54.281 22.578 1 98.56 200 ARG B C 1
ATOM 6303 O O . ARG B 1 200 ? 3.793 54.688 21.453 1 98.56 200 ARG B O 1
ATOM 6310 N N . VAL B 1 201 ? 3.109 53.125 22.844 1 98.5 201 VAL B N 1
ATOM 6311 C CA . VAL B 1 201 ? 3.115 52.094 21.781 1 98.5 201 VAL B CA 1
ATOM 6312 C C . VAL B 1 201 ? 1.713 51.531 21.625 1 98.5 201 VAL B C 1
ATOM 6314 O O . VAL B 1 201 ? 1.003 51.312 22.594 1 98.5 201 VAL B O 1
ATOM 6317 N N . ALA B 1 202 ? 1.252 51.344 20.375 1 98.62 202 ALA B N 1
ATOM 6318 C CA . ALA B 1 202 ? 0.031 50.594 20.047 1 98.62 202 ALA B CA 1
ATOM 6319 C C . ALA B 1 202 ? 0.353 49.188 19.531 1 98.62 202 ALA B C 1
ATOM 6321 O O . ALA B 1 202 ? 1.269 49.031 18.734 1 98.62 202 ALA B O 1
ATOM 6322 N N . VAL B 1 203 ? -0.308 48.219 20.047 1 98.12 203 VAL B N 1
ATOM 6323 C CA . VAL B 1 203 ? -0.259 46.844 19.547 1 98.12 203 VAL B CA 1
ATOM 6324 C C . VAL B 1 203 ? -1.629 46.469 19 1 98.12 203 VAL B C 1
ATOM 6326 O O . VAL B 1 203 ? -2.637 46.562 19.703 1 98.12 203 VAL B O 1
ATOM 6329 N N . ILE B 1 204 ? -1.683 45.969 17.75 1 97 204 ILE B N 1
ATOM 6330 C CA . ILE B 1 204 ? -2.947 45.625 17.109 1 97 204 ILE B CA 1
ATOM 6331 C C . ILE B 1 204 ? -3.033 44.125 16.953 1 97 204 ILE B C 1
ATOM 6333 O O . ILE B 1 204 ? -2.242 43.5 16.219 1 97 204 ILE B O 1
ATOM 6337 N N . GLY B 1 205 ? -4.004 43.531 17.594 1 94 205 GLY B N 1
ATOM 6338 C CA . GLY B 1 205 ? -4.219 42.094 17.484 1 94 205 GLY B CA 1
ATOM 6339 C C . GLY B 1 205 ? -3.941 41.344 18.766 1 94 205 GLY B C 1
ATOM 6340 O O . GLY B 1 205 ? -3.014 41.688 19.5 1 94 205 GLY B O 1
ATOM 6341 N N . ASN B 1 206 ? -4.723 40.25 19 1 93.44 206 ASN B N 1
ATOM 6342 C CA . ASN B 1 206 ? -4.555 39.438 20.219 1 93.44 206 ASN B CA 1
ATOM 6343 C C . ASN B 1 206 ? -4.441 37.969 19.906 1 93.44 206 ASN B C 1
ATOM 6345 O O . ASN B 1 206 ? -4.957 37.125 20.656 1 93.44 206 ASN B O 1
ATOM 6349 N N . GLY B 1 207 ? -3.879 37.656 18.703 1 89.81 207 GLY B N 1
ATOM 6350 C CA . GLY B 1 207 ? -3.41 36.281 18.5 1 89.81 207 GLY B CA 1
ATOM 6351 C C . GLY B 1 207 ? -2.178 35.938 19.312 1 89.81 207 GLY B C 1
ATOM 6352 O O . GLY B 1 207 ? -1.881 36.625 20.297 1 89.81 207 GLY B O 1
ATOM 6353 N N . ALA B 1 208 ? -1.492 34.938 18.906 1 88 208 ALA B N 1
ATOM 6354 C CA . ALA B 1 208 ? -0.329 34.5 19.672 1 88 208 ALA B CA 1
ATOM 6355 C C . ALA B 1 208 ? 0.722 35.594 19.766 1 88 208 ALA B C 1
ATOM 6357 O O . ALA B 1 208 ? 1.219 35.906 20.844 1 88 208 ALA B O 1
ATOM 6358 N N . SER B 1 209 ? 1.075 36.25 18.641 1 91.12 209 SER B N 1
ATOM 6359 C CA . SER B 1 209 ? 2.094 37.281 18.625 1 91.12 209 SER B CA 1
ATOM 6360 C C . SER B 1 209 ? 1.641 38.5 19.422 1 91.12 209 SER B C 1
ATOM 6362 O O . SER B 1 209 ? 2.43 39.094 20.156 1 91.12 209 SER B O 1
ATOM 6364 N N . GLY B 1 210 ? 0.341 38.875 19.281 1 93.69 210 GLY B N 1
ATOM 6365 C CA . GLY B 1 210 ? -0.178 40.031 20.016 1 93.69 210 GLY B CA 1
ATOM 6366 C C . GLY B 1 210 ? -0.151 39.844 21.516 1 93.69 210 GLY B C 1
ATOM 6367 O O . GLY B 1 210 ? 0.216 40.75 22.266 1 93.69 210 GLY B O 1
ATOM 6368 N N . ILE B 1 211 ? -0.525 38.688 21.906 1 93.31 211 ILE B N 1
ATOM 6369 C CA . ILE B 1 211 ? -0.55 38.344 23.328 1 93.31 211 ILE B CA 1
ATOM 6370 C C . ILE B 1 211 ? 0.866 38.406 23.906 1 93.31 211 ILE B C 1
ATOM 6372 O O . ILE B 1 211 ? 1.098 39 24.953 1 93.31 211 ILE B O 1
ATOM 6376 N N . GLN B 1 212 ? 1.771 37.875 23.203 1 92.44 212 GLN B N 1
ATOM 6377 C CA . GLN B 1 212 ? 3.15 37.844 23.688 1 92.44 212 GLN B CA 1
ATOM 6378 C C . GLN B 1 212 ? 3.785 39.219 23.641 1 92.44 212 GLN B C 1
ATOM 6380 O O . GLN B 1 212 ? 4.48 39.625 24.578 1 92.44 212 GLN B O 1
ATOM 6385 N N . LEU B 1 213 ? 3.514 39.969 22.625 1 94.44 213 LEU B N 1
ATOM 6386 C CA . LEU B 1 213 ? 4.07 41.281 22.469 1 94.44 213 LEU B CA 1
ATOM 6387 C C . LEU B 1 213 ? 3.551 42.219 23.562 1 94.44 213 LEU B C 1
ATOM 6389 O O . LEU B 1 213 ? 4.332 42.938 24.203 1 94.44 213 LEU B O 1
ATOM 6393 N N . THR B 1 214 ? 2.252 42.188 23.734 1 96.25 214 THR B N 1
ATOM 6394 C CA . THR B 1 214 ? 1.629 43.062 24.734 1 96.25 214 THR B CA 1
ATOM 6395 C C . THR B 1 214 ? 2.195 42.781 26.125 1 96.25 214 THR B C 1
ATOM 6397 O O . THR B 1 214 ? 2.553 43.688 26.859 1 96.25 214 THR B O 1
ATOM 6400 N N . THR B 1 215 ? 2.275 41.531 26.438 1 94.31 215 THR B N 1
ATOM 6401 C CA . THR B 1 215 ? 2.766 41.094 27.734 1 94.31 215 THR B CA 1
ATOM 6402 C C . THR B 1 215 ? 4.188 41.594 27.969 1 94.31 215 THR B C 1
ATOM 6404 O O . THR B 1 215 ? 4.516 42.062 29.062 1 94.31 215 THR B O 1
ATOM 6407 N N . ASN B 1 216 ? 5 41.531 27 1 93.56 216 ASN B N 1
ATOM 6408 C CA . ASN B 1 216 ? 6.418 41.844 27.172 1 93.56 216 ASN B CA 1
ATOM 6409 C C . ASN B 1 216 ? 6.695 43.344 27.031 1 93.56 216 ASN B C 1
ATOM 6411 O O . ASN B 1 216 ? 7.559 43.875 27.719 1 93.56 216 ASN B O 1
ATOM 6415 N N . LEU B 1 217 ? 5.965 44.062 26.203 1 96.38 217 LEU B N 1
ATOM 6416 C CA . LEU B 1 217 ? 6.172 45.5 26 1 96.38 217 LEU B CA 1
ATOM 6417 C C . LEU B 1 217 ? 5.633 46.312 27.172 1 96.38 217 LEU B C 1
ATOM 6419 O O . LEU B 1 217 ? 6.16 47.375 27.5 1 96.38 217 LEU B O 1
ATOM 6423 N N . GLN B 1 218 ? 4.566 45.844 27.781 1 97.12 218 GLN B N 1
ATOM 6424 C CA . GLN B 1 218 ? 3.902 46.531 28.875 1 97.12 218 GLN B CA 1
ATOM 6425 C C . GLN B 1 218 ? 4.898 46.938 29.953 1 97.12 218 GLN B C 1
ATOM 6427 O O . GLN B 1 218 ? 4.801 48.031 30.531 1 97.12 218 GLN B O 1
ATOM 6432 N N . LYS B 1 219 ? 5.895 46.156 30.188 1 94.19 219 LYS B N 1
ATOM 6433 C CA . LYS B 1 219 ? 6.84 46.344 31.281 1 94.19 219 LYS B CA 1
ATOM 6434 C C . LYS B 1 219 ? 7.805 47.5 31 1 94.19 219 LYS B C 1
ATOM 6436 O O . LYS B 1 219 ? 8.414 48.031 31.922 1 94.19 219 LYS B O 1
ATOM 6441 N N . THR B 1 220 ? 7.895 47.844 29.797 1 95.69 220 THR B N 1
ATOM 6442 C CA . THR B 1 220 ? 8.953 48.781 29.453 1 95.69 220 THR B CA 1
ATOM 6443 C C . THR B 1 220 ? 8.375 50.094 28.891 1 95.69 220 THR B C 1
ATOM 6445 O O . THR B 1 220 ? 8.953 51.156 29.078 1 95.69 220 THR B O 1
ATOM 6448 N N . VAL B 1 221 ? 7.23 50.094 28.328 1 98 221 VAL B N 1
ATOM 6449 C CA . VAL B 1 221 ? 6.66 51.25 27.656 1 98 221 VAL B CA 1
ATOM 6450 C C . VAL B 1 221 ? 6.031 52.188 28.688 1 98 221 VAL B C 1
ATOM 6452 O O . VAL B 1 221 ? 5.723 51.781 29.812 1 98 221 VAL B O 1
ATOM 6455 N N . ALA B 1 222 ? 5.898 53.469 28.312 1 98.31 222 ALA B N 1
ATOM 6456 C CA . ALA B 1 222 ? 5.184 54.406 29.156 1 98.31 222 ALA B CA 1
ATOM 6457 C C . ALA B 1 222 ? 3.68 54.156 29.109 1 98.31 222 ALA B C 1
ATOM 6459 O O . ALA B 1 222 ? 3.004 54.219 30.141 1 98.31 222 ALA B O 1
ATOM 6460 N N . ARG B 1 223 ? 3.174 53.906 27.984 1 98.31 223 ARG B N 1
ATOM 6461 C CA . ARG B 1 223 ? 1.765 53.594 27.781 1 98.31 223 ARG B CA 1
ATOM 6462 C C . ARG B 1 223 ? 1.589 52.625 26.625 1 98.31 223 ARG B C 1
ATOM 6464 O O . ARG B 1 223 ? 2.287 52.688 25.609 1 98.31 223 ARG B O 1
ATOM 6471 N N . LEU B 1 224 ? 0.66 51.719 26.766 1 98.62 224 LEU B N 1
ATOM 6472 C CA . LEU B 1 224 ? 0.373 50.719 25.734 1 98.62 224 LEU B CA 1
ATOM 6473 C C . LEU B 1 224 ? -1.112 50.688 25.391 1 98.62 224 LEU B C 1
ATOM 6475 O O . LEU B 1 224 ? -1.954 50.469 26.266 1 98.62 224 LEU B O 1
ATOM 6479 N N . ASP B 1 225 ? -1.494 51.031 24.172 1 98.56 225 ASP B N 1
ATOM 6480 C CA . ASP B 1 225 ? -2.848 50.844 23.656 1 98.56 225 ASP B CA 1
ATOM 6481 C C . ASP B 1 225 ? -2.994 49.531 22.906 1 98.56 225 ASP B C 1
ATOM 6483 O O . ASP B 1 225 ? -2.424 49.344 21.828 1 98.56 225 ASP B O 1
ATOM 6487 N N . HIS B 1 226 ? -3.732 48.656 23.453 1 98.38 226 HIS B N 1
ATOM 6488 C CA . HIS B 1 226 ? -3.926 47.344 22.875 1 98.38 226 HIS B CA 1
ATOM 6489 C C . HIS B 1 226 ? -5.25 47.25 22.125 1 98.38 226 HIS B C 1
ATOM 6491 O O . HIS B 1 226 ? -6.312 47.156 22.75 1 98.38 226 HIS B O 1
ATOM 6497 N N . TYR B 1 227 ? -5.164 47.281 20.797 1 97.81 227 TYR B N 1
ATOM 6498 C CA . TYR B 1 227 ? -6.359 47.25 19.953 1 97.81 227 TYR B CA 1
ATOM 6499 C C . TYR B 1 227 ? -6.746 45.812 19.609 1 97.81 227 TYR B C 1
ATOM 6501 O O . TYR B 1 227 ? -5.953 45.062 19.031 1 97.81 227 TYR B O 1
ATOM 6509 N N . VAL B 1 228 ? -7.949 45.469 19.922 1 95.5 228 VAL B N 1
ATOM 6510 C CA . VAL B 1 228 ? -8.414 44.094 19.766 1 95.5 228 VAL B CA 1
ATOM 6511 C C . VAL B 1 228 ? -9.789 44.094 19.094 1 95.5 228 VAL B C 1
ATOM 6513 O O . VAL B 1 228 ? -10.742 44.688 19.609 1 95.5 228 VAL B O 1
ATOM 6516 N N . ARG B 1 229 ? -9.867 43.438 18 1 89.75 229 ARG B N 1
ATOM 6517 C CA . ARG B 1 229 ? -11.133 43.375 17.266 1 89.75 229 ARG B CA 1
ATOM 6518 C C . ARG B 1 229 ? -12.039 42.281 17.828 1 89.75 229 ARG B C 1
ATOM 6520 O O . ARG B 1 229 ? -13.234 42.5 18.031 1 89.75 229 ARG B O 1
ATOM 6527 N N . HIS B 1 230 ? -11.469 41.062 18.047 1 89.5 230 HIS B N 1
ATOM 6528 C CA . HIS B 1 230 ? -12.258 39.938 18.5 1 89.5 230 HIS B CA 1
ATOM 6529 C C . HIS B 1 230 ? -11.758 39.406 19.844 1 89.5 230 HIS B C 1
ATOM 6531 O O . HIS B 1 230 ? -10.547 39.375 20.094 1 89.5 230 HIS B O 1
ATOM 6537 N N . ARG B 1 231 ? -12.688 39 20.719 1 92.5 231 ARG B N 1
ATOM 6538 C CA . ARG B 1 231 ? -12.336 38.406 22 1 92.5 231 ARG B CA 1
ATOM 6539 C C . ARG B 1 231 ? -11.688 37.062 21.812 1 92.5 231 ARG B C 1
ATOM 6541 O O . ARG B 1 231 ? -11.836 36.438 20.75 1 92.5 231 ARG B O 1
ATOM 6548 N N . THR B 1 232 ? -10.914 36.656 22.781 1 92.12 232 THR B N 1
ATOM 6549 C CA . THR B 1 232 ? -10.234 35.375 22.688 1 92.12 232 THR B CA 1
ATOM 6550 C C . THR B 1 232 ? -10.109 34.719 24.047 1 92.12 232 THR B C 1
ATOM 6552 O O . THR B 1 232 ? -9.945 35.406 25.062 1 92.12 232 THR B O 1
ATOM 6555 N N . TRP B 1 233 ? -10.289 33.406 24.031 1 92.81 233 TRP B N 1
ATOM 6556 C CA . TRP B 1 233 ? -10.055 32.656 25.25 1 92.81 233 TRP B CA 1
ATOM 6557 C C . TRP B 1 233 ? -8.57 32.594 25.594 1 92.81 233 TRP B C 1
ATOM 6559 O O . TRP B 1 233 ? -7.73 32.344 24.734 1 92.81 233 TRP B O 1
ATOM 6569 N N . ILE B 1 234 ? -8.258 32.906 26.812 1 91.38 234 ILE B N 1
ATOM 6570 C CA . ILE B 1 234 ? -6.895 32.781 27.312 1 91.38 234 ILE B CA 1
ATOM 6571 C C . ILE B 1 234 ? -6.781 31.516 28.172 1 91.38 234 ILE B C 1
ATOM 6573 O O . ILE B 1 234 ? -7.367 31.453 29.266 1 91.38 234 ILE B O 1
ATOM 6577 N N . ALA B 1 235 ? -6.023 30.594 27.703 1 82.75 235 ALA B N 1
ATOM 6578 C CA . ALA B 1 235 ? -5.879 29.312 28.391 1 82.75 235 ALA B CA 1
ATOM 6579 C C . ALA B 1 235 ? -4.871 29.406 29.531 1 82.75 235 ALA B C 1
ATOM 6581 O O . ALA B 1 235 ? -4.004 30.281 29.531 1 82.75 235 ALA B O 1
ATOM 6582 N N . SER B 1 236 ? -5.113 28.656 30.641 1 66.88 236 SER B N 1
ATOM 6583 C CA . SER B 1 236 ? -4.113 28.578 31.688 1 66.88 236 SER B CA 1
ATOM 6584 C C . SER B 1 236 ? -2.91 27.75 31.266 1 66.88 236 SER B C 1
ATOM 6586 O O . SER B 1 236 ? -1.764 28.141 31.453 1 66.88 236 SER B O 1
ATOM 6588 N N . SER B 1 237 ? -3.037 26.516 30.984 1 59.25 237 SER B N 1
ATOM 6589 C CA . SER B 1 237 ? -2.035 25.641 30.406 1 59.25 237 SER B CA 1
ATOM 6590 C C . SER B 1 237 ? -2.65 24.719 29.344 1 59.25 237 SER B C 1
ATOM 6592 O O . SER B 1 237 ? -3.846 24.422 29.391 1 59.25 237 SER B O 1
ATOM 6594 N N . PHE B 1 238 ? -1.836 24.578 28.172 1 52.53 238 PHE B N 1
ATOM 6595 C CA . PHE B 1 238 ? -2.367 23.641 27.203 1 52.53 238 PHE B CA 1
ATOM 6596 C C . PHE B 1 238 ? -2.588 22.266 27.844 1 52.53 238 PHE B C 1
ATOM 6598 O O . PHE B 1 238 ? -3.561 21.578 27.531 1 52.53 238 PHE B O 1
ATOM 6605 N N . ALA B 1 239 ? -1.532 21.75 28.688 1 47.59 239 ALA B N 1
ATOM 6606 C CA . ALA B 1 239 ? -1.526 20.391 29.25 1 47.59 239 ALA B CA 1
ATOM 6607 C C . ALA B 1 239 ? -2.473 20.297 30.438 1 47.59 239 ALA B C 1
ATOM 6609 O O . ALA B 1 239 ? -2.977 19.203 30.75 1 47.59 239 ALA B O 1
ATOM 6610 N N . ALA B 1 240 ? -2.555 21.312 31.297 1 43.03 240 ALA B N 1
ATOM 6611 C CA . ALA B 1 240 ? -3.191 21.234 32.594 1 43.03 240 ALA B CA 1
ATOM 6612 C C . ALA B 1 240 ? -4.711 21.188 32.469 1 43.03 240 ALA B C 1
ATOM 6614 O O . ALA B 1 240 ? -5.414 20.906 33.438 1 43.03 240 ALA B O 1
ATOM 6615 N N . ASN B 1 241 ? -5.168 21.453 31.328 1 42.97 241 ASN B N 1
ATOM 6616 C CA . ASN B 1 241 ? -6.613 21.656 31.359 1 42.97 241 ASN B CA 1
ATOM 6617 C C . ASN B 1 241 ? -7.367 20.344 31.5 1 42.97 241 ASN B C 1
ATOM 6619 O O . ASN B 1 241 ? -8.586 20.297 31.344 1 42.97 241 ASN B O 1
ATOM 6623 N N . GLY B 1 242 ? -6.664 19.172 31.562 1 39.53 242 GLY B N 1
ATOM 6624 C CA . GLY B 1 242 ? -7.43 17.984 31.891 1 39.53 242 GLY B CA 1
ATOM 6625 C C . GLY B 1 242 ? -7.785 17.875 33.344 1 39.53 242 GLY B C 1
ATOM 6626 O O . GLY B 1 242 ? -7.391 18.734 34.156 1 39.53 242 GLY B O 1
ATOM 6627 N N . ASP B 1 243 ? -8.672 16.797 33.812 1 35.78 243 ASP B N 1
ATOM 6628 C CA . ASP B 1 243 ? -9.211 16.562 35.125 1 35.78 243 ASP B CA 1
ATOM 6629 C C . ASP B 1 243 ? -8.094 16.531 36.188 1 35.78 243 ASP B C 1
ATOM 6631 O O . ASP B 1 243 ? -7.035 15.945 35.938 1 35.78 243 ASP B O 1
ATOM 6635 N N . LYS B 1 244 ? -8.055 17.422 37.25 1 38.53 244 LYS B N 1
ATOM 6636 C CA . LYS B 1 244 ? -7.246 17.359 38.438 1 38.53 244 LYS B CA 1
ATOM 6637 C C . LYS B 1 244 ? -6.992 15.914 38.844 1 38.53 244 LYS B C 1
ATOM 6639 O O . LYS B 1 244 ? -6.184 15.648 39.75 1 38.53 244 LYS B O 1
ATOM 6644 N N . ASN B 1 245 ? -7.953 14.992 38.656 1 31.2 245 ASN B N 1
ATOM 6645 C CA . ASN B 1 245 ? -7.949 13.734 39.375 1 31.2 245 ASN B CA 1
ATOM 6646 C C . ASN B 1 245 ? -6.918 12.758 38.812 1 31.2 245 ASN B C 1
ATOM 6648 O O . ASN B 1 245 ? -6.785 11.633 39.281 1 31.2 245 ASN B O 1
ATOM 6652 N N . ASP B 1 246 ? -6.621 12.805 37.531 1 33.53 246 ASP B N 1
ATOM 6653 C CA . ASP B 1 246 ? -5.902 11.602 37.125 1 33.53 246 ASP B CA 1
ATOM 6654 C C . ASP B 1 246 ? -4.449 11.648 37.562 1 33.53 246 ASP B C 1
ATOM 6656 O O . ASP B 1 246 ? -3.59 12.203 36.875 1 33.53 246 ASP B O 1
ATOM 6660 N N . GLU B 1 247 ? -4.184 11.711 38.844 1 27.94 247 GLU B N 1
ATOM 6661 C CA . GLU B 1 247 ? -2.967 11.109 39.375 1 27.94 247 GLU B CA 1
ATOM 6662 C C . GLU B 1 247 ? -2.75 9.703 38.812 1 27.94 247 GLU B C 1
ATOM 6664 O O . GLU B 1 247 ? -3.232 8.719 39.375 1 27.94 247 GLU B O 1
ATOM 6669 N N . ALA B 1 248 ? -3.031 9.406 37.656 1 32.12 248 ALA B N 1
ATOM 6670 C CA . ALA B 1 248 ? -2.502 8.086 37.312 1 32.12 248 ALA B CA 1
ATOM 6671 C C . ALA B 1 248 ? -1.055 7.941 37.781 1 32.12 248 ALA B C 1
ATOM 6673 O O . ALA B 1 248 ? -0.186 8.711 37.375 1 32.12 248 ALA B O 1
ATOM 6674 N N . THR B 1 249 ? -0.826 7.375 38.969 1 27.73 249 THR B N 1
ATOM 6675 C CA . THR B 1 249 ? 0.336 6.621 39.438 1 27.73 249 THR B CA 1
ATOM 6676 C C . THR B 1 249 ? 0.805 5.645 38.344 1 27.73 249 THR B C 1
ATOM 6678 O O . THR B 1 249 ? 0.042 4.777 37.906 1 27.73 249 THR B O 1
ATOM 6681 N N . VAL B 1 250 ? 1.386 6.02 37.25 1 30.11 250 VAL B N 1
ATOM 6682 C CA . VAL B 1 250 ? 2.141 4.965 36.594 1 30.11 250 VAL B CA 1
ATOM 6683 C C . VAL B 1 250 ? 2.676 3.979 37.625 1 30.11 250 VAL B C 1
ATOM 6685 O O . VAL B 1 250 ? 3.578 4.309 38.406 1 30.11 250 VAL B O 1
ATOM 6688 N N . THR B 1 251 ? 1.81 3.229 38.25 1 28.14 251 THR B N 1
ATOM 6689 C CA . THR B 1 251 ? 2.256 2.088 39.031 1 28.14 251 THR B CA 1
ATOM 6690 C C . THR B 1 251 ? 3.033 1.101 38.188 1 28.14 251 THR B C 1
ATOM 6692 O O . THR B 1 251 ? 2.49 0.546 37.219 1 28.14 251 THR B O 1
ATOM 6695 N N . THR B 1 252 ? 4.305 1.26 37.875 1 29.12 252 THR B N 1
ATOM 6696 C CA . THR B 1 252 ? 5.211 0.182 37.5 1 29.12 252 THR B CA 1
ATOM 6697 C C . THR B 1 252 ? 4.898 -1.089 38.281 1 29.12 252 THR B C 1
ATOM 6699 O O . THR B 1 252 ? 4.758 -1.05 39.531 1 29.12 252 THR B O 1
ATOM 6702 N N . GLN B 1 253 ? 4.109 -1.939 37.875 1 26.56 253 GLN B N 1
ATOM 6703 C CA . GLN B 1 253 ? 4.055 -3.27 38.469 1 26.56 253 GLN B CA 1
ATOM 6704 C C . GLN B 1 253 ? 5.422 -3.684 39 1 26.56 253 GLN B C 1
ATOM 6706 O O . GLN B 1 253 ? 6.449 -3.432 38.375 1 26.56 253 GLN B O 1
ATOM 6711 N N . GLU B 1 254 ? 5.457 -4.035 40.375 1 27.08 254 GLU B N 1
ATOM 6712 C CA . GLU B 1 254 ? 6.43 -4.684 41.25 1 27.08 254 GLU B CA 1
ATOM 6713 C C . GLU B 1 254 ? 6.98 -5.957 40.594 1 27.08 254 GLU B C 1
ATOM 6715 O O . GLU B 1 254 ? 6.328 -7.004 40.625 1 27.08 254 GLU B O 1
ATOM 6720 N N . ASP B 1 255 ? 7.355 -6.285 39.5 1 26.94 255 ASP B N 1
ATOM 6721 C CA . ASP B 1 255 ? 8.164 -7.484 39.719 1 26.94 255 ASP B CA 1
ATOM 6722 C C . ASP B 1 255 ? 9.125 -7.293 40.875 1 26.94 255 ASP B C 1
ATOM 6724 O O . ASP B 1 255 ? 9.43 -6.164 41.281 1 26.94 255 ASP B O 1
ATOM 6728 N N . GLY B 1 256 ? 9.625 -8.414 41.688 1 26.06 256 GLY B N 1
ATOM 6729 C CA . GLY B 1 256 ? 10.367 -8.578 42.938 1 26.06 256 GLY B CA 1
ATOM 6730 C C . GLY B 1 256 ? 11.297 -7.414 43.219 1 26.06 256 GLY B C 1
ATOM 6731 O O . GLY B 1 256 ? 11.352 -6.93 44.344 1 26.06 256 GLY B O 1
ATOM 6732 N N . GLN B 1 257 ? 12.57 -7.543 42.844 1 26.5 257 GLN B N 1
ATOM 6733 C CA . GLN B 1 257 ? 13.617 -7.039 43.719 1 26.5 257 GLN B CA 1
ATOM 6734 C C . GLN B 1 257 ? 13.539 -5.523 43.844 1 26.5 257 GLN B C 1
ATOM 6736 O O . GLN B 1 257 ? 13.789 -4.984 44.938 1 26.5 257 GLN B O 1
ATOM 6741 N N . GLY B 1 258 ? 14.062 -4.715 42.875 1 27.64 258 GLY B N 1
ATOM 6742 C CA . GLY B 1 258 ? 14.641 -3.434 43.25 1 27.64 258 GLY B CA 1
ATOM 6743 C C . GLY B 1 258 ? 13.602 -2.342 43.438 1 27.64 258 GLY B C 1
ATOM 6744 O O . GLY B 1 258 ? 12.453 -2.492 43 1 27.64 258 GLY B O 1
ATOM 6745 N N . ALA B 1 259 ? 13.797 -1.284 44.375 1 28.28 259 ALA B N 1
ATOM 6746 C CA . ALA B 1 259 ? 13.086 -0.161 45 1 28.28 259 ALA B CA 1
ATOM 6747 C C . ALA B 1 259 ? 12.312 0.629 43.938 1 28.28 259 ALA B C 1
ATOM 6749 O O . ALA B 1 259 ? 12.766 0.751 42.781 1 28.28 259 ALA B O 1
ATOM 6750 N N . PRO B 1 260 ? 11.008 0.761 44.094 1 30.8 260 PRO B N 1
ATOM 6751 C CA . PRO B 1 260 ? 10.273 1.704 43.25 1 30.8 260 PRO B CA 1
ATOM 6752 C C . PRO B 1 260 ? 11.094 2.949 42.906 1 30.8 260 PRO B C 1
ATOM 6754 O O . PRO B 1 260 ? 11.648 3.59 43.812 1 30.8 260 PRO B O 1
ATOM 6757 N N . ARG B 1 261 ? 11.836 2.922 41.875 1 31.78 261 ARG B N 1
ATOM 6758 C CA . ARG B 1 261 ? 12.57 4.172 41.688 1 31.78 261 ARG B CA 1
ATOM 6759 C C . ARG B 1 261 ? 11.648 5.375 41.844 1 31.78 261 ARG B C 1
ATOM 6761 O O . ARG B 1 261 ? 10.531 5.379 41.312 1 31.78 261 ARG B O 1
ATOM 6768 N N . GLU B 1 262 ? 11.617 5.926 43 1 27.64 262 GLU B N 1
ATOM 6769 C CA . GLU B 1 262 ? 10.945 7.215 43.156 1 27.64 262 GLU B CA 1
ATOM 6770 C C . GLU B 1 262 ? 11.047 8.031 41.875 1 27.64 262 GLU B C 1
ATOM 6772 O O . GLU B 1 262 ? 12.117 8.117 41.25 1 27.64 262 GLU B O 1
ATOM 6777 N N . PRO B 1 263 ? 9.938 8.008 41.062 1 34.72 263 PRO B N 1
ATOM 6778 C CA . PRO B 1 263 ? 10.102 9.008 40.031 1 34.72 263 PRO B CA 1
ATOM 6779 C C . PRO B 1 263 ? 10.898 10.227 40.469 1 34.72 263 PRO B C 1
ATOM 6781 O O . PRO B 1 263 ? 10.375 11.07 41.219 1 34.72 263 PRO B O 1
ATOM 6784 N N . GLY B 1 264 ? 11.977 10.047 41.188 1 30.94 264 GLY B N 1
ATOM 6785 C CA . GLY B 1 264 ? 12.836 11.109 41.688 1 30.94 264 GLY B CA 1
ATOM 6786 C C . GLY B 1 264 ? 12.859 12.32 40.781 1 30.94 264 GLY B C 1
ATOM 6787 O O . GLY B 1 264 ? 11.984 12.484 39.938 1 30.94 264 GLY B O 1
ATOM 6788 N N . ASP B 1 265 ? 14.102 12.773 40.531 1 32.31 265 ASP B N 1
ATOM 6789 C CA . ASP B 1 265 ? 14.547 14.031 39.938 1 32.31 265 ASP B CA 1
ATOM 6790 C C . ASP B 1 265 ? 14.008 14.195 38.531 1 32.31 265 ASP B C 1
ATOM 6792 O O . ASP B 1 265 ? 14.422 15.102 37.781 1 32.31 265 ASP B O 1
ATOM 6796 N N . LEU B 1 266 ? 13.695 13.219 37.938 1 34 266 LEU B N 1
ATOM 6797 C CA . LEU B 1 266 ? 13.18 13.516 36.594 1 34 266 LEU B CA 1
ATOM 6798 C C . LEU B 1 266 ? 11.852 14.258 36.688 1 34 266 LEU B C 1
ATOM 6800 O O . LEU B 1 266 ? 10.836 13.68 37.062 1 34 266 LEU B O 1
ATOM 6804 N N . GLY B 1 267 ? 11.961 15.688 37.062 1 35.44 267 GLY B N 1
ATOM 6805 C CA . GLY B 1 267 ? 11.117 16.875 37.156 1 35.44 267 GLY B CA 1
ATOM 6806 C C . GLY B 1 267 ? 9.633 16.547 37.188 1 35.44 267 GLY B C 1
ATOM 6807 O O . GLY B 1 267 ? 9.023 16.312 36.125 1 35.44 267 GLY B O 1
ATOM 6808 N N . SER B 1 268 ? 9.062 15.852 38.062 1 37.59 268 SER B N 1
ATOM 6809 C CA . SER B 1 268 ? 7.652 15.836 38.438 1 37.59 268 SER B CA 1
ATOM 6810 C C . SER B 1 268 ? 6.988 17.188 38.156 1 37.59 268 SER B C 1
ATOM 6812 O O . SER B 1 268 ? 5.77 17.25 38 1 37.59 268 SER B O 1
ATOM 6814 N N . ASP B 1 269 ? 7.719 18.219 38.312 1 37.34 269 ASP B N 1
ATOM 6815 C CA . ASP B 1 269 ? 7.18 19.578 38.281 1 37.34 269 ASP B CA 1
ATOM 6816 C C . ASP B 1 269 ? 6.668 19.922 36.875 1 37.34 269 ASP B C 1
ATOM 6818 O O . ASP B 1 269 ? 6.117 21 36.656 1 37.34 269 ASP B O 1
ATOM 6822 N N . ILE B 1 270 ? 7.18 19.266 35.906 1 41.5 270 ILE B N 1
ATOM 6823 C CA . ILE B 1 270 ? 6.801 19.703 34.562 1 41.5 270 ILE B CA 1
ATOM 6824 C C . ILE B 1 270 ? 5.32 19.406 34.344 1 41.5 270 ILE B C 1
ATOM 6826 O O . ILE B 1 270 ? 4.699 20 33.438 1 41.5 270 ILE B O 1
ATOM 6830 N N . PHE B 1 271 ? 4.828 18.25 34.906 1 44.25 271 PHE B N 1
ATOM 6831 C CA . PHE B 1 271 ? 3.459 17.812 34.625 1 44.25 271 PHE B CA 1
ATOM 6832 C C . PHE B 1 271 ? 2.465 18.859 35.125 1 44.25 271 PHE B C 1
ATOM 6834 O O . PHE B 1 271 ? 1.353 18.969 34.594 1 44.25 271 PHE B O 1
ATOM 6841 N N . HIS B 1 272 ? 2.867 19.531 36.219 1 44.84 272 HIS B N 1
ATOM 6842 C CA . HIS B 1 272 ? 1.876 20.438 36.812 1 44.84 272 HIS B CA 1
ATOM 6843 C C . HIS B 1 272 ? 2.139 21.875 36.406 1 44.84 272 HIS B C 1
ATOM 6845 O O . HIS B 1 272 ? 1.502 22.797 36.938 1 44.84 272 HIS B O 1
ATOM 6851 N N . HIS B 1 273 ? 3.088 22.188 35.469 1 49.78 273 HIS B N 1
ATOM 6852 C CA . HIS B 1 273 ? 3.387 23.625 35.469 1 49.78 273 HIS B CA 1
ATOM 6853 C C . HIS B 1 273 ? 2.709 24.328 34.312 1 49.78 273 HIS B C 1
ATOM 6855 O O . HIS B 1 273 ? 2.902 23.953 33.125 1 49.78 273 HIS B O 1
ATOM 6861 N N . GLU B 1 274 ? 1.721 25.047 34.562 1 60.91 274 GLU B N 1
ATOM 6862 C CA . GLU B 1 274 ? 1.135 26.109 33.75 1 60.91 274 GLU B CA 1
ATOM 6863 C C . GLU B 1 274 ? 2.209 27.047 33.219 1 60.91 274 GLU B C 1
ATOM 6865 O O . GLU B 1 274 ? 3.143 27.406 33.938 1 60.91 274 GLU B O 1
ATOM 6870 N N . ARG B 1 275 ? 2.275 27.188 31.891 1 66.75 275 ARG B N 1
ATOM 6871 C CA . ARG B 1 275 ? 3.191 28.172 31.312 1 66.75 275 ARG B CA 1
ATOM 6872 C C . ARG B 1 275 ? 3.098 29.5 32.062 1 66.75 275 ARG B C 1
ATOM 6874 O O . ARG B 1 275 ? 2 29.984 32.344 1 66.75 275 ARG B O 1
ATOM 6881 N N . LYS B 1 276 ? 4.289 29.938 32.438 1 66.94 276 LYS B N 1
ATOM 6882 C CA . LYS B 1 276 ? 4.379 31.234 33.094 1 66.94 276 LYS B CA 1
ATOM 6883 C C . LYS B 1 276 ? 4.945 32.312 32.156 1 66.94 276 LYS B C 1
ATOM 6885 O O . LYS B 1 276 ? 5.516 31.969 31.125 1 66.94 276 LYS B O 1
ATOM 6890 N N . ALA B 1 277 ? 4.668 33.5 32.438 1 66.81 277 ALA B N 1
ATOM 6891 C CA . ALA B 1 277 ? 5.199 34.625 31.672 1 66.81 277 ALA B CA 1
ATOM 6892 C C . ALA B 1 277 ? 6.719 34.688 31.781 1 66.81 277 ALA B C 1
ATOM 6894 O O . ALA B 1 277 ? 7.398 35.094 30.844 1 66.81 277 ALA B O 1
ATOM 6895 N N . THR B 1 278 ? 7.145 34.219 32.938 1 69.19 278 THR B N 1
ATOM 6896 C CA . THR B 1 278 ? 8.586 34.219 33.156 1 69.19 278 THR B CA 1
ATOM 6897 C C . THR B 1 278 ? 9.219 32.906 32.688 1 69.19 278 THR B C 1
ATOM 6899 O O . THR B 1 278 ? 8.539 31.906 32.531 1 69.19 278 THR B O 1
ATOM 6902 N N . PRO B 1 279 ? 10.531 33 32.438 1 72.69 279 PRO B N 1
ATOM 6903 C CA . PRO B 1 279 ? 11.234 31.781 32.094 1 72.69 279 PRO B CA 1
ATOM 6904 C C . PRO B 1 279 ? 11.07 30.672 33.125 1 72.69 279 PRO B C 1
ATOM 6906 O O . PRO B 1 279 ? 10.906 30.969 34.312 1 72.69 279 PRO B O 1
ATOM 6909 N N . GLN B 1 280 ? 10.914 29.469 32.625 1 79.81 280 GLN B N 1
ATOM 6910 C CA . GLN B 1 280 ? 10.906 28.266 33.438 1 79.81 280 GLN B CA 1
ATOM 6911 C C . GLN B 1 280 ? 12.102 27.375 33.125 1 79.81 280 GLN B C 1
ATOM 6913 O O . GLN B 1 280 ? 11.953 26.328 32.5 1 79.81 280 GLN B O 1
ATOM 6918 N N . PRO B 1 281 ? 13.242 27.781 33.594 1 86.88 281 PRO B N 1
ATOM 6919 C CA . PRO B 1 281 ? 14.5 27.172 33.188 1 86.88 281 PRO B CA 1
ATOM 6920 C C . PRO B 1 281 ? 14.68 25.766 33.75 1 86.88 281 PRO B C 1
ATOM 6922 O O . PRO B 1 281 ? 14.25 25.484 34.875 1 86.88 281 PRO B O 1
ATOM 6925 N N . TYR B 1 282 ? 15.258 24.922 33.031 1 89.38 282 TYR B N 1
ATOM 6926 C CA . TYR B 1 282 ? 15.797 23.656 33.5 1 89.38 282 TYR B CA 1
ATOM 6927 C C . TYR B 1 282 ? 17.203 23.828 34.062 1 89.38 282 TYR B C 1
ATOM 6929 O O . TYR B 1 282 ? 18.031 24.531 33.469 1 89.38 282 TYR B O 1
ATOM 6937 N N . THR B 1 283 ? 17.406 23.188 35.125 1 90.5 283 THR B N 1
ATOM 6938 C CA . THR B 1 283 ? 18.734 23.281 35.719 1 90.5 283 THR B CA 1
ATOM 6939 C C . THR B 1 283 ? 19.75 22.469 34.938 1 90.5 283 THR B C 1
ATOM 6941 O O . THR B 1 283 ? 19.375 21.594 34.125 1 90.5 283 THR B O 1
ATOM 6944 N N . GLU B 1 284 ? 20.984 22.828 35.219 1 92.56 284 GLU B N 1
ATOM 6945 C CA . GLU B 1 284 ? 22.062 22.062 34.594 1 92.56 284 GLU B CA 1
ATOM 6946 C C . GLU B 1 284 ? 22 20.594 35 1 92.56 284 GLU B C 1
ATOM 6948 O O . GLU B 1 284 ? 22.266 19.703 34.188 1 92.56 284 GLU B O 1
ATOM 6953 N N . LYS B 1 285 ? 21.688 20.359 36.125 1 91.75 285 LYS B N 1
ATOM 6954 C CA . LYS B 1 285 ? 21.578 19 36.656 1 91.75 285 LYS B CA 1
ATOM 6955 C C . LYS B 1 285 ? 20.484 18.219 35.938 1 91.75 285 LYS B C 1
ATOM 6957 O O . LYS B 1 285 ? 20.656 17.047 35.594 1 91.75 285 LYS B O 1
ATOM 6962 N N . GLN B 1 286 ? 19.344 18.844 35.781 1 90.19 286 GLN B N 1
ATOM 6963 C CA . GLN B 1 286 ? 18.234 18.219 35.062 1 90.19 286 GLN B CA 1
ATOM 6964 C C . GLN B 1 286 ? 18.625 17.875 33.625 1 90.19 286 GLN B C 1
ATOM 6966 O O . GLN B 1 286 ? 18.328 16.766 33.156 1 90.19 286 GLN B O 1
ATOM 6971 N N . ARG B 1 287 ? 19.266 18.781 33.031 1 94.25 287 ARG B N 1
ATOM 6972 C CA . ARG B 1 287 ? 19.672 18.594 31.641 1 94.25 287 ARG B CA 1
ATOM 6973 C C . ARG B 1 287 ? 20.719 17.484 31.516 1 94.25 287 ARG B C 1
ATOM 6975 O O . ARG B 1 287 ? 20.641 16.641 30.625 1 94.25 287 ARG B O 1
ATOM 6982 N N . ALA B 1 288 ? 21.625 17.438 32.469 1 94.25 288 ALA B N 1
ATOM 6983 C CA . ALA B 1 288 ? 22.656 16.406 32.469 1 94.25 288 ALA B CA 1
ATOM 6984 C C . ALA B 1 288 ? 22.047 15.023 32.688 1 94.25 288 ALA B C 1
ATOM 6986 O O . ALA B 1 288 ? 22.469 14.039 32.094 1 94.25 288 ALA B O 1
ATOM 6987 N N . ALA B 1 289 ? 21.141 14.969 33.531 1 91.88 289 ALA B N 1
ATOM 6988 C CA . ALA B 1 289 ? 20.484 13.703 33.844 1 91.88 289 ALA B CA 1
ATOM 6989 C C . ALA B 1 289 ? 19.734 13.164 32.625 1 91.88 289 ALA B C 1
ATOM 6991 O O . ALA B 1 289 ? 19.766 11.961 32.344 1 91.88 289 ALA B O 1
ATOM 6992 N N . ARG B 1 290 ? 19.094 13.992 31.938 1 92.75 290 ARG B N 1
ATOM 6993 C CA . ARG B 1 290 ? 18.359 13.594 30.734 1 92.75 290 ARG B CA 1
ATOM 6994 C C . ARG B 1 290 ? 19.312 13.125 29.641 1 92.75 290 ARG B C 1
ATOM 6996 O O . ARG B 1 290 ? 19.016 12.18 28.922 1 92.75 290 ARG B O 1
ATOM 7003 N N . ALA B 1 291 ? 20.406 13.781 29.562 1 94.5 291 ALA B N 1
ATOM 7004 C CA . ALA B 1 291 ? 21.406 13.414 28.562 1 94.5 291 ALA B CA 1
ATOM 7005 C C . ALA B 1 291 ? 22.062 12.078 28.906 1 94.5 291 ALA B C 1
ATOM 7007 O O . ALA B 1 291 ? 22.422 11.312 28 1 94.5 291 ALA B O 1
ATOM 7008 N N . ALA B 1 292 ? 22.172 11.75 30.109 1 95.25 292 ALA B N 1
ATOM 7009 C CA . ALA B 1 292 ? 22.938 10.594 30.578 1 95.25 292 ALA B CA 1
ATOM 7010 C C . ALA B 1 292 ? 22.109 9.312 30.484 1 95.25 292 ALA B C 1
ATOM 7012 O O . ALA B 1 292 ? 22.656 8.219 30.375 1 95.25 292 ALA B O 1
ATOM 7013 N N . ASP B 1 293 ? 20.828 9.391 30.5 1 95.38 293 ASP B N 1
ATOM 7014 C CA . ASP B 1 293 ? 19.953 8.219 30.516 1 95.38 293 ASP B CA 1
ATOM 7015 C C . ASP B 1 293 ? 18.875 8.305 29.453 1 95.38 293 ASP B C 1
ATOM 7017 O O . ASP B 1 293 ? 17.75 8.719 29.734 1 95.38 293 ASP B O 1
ATOM 7021 N N . PRO B 1 294 ? 19.156 7.758 28.328 1 94.88 294 PRO B N 1
ATOM 7022 C CA . PRO B 1 294 ? 18.219 7.848 27.219 1 94.88 294 PRO B CA 1
ATOM 7023 C C . PRO B 1 294 ? 16.891 7.168 27.516 1 94.88 294 PRO B C 1
ATOM 7025 O O . PRO B 1 294 ? 15.844 7.621 27.047 1 94.88 294 PRO B O 1
ATOM 7028 N N . GLU B 1 295 ? 16.859 6.121 28.25 1 95.44 295 GLU B N 1
ATOM 7029 C CA . GLU B 1 295 ? 15.625 5.422 28.594 1 95.44 295 GLU B CA 1
ATOM 7030 C C . GLU B 1 295 ? 14.734 6.277 29.484 1 95.44 295 GLU B C 1
ATOM 7032 O O . GLU B 1 295 ? 13.531 6.367 29.266 1 95.44 295 GLU B O 1
ATOM 7037 N N . ALA B 1 296 ? 15.32 6.859 30.469 1 93.88 296 ALA B N 1
ATOM 7038 C CA . ALA B 1 296 ? 14.57 7.738 31.359 1 93.88 296 ALA B CA 1
ATOM 7039 C C . ALA B 1 296 ? 14.047 8.961 30.609 1 93.88 296 ALA B C 1
ATOM 7041 O O . ALA B 1 296 ? 12.93 9.422 30.859 1 93.88 296 ALA B O 1
ATOM 7042 N N . TYR B 1 297 ? 14.859 9.469 29.781 1 96 297 TYR B N 1
ATOM 7043 C CA . TYR B 1 297 ? 14.438 10.617 28.984 1 96 297 TYR B CA 1
ATOM 7044 C C . TYR B 1 297 ? 13.266 10.25 28.078 1 96 297 TYR B C 1
ATOM 7046 O O . TYR B 1 297 ? 12.32 11.023 27.922 1 96 297 TYR B O 1
ATOM 7054 N N . LEU B 1 298 ? 13.344 9.055 27.484 1 96.12 298 LEU B N 1
ATOM 7055 C CA . LEU B 1 298 ? 12.242 8.586 26.641 1 96.12 298 LEU B CA 1
ATOM 7056 C C . LEU B 1 298 ? 10.953 8.5 27.453 1 96.12 298 LEU B C 1
ATOM 7058 O O . LEU B 1 298 ? 9.891 8.93 26.984 1 96.12 298 LEU B O 1
ATOM 7062 N N . ALA B 1 299 ? 11.055 7.945 28.562 1 94.75 299 ALA B N 1
ATOM 7063 C C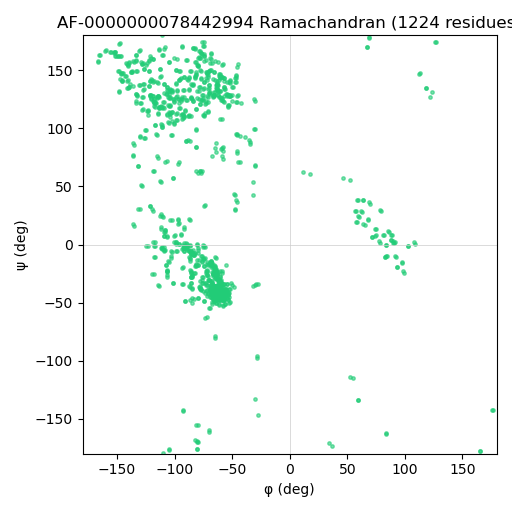A . ALA B 1 299 ? 9.875 7.832 29.438 1 94.75 299 ALA B CA 1
ATOM 7064 C C . ALA B 1 299 ? 9.305 9.211 29.75 1 94.75 299 ALA B C 1
ATOM 7066 O O . ALA B 1 299 ? 8.086 9.391 29.766 1 94.75 299 ALA B O 1
ATOM 7067 N N . PHE B 1 300 ? 10.195 10.164 30.047 1 93.19 300 PHE B N 1
ATOM 7068 C CA . PHE B 1 300 ? 9.797 11.539 30.328 1 93.19 300 PHE B CA 1
ATOM 7069 C C . PHE B 1 300 ? 9.078 12.148 29.125 1 93.19 300 PHE B C 1
ATOM 7071 O O . PHE B 1 300 ? 8.008 12.742 29.266 1 93.19 300 PHE B O 1
ATOM 7078 N N . ARG B 1 301 ? 9.633 11.969 27.969 1 95.25 301 ARG B N 1
ATOM 7079 C CA . ARG B 1 301 ? 9.039 12.508 26.75 1 95.25 301 ARG B CA 1
ATOM 7080 C C . ARG B 1 301 ? 7.652 11.914 26.516 1 95.25 301 ARG B C 1
ATOM 7082 O O . ARG B 1 301 ? 6.719 12.625 26.141 1 95.25 301 ARG B O 1
ATOM 7089 N N . LYS B 1 302 ? 7.512 10.609 26.688 1 94.25 302 LYS B N 1
ATOM 7090 C CA . LYS B 1 302 ? 6.238 9.922 26.469 1 94.25 302 LYS B CA 1
ATOM 7091 C C . LYS B 1 302 ? 5.172 10.43 27.438 1 94.25 302 LYS B C 1
ATOM 7093 O O . LYS B 1 302 ? 4.031 10.68 27.031 1 94.25 302 LYS B O 1
ATOM 7098 N N . ALA B 1 303 ? 5.551 10.602 28.641 1 91.06 303 ALA B N 1
ATOM 7099 C CA . ALA B 1 303 ? 4.617 11.086 29.656 1 91.06 303 ALA B CA 1
ATOM 7100 C C . ALA B 1 303 ? 4.141 12.5 29.344 1 91.06 303 ALA B C 1
ATOM 7102 O O . ALA B 1 303 ? 2.99 12.852 29.625 1 91.06 303 ALA B O 1
ATOM 7103 N N . LEU B 1 304 ? 5.012 13.25 28.812 1 90.88 304 LEU B N 1
ATOM 7104 C CA . LEU B 1 304 ? 4.691 14.633 28.453 1 90.88 304 LEU B CA 1
ATOM 7105 C C . LEU B 1 304 ? 3.814 14.68 27.203 1 90.88 304 LEU B C 1
ATOM 7107 O O . LEU B 1 304 ? 2.762 15.32 27.203 1 90.88 304 LEU B O 1
ATOM 7111 N N . GLU B 1 305 ? 4.203 13.984 26.203 1 92.5 305 GLU B N 1
ATOM 7112 C CA . GLU B 1 305 ? 3.58 14.109 24.891 1 92.5 305 GLU B CA 1
ATOM 7113 C C . GLU B 1 305 ? 2.199 13.453 24.875 1 92.5 305 GLU B C 1
ATOM 7115 O O . GLU B 1 305 ? 1.303 13.906 24.156 1 92.5 305 GLU B O 1
ATOM 7120 N N . ILE B 1 306 ? 1.983 12.367 25.641 1 92.06 306 ILE B N 1
ATOM 7121 C CA . ILE B 1 306 ? 0.739 11.602 25.625 1 92.06 306 ILE B CA 1
ATOM 7122 C C . ILE B 1 306 ? -0.427 12.516 26 1 92.06 306 ILE B C 1
ATOM 7124 O O . ILE B 1 306 ? -1.561 12.297 25.562 1 92.06 306 ILE B O 1
ATOM 7128 N N . LYS B 1 307 ? -0.18 13.602 26.688 1 86.25 307 LYS B N 1
ATOM 7129 C CA . LYS B 1 307 ? -1.211 14.539 27.109 1 86.25 307 LYS B CA 1
ATOM 7130 C C . LYS B 1 307 ? -1.846 15.25 25.922 1 86.25 307 LYS B C 1
ATOM 7132 O O . LYS B 1 307 ? -3.023 15.609 25.953 1 86.25 307 LYS B O 1
ATOM 7137 N N . TYR B 1 308 ? -1.143 15.375 24.922 1 89.81 308 TYR B N 1
ATOM 7138 C CA . TYR B 1 308 ? -1.61 16.094 23.75 1 89.81 308 TYR B CA 1
ATOM 7139 C C . TYR B 1 308 ? -2.395 15.172 22.812 1 89.81 308 TYR B C 1
ATOM 7141 O O . TYR B 1 308 ? -2.963 15.625 21.812 1 89.81 308 TYR B O 1
ATOM 7149 N N . TRP B 1 309 ? -2.525 13.922 23.156 1 91 309 TRP B N 1
ATOM 7150 C CA . TRP B 1 309 ? -3.254 12.953 22.344 1 91 309 TRP B CA 1
ATOM 7151 C C . TRP B 1 309 ? -4.629 12.672 22.922 1 91 309 TRP B C 1
ATOM 7153 O O . TRP B 1 309 ? -5.473 12.047 22.281 1 91 309 TRP B O 1
ATOM 7163 N N . HIS B 1 310 ? -4.895 13.203 24.062 1 86.31 310 HIS B N 1
ATOM 7164 C CA . HIS B 1 310 ? -6.145 12.883 24.734 1 86.31 310 HIS B CA 1
ATOM 7165 C C . HIS B 1 310 ? -7.074 14.094 24.781 1 86.31 310 HIS B C 1
ATOM 7167 O O . HIS B 1 310 ? -8.117 14.055 25.438 1 86.31 310 HIS B O 1
ATOM 7173 N N . ARG B 1 311 ? -6.852 15.086 24.047 1 82.88 311 ARG B N 1
ATOM 7174 C CA . ARG B 1 311 ? -7.625 16.312 24.172 1 82.88 311 ARG B CA 1
ATOM 7175 C C . ARG B 1 311 ? -8.594 16.469 23 1 82.88 311 ARG B C 1
ATOM 7177 O O . ARG B 1 311 ? -9.305 17.469 22.906 1 82.88 311 ARG B O 1
ATOM 7184 N N . PHE B 1 312 ? -8.68 15.492 22.203 1 92.44 312 PHE B N 1
ATOM 7185 C CA . PHE B 1 312 ? -9.477 15.594 20.984 1 92.44 312 PHE B CA 1
ATOM 7186 C C . PHE B 1 312 ? -10.961 15.711 21.312 1 92.44 312 PHE B C 1
ATOM 7188 O O . PHE B 1 312 ? -11.703 16.391 20.609 1 92.44 312 PHE B O 1
ATOM 7195 N N . GLY B 1 313 ? -11.367 15.258 22.422 1 92.38 313 GLY B N 1
ATOM 7196 C CA . GLY B 1 313 ? -12.766 15.281 22.812 1 92.38 313 GLY B CA 1
ATOM 7197 C C . GLY B 1 313 ? -13.281 16.672 23.125 1 92.38 313 GLY B C 1
ATOM 7198 O O . GLY B 1 313 ? -14.484 16.906 23.125 1 92.38 313 GLY B O 1
ATOM 7199 N N . THR B 1 314 ? -12.43 17.656 23.375 1 92.88 314 THR B N 1
ATOM 7200 C CA . THR B 1 314 ? -12.812 19 23.812 1 92.88 314 THR B CA 1
ATOM 7201 C C . THR B 1 314 ? -13.289 19.844 22.641 1 92.88 314 THR B C 1
ATOM 7203 O O . THR B 1 314 ? -13.812 20.953 22.844 1 92.88 314 THR B O 1
ATOM 7206 N N . VAL B 1 315 ? -13.148 19.328 21.406 1 95.88 315 VAL B N 1
ATOM 7207 C CA . VAL B 1 315 ? -13.398 20.203 20.266 1 95.88 315 VAL B CA 1
ATOM 7208 C C . VAL B 1 315 ? -14.828 20 19.766 1 95.88 315 VAL B C 1
ATOM 7210 O O . VAL B 1 315 ? -15.25 20.641 18.797 1 95.88 315 VAL B O 1
ATOM 7213 N N . PHE B 1 316 ? -15.617 19.125 20.391 1 96.75 316 PHE B N 1
ATOM 7214 C CA . PHE B 1 316 ? -16.953 18.812 19.906 1 96.75 316 PHE B CA 1
ATOM 7215 C C . PHE B 1 316 ? -18 19.719 20.562 1 96.75 316 PHE B C 1
ATOM 7217 O O . PHE B 1 316 ? -17.875 20.078 21.734 1 96.75 316 PHE B O 1
ATOM 7224 N N . LYS B 1 317 ? -18.984 20.047 19.766 1 96.5 317 LYS B N 1
ATOM 7225 C CA . LYS B 1 317 ? -20.109 20.828 20.266 1 96.5 317 LYS B CA 1
ATOM 7226 C C . LYS B 1 317 ? -20.859 20.062 21.344 1 96.5 317 LYS B C 1
ATOM 7228 O O . LYS B 1 317 ? -21.047 18.844 21.25 1 96.5 317 LYS B O 1
ATOM 7233 N N . HIS B 1 318 ? -21.25 20.812 22.406 1 93.19 318 HIS B N 1
ATOM 7234 C CA . HIS B 1 318 ? -22.078 20.297 23.484 1 93.19 318 HIS B CA 1
ATOM 7235 C C . HIS B 1 318 ? -21.391 19.188 24.25 1 93.19 318 HIS B C 1
ATOM 7237 O O . HIS B 1 318 ? -22.047 18.312 24.828 1 93.19 318 HIS B O 1
ATOM 7243 N N . ALA B 1 319 ? -20.172 19.094 24.109 1 94.5 319 ALA B N 1
ATOM 7244 C CA . ALA B 1 319 ? -19.406 18.125 24.891 1 94.5 319 ALA B CA 1
ATOM 7245 C C . ALA B 1 319 ? -19.156 18.641 26.312 1 94.5 319 ALA B C 1
ATOM 7247 O O . ALA B 1 319 ? -18.781 19.797 26.5 1 94.5 319 ALA B O 1
ATOM 7248 N N . PRO B 1 320 ? -19.344 17.781 27.25 1 94.25 320 PRO B N 1
ATOM 7249 C CA . PRO B 1 320 ? -19.078 18.203 28.641 1 94.25 320 PRO B CA 1
ATOM 7250 C C . PRO B 1 320 ? -17.656 18.703 28.844 1 94.25 320 PRO B C 1
ATOM 7252 O O . PRO B 1 320 ? -17.422 19.625 29.625 1 94.25 320 PRO B O 1
ATOM 7255 N N . ALA B 1 321 ? -16.812 18.125 28.141 1 91.44 321 ALA B N 1
ATOM 7256 C CA . ALA B 1 321 ? -15.414 18.531 28.266 1 91.44 321 ALA B CA 1
ATOM 7257 C C . ALA B 1 321 ? -15.219 19.984 27.812 1 91.44 321 ALA B C 1
ATOM 7259 O O . ALA B 1 321 ? -14.398 20.703 28.375 1 91.44 321 ALA B O 1
ATOM 7260 N N . ASN B 1 322 ? -15.922 20.406 26.812 1 94.5 322 ASN B N 1
ATOM 7261 C CA . ASN B 1 322 ? -15.82 21.781 26.344 1 94.5 322 ASN B CA 1
ATOM 7262 C C . ASN B 1 322 ? -16.484 22.75 27.312 1 94.5 322 ASN B C 1
ATOM 7264 O O . ASN B 1 322 ? -15.961 23.844 27.562 1 94.5 322 ASN B O 1
ATOM 7268 N N . ASP B 1 323 ? -17.531 22.344 27.922 1 94.12 323 ASP B N 1
ATOM 7269 C CA . ASP B 1 323 ? -18.203 23.156 28.953 1 94.12 323 ASP B CA 1
ATOM 7270 C C . ASP B 1 323 ? -17.281 23.391 30.141 1 94.12 323 ASP B C 1
ATOM 7272 O O . ASP B 1 323 ? -17.234 24.5 30.688 1 94.12 323 ASP B O 1
ATOM 7276 N N . THR B 1 324 ? -16.656 22.375 30.438 1 92.88 324 THR B N 1
ATOM 7277 C CA . THR B 1 324 ? -15.719 22.469 31.547 1 92.88 324 THR B CA 1
ATOM 7278 C C . THR B 1 324 ? -14.602 23.453 31.234 1 92.88 324 THR B C 1
ATOM 7280 O O . THR B 1 324 ? -14.211 24.25 32.094 1 92.88 324 THR B O 1
ATOM 7283 N N . LEU B 1 325 ? -14.125 23.484 30.062 1 92.25 325 LEU B N 1
ATOM 7284 C CA . LEU B 1 325 ? -13.102 24.438 29.641 1 92.25 325 LEU B CA 1
ATOM 7285 C C . LEU B 1 325 ? -13.633 25.875 29.75 1 92.25 325 LEU B C 1
ATOM 7287 O O . LEU B 1 325 ? -12.922 26.766 30.219 1 92.25 325 LEU B O 1
ATOM 7291 N N . ARG B 1 326 ? -14.812 26.031 29.328 1 93.88 326 ARG B N 1
ATOM 7292 C CA . ARG B 1 326 ? -15.422 27.359 29.375 1 93.88 326 ARG B CA 1
ATOM 7293 C C . ARG B 1 326 ? -15.469 27.875 30.812 1 93.88 326 ARG B C 1
ATOM 7295 O O . ARG B 1 326 ? -15.117 29.031 31.078 1 93.88 326 ARG B O 1
ATOM 7302 N N . GLU B 1 327 ? -15.898 27.062 31.703 1 94.06 327 GLU B N 1
ATOM 7303 C CA . GLU B 1 327 ? -15.977 27.438 33.094 1 94.06 327 GLU B CA 1
ATOM 7304 C C . GLU B 1 327 ? -14.594 27.734 33.688 1 94.06 327 GLU B C 1
ATOM 7306 O O . GLU B 1 327 ? -14.406 28.75 34.375 1 94.06 327 GLU B O 1
ATOM 7311 N N . GLN B 1 328 ? -13.711 26.906 33.344 1 91.19 328 GLN B N 1
ATOM 7312 C CA . GLN B 1 328 ? -12.352 27.062 33.844 1 91.19 328 GLN B CA 1
ATOM 7313 C C . GLN B 1 328 ? -11.688 28.328 33.312 1 91.19 328 GLN B C 1
ATOM 7315 O O . GLN B 1 328 ? -11.07 29.078 34.094 1 91.19 328 GLN 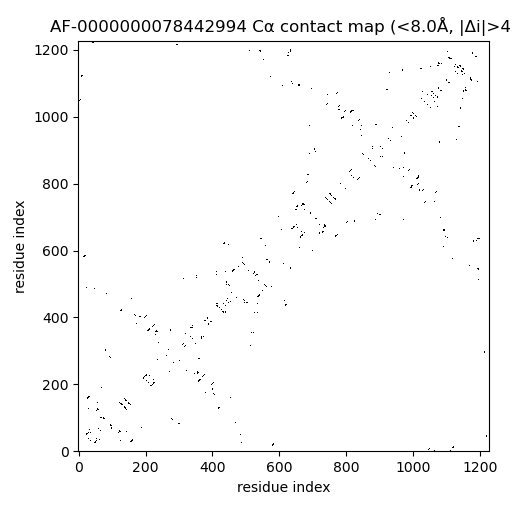B O 1
ATOM 7320 N N . PHE B 1 329 ? -11.781 28.562 32.062 1 92.88 329 PHE B N 1
ATOM 7321 C CA . PHE B 1 329 ? -11.172 29.734 31.469 1 92.88 329 PHE B CA 1
ATOM 7322 C C . PHE B 1 329 ? -11.828 31.016 31.969 1 92.88 329 PHE B C 1
ATOM 7324 O O . PHE B 1 329 ? -11.141 32 32.25 1 92.88 329 PHE B O 1
ATOM 7331 N N . THR B 1 330 ? -13.117 30.969 32.156 1 94.12 330 THR B N 1
ATOM 7332 C CA . THR B 1 330 ? -13.828 32.125 32.688 1 94.12 330 THR B CA 1
ATOM 7333 C C . THR B 1 330 ? -13.352 32.469 34.094 1 94.12 330 THR B C 1
ATOM 7335 O O . THR B 1 330 ? -13.078 33.625 34.406 1 94.12 330 THR B O 1
ATOM 7338 N N . ALA B 1 331 ? -13.266 31.438 34.875 1 93.19 331 ALA B N 1
ATOM 7339 C CA . ALA B 1 331 ? -12.828 31.625 36.25 1 93.19 331 ALA B CA 1
ATOM 7340 C C . ALA B 1 331 ? -11.398 32.156 36.312 1 93.19 331 ALA B C 1
ATOM 7342 O O . ALA B 1 331 ? -11.094 33.062 37.062 1 93.19 331 ALA B O 1
ATOM 7343 N N . SER B 1 332 ? -10.602 31.609 35.531 1 91.12 332 SER B N 1
ATOM 7344 C CA . SER B 1 332 ? -9.195 32.031 35.5 1 91.12 332 SER B CA 1
ATOM 7345 C C . SER B 1 332 ? -9.062 33.469 35 1 91.12 332 SER B C 1
ATOM 7347 O O . SER B 1 332 ? -8.305 34.25 35.594 1 91.12 332 SER B O 1
ATOM 7349 N N . MET B 1 333 ? -9.711 33.781 33.969 1 93.81 333 MET B N 1
ATOM 7350 C CA . MET B 1 333 ? -9.648 35.156 33.406 1 93.81 333 MET B CA 1
ATOM 7351 C C . MET B 1 333 ? -10.18 36.156 34.438 1 93.81 333 MET B C 1
ATOM 7353 O O . MET B 1 333 ? -9.594 37.219 34.594 1 93.81 333 MET B O 1
ATOM 7357 N N . ARG B 1 334 ? -11.234 35.781 35.125 1 94.88 334 ARG B N 1
ATOM 7358 C CA . ARG B 1 334 ? -11.797 36.656 36.156 1 94.88 334 ARG B CA 1
ATOM 7359 C C . ARG B 1 334 ? -10.773 36.906 37.281 1 94.88 334 ARG B C 1
ATOM 7361 O O . ARG B 1 334 ? -10.578 38.062 37.688 1 94.88 334 ARG B O 1
ATOM 7368 N N . GLU B 1 335 ? -10.18 35.875 37.656 1 93 335 GLU B N 1
ATOM 7369 C CA . GLU B 1 335 ? -9.203 35.969 38.75 1 93 335 GLU B CA 1
ATOM 7370 C C . GLU B 1 335 ? -8.008 36.844 38.344 1 93 335 GLU B C 1
ATOM 7372 O O . GLU B 1 335 ? -7.492 37.625 39.156 1 93 335 GLU B O 1
ATOM 7377 N N . ARG B 1 336 ? -7.609 36.781 37.156 1 92.12 336 ARG B N 1
ATOM 7378 C CA . ARG B 1 336 ? -6.348 37.375 36.719 1 92.12 336 ARG B CA 1
ATOM 7379 C C . ARG B 1 336 ? -6.535 38.844 36.344 1 92.12 336 ARG B C 1
ATOM 7381 O O . ARG B 1 336 ? -5.559 39.594 36.25 1 92.12 336 ARG B O 1
ATOM 7388 N N . VAL B 1 337 ? -7.723 39.312 36.219 1 95.06 337 VAL B N 1
ATOM 7389 C CA . VAL B 1 337 ? -7.941 40.719 35.906 1 95.06 337 VAL B CA 1
ATOM 7390 C C . VAL B 1 337 ? -8.602 41.438 37.094 1 95.06 337 VAL B C 1
ATOM 7392 O O . VAL B 1 337 ? -9.281 42.438 36.906 1 95.06 337 VAL B O 1
ATOM 7395 N N . GLN B 1 338 ? -8.445 40.969 38.219 1 94.19 338 GLN B N 1
ATOM 7396 C CA . GLN B 1 338 ? -9.109 41.469 39.438 1 94.19 338 GLN B CA 1
ATOM 7397 C C . GLN B 1 338 ? -8.758 42.938 39.688 1 94.19 338 GLN B C 1
ATOM 7399 O O . GLN B 1 338 ? -9.555 43.688 40.25 1 94.19 338 GLN B O 1
ATOM 7404 N N . LYS B 1 339 ? -7.602 43.344 39.281 1 95.12 339 LYS B N 1
ATOM 7405 C CA . LYS B 1 339 ? -7.199 44.719 39.438 1 95.12 339 LYS B CA 1
ATOM 7406 C C . LYS B 1 339 ? -8.102 45.656 38.594 1 95.12 339 LYS B C 1
ATOM 7408 O O . LYS B 1 339 ? -8.266 46.812 38.938 1 95.12 339 LYS B O 1
ATOM 7413 N N . LYS B 1 340 ? -8.617 45.156 37.531 1 96.12 340 LYS B N 1
ATOM 7414 C CA . LYS B 1 340 ? -9.562 45.844 36.656 1 96.12 340 LYS B CA 1
ATOM 7415 C C . LYS B 1 340 ? -10.711 44.938 36.25 1 96.12 340 LYS B C 1
ATOM 7417 O O . LYS B 1 340 ? -10.828 44.562 35.094 1 96.12 340 LYS B O 1
ATOM 7422 N N . PRO B 1 341 ? -11.641 44.688 37.094 1 94.56 341 PRO B N 1
ATOM 7423 C CA . PRO B 1 341 ? -12.656 43.656 36.875 1 94.56 341 PRO B CA 1
ATOM 7424 C C . PRO B 1 341 ? -13.57 43.969 35.688 1 94.56 341 PRO B C 1
ATOM 7426 O O . PRO B 1 341 ? -14.125 43.062 35.062 1 94.56 341 PRO B O 1
ATOM 7429 N N . ALA B 1 342 ? -13.719 45.219 35.375 1 93.19 342 ALA B N 1
ATOM 7430 C CA . ALA B 1 342 ? -14.594 45.625 34.281 1 93.19 342 ALA B CA 1
ATOM 7431 C C . ALA B 1 342 ? -14.086 45.094 32.938 1 93.19 342 ALA B C 1
ATOM 7433 O O . ALA B 1 342 ? -14.852 44.969 31.984 1 93.19 342 ALA B O 1
ATOM 7434 N N . LEU B 1 343 ? -12.789 44.75 32.875 1 95 343 LEU B N 1
ATOM 7435 C CA . LEU B 1 343 ? -12.172 44.25 31.672 1 95 343 LEU B CA 1
ATOM 7436 C C . LEU B 1 343 ? -12.797 42.906 31.266 1 95 343 LEU B C 1
ATOM 7438 O O . LEU B 1 343 ? -12.773 42.531 30.094 1 95 343 LEU B O 1
ATOM 7442 N N . LEU B 1 344 ? -13.297 42.156 32.219 1 94.56 344 LEU B N 1
ATOM 7443 C CA . LEU B 1 344 ? -13.766 40.781 32 1 94.56 344 LEU B CA 1
ATOM 7444 C C . LEU B 1 344 ? -14.844 40.75 30.922 1 94.56 344 LEU B C 1
ATOM 7446 O O . LEU B 1 344 ? -14.875 39.844 30.094 1 94.56 344 LEU B O 1
ATOM 7450 N N . HIS B 1 345 ? -15.719 41.656 30.953 1 92.69 345 HIS B N 1
ATOM 7451 C CA . HIS B 1 345 ? -16.812 41.719 30 1 92.69 345 HIS B CA 1
ATOM 7452 C C . HIS B 1 345 ? -16.281 41.812 28.562 1 92.69 345 HIS B C 1
ATOM 7454 O O . HIS B 1 345 ? -16.828 41.188 27.656 1 92.69 345 HIS B O 1
ATOM 7460 N N . ASP B 1 346 ? -15.227 42.5 28.422 1 92.94 346 ASP B N 1
ATOM 7461 C CA . ASP B 1 346 ? -14.656 42.719 27.094 1 92.94 346 ASP B CA 1
ATOM 7462 C C . ASP B 1 346 ? -13.734 41.562 26.688 1 92.94 346 ASP B C 1
ATOM 7464 O O . ASP B 1 346 ? -13.32 41.469 25.531 1 92.94 346 ASP B O 1
ATOM 7468 N N . LEU B 1 347 ? -13.492 40.719 27.594 1 94.38 347 LEU B N 1
ATOM 7469 C CA . LEU B 1 347 ? -12.508 39.688 27.328 1 94.38 347 LEU B CA 1
ATOM 7470 C C . LEU B 1 347 ? -13.195 38.375 26.984 1 94.38 347 LEU B C 1
ATOM 7472 O O . LEU B 1 347 ? -12.695 37.594 26.141 1 94.38 347 LEU B O 1
ATOM 7476 N N . ILE B 1 348 ? -14.32 38.062 27.531 1 94.88 348 ILE B N 1
ATOM 7477 C CA . ILE B 1 348 ? -14.961 36.75 27.406 1 94.88 348 ILE B CA 1
ATOM 7478 C C . ILE B 1 348 ? -15.609 36.625 26.031 1 94.88 348 ILE B C 1
ATOM 7480 O O . ILE B 1 348 ? -16.484 37.438 25.672 1 94.88 348 ILE B O 1
ATOM 7484 N N . PRO B 1 349 ? -15.242 35.594 25.281 1 94.5 349 PRO B N 1
ATOM 7485 C CA . PRO B 1 349 ? -15.828 35.438 23.953 1 94.5 349 PRO B CA 1
ATOM 7486 C C . PRO B 1 349 ? -17.25 34.875 24 1 94.5 349 PRO B C 1
ATOM 7488 O O . PRO B 1 349 ? -17.672 34.344 25.031 1 94.5 349 PRO B O 1
ATOM 7491 N N . ASP B 1 350 ? -17.953 35 22.875 1 92.44 350 ASP B N 1
ATOM 7492 C CA . ASP B 1 350 ? -19.297 34.438 22.734 1 92.44 350 ASP B CA 1
ATOM 7493 C C . ASP B 1 350 ? -19.281 33.094 22 1 92.44 350 ASP B C 1
ATOM 7495 O O . ASP B 1 350 ? -20.328 32.562 21.641 1 92.44 350 ASP B O 1
ATOM 7499 N N . PHE B 1 351 ? -18.172 32.656 21.672 1 94.38 351 PHE B N 1
ATOM 7500 C CA . PHE B 1 351 ? -17.984 31.344 21.062 1 94.38 351 PHE B CA 1
ATOM 7501 C C . PHE B 1 351 ? -17.312 30.375 22.031 1 94.38 351 PHE B C 1
ATOM 7503 O O . PHE B 1 351 ? -16.828 30.797 23.078 1 94.38 351 PHE B O 1
ATOM 7510 N N . SER B 1 352 ? -17.297 29.125 21.688 1 95.62 352 SER B N 1
ATOM 7511 C CA . SER B 1 352 ? -16.797 28.109 22.594 1 95.62 352 SER B CA 1
ATOM 7512 C C . SER B 1 352 ? -15.273 28.047 22.594 1 95.62 352 SER B C 1
ATOM 7514 O O . SER B 1 352 ? -14.633 28.422 21.609 1 95.62 352 SER B O 1
ATOM 7516 N N . PRO B 1 353 ? -14.68 27.562 23.734 1 94.25 353 PRO B N 1
ATOM 7517 C CA . PRO B 1 353 ? -13.258 27.25 23.703 1 94.25 353 PRO B CA 1
ATOM 7518 C C . PRO B 1 353 ? -12.891 26.328 22.531 1 94.25 353 PRO B C 1
ATOM 7520 O O . PRO B 1 353 ? -13.664 25.438 22.172 1 94.25 353 PRO B O 1
ATOM 7523 N N . ASN B 1 354 ? -11.766 26.594 21.938 1 93 354 ASN B N 1
ATOM 7524 C CA . ASN B 1 354 ? -11.188 25.828 20.844 1 93 354 ASN B CA 1
ATOM 7525 C C . ASN B 1 354 ? -11.758 26.266 19.484 1 93 354 ASN B C 1
ATOM 7527 O O . ASN B 1 354 ? -11.25 25.859 18.438 1 93 354 ASN B O 1
ATOM 7531 N N . CYS B 1 355 ? -12.789 27.078 19.469 1 94.31 355 CYS B N 1
ATOM 7532 C CA . CYS B 1 355 ? -13.281 27.609 18.203 1 94.31 355 CYS B CA 1
ATOM 7533 C C . CYS B 1 355 ? -12.164 28.312 17.438 1 94.31 355 CYS B C 1
ATOM 7535 O O . CYS B 1 355 ? -12.094 28.219 16.219 1 94.31 355 CYS B O 1
ATOM 7537 N N . ARG B 1 356 ? -11.359 29 18.156 1 89.75 356 ARG B N 1
ATOM 7538 C CA . ARG B 1 356 ? -10.094 29.562 17.703 1 89.75 356 ARG B CA 1
ATOM 7539 C C . ARG B 1 356 ? -8.922 29.031 18.516 1 89.75 356 ARG B C 1
ATOM 7541 O O . ARG B 1 356 ? -9.125 28.453 19.594 1 89.75 356 ARG B O 1
ATOM 7548 N N . ARG B 1 357 ? -7.801 29.156 17.953 1 85.69 357 ARG B N 1
ATOM 7549 C CA . ARG B 1 357 ? -6.629 28.625 18.656 1 85.69 357 ARG B CA 1
ATOM 7550 C C . ARG B 1 357 ? -6.555 29.141 20.078 1 85.69 357 ARG B C 1
ATOM 7552 O O . ARG B 1 357 ? -6.672 30.344 20.312 1 85.69 357 ARG B O 1
ATOM 7559 N N . LEU B 1 358 ? -6.398 28.234 21.016 1 84.5 358 LEU B N 1
ATOM 7560 C CA . LEU B 1 358 ? -6.18 28.609 22.406 1 84.5 358 LEU B CA 1
ATOM 7561 C C . LEU B 1 358 ? -4.758 29.109 22.625 1 84.5 358 LEU B C 1
ATOM 7563 O O . LEU B 1 358 ? -3.809 28.562 22.047 1 84.5 358 LEU B O 1
ATOM 7567 N N . THR B 1 359 ? -4.668 30.188 23.312 1 80.19 359 THR B N 1
ATOM 7568 C CA . THR B 1 359 ? -3.348 30.703 23.672 1 80.19 359 THR B CA 1
ATOM 7569 C C . THR B 1 359 ? -3.211 30.859 25.188 1 80.19 359 THR B C 1
ATOM 7571 O O . THR B 1 359 ? -4.016 31.547 25.812 1 80.19 359 THR B O 1
ATOM 7574 N N . PRO B 1 360 ? -2.352 30.062 26 1 78.5 360 PRO B N 1
ATOM 7575 C CA . PRO B 1 360 ? -2.158 30.203 27.438 1 78.5 360 PRO B CA 1
ATOM 7576 C C . PRO B 1 360 ? -1.885 31.656 27.844 1 78.5 360 PRO B C 1
ATOM 7578 O O . PRO B 1 360 ? -2.49 32.156 28.797 1 78.5 360 PRO B O 1
ATOM 7581 N N . GLY B 1 361 ? -1.293 32.562 27.359 1 84.81 361 GLY B N 1
ATOM 7582 C CA . GLY B 1 361 ? -0.973 33.969 27.562 1 84.81 361 GLY B CA 1
ATOM 7583 C C . GLY B 1 361 ? -0.533 34.281 28.969 1 84.81 361 GLY B C 1
ATOM 7584 O O . GLY B 1 361 ? -1.156 35.094 29.656 1 84.81 361 GLY B O 1
ATOM 7585 N N . PRO B 1 362 ? 0.505 33.625 29.453 1 85.31 362 PRO B N 1
ATOM 7586 C CA . PRO B 1 362 ? 1.004 33.969 30.781 1 85.31 362 PRO B CA 1
ATOM 7587 C C . PRO B 1 362 ? 1.389 35.438 30.891 1 85.31 362 PRO B C 1
ATOM 7589 O O . PRO B 1 362 ? 2.154 35.969 30.062 1 85.31 362 PRO B O 1
ATOM 7592 N N . GLY B 1 363 ? 0.796 36.062 31.953 1 89.56 363 GLY B N 1
ATOM 7593 C CA . GLY B 1 363 ? 1.117 37.469 32.219 1 89.56 363 GLY B CA 1
ATOM 7594 C C . GLY B 1 363 ? 0.303 38.406 31.375 1 89.56 363 GLY B C 1
ATOM 7595 O O . GLY B 1 363 ? 0.298 39.625 31.625 1 89.56 363 GLY B O 1
ATOM 7596 N N . TYR B 1 364 ? -0.409 37.969 30.391 1 94.19 364 TYR B N 1
ATOM 7597 C CA . TYR B 1 364 ? -1.132 38.812 29.453 1 94.19 364 TYR B CA 1
ATOM 7598 C C . TYR B 1 364 ? -2.283 39.531 30.156 1 94.19 364 TYR B C 1
ATOM 7600 O O . TYR B 1 364 ? -2.406 40.75 30.062 1 94.19 364 TYR B O 1
ATOM 7608 N N . LEU B 1 365 ? -3.107 38.75 30.875 1 94.56 365 LEU B N 1
ATOM 7609 C CA . LEU B 1 365 ? -4.262 39.344 31.547 1 94.56 365 LEU B CA 1
ATOM 7610 C C . LEU B 1 365 ? -3.82 40.312 32.656 1 94.56 365 LEU B C 1
ATOM 7612 O O . LEU B 1 365 ? -4.422 41.375 32.812 1 94.56 365 LEU B O 1
ATOM 7616 N N . GLU B 1 366 ? -2.775 39.938 33.344 1 94.12 366 GLU B N 1
ATOM 7617 C CA . GLU B 1 366 ? -2.199 40.844 34.344 1 94.12 366 GLU B CA 1
ATOM 7618 C C . GLU B 1 366 ? -1.691 42.125 33.719 1 94.12 366 GLU B C 1
ATOM 7620 O O . GLU B 1 366 ? -1.862 43.219 34.281 1 94.12 366 GLU B O 1
ATOM 7625 N N . ALA B 1 367 ? -1.103 41.938 32.562 1 95.81 367 ALA B N 1
ATOM 7626 C CA . ALA B 1 367 ? -0.613 43.125 31.844 1 95.81 367 ALA B CA 1
ATOM 7627 C C . ALA B 1 367 ? -1.763 44.031 31.438 1 95.81 367 ALA B C 1
ATOM 7629 O O . ALA B 1 367 ? -1.652 45.25 31.547 1 95.81 367 ALA B O 1
ATOM 7630 N N . LEU B 1 368 ? -2.807 43.531 30.984 1 97.12 368 LEU B N 1
ATOM 7631 C CA . LEU B 1 368 ? -3.969 44.281 30.562 1 97.12 368 LEU B CA 1
ATOM 7632 C C . LEU B 1 368 ? -4.535 45.094 31.734 1 97.12 368 LEU B C 1
ATOM 7634 O O . LEU B 1 368 ? -5.145 46.156 31.547 1 97.12 368 LEU B O 1
ATOM 7638 N N . ALA B 1 369 ? -4.301 44.562 32.938 1 96.44 369 ALA B N 1
ATOM 7639 C CA . ALA B 1 369 ? -4.902 45.156 34.125 1 96.44 369 ALA B CA 1
ATOM 7640 C C . ALA B 1 369 ? -4.004 46.25 34.688 1 96.44 369 ALA B C 1
ATOM 7642 O O . ALA B 1 369 ? -4.367 46.906 35.688 1 96.44 369 ALA B O 1
ATOM 7643 N N . GLU B 1 370 ? -2.881 46.438 34.156 1 97.06 370 GLU B N 1
ATOM 7644 C CA . GLU B 1 370 ? -1.981 47.5 34.625 1 97.06 370 GLU B CA 1
ATOM 7645 C C . GLU B 1 370 ? -2.477 48.875 34.219 1 97.06 370 GLU B C 1
ATOM 7647 O O . GLU B 1 370 ? -3.172 49 33.219 1 97.06 370 GLU B O 1
ATOM 7652 N N . ASP B 1 371 ? -2.062 49.844 34.875 1 96.5 371 ASP B N 1
ATOM 7653 C CA . ASP B 1 371 ? -2.578 51.188 34.688 1 96.5 371 ASP B CA 1
ATOM 7654 C C . ASP B 1 371 ? -2.1 51.812 33.375 1 96.5 371 ASP B C 1
ATOM 7656 O O . ASP B 1 371 ? -2.754 52.688 32.844 1 96.5 371 ASP B O 1
ATOM 7660 N N . ASN B 1 372 ? -0.984 51.281 32.969 1 97.81 372 ASN B N 1
ATOM 7661 C CA . ASN B 1 372 ? -0.43 51.906 31.766 1 97.81 372 ASN B CA 1
ATOM 7662 C C . ASN B 1 372 ? -0.92 51.188 30.5 1 97.81 372 ASN B C 1
ATOM 7664 O O . ASN B 1 372 ? -0.362 51.406 29.406 1 97.81 372 ASN B O 1
ATOM 7668 N N . VAL B 1 373 ? -1.915 50.375 30.562 1 98.19 373 VAL B N 1
ATOM 7669 C CA . VAL B 1 373 ? -2.43 49.688 29.391 1 98.19 373 VAL B CA 1
ATOM 7670 C C . VAL B 1 373 ? -3.896 50.031 29.172 1 98.19 373 VAL B C 1
ATOM 7672 O O . VAL B 1 373 ? -4.695 50 30.109 1 98.19 373 VAL B O 1
ATOM 7675 N N . ASP B 1 374 ? -4.258 50.438 28.047 1 97.19 374 ASP B N 1
ATOM 7676 C CA . ASP B 1 374 ? -5.645 50.594 27.609 1 97.19 374 ASP B CA 1
ATOM 7677 C C . ASP B 1 374 ? -6.059 49.469 26.656 1 97.19 374 ASP B C 1
ATOM 7679 O O . ASP B 1 374 ? -5.434 49.25 25.625 1 97.19 374 ASP B O 1
ATOM 7683 N N . TYR B 1 375 ? -7.027 48.719 27.031 1 97.44 375 TYR B N 1
ATOM 7684 C CA . TYR B 1 375 ? -7.621 47.688 26.188 1 97.44 375 TYR B CA 1
ATOM 7685 C C . TYR B 1 375 ? -8.742 48.281 25.328 1 97.44 375 TYR B C 1
ATOM 7687 O O . TYR B 1 375 ? -9.797 48.656 25.844 1 97.44 375 TYR B O 1
ATOM 7695 N N . VAL B 1 376 ? -8.539 48.375 24.031 1 97.44 376 VAL B N 1
ATOM 7696 C CA . VAL B 1 376 ? -9.43 49.094 23.156 1 97.44 376 VAL B CA 1
ATOM 7697 C C . VAL B 1 376 ? -10.188 48.125 22.25 1 97.44 376 VAL B C 1
ATOM 7699 O O . VAL B 1 376 ? -9.586 47.5 21.391 1 97.44 376 VAL B O 1
ATOM 7702 N N . ARG B 1 377 ? -11.469 48.062 22.312 1 95.75 377 ARG B N 1
ATOM 7703 C CA . ARG B 1 377 ? -12.312 47.188 21.516 1 95.75 377 ARG B CA 1
ATOM 7704 C C . ARG B 1 377 ? -13.031 47.969 20.422 1 95.75 377 ARG B C 1
ATOM 7706 O O . ARG B 1 377 ? -13.57 47.344 19.484 1 95.75 377 ARG B O 1
ATOM 7713 N N . THR B 1 378 ? -13.008 49.312 20.562 1 96.19 378 THR B N 1
ATOM 7714 C CA . THR B 1 378 ? -13.594 50.125 19.5 1 96.19 378 THR B CA 1
ATOM 7715 C C . THR B 1 378 ? -12.812 49.969 18.203 1 96.19 378 THR B C 1
ATOM 7717 O O . THR B 1 378 ? -11.586 50.094 18.188 1 96.19 378 THR B O 1
ATOM 7720 N N . PRO B 1 379 ? -13.508 49.719 17.094 1 96.56 379 PRO B N 1
ATOM 7721 C CA . PRO B 1 379 ? -12.805 49.5 15.82 1 96.56 379 PRO B CA 1
ATOM 7722 C C . PRO B 1 379 ? -11.977 50.719 15.391 1 96.56 379 PRO B C 1
ATOM 7724 O O . PRO B 1 379 ? -12.375 51.844 15.617 1 96.56 379 PRO B O 1
ATOM 7727 N N . ILE B 1 380 ? -10.867 50.344 14.805 1 97.31 380 ILE B N 1
ATOM 7728 C CA . ILE B 1 380 ? -10 51.406 14.258 1 97.31 380 ILE B CA 1
ATOM 7729 C C . ILE B 1 380 ? -10.641 52 13.016 1 97.31 380 ILE B C 1
ATOM 7731 O O . ILE B 1 380 ? -11.023 51.281 12.086 1 97.31 380 ILE B O 1
ATOM 7735 N N . ARG B 1 381 ? -10.742 53.25 13.031 1 97.56 381 ARG B N 1
ATOM 7736 C CA . ARG B 1 381 ? -11.25 53.969 11.859 1 97.56 381 ARG B CA 1
ATOM 7737 C C . ARG B 1 381 ? -10.133 54.25 10.859 1 97.56 381 ARG B C 1
ATOM 7739 O O . ARG B 1 381 ? -10.281 54 9.664 1 97.56 381 ARG B O 1
ATOM 7746 N N . ARG B 1 382 ? -9.047 54.812 11.359 1 98 382 ARG B N 1
ATOM 7747 C CA . ARG B 1 382 ? -7.922 55.156 10.5 1 98 382 ARG B CA 1
ATOM 7748 C C . ARG B 1 382 ? -6.672 55.438 11.32 1 98 382 ARG B C 1
ATOM 7750 O O . ARG B 1 382 ? -6.758 55.656 12.531 1 98 382 ARG B O 1
ATOM 7757 N N . PHE B 1 383 ? -5.57 55.406 10.625 1 97.94 383 PHE B N 1
ATOM 7758 C CA . PHE B 1 383 ? -4.328 55.906 11.18 1 97.94 383 PHE B CA 1
ATOM 7759 C C . PHE B 1 383 ? -4.188 57.406 10.906 1 97.94 383 PHE B C 1
ATOM 7761 O O . PHE B 1 383 ? -4.648 57.906 9.875 1 97.94 383 PHE B O 1
ATOM 7768 N N . THR B 1 384 ? -3.625 58.125 11.836 1 97.75 384 THR B N 1
ATOM 7769 C CA . THR B 1 384 ? -3.271 59.5 11.633 1 97.75 384 THR B CA 1
ATOM 7770 C C . THR B 1 384 ? -1.757 59.688 11.586 1 97.75 384 THR B C 1
ATOM 7772 O O . THR B 1 384 ? -1.011 58.719 11.727 1 97.75 384 THR B O 1
ATOM 7775 N N . ALA B 1 385 ? -1.324 60.938 11.398 1 97.69 385 ALA B N 1
ATOM 7776 C CA . ALA B 1 385 ? 0.107 61.219 11.344 1 97.69 385 ALA B CA 1
ATOM 7777 C C . ALA B 1 385 ? 0.777 60.906 12.68 1 97.69 385 ALA B C 1
ATOM 7779 O O . ALA B 1 385 ? 1.96 60.531 12.719 1 97.69 385 ALA B O 1
ATOM 7780 N N . THR B 1 386 ? -0.067 60.906 13.734 1 97.81 386 THR B N 1
ATOM 7781 C CA . THR B 1 386 ? 0.576 60.812 15.039 1 97.81 386 THR B CA 1
ATOM 7782 C C . THR B 1 386 ? 0.014 59.625 15.828 1 97.81 386 THR B C 1
ATOM 7784 O O . THR B 1 386 ? 0.414 59.406 16.969 1 97.81 386 THR B O 1
ATOM 7787 N N . GLY B 1 387 ? -0.969 58.938 15.172 1 98 387 GLY B N 1
ATOM 7788 C CA . GLY B 1 387 ? -1.497 57.844 15.953 1 98 387 GLY B CA 1
ATOM 7789 C C . GLY B 1 387 ? -2.664 57.125 15.281 1 98 387 GLY B C 1
ATOM 7790 O O . GLY B 1 387 ? -2.621 56.844 14.078 1 98 387 GLY B O 1
ATOM 7791 N N . ILE B 1 388 ? -3.719 56.688 16.109 1 98.44 388 ILE B N 1
ATOM 7792 C CA . ILE B 1 388 ? -4.855 55.906 15.633 1 98.44 388 ILE B CA 1
ATOM 7793 C C . ILE B 1 388 ? -6.16 56.594 16.047 1 98.44 388 ILE B C 1
ATOM 7795 O O . ILE B 1 388 ? -6.293 57.031 17.203 1 98.44 388 ILE B O 1
ATOM 7799 N N . GLU B 1 389 ? -7.039 56.688 15.156 1 98.5 389 GLU B N 1
ATOM 7800 C CA . GLU B 1 389 ? -8.398 57.156 15.43 1 98.5 389 GLU B CA 1
ATOM 7801 C C . GLU B 1 389 ? -9.391 56 15.383 1 98.5 389 GLU B C 1
ATOM 7803 O O . GLU B 1 389 ? -9.414 55.25 14.422 1 98.5 389 GLU B O 1
ATOM 7808 N N . THR B 1 390 ? -10.203 55.906 16.422 1 98.06 390 THR B N 1
ATOM 7809 C CA . THR B 1 390 ? -11.227 54.875 16.453 1 98.06 390 THR B CA 1
ATOM 7810 C C . THR B 1 390 ? -12.555 55.406 15.914 1 98.06 390 THR B C 1
ATOM 7812 O O . THR B 1 390 ? -12.688 56.594 15.68 1 98.06 390 THR B O 1
ATOM 7815 N N . GLU B 1 391 ? -13.469 54.562 15.727 1 97.31 391 GLU B N 1
ATOM 7816 C CA . GLU B 1 391 ? -14.734 54.875 15.078 1 97.31 391 GLU B CA 1
ATOM 7817 C C . GLU B 1 391 ? -15.539 55.875 15.922 1 97.31 391 GLU B C 1
ATOM 7819 O O . GLU B 1 391 ? -16.359 56.625 15.383 1 97.31 391 GLU B O 1
ATOM 7824 N N . ASP B 1 392 ? -15.297 55.938 17.219 1 97.06 392 ASP B N 1
ATOM 7825 C CA . ASP B 1 392 ? -16 56.875 18.094 1 97.06 392 ASP B CA 1
ATOM 7826 C C . ASP B 1 392 ? -15.344 58.25 18.062 1 97.06 392 ASP B C 1
ATOM 7828 O O . ASP B 1 392 ? -15.766 59.156 18.781 1 97.06 392 ASP B O 1
ATOM 7832 N N . GLY B 1 393 ? -14.234 58.344 17.422 1 96.5 393 GLY B N 1
ATOM 7833 C CA . GLY B 1 393 ? -13.609 59.625 17.219 1 96.5 393 GLY B CA 1
ATOM 7834 C C . GLY B 1 393 ? -12.438 59.875 18.156 1 96.5 393 GLY B C 1
ATOM 7835 O O . GLY B 1 393 ? -11.773 60.938 18.062 1 96.5 393 GLY B O 1
ATOM 7836 N N . VAL B 1 394 ? -12.18 59.031 18.953 1 97.69 394 VAL B N 1
ATOM 7837 C CA . VAL B 1 394 ? -11.078 59.188 19.906 1 97.69 394 VAL B CA 1
ATOM 7838 C C . VAL B 1 394 ? -9.75 58.969 19.188 1 97.69 394 VAL B C 1
ATOM 7840 O O . VAL B 1 394 ? -9.547 57.969 18.516 1 97.69 394 VAL B O 1
ATOM 7843 N N . VAL B 1 395 ? -8.875 59.938 19.312 1 97.56 395 VAL B N 1
ATOM 7844 C CA . VAL B 1 395 ? -7.535 59.844 18.734 1 97.56 395 VAL B CA 1
ATOM 7845 C C . VAL B 1 395 ? -6.52 59.594 19.844 1 97.56 395 VAL B C 1
ATOM 7847 O O . VAL B 1 395 ? -6.477 60.312 20.844 1 97.56 395 VAL B O 1
ATOM 7850 N N . ARG B 1 396 ? -5.77 58.594 19.672 1 97.88 396 ARG B N 1
ATOM 7851 C CA . ARG B 1 396 ? -4.684 58.25 20.594 1 97.88 396 ARG B CA 1
ATOM 7852 C C . ARG B 1 396 ? -3.326 58.406 19.906 1 97.88 396 ARG B C 1
ATOM 7854 O O . ARG B 1 396 ? -3.023 57.719 18.938 1 97.88 396 ARG B O 1
ATOM 7861 N N . GLU B 1 397 ? -2.549 59.312 20.453 1 97.94 397 GLU B N 1
ATOM 7862 C CA . GLU B 1 397 ? -1.207 59.562 19.922 1 97.94 397 GLU B CA 1
ATOM 7863 C C . GLU B 1 397 ? -0.23 58.5 20.438 1 97.94 397 GLU B C 1
ATOM 7865 O O . GLU B 1 397 ? -0.214 58.188 21.625 1 97.94 397 GLU B O 1
ATOM 7870 N N . VAL B 1 398 ? 0.525 57.969 19.516 1 98.31 398 VAL B N 1
ATOM 7871 C CA . VAL B 1 398 ? 1.496 56.938 19.891 1 98.31 398 VAL B CA 1
ATOM 7872 C C . VAL B 1 398 ? 2.799 57.156 19.125 1 98.31 398 VAL B C 1
ATOM 7874 O O . VAL B 1 398 ? 2.799 57.781 18.047 1 98.31 398 VAL B O 1
ATOM 7877 N N . ASP B 1 399 ? 3.887 56.656 19.688 1 98.25 399 ASP B N 1
ATOM 7878 C CA . ASP B 1 399 ? 5.207 56.75 19.062 1 98.25 399 ASP B CA 1
ATOM 7879 C C . ASP B 1 399 ? 5.43 55.594 18.094 1 98.25 399 ASP B C 1
ATOM 7881 O O . ASP B 1 399 ? 6.219 55.719 17.156 1 98.25 399 ASP B O 1
ATOM 7885 N N . ALA B 1 400 ? 4.812 54.531 18.344 1 98.38 400 ALA B N 1
ATOM 7886 C CA . ALA B 1 400 ? 5 53.344 17.516 1 98.38 400 ALA B CA 1
ATOM 7887 C C . ALA B 1 400 ? 3.709 52.531 17.422 1 98.38 400 ALA B C 1
ATOM 7889 O O . ALA B 1 400 ? 2.922 52.5 18.375 1 98.38 400 ALA B O 1
ATOM 7890 N N . ILE B 1 401 ? 3.484 51.875 16.297 1 98.19 401 ILE B N 1
ATOM 7891 C CA . ILE B 1 401 ? 2.395 50.938 16.047 1 98.19 401 ILE B CA 1
ATOM 7892 C C . ILE B 1 401 ? 2.961 49.594 15.609 1 98.19 401 ILE B C 1
ATOM 7894 O O . ILE B 1 401 ? 3.621 49.5 14.57 1 98.19 401 ILE B O 1
ATOM 7898 N N . ILE B 1 402 ? 2.762 48.562 16.438 1 97.44 402 ILE B N 1
ATOM 7899 C CA . ILE B 1 402 ? 3.15 47.219 16.094 1 97.44 402 ILE B CA 1
ATOM 7900 C C . ILE B 1 402 ? 1.913 46.406 15.703 1 97.44 402 ILE B C 1
ATOM 7902 O O . ILE B 1 402 ? 1.019 46.188 16.531 1 97.44 402 ILE B O 1
ATOM 7906 N N . CYS B 1 403 ? 1.91 45.906 14.469 1 95.31 403 CYS B N 1
ATOM 7907 C CA . CYS B 1 403 ? 0.785 45.125 13.953 1 95.31 403 CYS B CA 1
ATOM 7908 C C . CYS B 1 403 ? 1.012 43.625 14.164 1 95.31 403 CYS B C 1
ATOM 7910 O O . CYS B 1 403 ? 1.892 43.031 13.539 1 95.31 403 CYS B O 1
ATOM 7912 N N . ALA B 1 404 ? 0.308 43.062 15.039 1 93 404 ALA B N 1
ATOM 7913 C CA . ALA B 1 404 ? 0.25 41.625 15.25 1 93 404 ALA B CA 1
ATOM 7914 C C . ALA B 1 404 ? -1.016 41.031 14.633 1 93 404 ALA B C 1
ATOM 7916 O O . ALA B 1 404 ? -1.778 40.344 15.305 1 93 404 ALA B O 1
ATOM 7917 N N . THR B 1 405 ? -1.196 41.219 13.383 1 87.19 405 THR B N 1
ATOM 7918 C CA . THR B 1 405 ? -2.459 40.969 12.695 1 87.19 405 THR B CA 1
ATOM 7919 C C . THR B 1 405 ? -2.385 39.656 11.891 1 87.19 405 THR B C 1
ATOM 7921 O O . THR B 1 405 ? -3.244 39.406 11.047 1 87.19 405 THR B O 1
ATOM 7924 N N . GLY B 1 406 ? -1.441 38.844 12.32 1 76.94 406 GLY B N 1
ATOM 7925 C CA . GLY B 1 406 ? -1.333 37.531 11.703 1 76.94 406 GLY B CA 1
ATOM 7926 C C . GLY B 1 406 ? -0.897 37.594 10.25 1 76.94 406 GLY B C 1
ATOM 7927 O O . GLY B 1 406 ? -0.597 38.688 9.734 1 76.94 406 GLY B O 1
ATOM 7928 N N . ALA B 1 407 ? -0.603 36.406 9.797 1 61.66 407 ALA B N 1
ATOM 7929 C CA . ALA B 1 407 ? -0.229 36.281 8.391 1 61.66 407 ALA B CA 1
ATOM 7930 C C . ALA B 1 407 ? -1.432 36.531 7.484 1 61.66 407 ALA B C 1
ATOM 7932 O O . ALA B 1 407 ? -2.578 36.375 7.906 1 61.66 407 ALA B O 1
ATOM 7933 N N . ASP B 1 408 ? -1.263 37.344 6.57 1 53.25 408 ASP B N 1
ATOM 7934 C CA . ASP B 1 408 ? -2.334 37.812 5.688 1 53.25 408 ASP B CA 1
ATOM 7935 C C . ASP B 1 408 ? -3.18 36.625 5.199 1 53.25 408 ASP B C 1
ATOM 7937 O O . ASP B 1 408 ? -2.799 35.938 4.262 1 53.25 408 ASP B O 1
ATOM 7941 N N . ALA B 1 409 ? -4.09 36.188 6.137 1 47.03 409 ALA B N 1
ATOM 7942 C CA . ALA B 1 409 ? -5.031 35.156 5.723 1 47.03 409 ALA B CA 1
ATOM 7943 C C . ALA B 1 409 ? -5.766 35.562 4.449 1 47.03 409 ALA B C 1
ATOM 7945 O O . ALA B 1 409 ? -6.16 34.719 3.654 1 47.03 409 ALA B O 1
ATOM 7946 N N . SER B 1 410 ? -6.211 36.875 4.48 1 43.75 410 SER B N 1
ATOM 7947 C CA . SER B 1 410 ? -6.98 37.438 3.369 1 43.75 410 SER B CA 1
ATOM 7948 C C . SER B 1 410 ? -6.219 37.312 2.053 1 43.75 410 SER B C 1
ATOM 7950 O O . SER B 1 410 ? -6.824 37.25 0.981 1 43.75 410 SER B O 1
ATOM 7952 N N . LYS B 1 411 ? -5.008 37.531 2.104 1 45.12 411 LYS B N 1
ATOM 7953 C CA . LYS B 1 411 ? -4.195 37.406 0.898 1 45.12 411 LYS B CA 1
ATOM 7954 C C . LYS B 1 411 ? -3.883 35.938 0.599 1 45.12 411 LYS B C 1
ATOM 7956 O O . LYS B 1 411 ? -3.277 35.625 -0.428 1 45.12 411 LYS B O 1
ATOM 7961 N N . SER B 1 412 ? -4.195 35.188 1.671 1 42.72 412 SER B N 1
ATOM 7962 C CA . SER B 1 412 ? -4.09 33.75 1.421 1 42.72 412 SER B CA 1
ATOM 7963 C C . SER B 1 412 ? -5.387 33.219 0.844 1 42.72 412 SER B C 1
ATOM 7965 O O . SER B 1 412 ? -5.48 32 0.561 1 42.72 412 SER B O 1
ATOM 7967 N N . GLY B 1 413 ? -6.207 33.938 0.291 1 40.62 413 GLY B N 1
ATOM 7968 C CA . GLY B 1 413 ? -7.434 33.375 -0.243 1 40.62 413 GLY B CA 1
ATOM 7969 C C . GLY B 1 413 ? -7.969 32.219 0.59 1 40.62 413 GLY B C 1
ATOM 7970 O O . GLY B 1 413 ? -7.641 32.094 1.771 1 40.62 413 GLY B O 1
ATOM 7971 N N . PRO B 1 414 ? -9.07 31.391 0.107 1 42.62 414 PRO B N 1
ATOM 7972 C CA . PRO B 1 414 ? -9.727 30.281 0.794 1 42.62 414 PRO B CA 1
ATOM 7973 C C . PRO B 1 414 ? -8.727 29.281 1.398 1 42.62 414 PRO B C 1
ATOM 7975 O O . PRO B 1 414 ? -9.094 28.156 1.71 1 42.62 414 PRO B O 1
ATOM 7978 N N . GLY B 1 415 ? -7.648 29.672 1.775 1 53 415 GLY B N 1
ATOM 7979 C CA . GLY B 1 415 ? -6.562 28.891 2.346 1 53 415 GLY B CA 1
ATOM 7980 C C . GLY B 1 415 ? -5.258 29.031 1.589 1 53 415 GLY B C 1
ATOM 7981 O O . GLY B 1 415 ? -5.258 29.391 0.409 1 53 415 GLY B O 1
ATOM 7982 N N . PRO B 1 416 ? -4.078 29.297 2.279 1 61.44 416 PRO B N 1
ATOM 7983 C CA . PRO B 1 416 ? -2.896 29.938 1.685 1 61.44 416 PRO B CA 1
ATOM 7984 C C . PRO B 1 416 ? -2.254 29.078 0.596 1 61.44 416 PRO B C 1
ATOM 7986 O O . PRO B 1 416 ? -1.712 28 0.886 1 61.44 416 PRO B O 1
ATOM 7989 N N . ALA B 1 417 ? -2.998 29.297 -0.699 1 69.38 417 ALA B N 1
ATOM 7990 C CA . ALA B 1 417 ? -2.127 28.844 -1.781 1 69.38 417 ALA B CA 1
ATOM 7991 C C . ALA B 1 417 ? -0.713 29.391 -1.611 1 69.38 417 ALA B C 1
ATOM 7993 O O . ALA B 1 417 ? -0.513 30.406 -0.95 1 69.38 417 ALA B O 1
ATOM 7994 N N . PRO B 1 418 ? 0.171 28.578 -2.004 1 83.5 418 PRO B N 1
ATOM 7995 C CA . PRO B 1 418 ? 1.537 29.109 -1.975 1 83.5 418 PRO B CA 1
ATOM 7996 C C . PRO B 1 418 ? 1.646 30.5 -2.6 1 83.5 418 PRO B C 1
ATOM 7998 O O . PRO B 1 418 ? 0.903 30.812 -3.531 1 83.5 418 PRO B O 1
ATOM 8001 N N . PRO B 1 419 ? 2.467 31.344 -2.059 1 84.38 419 PRO B N 1
ATOM 8002 C CA . PRO B 1 419 ? 2.543 32.75 -2.445 1 84.38 419 PRO B CA 1
ATOM 8003 C C . PRO B 1 419 ? 3.232 32.969 -3.791 1 84.38 419 PRO B C 1
ATOM 8005 O O . PRO B 1 419 ? 4.031 33.875 -3.941 1 84.38 419 PRO B O 1
ATOM 8008 N N . PHE B 1 420 ? 3.145 32.125 -4.738 1 91.25 420 PHE B N 1
ATOM 8009 C CA . PHE B 1 420 ? 3.629 32.219 -6.109 1 91.25 420 PHE B CA 1
ATOM 8010 C C . PHE B 1 420 ? 2.719 31.453 -7.059 1 91.25 420 PHE B C 1
ATOM 8012 O O . PHE B 1 420 ? 2.053 30.5 -6.652 1 91.25 420 PHE B O 1
ATOM 8019 N N . PRO B 1 421 ? 2.623 31.906 -8.25 1 94.38 421 PRO B N 1
ATOM 8020 C CA . PRO B 1 421 ? 1.722 31.234 -9.188 1 94.38 421 PRO B CA 1
ATOM 8021 C C . PRO B 1 421 ? 2.176 29.812 -9.523 1 94.38 421 PRO B C 1
ATOM 8023 O O . PRO B 1 421 ? 3.34 29.609 -9.867 1 94.38 421 PRO B O 1
ATOM 8026 N N . ILE B 1 422 ? 1.361 28.906 -9.391 1 96.62 422 ILE B N 1
ATOM 8027 C CA . ILE B 1 422 ? 1.489 27.516 -9.844 1 96.62 422 ILE B CA 1
ATOM 8028 C C . ILE B 1 422 ? 0.463 27.234 -10.938 1 96.62 422 ILE B C 1
ATOM 8030 O O . ILE B 1 422 ? -0.744 27.344 -10.703 1 96.62 422 ILE B O 1
ATOM 8034 N N . THR B 1 423 ? 0.975 26.906 -12.117 1 96.88 423 THR B N 1
ATOM 8035 C CA . THR B 1 423 ? 0.087 26.812 -13.266 1 96.88 423 THR B CA 1
ATOM 8036 C C . THR B 1 423 ? 0.36 25.531 -14.047 1 96.88 423 THR B C 1
ATOM 8038 O O . THR B 1 423 ? 1.384 24.875 -13.836 1 96.88 423 THR B O 1
ATOM 8041 N N . VAL B 1 424 ? -0.577 25.062 -14.812 1 97.12 424 VAL B N 1
ATOM 8042 C CA . VAL B 1 424 ? -0.415 24.016 -15.812 1 97.12 424 VAL B CA 1
ATOM 8043 C C . VAL B 1 424 ? -0.36 24.641 -17.203 1 97.12 424 VAL B C 1
ATOM 8045 O O . VAL B 1 424 ? -1.191 25.484 -17.547 1 97.12 424 VAL B O 1
ATOM 8048 N N . ALA B 1 425 ? 0.626 24.188 -17.984 1 94.31 425 ALA B N 1
ATOM 8049 C CA . ALA B 1 425 ? 0.798 24.766 -19.312 1 94.31 425 ALA B CA 1
ATOM 8050 C C . ALA B 1 425 ? -0.494 24.672 -20.125 1 94.31 425 ALA B C 1
ATOM 8052 O O . ALA B 1 425 ? -1.123 23.609 -20.172 1 94.31 425 ALA B O 1
ATOM 8053 N N . GLY B 1 426 ? -0.877 25.766 -20.672 1 90.88 426 GLY B N 1
ATOM 8054 C CA . GLY B 1 426 ? -2.094 25.828 -21.469 1 90.88 426 GLY B CA 1
ATOM 8055 C C . GLY B 1 426 ? -3.287 26.344 -20.688 1 90.88 426 GLY B C 1
ATOM 8056 O O . GLY B 1 426 ? -4.316 26.688 -21.281 1 90.88 426 GLY B O 1
ATOM 8057 N N . SER B 1 427 ? -3.145 26.359 -19.438 1 89.56 427 SER B N 1
ATOM 8058 C CA . SER B 1 427 ? -4.215 26.922 -18.625 1 89.56 427 SER B CA 1
ATOM 8059 C C . SER B 1 427 ? -3.932 28.391 -18.266 1 89.56 427 SER B C 1
ATOM 8061 O O . SER B 1 427 ? -2.773 28.781 -18.109 1 89.56 427 SER B O 1
ATOM 8063 N N . THR B 1 428 ? -4.988 29.156 -18.109 1 87.94 428 THR B N 1
ATOM 8064 C CA . THR B 1 428 ? -4.84 30.562 -17.734 1 87.94 428 THR B CA 1
ATOM 8065 C C . THR B 1 428 ? -5.043 30.75 -16.234 1 87.94 428 THR B C 1
ATOM 8067 O O . THR B 1 428 ? -4.844 31.844 -15.703 1 87.94 428 THR B O 1
ATOM 8070 N N . LYS B 1 429 ? -5.398 29.719 -15.625 1 91.62 429 LYS B N 1
ATOM 8071 C CA . LYS B 1 429 ? -5.684 29.828 -14.195 1 91.62 429 LYS B CA 1
ATOM 8072 C C . LYS B 1 429 ? -4.57 29.203 -13.359 1 91.62 429 LYS B C 1
ATOM 8074 O O . LYS B 1 429 ? -4.094 28.109 -13.664 1 91.62 429 LYS B O 1
ATOM 8079 N N . SER B 1 430 ? -4.168 29.984 -12.367 1 93.88 430 SER B N 1
ATOM 8080 C CA . SER B 1 430 ? -3.229 29.453 -11.383 1 93.88 430 SER B CA 1
ATOM 8081 C C . SER B 1 430 ? -3.947 28.641 -10.32 1 93.88 430 SER B C 1
ATOM 8083 O O . SER B 1 430 ? -5.18 28.625 -10.258 1 93.88 430 SER B O 1
ATOM 8085 N N . LEU B 1 431 ? -3.129 27.938 -9.531 1 94.06 431 LEU B N 1
ATOM 8086 C CA . LEU B 1 431 ? -3.682 27.203 -8.398 1 94.06 431 LEU B CA 1
ATOM 8087 C C . LEU B 1 431 ? -4.523 28.125 -7.52 1 94.06 431 LEU B C 1
ATOM 8089 O O . LEU B 1 431 ? -5.629 27.75 -7.113 1 94.06 431 LEU B O 1
ATOM 8093 N N . GLY B 1 432 ? -3.996 29.328 -7.176 1 90.06 432 GLY B N 1
ATOM 8094 C CA . GLY B 1 432 ? -4.738 30.297 -6.383 1 90.06 432 GLY B CA 1
ATOM 8095 C C . GLY B 1 432 ? -6.082 30.656 -6.992 1 90.06 432 GLY B C 1
ATOM 8096 O O . GLY B 1 432 ? -7.086 30.75 -6.285 1 90.06 432 GLY B O 1
ATOM 8097 N N . ASP B 1 433 ? -6.094 30.812 -8.312 1 90 433 ASP B N 1
ATOM 8098 C CA . ASP B 1 433 ? -7.328 31.125 -9.023 1 90 433 ASP B CA 1
ATOM 8099 C C . ASP B 1 433 ? -8.336 29.984 -8.898 1 90 433 ASP B C 1
ATOM 8101 O O . ASP B 1 433 ? -9.531 30.219 -8.688 1 90 433 ASP B O 1
ATOM 8105 N N . VAL B 1 434 ? -7.848 28.766 -9.055 1 91.19 434 VAL B N 1
ATOM 8106 C CA . VAL B 1 434 ? -8.711 27.594 -9.008 1 91.19 434 VAL B CA 1
ATOM 8107 C C . VAL B 1 434 ? -9.336 27.469 -7.621 1 91.19 434 VAL B C 1
ATOM 8109 O O . VAL B 1 434 ? -10.539 27.234 -7.496 1 91.19 434 VAL B O 1
ATOM 8112 N N . TRP B 1 435 ? -8.562 27.688 -6.605 1 90.56 435 TRP B N 1
ATOM 8113 C CA . TRP B 1 435 ? -9.07 27.578 -5.242 1 90.56 435 TRP B CA 1
ATOM 8114 C C . TRP B 1 435 ? -10.055 28.703 -4.93 1 90.56 435 TRP B C 1
ATOM 8116 O O . TRP B 1 435 ? -11.047 28.484 -4.238 1 90.56 435 TRP B O 1
ATOM 8126 N N . THR B 1 436 ? -9.758 29.859 -5.426 1 87.19 436 THR B N 1
ATOM 8127 C CA . THR B 1 436 ? -10.672 30.984 -5.242 1 87.19 436 THR B CA 1
ATOM 8128 C C . THR B 1 436 ? -12.023 30.688 -5.887 1 87.19 436 THR B C 1
ATOM 8130 O O . THR B 1 436 ? -13.07 30.906 -5.273 1 87.19 436 THR B O 1
ATOM 8133 N N . ALA B 1 437 ? -11.953 30.219 -7.098 1 88 437 ALA B N 1
ATOM 8134 C CA . ALA B 1 437 ? -13.18 29.891 -7.816 1 88 437 ALA B CA 1
ATOM 8135 C C . ALA B 1 437 ? -13.945 28.781 -7.105 1 88 437 ALA B C 1
ATOM 8137 O O . ALA B 1 437 ? -15.18 28.766 -7.109 1 88 437 ALA B O 1
ATOM 8138 N N . HIS B 1 438 ? -13.211 27.875 -6.555 1 89.88 438 HIS B N 1
ATOM 8139 C CA . HIS B 1 438 ? -13.797 26.766 -5.832 1 89.88 438 HIS B CA 1
ATOM 8140 C C . HIS B 1 438 ? -14.383 27.219 -4.5 1 89.88 438 HIS B C 1
ATOM 8142 O O . HIS B 1 438 ? -15.25 26.547 -3.934 1 89.88 438 HIS B O 1
ATOM 8148 N N . GLY B 1 439 ? -13.883 28.391 -3.928 1 86.62 439 GLY B N 1
ATOM 8149 C CA . GLY B 1 439 ? -14.391 28.953 -2.691 1 86.62 439 GLY B CA 1
ATOM 8150 C C . GLY B 1 439 ? -13.539 28.625 -1.482 1 86.62 439 GLY B C 1
ATOM 8151 O O . GLY B 1 439 ? -13.609 29.297 -0.457 1 86.62 439 GLY B O 1
ATOM 8152 N N . HIS B 1 440 ? -12.836 27.609 -1.534 1 90.19 440 HIS B N 1
ATOM 8153 C CA . HIS B 1 440 ? -11.891 27.156 -0.519 1 90.19 440 HIS B CA 1
ATOM 8154 C C . HIS B 1 440 ? -10.812 26.266 -1.127 1 90.19 440 HIS B C 1
ATOM 8156 O O . HIS B 1 440 ? -10.891 25.906 -2.301 1 90.19 440 HIS B O 1
ATOM 8162 N N . PRO B 1 441 ? -9.719 26 -0.409 1 90.62 441 PRO B N 1
ATOM 8163 C CA . PRO B 1 441 ? -8.711 25.094 -0.964 1 90.62 441 PRO B CA 1
ATOM 8164 C C . PRO B 1 441 ? -9.289 23.75 -1.406 1 90.62 441 PRO B C 1
ATOM 8166 O O . PRO B 1 441 ? -9.891 23.047 -0.6 1 90.62 441 PRO B O 1
ATOM 8169 N N . HIS B 1 442 ? -9.156 23.484 -2.646 1 92.62 442 HIS B N 1
ATOM 8170 C CA . HIS B 1 442 ? -9.602 22.234 -3.244 1 92.62 442 HIS B CA 1
ATOM 8171 C C . HIS B 1 442 ? -8.508 21.172 -3.176 1 92.62 442 HIS B C 1
ATOM 8173 O O . HIS B 1 442 ? -7.703 21.047 -4.102 1 92.62 442 HIS B O 1
ATOM 8179 N N . THR B 1 443 ? -8.477 20.375 -2.066 1 92.62 443 THR B N 1
ATOM 8180 C CA . THR B 1 443 ? -7.363 19.453 -1.864 1 92.62 443 THR B CA 1
ATOM 8181 C C . THR B 1 443 ? -7.875 18.047 -1.578 1 92.62 443 THR B C 1
ATOM 8183 O O . THR B 1 443 ? -9.023 17.859 -1.166 1 92.62 443 THR B O 1
ATOM 8186 N N . TYR B 1 444 ? -7.09 17.094 -1.855 1 96.88 444 TYR B N 1
ATOM 8187 C CA . TYR B 1 444 ? -7.281 15.703 -1.472 1 96.88 444 TYR B CA 1
ATOM 8188 C C . TYR B 1 444 ? -6.453 15.359 -0.238 1 96.88 444 TYR B C 1
ATOM 8190 O O . TYR B 1 444 ? -5.227 15.242 -0.315 1 96.88 444 TYR B O 1
ATOM 8198 N N . LEU B 1 445 ? -7.125 15.203 0.906 1 96.69 445 LEU B N 1
ATOM 8199 C CA . LEU B 1 445 ? -6.551 14.812 2.189 1 96.69 445 LEU B CA 1
ATOM 8200 C C . LEU B 1 445 ? -5.465 15.789 2.621 1 96.69 445 LEU B C 1
ATOM 8202 O O . LEU B 1 445 ? -4.52 15.414 3.318 1 96.69 445 LEU B O 1
ATOM 8206 N N . GLY B 1 446 ? -5.461 17 2.061 1 93.81 446 GLY B N 1
ATOM 8207 C CA . GLY B 1 446 ? -4.469 18 2.418 1 93.81 446 GLY B CA 1
ATOM 8208 C C . GLY B 1 446 ? -3.096 17.719 1.841 1 93.81 446 GLY B C 1
ATOM 8209 O O . GLY B 1 446 ? -2.107 18.328 2.246 1 93.81 446 GLY B O 1
ATOM 8210 N N . THR B 1 447 ? -2.984 16.797 0.881 1 95.88 447 THR B N 1
ATOM 8211 C CA . THR B 1 447 ? -1.693 16.328 0.393 1 95.88 447 THR B CA 1
ATOM 8212 C C . THR B 1 447 ? -1.485 16.734 -1.063 1 95.88 447 THR B C 1
ATOM 8214 O O . THR B 1 447 ? -0.36 17.016 -1.479 1 95.88 447 THR B O 1
ATOM 8217 N N . ALA B 1 448 ? -2.52 16.75 -1.821 1 97.06 448 ALA B N 1
ATOM 8218 C CA . ALA B 1 448 ? -2.479 17.031 -3.254 1 97.06 448 ALA B CA 1
ATOM 8219 C C . ALA B 1 448 ? -3.75 17.734 -3.713 1 97.06 448 ALA B C 1
ATOM 8221 O O . ALA B 1 448 ? -4.66 17.969 -2.916 1 97.06 448 ALA B O 1
ATOM 8222 N N . THR B 1 449 ? -3.779 18.172 -4.949 1 96.19 449 THR B N 1
ATOM 8223 C CA . THR B 1 449 ? -4.91 18.938 -5.484 1 96.19 449 THR B CA 1
ATOM 8224 C C . THR B 1 449 ? -5.223 18.5 -6.914 1 96.19 449 THR B C 1
ATOM 8226 O O . THR B 1 449 ? -4.312 18.266 -7.711 1 96.19 449 THR B O 1
ATOM 8229 N N . PRO B 1 450 ? -6.535 18.312 -7.207 1 96.56 450 PRO B N 1
ATOM 8230 C CA . PRO B 1 450 ? -6.898 17.969 -8.578 1 96.56 450 PRO B CA 1
ATOM 8231 C C . PRO B 1 450 ? -6.418 19 -9.602 1 96.56 450 PRO B C 1
ATOM 8233 O O . PRO B 1 450 ? -6.41 20.188 -9.305 1 96.56 450 PRO B O 1
ATOM 8236 N N . GLY B 1 451 ? -6.039 18.5 -10.711 1 95.94 451 GLY B N 1
ATOM 8237 C CA . GLY B 1 451 ? -5.719 19.391 -11.82 1 95.94 451 GLY B CA 1
ATOM 8238 C C . GLY B 1 451 ? -4.254 19.781 -11.867 1 95.94 451 GLY B C 1
ATOM 8239 O O . GLY B 1 451 ? -3.787 20.344 -12.859 1 95.94 451 GLY B O 1
ATOM 8240 N N . PHE B 1 452 ? -3.504 19.484 -10.875 1 97.44 452 PHE B N 1
ATOM 8241 C CA . PHE B 1 452 ? -2.088 19.828 -10.812 1 97.44 452 PHE B CA 1
ATOM 8242 C C . PHE B 1 452 ? -1.247 18.594 -10.516 1 97.44 452 PHE B C 1
ATOM 8244 O O . PHE B 1 452 ? -0.956 18.297 -9.359 1 97.44 452 PHE B O 1
ATOM 8251 N N . PRO B 1 453 ? -0.78 17.922 -11.562 1 98 453 PRO B N 1
ATOM 8252 C CA . PRO B 1 453 ? -0.063 16.656 -11.398 1 98 453 PRO B CA 1
ATOM 8253 C C . PRO B 1 453 ? 1.271 16.828 -10.68 1 98 453 PRO B C 1
ATOM 8255 O O . PRO B 1 453 ? 1.929 17.859 -10.82 1 98 453 PRO B O 1
ATOM 8258 N N . ASN B 1 454 ? 1.662 15.812 -9.93 1 98.75 454 ASN B N 1
ATOM 8259 C CA . ASN B 1 454 ? 2.977 15.703 -9.305 1 98.75 454 ASN B CA 1
ATOM 8260 C C . ASN B 1 454 ? 3.244 16.859 -8.352 1 98.75 454 ASN B C 1
ATOM 8262 O O . ASN B 1 454 ? 4.395 17.25 -8.148 1 98.75 454 ASN B O 1
ATOM 8266 N N . LEU B 1 455 ? 2.156 17.484 -7.848 1 98.44 455 LEU B N 1
ATOM 8267 C CA . LEU B 1 455 ? 2.232 18.547 -6.852 1 98.44 455 LEU B CA 1
ATOM 8268 C C . LEU B 1 455 ? 1.752 18.047 -5.492 1 98.44 455 LEU B C 1
ATOM 8270 O O . LEU B 1 455 ? 0.667 17.469 -5.383 1 98.44 455 LEU B O 1
ATOM 8274 N N . PHE B 1 456 ? 2.566 18.297 -4.469 1 97.94 456 PHE B N 1
ATOM 8275 C CA . PHE B 1 456 ? 2.201 17.859 -3.127 1 97.94 456 PHE B CA 1
ATOM 8276 C C . PHE B 1 456 ? 2.465 18.953 -2.105 1 97.94 456 PHE B C 1
ATOM 8278 O O . PHE B 1 456 ? 3.262 19.859 -2.355 1 97.94 456 PHE B O 1
ATOM 8285 N N . PHE B 1 457 ? 1.732 18.812 -0.983 1 95.12 457 PHE B N 1
ATOM 8286 C CA . PHE B 1 457 ? 1.833 19.797 0.089 1 95.12 457 PHE B CA 1
ATOM 8287 C C . PHE B 1 457 ? 2.281 19.141 1.388 1 95.12 457 PHE B C 1
ATOM 8289 O O . PHE B 1 457 ? 1.863 18.031 1.699 1 95.12 457 PHE B O 1
ATOM 8296 N N . VAL B 1 458 ? 3.123 19.875 2.084 1 94.94 458 VAL B N 1
ATOM 8297 C CA . VAL B 1 458 ? 3.424 19.516 3.469 1 94.94 458 VAL B CA 1
ATOM 8298 C C . VAL B 1 458 ? 3.033 20.672 4.391 1 94.94 458 VAL B C 1
ATOM 8300 O O . VAL B 1 458 ? 3.428 21.812 4.164 1 94.94 458 VAL B O 1
ATOM 8303 N N . LEU B 1 459 ? 2.232 20.359 5.371 1 90.69 459 LEU B N 1
ATOM 8304 C CA . LEU B 1 459 ? 1.717 21.328 6.332 1 90.69 459 LEU B CA 1
ATOM 8305 C C . LEU B 1 459 ? 0.935 22.438 5.629 1 90.69 459 LEU B C 1
ATOM 8307 O O . LEU B 1 459 ? 1.148 23.625 5.898 1 90.69 459 LEU B O 1
ATOM 8311 N N . GLY B 1 460 ? 0.188 22.016 4.59 1 88.25 460 GLY B N 1
ATOM 8312 C CA . GLY B 1 460 ? -0.781 22.859 3.916 1 88.25 460 GLY B CA 1
ATOM 8313 C C . GLY B 1 460 ? -2.184 22.734 4.48 1 88.25 460 GLY B C 1
ATOM 8314 O O . GLY B 1 460 ? -2.365 22.641 5.695 1 88.25 460 GLY B O 1
ATOM 8315 N N . PRO B 1 461 ? -3.156 22.781 3.646 1 90.19 461 PRO B N 1
ATOM 8316 C CA . PRO B 1 461 ? -4.523 22.594 4.129 1 90.19 461 PRO B CA 1
ATOM 8317 C C . PRO B 1 461 ? -4.758 21.203 4.707 1 90.19 461 PRO B C 1
ATOM 8319 O O . PRO B 1 461 ? -4.238 20.219 4.18 1 90.19 461 PRO B O 1
ATOM 8322 N N . HIS B 1 462 ? -5.453 21.156 5.828 1 92.25 462 HIS B N 1
ATOM 8323 C CA . HIS B 1 462 ? -5.879 19.922 6.469 1 92.25 462 HIS B CA 1
ATOM 8324 C C . HIS B 1 462 ? -4.684 19.062 6.891 1 92.25 462 HIS B C 1
ATOM 8326 O O . HIS B 1 462 ? -4.754 17.844 6.891 1 92.25 462 HIS B O 1
ATOM 8332 N N . ALA B 1 463 ? -3.551 19.734 7.18 1 87.75 463 ALA B N 1
ATOM 8333 C CA . ALA B 1 463 ? -2.287 19.016 7.32 1 87.75 463 ALA B CA 1
ATOM 8334 C C . ALA B 1 463 ? -2.125 18.469 8.734 1 87.75 463 ALA B C 1
ATOM 8336 O O . ALA B 1 463 ? -1.377 17.5 8.953 1 87.75 463 ALA B O 1
ATOM 8337 N N . SER B 1 464 ? -2.734 19.125 9.641 1 87.94 464 SER B N 1
ATOM 8338 C CA . SER B 1 464 ? -2.58 18.719 11.031 1 87.94 464 SER B CA 1
ATOM 8339 C C . SER B 1 464 ? -3.893 18.844 11.797 1 87.94 464 SER B C 1
ATOM 8341 O O . SER B 1 464 ? -4.812 19.531 11.344 1 87.94 464 SER B O 1
ATOM 8343 N N . GLY B 1 465 ? -4.004 18.078 12.836 1 79.12 465 GLY B N 1
ATOM 8344 C CA . GLY B 1 465 ? -5.238 18.078 13.609 1 79.12 465 GLY B CA 1
ATOM 8345 C C . GLY B 1 465 ? -5.125 18.812 14.922 1 79.12 465 GLY B C 1
ATOM 8346 O O . GLY B 1 465 ? -4.105 19.453 15.195 1 79.12 465 GLY B O 1
ATOM 8347 N N . PRO B 1 466 ? -6.215 18.719 15.609 1 89.06 466 PRO B N 1
ATOM 8348 C CA . PRO B 1 466 ? -6.305 19.438 16.875 1 89.06 466 PRO B CA 1
ATOM 8349 C C . PRO B 1 466 ? -5.613 18.703 18.031 1 89.06 466 PRO B C 1
ATOM 8351 O O . PRO B 1 466 ? -5.621 19.188 19.172 1 89.06 466 PRO B O 1
ATOM 8354 N N . SER B 1 467 ? -5.059 17.578 17.672 1 91.69 467 SER B N 1
ATOM 8355 C CA . SER B 1 467 ? -4.312 16.812 18.656 1 91.69 467 SER B CA 1
ATOM 8356 C C . SER B 1 467 ? -2.951 16.391 18.125 1 91.69 467 SER B C 1
ATOM 8358 O O . SER B 1 467 ? -2.656 16.594 16.938 1 91.69 467 SER B O 1
ATOM 8360 N N . GLY B 1 468 ? -2.129 15.938 19.078 1 91.94 468 GLY B N 1
ATOM 8361 C CA . GLY B 1 468 ? -0.787 15.539 18.688 1 91.94 468 GLY B CA 1
ATOM 8362 C C . GLY B 1 468 ? 0.184 16.703 18.609 1 91.94 468 GLY B C 1
ATOM 8363 O O . GLY B 1 468 ? -0.003 17.719 19.281 1 91.94 468 GLY B O 1
ATOM 8364 N N . THR B 1 469 ? 1.305 16.453 17.922 1 93.38 469 THR B N 1
ATOM 8365 C CA . THR B 1 469 ? 2.318 17.5 17.797 1 93.38 469 THR B CA 1
ATOM 8366 C C . THR B 1 469 ? 2.584 17.812 16.328 1 93.38 469 THR B C 1
ATOM 8368 O O . THR B 1 469 ? 2.441 16.938 15.453 1 93.38 469 THR B O 1
ATOM 8371 N N . VAL B 1 470 ? 2.926 19 16.031 1 92.75 470 VAL B N 1
ATOM 8372 C CA . VAL B 1 470 ? 3.152 19.438 14.656 1 92.75 470 VAL B CA 1
ATOM 8373 C C . VAL B 1 470 ? 4.348 18.703 14.062 1 92.75 470 VAL B C 1
ATOM 8375 O O . VAL B 1 470 ? 4.289 18.219 12.93 1 92.75 470 VAL B O 1
ATOM 8378 N N . PRO B 1 471 ? 5.488 18.516 14.836 1 95.81 471 PRO B N 1
ATOM 8379 C CA . PRO B 1 471 ? 6.613 17.781 14.25 1 95.81 471 PRO B CA 1
ATOM 8380 C C . PRO B 1 471 ? 6.234 16.359 13.836 1 95.81 471 PRO B C 1
ATOM 8382 O O . PRO B 1 471 ? 6.609 15.906 12.75 1 95.81 471 PRO B O 1
ATOM 8385 N N . TYR B 1 472 ? 5.449 15.695 14.68 1 96.31 472 TYR B N 1
ATOM 8386 C CA . TYR B 1 472 ? 5 14.352 14.328 1 96.31 472 TYR B CA 1
ATOM 8387 C C . TYR B 1 472 ? 4.129 14.383 13.078 1 96.31 472 TYR B C 1
ATOM 8389 O O . TYR B 1 472 ? 4.258 13.516 12.211 1 96.31 472 TYR B O 1
ATOM 8397 N N . SER B 1 473 ? 3.273 15.336 13.016 1 95.25 473 SER B N 1
ATOM 8398 C CA . SER B 1 473 ? 2.408 15.469 11.852 1 95.25 473 SER B CA 1
ATOM 8399 C C . SER B 1 473 ? 3.225 15.641 10.57 1 95.25 473 SER B C 1
ATOM 8401 O O . SER B 1 473 ? 2.939 15.008 9.555 1 95.25 473 SER B O 1
ATOM 8403 N N . VAL B 1 474 ? 4.234 16.453 10.609 1 96.5 474 VAL B N 1
ATOM 8404 C CA . VAL B 1 474 ? 5.07 16.703 9.438 1 96.5 474 VAL B CA 1
ATOM 8405 C C . VAL B 1 474 ? 5.852 15.453 9.07 1 96.5 474 VAL B C 1
ATOM 8407 O O . VAL B 1 474 ? 5.945 15.094 7.895 1 96.5 474 VAL B O 1
ATOM 8410 N N . GLU B 1 475 ? 6.355 14.812 10.07 1 97.88 475 GLU B N 1
ATOM 8411 C CA . GLU B 1 475 ? 7.145 13.609 9.82 1 97.88 475 GLU B CA 1
ATOM 8412 C C . GLU B 1 475 ? 6.305 12.523 9.148 1 97.88 475 GLU B C 1
ATOM 8414 O O . GLU B 1 475 ? 6.742 11.906 8.18 1 97.88 475 GLU B O 1
ATOM 8419 N N . THR B 1 476 ? 5.086 12.305 9.641 1 96.94 476 THR B N 1
ATOM 8420 C CA . THR B 1 476 ? 4.223 11.281 9.047 1 96.94 476 THR B CA 1
ATOM 8421 C C . THR B 1 476 ? 3.785 11.695 7.645 1 96.94 476 THR B C 1
ATOM 8423 O O . THR B 1 476 ? 3.604 10.844 6.77 1 96.94 476 THR B O 1
ATOM 8426 N N . HIS B 1 477 ? 3.646 12.992 7.453 1 97.06 477 HIS B N 1
ATOM 8427 C CA . HIS B 1 477 ? 3.297 13.492 6.125 1 97.06 477 HIS B CA 1
ATOM 8428 C C . HIS B 1 477 ? 4.422 13.234 5.129 1 97.06 477 HIS B C 1
ATOM 8430 O O . HIS B 1 477 ? 4.176 12.773 4.012 1 97.06 477 HIS B O 1
ATOM 8436 N N . VAL B 1 478 ? 5.648 13.516 5.527 1 98.31 478 VAL B N 1
ATOM 8437 C CA . VAL B 1 478 ? 6.801 13.32 4.652 1 98.31 478 VAL B CA 1
ATOM 8438 C C . VAL B 1 478 ? 7.004 11.828 4.395 1 98.31 478 VAL B C 1
ATOM 8440 O O . VAL B 1 478 ? 7.324 11.422 3.275 1 98.31 478 VAL B O 1
ATOM 8443 N N . ALA B 1 479 ? 6.797 11.039 5.414 1 98 479 ALA B N 1
ATOM 8444 C CA . ALA B 1 479 ? 6.879 9.594 5.223 1 98 479 ALA B CA 1
ATOM 8445 C C . ALA B 1 479 ? 5.848 9.117 4.207 1 98 479 ALA B C 1
ATOM 8447 O O . ALA B 1 479 ? 6.137 8.25 3.383 1 98 479 ALA B O 1
ATOM 8448 N N . HIS B 1 480 ? 4.652 9.633 4.309 1 97.31 480 HIS B N 1
ATOM 8449 C CA . HIS B 1 480 ? 3.613 9.328 3.332 1 97.31 480 HIS B CA 1
ATOM 8450 C C . HIS B 1 480 ? 4.055 9.703 1.922 1 97.31 480 HIS B C 1
ATOM 8452 O O . HIS B 1 480 ? 3.893 8.914 0.987 1 97.31 480 HIS B O 1
ATOM 8458 N N . LEU B 1 481 ? 4.613 10.867 1.77 1 98.19 481 LEU B N 1
ATOM 8459 C CA . LEU B 1 481 ? 5.074 11.32 0.462 1 98.19 481 LEU B CA 1
ATOM 8460 C C . LEU B 1 481 ? 6.219 10.453 -0.042 1 98.19 481 LEU B C 1
ATOM 8462 O O . LEU B 1 481 ? 6.344 10.219 -1.247 1 98.19 481 LEU B O 1
ATOM 8466 N N . ALA B 1 482 ? 7.055 10.023 0.871 1 98.44 482 ALA B N 1
ATOM 8467 C CA . ALA B 1 482 ? 8.133 9.125 0.469 1 98.44 482 ALA B CA 1
ATOM 8468 C C . ALA B 1 482 ? 7.582 7.855 -0.179 1 98.44 482 ALA B C 1
ATOM 8470 O O . ALA B 1 482 ? 8.133 7.367 -1.166 1 98.44 482 ALA B O 1
ATOM 8471 N N . ARG B 1 483 ? 6.539 7.309 0.36 1 97.12 483 ARG B N 1
ATOM 8472 C CA . ARG B 1 483 ? 5.891 6.148 -0.246 1 97.12 483 ARG B CA 1
ATOM 8473 C C . ARG B 1 483 ? 5.395 6.473 -1.652 1 97.12 483 ARG B C 1
ATOM 8475 O O . ARG B 1 483 ? 5.531 5.656 -2.566 1 97.12 483 ARG B O 1
ATOM 8482 N N . VAL B 1 484 ? 4.828 7.641 -1.804 1 98.19 484 VAL B N 1
ATOM 8483 C CA . VAL B 1 484 ? 4.34 8.062 -3.109 1 98.19 484 VAL B CA 1
ATOM 8484 C C . VAL B 1 484 ? 5.504 8.156 -4.094 1 98.19 484 VAL B C 1
ATOM 8486 O O . VAL B 1 484 ? 5.422 7.641 -5.211 1 98.19 484 VAL B O 1
ATOM 8489 N N . LEU B 1 485 ? 6.574 8.766 -3.645 1 98.62 485 LEU B N 1
ATOM 8490 C CA . LEU B 1 485 ? 7.723 8.961 -4.523 1 98.62 485 LEU B CA 1
ATOM 8491 C C . LEU B 1 485 ? 8.359 7.629 -4.902 1 98.62 485 LEU B C 1
ATOM 8493 O O . LEU B 1 485 ? 8.773 7.441 -6.047 1 98.62 485 LEU B O 1
ATOM 8497 N N . ARG B 1 486 ? 8.43 6.711 -3.986 1 97.62 486 ARG B N 1
ATOM 8498 C CA . ARG B 1 486 ? 8.961 5.395 -4.309 1 97.62 486 ARG B CA 1
ATOM 8499 C C . ARG B 1 486 ? 8.109 4.703 -5.371 1 97.62 486 ARG B C 1
ATOM 8501 O O . ARG B 1 486 ? 8.641 4.066 -6.285 1 97.62 486 ARG B O 1
ATOM 8508 N N . LYS B 1 487 ? 6.828 4.789 -5.199 1 97.94 487 LYS B N 1
ATOM 8509 C CA . LYS B 1 487 ? 5.957 4.188 -6.207 1 97.94 487 LYS B CA 1
ATOM 8510 C C . LYS B 1 487 ? 6.164 4.844 -7.57 1 97.94 487 LYS B C 1
ATOM 8512 O O . LYS B 1 487 ? 6.266 4.152 -8.586 1 97.94 487 LYS B O 1
ATOM 8517 N N . VAL B 1 488 ? 6.207 6.18 -7.59 1 98.62 488 VAL B N 1
ATOM 8518 C CA . VAL B 1 488 ? 6.402 6.914 -8.836 1 98.62 488 VAL B CA 1
ATOM 8519 C C . VAL B 1 488 ? 7.699 6.461 -9.5 1 98.62 488 VAL B C 1
ATOM 8521 O O . VAL B 1 488 ? 7.723 6.195 -10.703 1 98.62 488 VAL B O 1
ATOM 8524 N N . ALA B 1 489 ? 8.695 6.324 -8.711 1 98.5 489 ALA B N 1
ATOM 8525 C CA . ALA B 1 489 ? 10.023 5.969 -9.219 1 98.5 489 ALA B CA 1
ATOM 8526 C C . ALA B 1 489 ? 10.047 4.527 -9.727 1 98.5 489 ALA B C 1
ATOM 8528 O O . ALA B 1 489 ? 10.625 4.242 -10.773 1 98.5 489 ALA B O 1
ATOM 8529 N N . SER B 1 490 ? 9.391 3.635 -9.062 1 97.75 490 SER B N 1
ATOM 8530 C CA . SER B 1 490 ? 9.531 2.207 -9.328 1 97.75 490 SER B CA 1
ATOM 8531 C C . SER B 1 490 ? 8.594 1.767 -10.453 1 97.75 490 SER B C 1
ATOM 8533 O O . SER B 1 490 ? 8.883 0.806 -11.164 1 97.75 490 SER B O 1
ATOM 8535 N N . GLU B 1 491 ? 7.48 2.455 -10.633 1 98 491 GLU B N 1
ATOM 8536 C CA . GLU B 1 491 ? 6.469 1.929 -11.547 1 98 491 GLU B CA 1
ATOM 8537 C C . GLU B 1 491 ? 6.391 2.76 -12.82 1 98 491 GLU B C 1
ATOM 8539 O O . GLU B 1 491 ? 5.457 2.611 -13.609 1 98 491 GLU B O 1
ATOM 8544 N N . GLY B 1 492 ? 7.332 3.633 -13 1 97.31 492 GLY B N 1
ATOM 8545 C CA . GLY B 1 492 ? 7.375 4.43 -14.219 1 97.31 492 GLY B CA 1
ATOM 8546 C C . GLY B 1 492 ? 6.18 5.352 -14.375 1 97.31 492 GLY B C 1
ATOM 8547 O O . GLY B 1 492 ? 5.594 5.445 -15.453 1 97.31 492 GLY B O 1
ATOM 8548 N N . ILE B 1 493 ? 5.738 5.906 -13.32 1 98.44 493 ILE B N 1
ATOM 8549 C CA . ILE B 1 493 ? 4.629 6.852 -13.344 1 98.44 493 ILE B CA 1
ATOM 8550 C C . ILE B 1 493 ? 5.121 8.219 -13.82 1 98.44 493 ILE B C 1
ATOM 8552 O O . ILE B 1 493 ? 6.047 8.789 -13.234 1 98.44 493 ILE B O 1
ATOM 8556 N N . ARG B 1 494 ? 4.523 8.656 -14.883 1 98.06 494 ARG B N 1
ATOM 8557 C CA . ARG B 1 494 ? 4.859 9.953 -15.445 1 98.06 494 ARG B CA 1
ATOM 8558 C C . ARG B 1 494 ? 4.168 11.078 -14.68 1 98.06 494 ARG B C 1
ATOM 8560 O O . ARG B 1 494 ? 4.789 12.094 -14.359 1 98.06 494 ARG B O 1
ATOM 8567 N N . SER B 1 495 ? 2.895 10.906 -14.406 1 98.31 495 SER B N 1
ATOM 8568 C CA . SER B 1 495 ? 2.137 11.883 -13.625 1 98.31 495 SER B CA 1
ATOM 8569 C C . SER B 1 495 ? 1.138 11.188 -12.703 1 98.31 495 SER B C 1
ATOM 8571 O O . SER B 1 495 ? 0.617 10.125 -13.031 1 98.31 495 SER B O 1
ATOM 8573 N N . ILE B 1 496 ? 0.929 11.711 -11.594 1 98.62 496 ILE B N 1
ATOM 8574 C CA . ILE B 1 496 ? -0.048 11.289 -10.594 1 98.62 496 ILE B CA 1
ATOM 8575 C C . ILE B 1 496 ? -0.813 12.508 -10.078 1 98.62 496 ILE B C 1
ATOM 8577 O O . ILE B 1 496 ? -0.213 13.531 -9.75 1 98.62 496 ILE B O 1
ATOM 8581 N N . VAL B 1 497 ? -2.137 12.5 -10.055 1 98.5 497 VAL B N 1
ATOM 8582 C CA . VAL B 1 497 ? -2.98 13.609 -9.625 1 98.5 497 VAL B CA 1
ATOM 8583 C C . VAL B 1 497 ? -4.266 13.062 -9 1 98.5 497 VAL B C 1
ATOM 8585 O O . VAL B 1 497 ? -4.84 12.094 -9.492 1 98.5 497 VAL B O 1
ATOM 8588 N N . PRO B 1 498 ? -4.664 13.539 -7.824 1 98.06 498 PRO B N 1
ATOM 8589 C CA . PRO B 1 498 ? -5.922 13.031 -7.273 1 98.06 498 PRO B CA 1
ATOM 8590 C C . PRO B 1 498 ? -7.121 13.312 -8.172 1 98.06 498 PRO B C 1
ATOM 8592 O O . PRO B 1 498 ? -7.184 14.367 -8.805 1 98.06 498 PRO B O 1
ATOM 8595 N N . SER B 1 499 ? -8.062 12.406 -8.195 1 97.38 499 SER B N 1
ATOM 8596 C CA . SER B 1 499 ? -9.273 12.641 -8.969 1 97.38 499 SER B CA 1
ATOM 8597 C C . SER B 1 499 ? -10.125 13.742 -8.336 1 97.38 499 SER B C 1
ATOM 8599 O O . SER B 1 499 ? -10.117 13.914 -7.113 1 97.38 499 SER B O 1
ATOM 8601 N N . ARG B 1 500 ? -10.844 14.438 -9.156 1 95.62 500 ARG B N 1
ATOM 8602 C CA . ARG B 1 500 ? -11.727 15.5 -8.68 1 95.62 500 ARG B CA 1
ATOM 8603 C C . ARG B 1 500 ? -12.773 14.938 -7.723 1 95.62 500 ARG B C 1
ATOM 8605 O O . ARG B 1 500 ? -13.047 15.539 -6.676 1 95.62 500 ARG B O 1
ATOM 8612 N N . GLN B 1 501 ? -13.32 13.789 -8.078 1 95 501 GLN B N 1
ATOM 8613 C CA . GLN B 1 501 ? -14.375 13.211 -7.254 1 95 501 GLN B CA 1
ATOM 8614 C C . GLN B 1 501 ? -13.844 12.812 -5.875 1 95 501 GLN B C 1
ATOM 8616 O O . GLN B 1 501 ? -14.539 12.977 -4.871 1 95 501 GLN B O 1
ATOM 8621 N N . ALA B 1 502 ? -12.625 12.266 -5.824 1 97.06 502 ALA B N 1
ATOM 8622 C CA . ALA B 1 502 ? -12.039 11.914 -4.535 1 97.06 502 ALA B CA 1
ATOM 8623 C C . ALA B 1 502 ? -11.875 13.141 -3.65 1 97.06 502 ALA B C 1
ATOM 8625 O O . ALA B 1 502 ? -12.148 13.094 -2.449 1 97.06 502 ALA B O 1
ATOM 8626 N N . ALA B 1 503 ? -11.43 14.242 -4.238 1 96.62 503 ALA B N 1
ATOM 8627 C CA . ALA B 1 503 ? -11.266 15.484 -3.49 1 96.62 503 ALA B CA 1
ATOM 8628 C C . ALA B 1 503 ? -12.609 16 -2.994 1 96.62 503 ALA B C 1
ATOM 8630 O O . ALA B 1 503 ? -12.727 16.438 -1.843 1 96.62 503 ALA B O 1
ATOM 8631 N N . LEU B 1 504 ? -13.57 15.945 -3.844 1 95.81 504 LEU B N 1
ATOM 8632 C CA . LEU B 1 504 ? -14.898 16.406 -3.463 1 95.81 504 LEU B CA 1
ATOM 8633 C C . LEU B 1 504 ? -15.477 15.555 -2.348 1 95.81 504 LEU B C 1
ATOM 8635 O O . LEU B 1 504 ? -16.094 16.078 -1.414 1 95.81 504 LEU B O 1
ATOM 8639 N N . ASP B 1 505 ? -15.336 14.25 -2.457 1 96.5 505 ASP B N 1
ATOM 8640 C CA . ASP B 1 505 ? -15.797 13.359 -1.401 1 96.5 505 ASP B CA 1
ATOM 8641 C C . ASP B 1 505 ? -15.141 13.695 -0.067 1 96.5 505 ASP B C 1
ATOM 8643 O O . ASP B 1 505 ? -15.789 13.664 0.979 1 96.5 505 ASP B O 1
ATOM 8647 N N . PHE B 1 506 ? -13.891 13.992 -0.098 1 97.5 506 PHE B N 1
ATOM 8648 C CA . PHE B 1 506 ? -13.172 14.352 1.119 1 97.5 506 PHE B CA 1
ATOM 8649 C C . PHE B 1 506 ? -13.727 15.641 1.709 1 97.5 506 PHE B C 1
ATOM 8651 O O . PHE B 1 506 ? -14 15.719 2.908 1 97.5 506 PHE B O 1
ATOM 8658 N N . GLU B 1 507 ? -13.836 16.625 0.888 1 95.94 507 GLU B N 1
ATOM 8659 C CA . GLU B 1 507 ? -14.344 17.922 1.334 1 95.94 507 GLU B CA 1
ATOM 8660 C C . GLU B 1 507 ? -15.734 17.797 1.941 1 95.94 507 GLU B C 1
ATOM 8662 O O . GLU B 1 507 ? -16.047 18.438 2.947 1 95.94 507 GLU B O 1
ATOM 8667 N N . ALA B 1 508 ? -16.516 16.969 1.282 1 95.94 508 ALA B N 1
ATOM 8668 C CA . ALA B 1 508 ? -17.859 16.75 1.794 1 95.94 508 ALA B CA 1
ATOM 8669 C C . ALA B 1 508 ? -17.828 16.094 3.17 1 95.94 508 ALA B C 1
ATOM 8671 O O . ALA B 1 508 ? -18.547 16.5 4.082 1 95.94 508 ALA B O 1
ATOM 8672 N N . TRP B 1 509 ? -17.031 15.078 3.307 1 96.94 509 TRP B N 1
ATOM 8673 C CA . TRP B 1 509 ? -16.906 14.414 4.602 1 96.94 509 TRP B CA 1
ATOM 8674 C C . TRP B 1 509 ? -16.359 15.375 5.652 1 96.94 509 TRP B C 1
ATOM 8676 O O . TRP B 1 509 ? -16.859 15.43 6.777 1 96.94 509 TRP B O 1
ATOM 8686 N N . ALA B 1 510 ? -15.336 16.141 5.312 1 96.75 510 ALA B N 1
ATOM 8687 C CA . ALA B 1 510 ? -14.727 17.109 6.227 1 96.75 510 ALA B CA 1
ATOM 8688 C C . ALA B 1 510 ? -15.758 18.125 6.711 1 96.75 510 ALA B C 1
ATOM 8690 O O . ALA B 1 510 ? -15.797 18.453 7.898 1 96.75 510 ALA B O 1
ATOM 8691 N N . THR B 1 511 ? -16.516 18.609 5.797 1 95.75 511 THR B N 1
ATOM 8692 C CA . THR B 1 511 ? -17.562 19.578 6.137 1 95.75 511 THR B CA 1
ATOM 8693 C C . THR B 1 511 ? -18.547 18.984 7.145 1 95.75 511 THR B C 1
ATOM 8695 O O . THR B 1 511 ? -18.859 19.609 8.148 1 95.75 511 THR B O 1
ATOM 8698 N N . ALA B 1 512 ? -18.969 17.781 6.836 1 96 512 ALA B N 1
ATOM 8699 C CA . ALA B 1 512 ? -19.891 17.109 7.754 1 96 512 ALA B CA 1
ATOM 8700 C C . ALA B 1 512 ? -19.25 16.922 9.125 1 96 512 ALA B C 1
ATOM 8702 O O . ALA B 1 512 ? -19.906 17.141 10.156 1 96 512 ALA B O 1
ATOM 8703 N N . PHE B 1 513 ? -18.094 16.531 9.172 1 97.12 513 PHE B N 1
ATOM 8704 C CA . PHE B 1 513 ? -17.391 16.328 10.43 1 97.12 513 PHE B CA 1
ATOM 8705 C C . PHE B 1 513 ? -17.281 17.625 11.211 1 97.12 513 PHE B C 1
ATOM 8707 O O . PHE B 1 513 ? -17.609 17.672 12.398 1 97.12 513 PHE B O 1
ATOM 8714 N N . PHE B 1 514 ? -16.812 18.688 10.594 1 96.62 514 PHE B N 1
ATOM 8715 C CA . PHE B 1 514 ? -16.562 19.953 11.273 1 96.62 514 PHE B CA 1
ATOM 8716 C C . PHE B 1 514 ? -17.844 20.531 11.82 1 96.62 514 PHE B C 1
ATOM 8718 O O . PHE B 1 514 ? -17.844 21.25 12.828 1 96.62 514 PHE B O 1
ATOM 8725 N N . GLN B 1 515 ? -18.938 20.188 11.234 1 95.5 515 GLN B N 1
ATOM 8726 C CA . GLN B 1 515 ? -20.219 20.672 11.727 1 95.5 515 GLN B CA 1
ATOM 8727 C C . GLN B 1 515 ? -20.5 20.125 13.133 1 95.5 515 GLN B C 1
ATOM 8729 O O . GLN B 1 515 ? -21.281 20.719 13.883 1 95.5 515 GLN B O 1
ATOM 8734 N N . THR B 1 516 ? -19.859 19.062 13.438 1 96.44 516 THR B N 1
ATOM 8735 C CA . THR B 1 516 ? -20.062 18.484 14.766 1 96.44 516 THR B CA 1
ATOM 8736 C C . THR B 1 516 ? -19.141 19.141 15.789 1 96.44 516 THR B C 1
ATOM 8738 O O . THR B 1 516 ? -19.25 18.891 16.984 1 96.44 516 THR B O 1
ATOM 8741 N N . THR B 1 517 ? -18.281 19.984 15.398 1 96.94 517 THR B N 1
ATOM 8742 C CA . THR B 1 517 ? -17.25 20.547 16.266 1 96.94 517 THR B CA 1
ATOM 8743 C C . THR B 1 517 ? -17.469 22.031 16.469 1 96.94 517 THR B C 1
ATOM 8745 O O . THR B 1 517 ? -18.203 22.672 15.727 1 96.94 517 THR B O 1
ATOM 8748 N N . VAL B 1 518 ? -16.766 22.609 17.406 1 96.75 518 VAL B N 1
ATOM 8749 C CA . VAL B 1 518 ? -16.859 24.031 17.75 1 96.75 518 VAL B CA 1
ATOM 8750 C C . VAL B 1 518 ? -16.125 24.859 16.703 1 96.75 518 VAL B C 1
ATOM 8752 O O . VAL B 1 518 ? -16.281 26.094 16.656 1 96.75 518 VAL B O 1
ATOM 8755 N N . PHE B 1 519 ? -15.367 24.219 15.797 1 95.44 519 PHE B N 1
ATOM 8756 C CA . PHE B 1 519 ? -14.625 24.922 14.758 1 95.44 519 PHE B CA 1
ATOM 8757 C C . PHE B 1 519 ? -15.578 25.609 13.781 1 95.44 519 PHE B C 1
ATOM 8759 O O . PHE B 1 519 ? -15.195 26.562 13.109 1 95.44 519 PHE B O 1
ATOM 8766 N N . SER B 1 520 ? -16.781 25.078 13.719 1 95.19 520 SER B N 1
ATOM 8767 C CA . SER B 1 520 ? -17.75 25.625 12.766 1 95.19 520 SER B CA 1
ATOM 8768 C C . SER B 1 520 ? -18.578 26.734 13.391 1 95.19 520 SER B C 1
ATOM 8770 O O . SER B 1 520 ? -19.453 27.312 12.734 1 95.19 520 SER B O 1
ATOM 8772 N N . GLU B 1 521 ? -18.312 27.078 14.656 1 95 521 GLU B N 1
ATOM 8773 C CA . GLU B 1 521 ? -18.969 28.219 15.281 1 95 521 GLU B CA 1
ATOM 8774 C C . GLU B 1 521 ? -18.516 29.531 14.656 1 95 521 GLU B C 1
ATOM 8776 O O . GLU B 1 521 ? -17.531 29.562 13.914 1 95 521 GLU B O 1
ATOM 8781 N N . PRO B 1 522 ? -19.25 30.578 14.898 1 91.56 522 PRO B N 1
ATOM 8782 C CA . PRO B 1 522 ? -18.938 31.844 14.211 1 91.56 522 PRO B CA 1
ATOM 8783 C C . PRO B 1 522 ? -17.781 32.594 14.859 1 91.56 522 PRO B C 1
ATOM 8785 O O . PRO B 1 522 ? -17.969 33.719 15.359 1 91.56 522 PRO B O 1
ATOM 8788 N N . CYS B 1 523 ? -16.719 32.062 14.883 1 91.12 523 CYS B N 1
ATOM 8789 C CA . CYS B 1 523 ? -15.492 32.75 15.305 1 91.12 523 CYS B CA 1
ATOM 8790 C C . CYS B 1 523 ? -14.539 32.938 14.133 1 91.12 523 CYS B C 1
ATOM 8792 O O . CYS B 1 523 ? -14.516 32.125 13.211 1 91.12 523 CYS B O 1
ATOM 8794 N N . ARG B 1 524 ? -13.828 34.031 14.109 1 88.44 524 ARG B N 1
ATOM 8795 C CA . ARG B 1 524 ? -12.812 34.281 13.094 1 88.44 524 ARG B CA 1
ATOM 8796 C C . ARG B 1 524 ? -11.484 33.625 13.469 1 88.44 524 ARG B C 1
ATOM 8798 O O . ARG B 1 524 ? -10.953 33.875 14.555 1 88.44 524 ARG B O 1
ATOM 8805 N N . SER B 1 525 ? -11 32.812 12.609 1 85.38 525 SER B N 1
ATOM 8806 C CA . SER B 1 525 ? -9.758 32.094 12.875 1 85.38 525 SER B CA 1
ATOM 8807 C C . SER B 1 525 ? -9.016 31.766 11.578 1 85.38 525 SER B C 1
ATOM 8809 O O . SER B 1 525 ? -9.602 31.844 10.492 1 85.38 525 SER B O 1
ATOM 8811 N N . TRP B 1 526 ? -7.723 31.453 11.672 1 83 526 TRP B N 1
ATOM 8812 C CA . TRP B 1 526 ? -6.996 30.984 10.492 1 83 526 TRP B CA 1
ATOM 8813 C C . TRP B 1 526 ? -7.477 29.609 10.062 1 83 526 TRP B C 1
ATOM 8815 O O . TRP B 1 526 ? -7.246 29.203 8.922 1 83 526 TRP B O 1
ATOM 8825 N N . TYR B 1 527 ? -8.25 28.875 10.922 1 88.69 527 TYR B N 1
ATOM 8826 C CA . TYR B 1 527 ? -8.828 27.594 10.547 1 88.69 527 TYR B CA 1
ATOM 8827 C C . TYR B 1 527 ? -9.773 27.734 9.359 1 88.69 527 TYR B C 1
ATOM 8829 O O . TYR B 1 527 ? -9.859 26.859 8.508 1 88.69 527 TYR B O 1
ATOM 8837 N N . ASN B 1 528 ? -10.531 28.859 9.375 1 88.94 528 ASN B N 1
ATOM 8838 C CA . ASN B 1 528 ? -11.555 29.109 8.359 1 88.94 528 ASN B CA 1
ATOM 8839 C C . ASN B 1 528 ? -11.164 30.25 7.434 1 88.94 528 ASN B C 1
ATOM 8841 O O . ASN B 1 528 ? -12.031 30.969 6.918 1 88.94 528 ASN B O 1
ATOM 8845 N N . ALA B 1 529 ? -9.883 30.5 7.336 1 82.38 529 ALA B N 1
ATOM 8846 C CA . ALA B 1 529 ? -9.328 31.531 6.457 1 82.38 529 ALA B CA 1
ATOM 8847 C C . ALA B 1 529 ? -9.914 32.906 6.777 1 82.38 529 ALA B C 1
ATOM 8849 O O . ALA B 1 529 ? -10.141 33.719 5.875 1 82.38 529 ALA B O 1
ATOM 8850 N N . GLY B 1 530 ? -10.297 33.125 7.988 1 82.12 530 GLY B N 1
ATOM 8851 C CA . GLY B 1 530 ? -10.75 34.406 8.445 1 82.12 530 GLY B CA 1
ATOM 8852 C C . GLY B 1 530 ? -12.227 34.656 8.195 1 82.12 530 GLY B C 1
ATOM 8853 O O . GLY B 1 530 ? -12.703 35.781 8.344 1 82.12 530 GLY B O 1
ATOM 8854 N N . THR B 1 531 ? -12.945 33.625 7.828 1 86.62 531 THR B N 1
ATOM 8855 C CA . THR B 1 531 ? -14.375 33.75 7.574 1 86.62 531 THR B CA 1
ATOM 8856 C C . THR B 1 531 ? -15.18 33 8.633 1 86.62 531 THR B C 1
ATOM 8858 O O . THR B 1 531 ? -15.328 31.781 8.562 1 86.62 531 THR B O 1
ATOM 8861 N N . PRO B 1 532 ? -15.758 33.781 9.57 1 89.38 532 PRO B N 1
ATOM 8862 C CA . PRO B 1 532 ? -16.547 33.094 10.602 1 89.38 532 PRO B CA 1
ATOM 8863 C C . PRO B 1 532 ? -17.609 32.188 10.023 1 89.38 532 PRO B C 1
ATOM 8865 O O . PRO B 1 532 ? -18.375 32.594 9.141 1 89.38 532 PRO B O 1
ATOM 8868 N N . GLY B 1 533 ? -17.609 31 10.477 1 88.75 533 GLY B N 1
ATOM 8869 C CA . GLY B 1 533 ? -18.578 30.031 10 1 88.75 533 GLY B CA 1
ATOM 8870 C C . GLY B 1 533 ? -18.234 29.469 8.633 1 88.75 533 GLY B C 1
ATOM 8871 O O . GLY B 1 533 ? -18.969 28.625 8.094 1 88.75 533 GLY B O 1
ATOM 8872 N N . GLY B 1 534 ? -17.141 29.844 8.078 1 89.69 534 GLY B N 1
ATOM 8873 C CA . GLY B 1 534 ? -16.734 29.406 6.754 1 89.69 534 GLY B CA 1
ATOM 8874 C C . GLY B 1 534 ? -16.094 28.016 6.75 1 89.69 534 GLY B C 1
ATOM 8875 O O . GLY B 1 534 ? -16.094 27.328 7.773 1 89.69 534 GLY B O 1
ATOM 8876 N N . TYR B 1 535 ? -15.641 27.641 5.555 1 91.62 535 TYR B N 1
ATOM 8877 C CA . TYR B 1 535 ? -15.008 26.328 5.371 1 91.62 535 TYR B CA 1
ATOM 8878 C C . TYR B 1 535 ? -13.734 26.219 6.199 1 91.62 535 TYR B C 1
ATOM 8880 O O . TYR B 1 535 ? -12.93 27.156 6.242 1 91.62 535 TYR B O 1
ATOM 8888 N N . ILE B 1 536 ? -13.586 25.141 6.879 1 92.44 536 ILE B N 1
ATOM 8889 C CA . ILE B 1 536 ? -12.406 24.922 7.719 1 92.44 536 ILE B CA 1
ATOM 8890 C C . ILE B 1 536 ? -11.344 24.172 6.926 1 92.44 536 ILE B C 1
ATOM 8892 O O . ILE B 1 536 ? -11.531 23 6.578 1 92.44 536 ILE B O 1
ATOM 8896 N N . SER B 1 537 ? -10.281 24.781 6.625 1 91.31 537 SER B N 1
ATOM 8897 C CA . SER B 1 537 ? -9.203 24.156 5.875 1 91.31 537 SER B CA 1
ATOM 8898 C C . SER B 1 537 ? -7.918 24.094 6.699 1 91.31 537 SER B C 1
ATOM 8900 O O . SER B 1 537 ? -6.969 23.391 6.336 1 91.31 537 SER B O 1
ATOM 8902 N N . GLY B 1 538 ? -7.875 24.766 7.805 1 90.31 538 GLY B N 1
ATOM 8903 C CA . GLY B 1 538 ? -6.648 24.891 8.57 1 90.31 538 GLY B CA 1
ATOM 8904 C C . GLY B 1 538 ? -6.383 23.703 9.477 1 90.31 538 GLY B C 1
ATOM 8905 O O . GLY B 1 538 ? -5.297 23.578 10.047 1 90.31 538 GLY B O 1
ATOM 8906 N N . LEU B 1 539 ? -7.414 22.797 9.586 1 93.12 539 LEU B N 1
ATOM 8907 C CA . LEU B 1 539 ? -7.289 21.641 10.469 1 93.12 539 LEU B CA 1
ATOM 8908 C C . LEU B 1 539 ? -7.723 20.359 9.758 1 93.12 539 LEU B C 1
ATOM 8910 O O . LEU B 1 539 ? -8.609 20.391 8.898 1 93.12 539 LEU B O 1
ATOM 8914 N N . TRP B 1 540 ? -7.102 19.297 10.156 1 95.75 540 TRP B N 1
ATOM 8915 C CA . TRP B 1 540 ? -7.629 18 9.773 1 95.75 540 TRP B CA 1
ATOM 8916 C C . TRP B 1 540 ? -8.945 17.703 10.492 1 95.75 540 TRP B C 1
ATOM 8918 O O . TRP B 1 540 ? -9.094 18 11.68 1 95.75 540 TRP B O 1
ATOM 8928 N N . PRO B 1 541 ? -9.914 17.172 9.797 1 96.94 541 PRO B N 1
ATOM 8929 C CA . PRO B 1 541 ? -11.203 16.812 10.398 1 96.94 541 PRO B CA 1
ATOM 8930 C C . PRO B 1 541 ? -11.133 15.5 11.18 1 96.94 541 PRO B C 1
ATOM 8932 O O . PRO B 1 541 ? -11.844 14.547 10.859 1 96.94 541 PRO B O 1
ATOM 8935 N N . GLY B 1 542 ? -10.406 15.438 12.156 1 97.5 542 GLY B N 1
ATOM 8936 C CA . GLY B 1 542 ? -10.188 14.281 13.008 1 97.5 542 GLY B CA 1
ATOM 8937 C C . GLY B 1 542 ? -8.977 14.422 13.898 1 97.5 542 GLY B C 1
ATOM 8938 O O . GLY B 1 542 ? -8.336 15.477 13.93 1 97.5 542 GLY B O 1
ATOM 8939 N N . SER B 1 543 ? -8.688 13.375 14.672 1 96.56 543 SER B N 1
ATOM 8940 C CA . SER B 1 543 ? -7.535 13.391 15.562 1 96.56 543 SER B CA 1
ATOM 8941 C C . SER B 1 543 ? -6.242 13.125 14.797 1 96.56 543 SER B C 1
ATOM 8943 O O . SER B 1 543 ? -6.273 12.742 13.625 1 96.56 543 SER B O 1
ATOM 8945 N N . MET B 1 544 ? -5.141 13.391 15.438 1 95.06 544 MET B N 1
ATOM 8946 C CA . MET B 1 544 ? -3.844 13.109 14.828 1 95.06 544 MET B CA 1
ATOM 8947 C C . MET B 1 544 ? -3.656 11.609 14.617 1 95.06 544 MET B C 1
ATOM 8949 O O . MET B 1 544 ? -3.082 11.188 13.617 1 95.06 544 MET B O 1
ATOM 8953 N N . ALA B 1 545 ? -4.16 10.812 15.609 1 95.25 545 ALA B N 1
ATOM 8954 C CA . ALA B 1 545 ? -4.078 9.359 15.453 1 95.25 545 ALA B CA 1
ATOM 8955 C C . ALA B 1 545 ? -4.875 8.898 14.234 1 95.25 545 ALA B C 1
ATOM 8957 O O . ALA B 1 545 ? -4.449 7.992 13.516 1 95.25 545 ALA B O 1
ATOM 8958 N N . HIS B 1 546 ? -6.023 9.492 14.055 1 96.88 546 HIS B N 1
ATOM 8959 C CA . HIS B 1 546 ? -6.852 9.258 12.875 1 96.88 546 HIS B CA 1
ATOM 8960 C C . HIS B 1 546 ? -6.094 9.57 11.594 1 96.88 546 HIS B C 1
ATOM 8962 O O . HIS B 1 546 ? -6.027 8.734 10.688 1 96.88 546 HIS B O 1
ATOM 8968 N N . LEU B 1 547 ? -5.441 10.695 11.539 1 96.38 547 LEU B N 1
ATOM 8969 C CA . LEU B 1 547 ? -4.699 11.133 10.359 1 96.38 547 LEU B CA 1
ATOM 8970 C C . LEU B 1 547 ? -3.482 10.242 10.125 1 96.38 547 LEU B C 1
ATOM 8972 O O . LEU B 1 547 ? -3.18 9.891 8.984 1 96.38 547 LEU B O 1
ATOM 8976 N N . ALA B 1 548 ? -2.816 9.922 11.219 1 95 548 ALA B N 1
ATOM 8977 C CA . ALA B 1 548 ? -1.643 9.062 11.094 1 95 548 ALA B CA 1
ATOM 8978 C C . ALA B 1 548 ? -2.014 7.715 10.484 1 95 548 ALA B C 1
ATOM 8980 O O . ALA B 1 548 ? -1.261 7.164 9.68 1 95 548 ALA B O 1
ATOM 8981 N N . THR B 1 549 ? -3.164 7.191 10.828 1 95.25 549 THR B N 1
ATOM 8982 C CA . THR B 1 549 ? -3.65 5.93 10.281 1 95.25 549 THR B CA 1
ATOM 8983 C C . THR B 1 549 ? -3.861 6.039 8.773 1 95.25 549 THR B C 1
ATOM 8985 O O . THR B 1 549 ? -3.457 5.156 8.016 1 95.25 549 THR B O 1
ATOM 8988 N N . ILE B 1 550 ? -4.395 7.117 8.336 1 96.44 550 ILE B N 1
ATOM 8989 C CA . ILE B 1 550 ? -4.695 7.352 6.926 1 96.44 550 ILE B CA 1
ATOM 8990 C C . ILE B 1 550 ? -3.396 7.48 6.137 1 96.44 550 ILE B C 1
ATOM 8992 O O . ILE B 1 550 ? -3.281 6.949 5.027 1 96.44 550 ILE B O 1
ATOM 8996 N N . ARG B 1 551 ? -2.383 8.133 6.719 1 95.75 551 ARG B N 1
ATOM 8997 C CA . ARG B 1 551 ? -1.137 8.438 6.023 1 95.75 551 ARG B CA 1
ATOM 8998 C C . ARG B 1 551 ? -0.266 7.191 5.895 1 95.75 551 ARG B C 1
ATOM 9000 O O . ARG B 1 551 ? 0.679 7.168 5.102 1 95.75 551 ARG B O 1
ATOM 9007 N N . ARG B 1 552 ? -0.563 6.109 6.578 1 92.62 552 ARG B N 1
ATOM 9008 C CA . ARG B 1 552 ? 0.22 4.879 6.527 1 92.62 552 ARG B CA 1
ATOM 9009 C C . ARG B 1 552 ? -0.144 4.051 5.301 1 92.62 552 ARG B C 1
ATOM 9011 O O . ARG B 1 552 ? 0.606 3.154 4.902 1 92.62 552 ARG B O 1
ATOM 9018 N N . ALA B 1 553 ? -1.24 4.32 4.723 1 89.25 553 ALA B N 1
ATOM 9019 C CA . ALA B 1 553 ? -1.723 3.5 3.615 1 89.25 553 ALA B CA 1
ATOM 9020 C C . ALA B 1 553 ? -2.256 4.367 2.479 1 89.25 553 ALA B C 1
ATOM 9022 O O . ALA B 1 553 ? -3.461 4.602 2.381 1 89.25 553 ALA B O 1
ATOM 9023 N N . PRO B 1 554 ? -1.36 4.777 1.583 1 94.5 554 PRO B N 1
ATOM 9024 C CA . PRO B 1 554 ? -1.859 5.613 0.489 1 94.5 554 PRO B CA 1
ATOM 9025 C C . PRO B 1 554 ? -2.973 4.938 -0.309 1 94.5 554 PRO B C 1
ATOM 9027 O O . PRO B 1 554 ? -2.912 3.732 -0.562 1 94.5 554 PRO B O 1
ATOM 9030 N N . ARG B 1 555 ? -4.008 5.66 -0.606 1 97.69 555 ARG B N 1
ATOM 9031 C CA . ARG B 1 555 ? -5.117 5.188 -1.428 1 97.69 555 ARG B CA 1
ATOM 9032 C C . ARG B 1 555 ? -4.867 5.48 -2.904 1 97.69 555 ARG B C 1
ATOM 9034 O O . ARG B 1 555 ? -5.391 6.461 -3.441 1 97.69 555 ARG B O 1
ATOM 9041 N N . TRP B 1 556 ? -4.223 4.543 -3.545 1 98.44 556 TRP B N 1
ATOM 9042 C CA . TRP B 1 556 ? -3.799 4.727 -4.93 1 98.44 556 TRP B CA 1
ATOM 9043 C C . TRP B 1 556 ? -5.004 4.852 -5.855 1 98.44 556 TRP B C 1
ATOM 9045 O O . TRP B 1 556 ? -4.918 5.488 -6.91 1 98.44 556 TRP B O 1
ATOM 9055 N N . GLU B 1 557 ? -6.141 4.281 -5.457 1 98.44 557 GLU B N 1
ATOM 9056 C CA . GLU B 1 557 ? -7.355 4.23 -6.262 1 98.44 557 GLU B CA 1
ATOM 9057 C C . GLU B 1 557 ? -7.965 5.617 -6.434 1 98.44 557 GLU B C 1
ATOM 9059 O O . GLU B 1 557 ? -8.812 5.828 -7.301 1 98.44 557 GLU B O 1
ATOM 9064 N N . ASP B 1 558 ? -7.531 6.547 -5.641 1 98.56 558 ASP B N 1
ATOM 9065 C CA . ASP B 1 558 ? -8.125 7.879 -5.652 1 98.56 558 ASP B CA 1
ATOM 9066 C C . ASP B 1 558 ? -7.383 8.805 -6.609 1 98.56 558 ASP B C 1
ATOM 9068 O O . ASP B 1 558 ? -7.766 9.961 -6.785 1 98.56 558 ASP B O 1
ATOM 9072 N N . TYR B 1 559 ? -6.355 8.328 -7.23 1 98.5 559 TYR B N 1
ATOM 9073 C CA . TYR B 1 559 ? -5.523 9.133 -8.117 1 98.5 559 TYR B CA 1
ATOM 9074 C C . TYR B 1 559 ? -5.707 8.711 -9.57 1 98.5 559 TYR B C 1
ATOM 9076 O O . TYR B 1 559 ? -6.258 7.641 -9.852 1 98.5 559 TYR B O 1
ATOM 9084 N N . GLU B 1 560 ? -5.316 9.531 -10.406 1 97.94 560 GLU B N 1
ATOM 9085 C CA . GLU B 1 560 ? -5.191 9.297 -11.836 1 97.94 560 GLU B CA 1
ATOM 9086 C C . GLU B 1 560 ? -3.73 9.312 -12.281 1 97.94 560 GLU B C 1
ATOM 9088 O O . GLU B 1 560 ? -2.908 10.016 -11.688 1 97.94 560 GLU B O 1
ATOM 9093 N N . TYR B 1 561 ? -3.479 8.539 -13.352 1 97.94 561 TYR B N 1
ATOM 9094 C CA . TYR B 1 561 ? -2.076 8.281 -13.664 1 97.94 561 TYR B CA 1
ATOM 9095 C C . TYR B 1 561 ? -1.818 8.383 -15.156 1 97.94 561 TYR B C 1
ATOM 9097 O O . TYR B 1 561 ? -2.709 8.109 -15.969 1 97.94 561 TYR B O 1
ATOM 9105 N N . THR B 1 562 ? -0.677 8.789 -15.531 1 97.62 562 THR B N 1
ATOM 9106 C CA . THR B 1 562 ? -0.044 8.484 -16.812 1 97.62 562 THR B CA 1
ATOM 9107 C C . THR B 1 562 ? 1.308 7.809 -16.594 1 97.62 562 THR B C 1
ATOM 9109 O O . THR B 1 562 ? 1.905 7.926 -15.523 1 97.62 562 THR B O 1
ATOM 9112 N N . TYR B 1 563 ? 1.783 7.094 -17.578 1 97.56 563 TYR B N 1
ATOM 9113 C CA . TYR B 1 563 ? 2.945 6.238 -17.359 1 97.56 563 TYR B CA 1
ATOM 9114 C C . TYR B 1 563 ? 4.023 6.516 -18.406 1 97.56 563 TYR B C 1
ATOM 9116 O O . TYR B 1 563 ? 3.734 7.035 -19.484 1 97.56 563 TYR B O 1
ATOM 9124 N N . LEU B 1 564 ? 5.23 6.176 -18.016 1 97.25 564 LEU B N 1
ATOM 9125 C CA . LEU B 1 564 ? 6.344 6.141 -18.953 1 97.25 564 LEU B CA 1
ATOM 9126 C C . LEU B 1 564 ? 6.293 4.875 -19.812 1 97.25 564 LEU B C 1
ATOM 9128 O O . LEU B 1 564 ? 5.672 3.885 -19.422 1 97.25 564 LEU B O 1
ATOM 9132 N N . GLY B 1 565 ? 6.977 4.957 -20.906 1 94.44 565 GLY B N 1
ATOM 9133 C CA . GLY B 1 565 ? 7.047 3.805 -21.797 1 94.44 565 GLY B CA 1
ATOM 9134 C C . GLY B 1 565 ? 6.648 4.125 -23.219 1 94.44 565 GLY B C 1
ATOM 9135 O O . GLY B 1 565 ? 6.156 5.219 -23.5 1 94.44 565 GLY B O 1
ATOM 9136 N N . PRO B 1 566 ? 6.805 3.172 -24.094 1 94.44 566 PRO B N 1
ATOM 9137 C CA . PRO B 1 566 ? 6.473 3.395 -25.5 1 94.44 566 PRO B CA 1
ATOM 9138 C C . PRO B 1 566 ? 4.969 3.514 -25.75 1 94.44 566 PRO B C 1
ATOM 9140 O O . PRO B 1 566 ? 4.188 2.742 -25.188 1 94.44 566 PRO B O 1
ATOM 9143 N N . ALA B 1 567 ? 4.594 4.488 -26.516 1 92.31 567 ALA B N 1
ATOM 9144 C CA . ALA B 1 567 ? 3.199 4.625 -26.938 1 92.31 567 ALA B CA 1
ATOM 9145 C C . ALA B 1 567 ? 2.895 3.734 -28.141 1 92.31 567 ALA B C 1
ATOM 9147 O O . ALA B 1 567 ? 3.756 3.518 -28.984 1 92.31 567 ALA B O 1
ATOM 9148 N N . ASP B 1 568 ? 1.76 3.234 -28.125 1 89.12 568 ASP B N 1
ATOM 9149 C CA . ASP B 1 568 ? 1.356 2.471 -29.312 1 89.12 568 ASP B CA 1
ATOM 9150 C C . ASP B 1 568 ? 0.907 3.396 -30.438 1 89.12 568 ASP B C 1
ATOM 9152 O O . ASP B 1 568 ? 1.142 4.605 -30.391 1 89.12 568 ASP B O 1
ATOM 9156 N N . GLU B 1 569 ? 0.341 2.838 -31.469 1 85.06 569 GLU B N 1
ATOM 9157 C CA . GLU B 1 569 ? -0.033 3.594 -32.656 1 85.06 569 GLU B CA 1
ATOM 9158 C C . GLU B 1 569 ? -1.118 4.621 -32.344 1 85.06 569 GLU B C 1
ATOM 9160 O O . GLU B 1 569 ? -1.222 5.648 -33.031 1 85.06 569 GLU B O 1
ATOM 9165 N N . THR B 1 570 ? -1.879 4.398 -31.25 1 86 570 THR B N 1
ATOM 9166 C CA . THR B 1 570 ? -2.951 5.309 -30.859 1 86 570 THR B CA 1
ATOM 9167 C C . THR B 1 570 ? -2.445 6.352 -29.875 1 86 570 THR B C 1
ATOM 9169 O O . THR B 1 570 ? -3.189 7.25 -29.484 1 86 570 THR B O 1
ATOM 9172 N N . GLY B 1 571 ? -1.227 6.223 -29.516 1 88.12 571 GLY B N 1
ATOM 9173 C CA . GLY B 1 571 ? -0.656 7.141 -28.547 1 88.12 571 GLY B CA 1
ATOM 9174 C C . GLY B 1 571 ? -0.824 6.676 -27.109 1 88.12 571 GLY B C 1
ATOM 9175 O O . GLY B 1 571 ? -0.357 7.336 -26.172 1 88.12 571 GLY B O 1
ATOM 9176 N N . SER B 1 572 ? -1.414 5.531 -26.922 1 90.88 572 SER B N 1
ATOM 9177 C CA . SER B 1 572 ? -1.658 5 -25.578 1 90.88 572 SER B CA 1
ATOM 9178 C C . SER B 1 572 ? -0.435 4.262 -25.047 1 90.88 572 SER B C 1
ATOM 9180 O O . SER B 1 572 ? 0.25 3.564 -25.797 1 90.88 572 SER B O 1
ATOM 9182 N N . VAL B 1 573 ? -0.161 4.504 -23.812 1 95.38 573 VAL B N 1
ATOM 9183 C CA . VAL B 1 573 ? 0.971 3.861 -23.156 1 95.38 573 VAL B CA 1
ATOM 9184 C C . VAL B 1 573 ? 0.471 2.746 -22.234 1 95.38 573 VAL B C 1
ATOM 9186 O O . VAL B 1 573 ? -0.436 2.957 -21.438 1 95.38 573 VAL B O 1
ATOM 9189 N N . ASN B 1 574 ? 1.014 1.549 -22.438 1 96.81 574 ASN B N 1
ATOM 9190 C CA . ASN B 1 574 ? 0.678 0.425 -21.562 1 96.81 574 ASN B CA 1
ATOM 9191 C C . ASN B 1 574 ? 1.195 0.64 -20.141 1 96.81 574 ASN B C 1
ATOM 9193 O O . ASN B 1 574 ? 2.387 0.878 -19.938 1 96.81 574 ASN B O 1
ATOM 9197 N N . ARG B 1 575 ? 0.355 0.523 -19.172 1 97.56 575 ARG B N 1
ATOM 9198 C CA . ARG B 1 575 ? 0.662 0.908 -17.797 1 97.56 575 ARG B CA 1
ATOM 9199 C C . ARG B 1 575 ? 1.716 -0.014 -17.203 1 97.56 575 ARG B C 1
ATOM 9201 O O . ARG B 1 575 ? 2.342 0.326 -16.188 1 97.56 575 ARG B O 1
ATOM 9208 N N . PHE B 1 576 ? 1.982 -1.2 -17.812 1 97.75 576 PHE B N 1
ATOM 9209 C CA . PHE B 1 576 ? 2.871 -2.184 -17.203 1 97.75 576 PHE B CA 1
ATOM 9210 C C . PHE B 1 576 ? 4.203 -2.242 -17.953 1 97.75 576 PHE B C 1
ATOM 9212 O O . PHE B 1 576 ? 5.18 -2.791 -17.438 1 97.75 576 PHE B O 1
ATOM 9219 N N . ALA B 1 577 ? 4.254 -1.729 -19.156 1 97.62 577 ALA B N 1
ATOM 9220 C CA . ALA B 1 577 ? 5.406 -1.938 -20.031 1 97.62 577 ALA B CA 1
ATOM 9221 C C . ALA B 1 577 ? 6.695 -1.469 -19.359 1 97.62 577 ALA B C 1
ATOM 9223 O O . ALA B 1 577 ? 7.68 -2.211 -19.297 1 97.62 577 ALA B O 1
ATOM 9224 N N . TRP B 1 578 ? 6.691 -0.24 -18.859 1 98.12 578 TRP B N 1
ATOM 9225 C CA . TRP B 1 578 ? 7.883 0.296 -18.203 1 98.12 578 TRP B CA 1
ATOM 9226 C C . TRP B 1 578 ? 8.133 -0.392 -16.859 1 98.12 578 TRP B C 1
ATOM 9228 O O . TRP B 1 578 ? 9.266 -0.728 -16.531 1 98.12 578 TRP B O 1
ATOM 9238 N N . TYR B 1 579 ? 7.156 -0.629 -16.109 1 98.12 579 TYR B N 1
ATOM 9239 C CA . TYR B 1 579 ? 7.238 -1.161 -14.75 1 98.12 579 TYR B CA 1
ATOM 9240 C C . TYR B 1 579 ? 7.688 -2.617 -14.766 1 98.12 579 TYR B C 1
ATOM 9242 O O . TYR B 1 579 ? 8.695 -2.967 -14.141 1 98.12 579 TYR B O 1
ATOM 9250 N N . PHE B 1 580 ? 7 -3.508 -15.5 1 98.12 580 PHE B N 1
ATOM 9251 C CA . PHE B 1 580 ? 7.281 -4.938 -15.508 1 98.12 580 PHE B CA 1
ATOM 9252 C C . PHE B 1 580 ? 8.578 -5.234 -16.25 1 98.12 580 PHE B C 1
ATOM 9254 O O . PHE B 1 580 ? 9.25 -6.23 -15.969 1 98.12 580 PHE B O 1
ATOM 9261 N N . GLY B 1 581 ? 8.93 -4.344 -17.188 1 97.81 581 GLY B N 1
ATOM 9262 C CA . GLY B 1 581 ? 10.203 -4.449 -17.891 1 97.81 581 GLY B CA 1
ATOM 9263 C C . GLY B 1 581 ? 10.367 -5.758 -18.641 1 97.81 581 GLY B C 1
ATOM 9264 O O . GLY B 1 581 ? 9.461 -6.18 -19.359 1 97.81 581 GLY B O 1
ATOM 9265 N N . ASN B 1 582 ? 11.508 -6.371 -18.5 1 97.12 582 ASN B N 1
ATOM 9266 C CA . ASN B 1 582 ? 11.867 -7.547 -19.281 1 97.12 582 ASN B CA 1
ATOM 9267 C C . ASN B 1 582 ? 11.531 -8.836 -18.531 1 97.12 582 ASN B C 1
ATOM 9269 O O . ASN B 1 582 ? 12 -9.914 -18.906 1 97.12 582 ASN B O 1
ATOM 9273 N N . GLY B 1 583 ? 10.805 -8.719 -17.391 1 97.31 583 GLY B N 1
ATOM 9274 C CA . GLY B 1 583 ? 10.336 -9.898 -16.672 1 97.31 583 GLY B CA 1
ATOM 9275 C C . GLY B 1 583 ? 11.328 -10.43 -15.664 1 97.31 583 GLY B C 1
ATOM 9276 O O . GLY B 1 583 ? 11.133 -11.508 -15.094 1 97.31 583 GLY B O 1
ATOM 9277 N N . TRP B 1 584 ? 12.477 -9.617 -15.438 1 96.62 584 TRP B N 1
ATOM 9278 C CA . TRP B 1 584 ? 13.555 -10.023 -14.539 1 96.62 584 TRP B CA 1
ATOM 9279 C C . TRP B 1 584 ? 13.711 -9.031 -13.391 1 96.62 584 TRP B C 1
ATOM 9281 O O . TRP B 1 584 ? 13.195 -7.906 -13.461 1 96.62 584 TRP B O 1
ATOM 9291 N N . THR B 1 585 ? 14.344 -9.516 -12.336 1 96.56 585 THR B N 1
ATOM 9292 C CA . THR B 1 585 ? 14.961 -8.594 -11.383 1 96.56 585 THR B CA 1
ATOM 9293 C C . THR B 1 585 ? 16.453 -8.469 -11.648 1 96.56 585 THR B C 1
ATOM 9295 O O . THR B 1 585 ? 17.094 -9.414 -12.102 1 96.56 585 THR B O 1
ATOM 9298 N N . ARG B 1 586 ? 16.969 -7.328 -11.328 1 96.44 586 ARG B N 1
ATOM 9299 C CA . ARG B 1 586 ? 18.422 -7.156 -11.414 1 96.44 586 ARG B CA 1
ATOM 9300 C C . ARG B 1 586 ? 19.141 -8.125 -10.492 1 96.44 586 ARG B C 1
ATOM 9302 O O . ARG B 1 586 ? 20.219 -8.641 -10.836 1 96.44 586 ARG B O 1
ATOM 9309 N N . LYS B 1 587 ? 18.609 -8.398 -9.398 1 94.31 587 LYS B N 1
ATOM 9310 C CA . LYS B 1 587 ? 19.172 -9.297 -8.406 1 94.31 587 LYS B CA 1
ATOM 9311 C C . LYS B 1 587 ? 19.469 -10.672 -9.008 1 94.31 587 LYS B C 1
ATOM 9313 O O . LYS B 1 587 ? 20.438 -11.32 -8.641 1 94.31 587 LYS B O 1
ATOM 9318 N N . GLU B 1 588 ? 18.641 -11.148 -9.859 1 94.19 588 GLU B N 1
ATOM 9319 C CA . GLU B 1 588 ? 18.766 -12.469 -10.461 1 94.19 588 GLU B CA 1
ATOM 9320 C C . GLU B 1 588 ? 20 -12.555 -11.359 1 94.19 588 GLU B C 1
ATOM 9322 O O . GLU B 1 588 ? 20.469 -13.648 -11.688 1 94.19 588 GLU B O 1
ATOM 9327 N N . THR B 1 589 ? 20.438 -11.422 -11.773 1 92.44 589 THR B N 1
ATOM 9328 C CA . THR B 1 589 ? 21.594 -11.414 -12.672 1 92.44 589 THR B CA 1
ATOM 9329 C C . THR B 1 589 ? 22.891 -11.477 -11.891 1 92.44 589 THR B C 1
ATOM 9331 O O . THR B 1 589 ? 23.969 -11.656 -12.469 1 92.44 589 THR B O 1
ATOM 9334 N N . ASP B 1 590 ? 22.797 -11.344 -10.586 1 91.62 590 ASP B N 1
ATOM 9335 C CA . ASP B 1 590 ? 23.953 -11.461 -9.695 1 91.62 590 ASP B CA 1
ATOM 9336 C C . ASP B 1 590 ? 24.031 -12.859 -9.078 1 91.62 590 ASP B C 1
ATOM 9338 O O . ASP B 1 590 ? 23.219 -13.203 -8.211 1 91.62 590 ASP B O 1
ATOM 9342 N N . PRO B 1 591 ? 25.016 -13.578 -9.438 1 87.19 591 PRO B N 1
ATOM 9343 C CA . PRO B 1 591 ? 25.109 -14.938 -8.922 1 87.19 591 PRO B CA 1
ATOM 9344 C C . PRO B 1 591 ? 25.328 -14.984 -7.406 1 87.19 591 PRO B C 1
ATOM 9346 O O . PRO B 1 591 ? 25.047 -16 -6.77 1 87.19 591 PRO B O 1
ATOM 9349 N N . ALA B 1 592 ? 25.75 -13.898 -6.863 1 89.69 592 ALA B N 1
ATOM 9350 C CA . ALA B 1 592 ? 26.047 -13.852 -5.434 1 89.69 592 ALA B CA 1
ATOM 9351 C C . ALA B 1 592 ? 24.812 -13.398 -4.645 1 89.69 592 ALA B C 1
ATOM 9353 O O . ALA B 1 592 ? 24.812 -13.461 -3.412 1 89.69 592 ALA B O 1
ATOM 9354 N N . ALA B 1 593 ? 23.781 -13.031 -5.359 1 91.75 593 ALA B N 1
ATOM 9355 C CA . ALA B 1 593 ? 22.609 -12.484 -4.676 1 91.75 593 ALA B CA 1
ATOM 9356 C C . ALA B 1 593 ? 21.812 -13.586 -3.982 1 91.75 593 ALA B C 1
ATOM 9358 O O . ALA B 1 593 ? 21.672 -14.688 -4.52 1 91.75 593 ALA B O 1
ATOM 9359 N N . ASP B 1 594 ? 21.328 -13.312 -2.791 1 92.75 594 ASP B N 1
ATOM 9360 C CA . ASP B 1 594 ? 20.453 -14.227 -2.066 1 92.75 594 ASP B CA 1
ATOM 9361 C C . ASP B 1 594 ? 19.016 -14.102 -2.555 1 92.75 594 ASP B C 1
ATOM 9363 O O . ASP B 1 594 ? 18.25 -13.266 -2.059 1 92.75 594 ASP B O 1
ATOM 9367 N N . LEU B 1 595 ? 18.562 -14.977 -3.406 1 93.19 595 LEU B N 1
ATOM 9368 C CA . LEU B 1 595 ? 17.234 -14.945 -3.982 1 93.19 595 LEU B CA 1
ATOM 9369 C C . LEU B 1 595 ? 16.25 -15.742 -3.121 1 93.19 595 LEU B C 1
ATOM 9371 O O . LEU B 1 595 ? 15.055 -15.789 -3.412 1 93.19 595 LEU B O 1
ATOM 9375 N N . VAL B 1 596 ? 16.719 -16.391 -2.025 1 95.31 596 VAL B N 1
ATOM 9376 C CA . VAL B 1 596 ? 15.867 -17.234 -1.189 1 95.31 596 VAL B CA 1
ATOM 9377 C C . VAL B 1 596 ? 15.875 -16.719 0.246 1 95.31 596 VAL B C 1
ATOM 9379 O O . VAL B 1 596 ? 15.844 -17.5 1.197 1 95.31 596 VAL B O 1
ATOM 9382 N N . SER B 1 597 ? 15.984 -15.391 0.388 1 92.56 597 SER B N 1
ATOM 9383 C CA . SER B 1 597 ? 16.047 -14.75 1.696 1 92.56 597 SER B CA 1
ATOM 9384 C C . SER B 1 597 ? 14.758 -14.953 2.479 1 92.56 597 SER B C 1
ATOM 9386 O O . SER B 1 597 ? 14.711 -14.703 3.686 1 92.56 597 SER B O 1
ATOM 9388 N N . TYR B 1 598 ? 13.695 -15.43 1.854 1 93.56 598 TYR B N 1
ATOM 9389 C CA . TYR B 1 598 ? 12.398 -15.648 2.494 1 93.56 598 TYR B CA 1
ATOM 9390 C C . TYR B 1 598 ? 12.43 -16.906 3.367 1 93.56 598 TYR B C 1
ATOM 9392 O O . TYR B 1 598 ? 11.523 -17.125 4.164 1 93.56 598 TYR B O 1
ATOM 9400 N N . LEU B 1 599 ? 13.445 -17.734 3.195 1 96.12 599 LEU B N 1
ATOM 9401 C CA . LEU B 1 599 ? 13.586 -18.922 4.027 1 96.12 599 LEU B CA 1
ATOM 9402 C C . LEU B 1 599 ? 14.195 -18.578 5.379 1 96.12 599 LEU B C 1
ATOM 9404 O O . LEU B 1 599 ? 15.258 -17.953 5.441 1 96.12 599 LEU B O 1
ATOM 9408 N N . HIS B 1 600 ? 13.484 -18.984 6.402 1 94.75 600 HIS B N 1
ATOM 9409 C CA . HIS B 1 600 ? 13.898 -18.719 7.773 1 94.75 600 HIS B CA 1
ATOM 9410 C C . HIS B 1 600 ? 13.789 -19.984 8.633 1 94.75 600 HIS B C 1
ATOM 9412 O O . HIS B 1 600 ? 13.164 -20.969 8.234 1 94.75 600 HIS B O 1
ATOM 9418 N N . ILE B 1 601 ? 14.516 -19.828 9.766 1 94.88 601 ILE B N 1
ATOM 9419 C CA . ILE B 1 601 ? 14.227 -20.812 10.797 1 94.88 601 ILE B CA 1
ATOM 9420 C C . ILE B 1 601 ? 12.773 -20.703 11.242 1 94.88 601 ILE B C 1
ATOM 9422 O O . ILE B 1 601 ? 12.289 -19.594 11.516 1 94.88 601 ILE B O 1
ATOM 9426 N N . PRO B 1 602 ? 12.109 -21.844 11.219 1 90.62 602 PRO B N 1
ATOM 9427 C CA . PRO B 1 602 ? 10.695 -21.781 11.602 1 90.62 602 PRO B CA 1
ATOM 9428 C C . PRO B 1 602 ? 10.469 -21.031 12.906 1 90.62 602 PRO B C 1
ATOM 9430 O O . PRO B 1 602 ? 11.234 -21.203 13.859 1 90.62 602 PRO B O 1
ATOM 9433 N N . GLY B 1 603 ? 9.477 -20.188 12.914 1 89.75 603 GLY B N 1
ATOM 9434 C CA . GLY B 1 603 ? 9.117 -19.469 14.125 1 89.75 603 GLY B CA 1
ATOM 9435 C C . GLY B 1 603 ? 9.797 -18.109 14.234 1 89.75 603 GLY B C 1
ATOM 9436 O O . GLY B 1 603 ? 9.383 -17.266 15.031 1 89.75 603 GLY B O 1
ATOM 9437 N N . THR B 1 604 ? 10.859 -17.906 13.508 1 92.19 604 THR B N 1
ATOM 9438 C CA . THR B 1 604 ? 11.57 -16.625 13.57 1 92.19 604 THR B CA 1
ATOM 9439 C C . THR B 1 604 ? 10.711 -15.5 13 1 92.19 604 THR B C 1
ATOM 9441 O O . THR B 1 604 ? 10.758 -14.367 13.484 1 92.19 604 THR B O 1
ATOM 9444 N N . VAL B 1 605 ? 9.914 -15.742 12 1 91.25 605 VAL B N 1
ATOM 9445 C CA . VAL B 1 605 ? 8.969 -14.789 11.43 1 91.25 605 VAL B CA 1
ATOM 9446 C C . VAL B 1 605 ? 7.539 -15.242 11.711 1 91.25 605 VAL B C 1
ATOM 9448 O O . VAL B 1 605 ? 7.129 -16.328 11.289 1 91.25 605 VAL B O 1
ATOM 9451 N N . PRO B 1 606 ? 6.852 -14.414 12.43 1 93.94 606 PRO B N 1
ATOM 9452 C CA . PRO B 1 606 ? 5.453 -14.789 12.656 1 93.94 606 PRO B CA 1
ATOM 9453 C C . PRO B 1 606 ? 4.652 -14.898 11.359 1 93.94 606 PRO B C 1
ATOM 9455 O O . PRO B 1 606 ? 4.902 -14.148 10.414 1 93.94 606 PRO B O 1
ATOM 9458 N N . LEU B 1 607 ? 3.664 -15.844 11.312 1 95.25 607 LEU B N 1
ATOM 9459 C CA . LEU B 1 607 ? 2.836 -16.062 10.133 1 95.25 607 LEU B CA 1
ATOM 9460 C C . LEU B 1 607 ? 2.18 -14.758 9.688 1 95.25 607 LEU B C 1
ATOM 9462 O O . LEU B 1 607 ? 2.033 -14.508 8.484 1 95.25 607 LEU B O 1
ATOM 9466 N N . LYS B 1 608 ? 1.841 -13.906 10.602 1 94.69 608 LYS B N 1
ATOM 9467 C CA . LYS B 1 608 ? 1.173 -12.641 10.305 1 94.69 608 LYS B CA 1
ATOM 9468 C C . LYS B 1 608 ? 2.064 -11.742 9.453 1 94.69 608 LYS B C 1
ATOM 9470 O O . LYS B 1 608 ? 1.567 -10.914 8.68 1 94.69 608 LYS B O 1
ATOM 9475 N N . ASP B 1 609 ? 3.387 -11.93 9.547 1 92.75 609 ASP B N 1
ATOM 9476 C CA . ASP B 1 609 ? 4.332 -11.039 8.891 1 92.75 609 ASP B CA 1
ATOM 9477 C C . ASP B 1 609 ? 5.004 -11.727 7.703 1 92.75 609 ASP B C 1
ATOM 9479 O O . ASP B 1 609 ? 5.77 -11.102 6.965 1 92.75 609 ASP B O 1
ATOM 9483 N N . LEU B 1 610 ? 4.695 -12.992 7.547 1 93.25 610 LEU B N 1
ATOM 9484 C CA . LEU B 1 610 ? 5.367 -13.781 6.516 1 93.25 610 LEU B CA 1
ATOM 9485 C C . LEU B 1 610 ? 5.137 -13.172 5.137 1 93.25 610 LEU B C 1
ATOM 9487 O O . LEU B 1 610 ? 4 -12.867 4.773 1 93.25 610 LEU B O 1
ATOM 9491 N N . HIS B 1 611 ? 6.207 -12.875 4.328 1 91.69 611 HIS B N 1
ATOM 9492 C CA . HIS B 1 611 ? 6.254 -12.391 2.953 1 91.69 611 HIS B CA 1
ATOM 9493 C C . HIS B 1 611 ? 5.797 -10.938 2.865 1 91.69 611 HIS B C 1
ATOM 9495 O O . HIS B 1 611 ? 5.523 -10.43 1.772 1 91.69 611 HIS B O 1
ATOM 9501 N N . ASP B 1 612 ? 5.535 -10.211 3.945 1 80.06 612 ASP B N 1
ATOM 9502 C CA . ASP B 1 612 ? 5.156 -8.797 3.939 1 80.06 612 ASP B CA 1
ATOM 9503 C C . ASP B 1 612 ? 6.391 -7.898 3.959 1 80.06 612 ASP B C 1
ATOM 9505 O O . ASP B 1 612 ? 6.332 -6.746 3.527 1 80.06 612 ASP B O 1
ATOM 9509 N N . VAL B 1 613 ? 7.418 -8.422 4.73 1 59.75 613 VAL B N 1
ATOM 9510 C CA . VAL B 1 613 ? 8.57 -7.547 4.922 1 59.75 613 VAL B CA 1
ATOM 9511 C C . VAL B 1 613 ? 9.656 -7.895 3.904 1 59.75 613 VAL B C 1
ATOM 9513 O O . VAL B 1 613 ? 9.797 -9.055 3.508 1 59.75 613 VAL B O 1
ATOM 9516 N N . GLU B 1 614 ? 10.086 -6.863 3.035 1 50.38 614 GLU B N 1
ATOM 9517 C CA . GLU B 1 614 ? 11.203 -7.02 2.109 1 50.38 614 GLU B CA 1
ATOM 9518 C C . GLU B 1 614 ? 12.422 -7.617 2.807 1 50.38 614 GLU B C 1
ATOM 9520 O O . GLU B 1 614 ? 12.641 -7.375 3.996 1 50.38 614 GLU B O 1
#